Protein 4QR8 (pdb70)

GO terms:
  GO:0005515 protein binding (F, IPI)
  GO:0070573 metallodipeptidase activity (F, IDA)
  GO:0005829 cytosol (C, IDA)
  GO:0030145 manganese ion binding (F, IDA)
  GO:0016805 dipeptidase activity (F, IDA)
  GO:0042803 protein homodimerization activity (F, IDA)
  GO:0016805 dipeptidase activity (F, IMP)
  GO:0043171 peptide catabolic process (P, IGI)

Radius of gyration: 29.62 Å; Cα contacts (8 Å, |Δi|>4): 1827; chains: 2; bounding box: 66×93×67 Å

Nearest PDB structures (foldseek):
  4qr8-assembly1_B  TM=9.989E-01  e=3.197E-89  Escherichia coli K-12
  6ah7-assembly2_D  TM=9.862E-01  e=6.237E-63  Pseudoalteromonas lipolytica
  4zwo-assembly1_B  TM=9.856E-01  e=1.355E-61  Alteromonas sp.
  7e5c-assembly2_C  TM=9.854E-01  e=1.607E-61  Pseudoalteromonas lipolytica SCSIO 04301
  3rva-assembly1_A-2  TM=9.814E-01  e=5.026E-61  Alteromonas macleodii

Organism: Escherichia coli (strain K12) (NCBI:txid83333)

Sequence (882 aa):
SLASLYKNHIATLQERTRDALARFKLDALLIHSGELFNVFLDDHPYPFKVNPQFKAWVPVTQVPNCWLLVDGVNKPKLWFYLPVDYWHNVEPLPTSFWTEDVEVIALPKADGIGSLLPAARGNIGYIGPVPERALQLGIEASNINPKGVIDYLHYYRSFKTEYELACMREAQKMAVNGHRAAEEAFRSGMSEFDINIAYLTATGHRDTDVPYSNIVALNEHAAVLHYTKLDHQAPEEMRSFLLDAGAEYNGYAADLTRTWSAKSDNDYAQLVKDVNDEQLALIATMKAGVSYVDYHIQFHQRIAKLLRKHQIITDMSEEAMVENDLTGPFMPHGIGHPLGLQVHDVAGFMQDDSGTHLAAPAKYPYLRCTRILQPGMVLTIEPGIYFIESLLAPWREGQFSKHFNWQKIEALKPFGGIRIEDNVVIHENNVENMTRDLKLASLASLYKNHIATLQERTRDALARFKLDALLIHSGELFNVFLDDHPYPFKVNPQFKAWVPVTQVPNCWLLVDGVNKPKLWFYLPVDYWHNVEPLPTSFWTEDVEVIALPKADGIGSLLPAARGNIGYIGPVPERALQLGIEASNINPKGVIDYLHYYRSFKTEYELACMREAQKMAVNGHRAAEEAFRSGMSEFDINIAYLTATGHRDTDVPYSNIVALNEHAAVLHYTKLDHQAPEEMRSFLLDAGAEYNGYAADLTRTWSAKSDNDYAQLVKDVNDEQLALIATMKAGVSYVDYHIQFHQRIAKLLRKHQIITDMSEEAMVENDLTGPFMPHGIGHPLGLQVHDVAGFMQDDSGTHLAAPAKYPYLRCTRILQPGMVLTIEPGIYFIESLLAPWREGQFSKHFNWQKIEALKPFGGIRIEDNVVIHENNVENMTRDLKLA

CATH classification: 3.40.350.10 (+1 more: 3.90.230.10)

Solvent-accessible surface area: 34628 Å² total; per-residue (Å²): 119,54,42,59,44,0,108,90,1,14,60,44,15,20,110,34,2,145,65,0,10,74,108,70,166,22,84,9,1,0,0,0,0,1,34,98,83,79,8,40,58,31,62,36,62,23,36,35,38,13,0,3,6,0,18,10,11,1,32,11,24,104,11,13,22,0,4,0,20,2,41,10,97,92,104,3,80,0,10,5,44,43,26,138,49,38,58,89,43,56,64,100,73,28,116,56,55,8,23,122,23,0,70,32,52,38,3,77,148,40,130,24,4,18,101,82,13,45,110,78,54,39,73,4,0,0,0,0,48,15,59,101,69,0,107,133,19,43,4,99,73,96,18,32,35,20,136,28,1,5,21,10,19,14,33,57,15,6,44,14,14,99,5,6,3,20,0,0,77,64,0,1,93,49,0,3,79,0,0,110,26,0,52,124,5,4,126,80,34,84,4,2,8,50,0,2,24,25,0,3,69,41,12,27,14,36,16,41,53,9,11,30,61,1,18,1,0,6,4,82,40,2,14,27,14,94,5,64,120,17,66,108,149,30,38,176,100,35,42,0,0,3,0,11,0,1,0,43,68,40,2,3,0,0,6,0,0,6,9,26,13,37,123,108,129,41,79,1,16,75,1,17,119,14,0,31,63,10,0,64,38,0,12,88,61,10,136,33,51,35,27,0,23,76,7,1,67,35,0,1,97,46,0,0,84,1,0,126,108,14,116,0,1,54,125,28,67,54,145,31,0,22,134,51,44,0,0,15,8,0,3,17,35,8,0,3,9,12,0,0,6,6,19,64,9,17,11,7,63,22,50,51,23,83,24,66,120,89,61,22,48,99,90,17,84,109,3,99,0,1,10,71,0,68,42,13,6,1,2,0,0,19,0,0,0,0,6,17,69,72,40,0,40,89,52,89,165,36,145,45,24,160,16,9,44,43,154,36,0,86,62,8,42,44,31,0,0,0,12,5,0,0,0,0,0,0,44,126,148,88,27,25,17,4,0,47,96,55,170,7,100,119,48,45,64,45,0,135,90,1,14,61,49,16,21,88,38,2,98,53,0,8,59,94,63,156,19,94,10,0,0,1,0,0,1,38,99,83,75,8,41,54,28,60,38,63,20,34,32,38,11,0,3,6,0,18,10,10,1,29,10,28,120,31,16,24,0,4,0,18,1,44,8,108,94,108,2,61,0,7,21,48,34,22,107,30,30,79,63,47,86,91,115,49,40,126,56,54,10,27,147,26,0,68,30,52,43,2,62,124,45,131,23,4,18,99,86,14,57,105,85,44,42,75,5,0,0,0,0,49,22,50,107,71,0,102,135,17,44,4,92,73,99,21,27,37,20,152,25,0,13,18,8,19,16,34,57,16,6,45,16,17,101,5,6,3,23,0,0,78,59,0,1,94,50,0,4,76,0,0,110,27,0,50,123,5,4,125,82,32,88,4,2,10,48,0,1,23,23,0,4,64,42,12,22,13,38,14,41,54,7,12,30,56,1,14,0,0,6,5,80,52,1,14,36,19,70,8,31,98,9,66,104,138,31,48,174,100,45,48,0,0,3,0,10,0,0,0,45,70,37,2,2,1,0,6,0,0,4,6,28,12,38,133,89,125,45,79,2,6,78,1,16,107,11,0,31,79,21,0,66,35,0,13,88,58,10,141,34,50,46,33,0,24,73,7,1,63,34,0,0,88,40,0,0,78,4,0,130,117,14,104,0,1,31,124,22,57,59,121,27,0,16,131,52,45,0,0,14,11,0,4,16,26,8,0,2,7,10,0,0,5,6,18,60,10,15,10,8,63,22,54,54,26,75,18,70,120,90,63,20,46,99,86,16,82,110,2,110,0,3,10,81,0,70,46,13,6,2,2,0,0,19,0,0,0,0,5,15,70,68,45,0,28,77,51,109,161,42,148,45,27,164,18,9,47,58,156,45,2,104,62,6,43,46,33,0,0,0,10,4,0,0,0,0,0,0,44,121,151,87,30,28,17,4,0,47,93,57,166,6,101

Secondary structure (DSSP, 8-state):
-HHHHHHHHHHHHHHHHHHHHHHHT-SEEEEE-----B-TTS--BPPP---HHHHTTSS--S-SS-EEEE-SSSPPEEEEE----SSB--PPPP-SGGGGTSEEEEESSGGGSTTTS-S--TTEEEESS-HHHHHHTT--GGGBS-HHHHHHHHHHHTS--HHHHHHHHHHHHHHHHHHHHHHHHHHTT--HHHHHHHHHHHHT--TTTSSS--EEEEGGGGG-TT-----SS--SS--EEEEEEEEEETTEEEEEEEEEES-SSSHHHHHHHHHHHHHHHHHHH--TTSBHHHHHHHHHHHHHHHHHHTTSB-SS-HHHHHHTTTTGGG--S-S--B-SSSSS-S-SSB-STT--B-PPPTTSTT----PBP-TT-EEEE--EEE--HHHHHHHHHSTTGGGB-HHHHHHHGGG-EEE-BEEEEE-SS-EEEHHHHTT--/-HHHHHHHHHHHHHHHHHHHHHHTT-SEEEEE-----BPTTS-PBPPP---HHHHTTSS--S-SS-EEEE-SSSPPEEEEE---SSSS-------STTTTTSEEEEESSGGGGGGTS-S--TTEEEESS-HHHHHHTT--GGGBS-HHHHHHHHHHHTS--HHHHHHHHHHHHHHHHHHHHHHHHHHTT--HHHHHHHHHHHHT--TTTSSS--EEEEGGGGG-TB-----SS--SS--EEEEEEEEEETTEEEEEEEEEES-SSSHHHHHHHHHHHHHHHHHHH--TTSBHHHHHHHHHHHHHHHHHHTTSB-SS-HHHHHHTTTTGGG--S-S--B-SSSSS-S-SSB-STT--B-PPPTTSTT----PBP-TT-EEEE--EEE--HHHHGGGGGSTTGGGB-HHHHHHHGGG-EEE-BEEEEE-SS-EEEHHHHTT--

Structure (mmCIF, N/CA/C/O backbone):
data_4QR8
#
_entry.id   4QR8
#
_cell.length_a   72.569
_cell.length_b   97.440
_cell.length_c   126.936
_cell.angle_alpha   90.00
_cell.angle_beta   90.00
_cell.angle_gamma   90.00
#
_symmetry.space_group_name_H-M   'P 21 21 21'
#
loop_
_entity.id
_entity.type
_entity.pdbx_description
1 polymer 'Xaa-Pro dipeptidase'
2 non-polymer 'MAGNESIUM ION'
3 water water
#
loop_
_atom_site.group_PDB
_atom_site.id
_atom_site.type_symbol
_atom_site.label_atom_id
_atom_site.label_alt_id
_atom_site.label_comp_id
_atom_site.label_asym_id
_atom_site.label_entity_id
_atom_site.label_seq_id
_atom_site.pdbx_PDB_ins_code
_atom_site.Cartn_x
_atom_site.Cartn_y
_atom_site.Cartn_z
_atom_site.occupancy
_atom_site.B_iso_or_equiv
_atom_site.auth_seq_id
_atom_site.auth_comp_id
_atom_site.auth_asym_id
_atom_site.auth_atom_id
_atom_site.pdbx_PDB_model_num
ATOM 1 N N . SER A 1 3 ? 4.092 1.277 13.751 1.00 34.19 3 SER A N 1
ATOM 2 C CA . SER A 1 3 ? 3.981 2.643 13.249 1.00 31.33 3 SER A CA 1
ATOM 3 C C . SER A 1 3 ? 2.551 2.947 12.817 1.00 27.13 3 SER A C 1
ATOM 4 O O . SER A 1 3 ? 1.899 3.814 13.397 1.00 23.20 3 SER A O 1
ATOM 7 N N . LEU A 1 4 ? 2.065 2.233 11.803 1.00 26.69 4 LEU A N 1
ATOM 8 C CA . LEU A 1 4 ? 0.681 2.393 11.356 1.00 23.34 4 LEU A CA 1
ATOM 9 C C . LEU A 1 4 ? -0.289 2.055 12.488 1.00 21.27 4 LEU A C 1
ATOM 10 O O . LEU A 1 4 ? -1.325 2.696 12.646 1.00 19.70 4 LEU A O 1
ATOM 15 N N . ALA A 1 5 ? 0.066 1.053 13.283 1.00 23.86 5 ALA A N 1
ATOM 16 C CA . ALA A 1 5 ? -0.742 0.657 14.431 1.00 26.65 5 ALA A CA 1
ATOM 17 C C . ALA A 1 5 ? -0.860 1.767 15.482 1.00 25.44 5 ALA A C 1
ATOM 18 O O . ALA A 1 5 ? -1.951 2.030 15.994 1.00 24.46 5 ALA A O 1
ATOM 20 N N . SER A 1 6 ? 0.257 2.418 15.802 1.00 23.05 6 SER A N 1
ATOM 21 C CA . SER A 1 6 ? 0.242 3.494 16.796 1.00 24.23 6 SER A CA 1
ATOM 22 C C . SER A 1 6 ? -0.523 4.713 16.270 1.00 21.42 6 SER A C 1
ATOM 23 O O . SER A 1 6 ? -1.249 5.391 17.022 1.00 21.44 6 SER A O 1
ATOM 26 N N . LEU A 1 7 ? -0.365 4.976 14.974 1.00 18.28 7 LEU A N 1
ATOM 27 C CA . LEU A 1 7 ? -1.152 5.999 14.301 1.00 18.28 7 LEU A CA 1
ATOM 28 C C . LEU A 1 7 ? -2.632 5.668 14.426 1.00 21.05 7 LEU A C 1
ATOM 29 O O . LEU A 1 7 ? -3.455 6.557 14.633 1.00 25.91 7 LEU A O 1
ATOM 34 N N . TYR A 1 8 ? -2.966 4.386 14.306 1.00 16.89 8 TYR A N 1
ATOM 35 C CA . TYR A 1 8 ? -4.356 3.953 14.415 1.00 17.65 8 TYR A CA 1
ATOM 36 C C . TYR A 1 8 ? -4.894 4.100 15.834 1.00 19.23 8 TYR A C 1
ATOM 37 O O . TYR A 1 8 ? -6.081 4.361 16.023 1.00 17.22 8 TYR A O 1
ATOM 46 N N . LYS A 1 9 ? -4.030 3.919 16.830 1.00 20.99 9 LYS A N 1
ATOM 47 C CA . LYS A 1 9 ? -4.433 4.178 18.207 1.00 22.48 9 LYS A CA 1
ATOM 48 C C . LYS A 1 9 ? -4.766 5.655 18.375 1.00 22.02 9 LYS A C 1
ATOM 49 O O . LYS A 1 9 ? -5.765 6.007 19.018 1.00 23.22 9 LYS A O 1
ATOM 55 N N . ASN A 1 10 ? -3.940 6.521 17.789 1.00 15.81 10 ASN A N 1
ATOM 56 C CA . ASN A 1 10 ? -4.271 7.948 17.789 1.00 20.16 10 ASN A CA 1
ATOM 57 C C . ASN A 1 10 ? -5.579 8.250 17.047 1.00 23.08 10 ASN A C 1
ATOM 58 O O . ASN A 1 10 ? -6.352 9.115 17.457 1.00 21.97 10 ASN A O 1
ATOM 63 N N . HIS A 1 11 ? -5.812 7.527 15.956 1.00 22.13 11 HIS A N 1
ATOM 64 C CA . HIS A 1 11 ? -7.017 7.682 15.145 1.00 19.99 11 HIS A CA 1
ATOM 65 C C . HIS A 1 11 ? -8.250 7.355 15.977 1.00 21.08 11 HIS A C 1
ATOM 66 O O . HIS A 1 11 ? -9.226 8.113 15.995 1.00 20.86 11 HIS A O 1
ATOM 73 N N . ILE A 1 12 ? -8.190 6.222 16.671 1.00 20.16 12 ILE A N 1
ATOM 74 C CA . ILE A 1 12 ? -9.261 5.807 17.566 1.00 20.56 12 ILE A CA 1
ATOM 75 C C . ILE A 1 12 ? -9.474 6.844 18.662 1.00 21.71 12 ILE A C 1
ATOM 76 O O . ILE A 1 12 ? -10.607 7.193 18.962 1.00 18.79 12 ILE A O 1
ATOM 81 N N . ALA A 1 13 ? -8.391 7.354 19.244 1.00 20.65 13 ALA A N 1
ATOM 82 C CA . ALA A 1 13 ? -8.524 8.361 20.300 1.00 19.79 13 ALA A CA 1
ATOM 83 C C . ALA A 1 13 ? -9.197 9.650 19.810 1.00 20.86 13 ALA A C 1
ATOM 84 O O . ALA A 1 13 ? -10.057 10.222 20.495 1.00 20.40 13 ALA A O 1
ATOM 86 N N . THR A 1 14 ? -8.798 10.098 18.624 1.00 19.42 14 THR A N 1
ATOM 87 C CA . THR A 1 14 ? -9.373 11.285 18.003 1.00 16.72 14 THR A CA 1
ATOM 88 C C . THR A 1 14 ? -10.865 11.089 17.734 1.00 16.95 14 THR A C 1
ATOM 89 O O . THR A 1 14 ? -11.692 11.947 18.070 1.00 16.99 14 THR A O 1
ATOM 93 N N . LEU A 1 15 ? -11.202 9.949 17.134 1.00 16.32 15 LEU A N 1
ATOM 94 C CA . LEU A 1 15 ? -12.595 9.630 16.811 1.00 15.48 15 LEU A CA 1
ATOM 95 C C . LEU A 1 15 ? -13.460 9.488 18.064 1.00 14.78 15 LEU A C 1
ATOM 96 O O . LEU A 1 15 ? -14.634 9.870 18.072 1.00 12.39 15 LEU A O 1
ATOM 101 N N . GLN A 1 16 ? -12.872 8.933 19.119 1.00 17.59 16 GLN A N 1
ATOM 102 C CA . GLN A 1 16 ? -13.548 8.802 20.401 1.00 18.68 16 GLN A CA 1
ATOM 103 C C . GLN A 1 16 ? -13.839 10.178 20.981 1.00 17.70 16 GLN A C 1
ATOM 104 O O . GLN A 1 16 ? -14.920 10.413 21.524 1.00 16.33 16 GLN A O 1
ATOM 110 N N . GLU A 1 17 ? -12.873 11.088 20.870 1.00 17.78 17 GLU A N 1
ATOM 111 C CA . GLU A 1 17 ? -13.080 12.445 21.369 1.00 21.37 17 GLU A CA 1
ATOM 112 C C . GLU A 1 17 ? -14.182 13.168 20.601 1.00 19.81 17 GLU A C 1
ATOM 113 O O . GLU A 1 17 ? -15.072 13.779 21.205 1.00 18.20 17 GLU A O 1
ATOM 119 N N . ARG A 1 18 ? -14.116 13.102 19.272 1.00 21.68 18 ARG A N 1
ATOM 120 C CA . ARG A 1 18 ? -15.135 13.721 18.427 1.00 20.91 18 ARG A CA 1
ATOM 121 C C . ARG A 1 18 ? -16.521 13.169 18.747 1.00 20.29 18 ARG A C 1
ATOM 122 O O . ARG A 1 18 ? -17.499 13.918 18.835 1.00 20.87 18 ARG A O 1
ATOM 130 N N . THR A 1 19 ? -16.592 11.853 18.920 1.00 17.11 19 THR A N 1
ATOM 131 C CA . THR A 1 19 ? -17.857 11.185 19.201 1.00 17.36 19 THR A CA 1
ATOM 132 C C . THR A 1 19 ? -18.395 11.610 20.560 1.00 17.59 19 THR A C 1
ATOM 133 O O . THR A 1 19 ? -19.585 11.863 20.713 1.00 17.29 19 THR A O 1
ATOM 137 N N . ARG A 1 20 ? -17.507 11.697 21.543 1.00 18.69 20 ARG A N 1
ATOM 138 C CA . ARG A 1 20 ? -17.902 12.082 22.888 1.00 21.00 20 ARG A CA 1
ATOM 139 C C . ARG A 1 20 ? -18.462 13.497 22.888 1.00 19.56 20 ARG A C 1
ATOM 140 O O . ARG A 1 20 ? -19.506 13.768 23.495 1.00 18.49 20 ARG A O 1
ATOM 148 N N . ASP A 1 21 ? -17.763 14.393 22.196 1.00 17.03 21 ASP A N 1
ATOM 149 C CA . ASP A 1 21 ? -18.212 15.775 22.057 1.00 17.72 21 ASP A CA 1
ATOM 150 C C . ASP A 1 21 ? -19.567 15.858 21.354 1.00 17.86 21 ASP A C 1
ATOM 151 O O . ASP A 1 21 ? -20.438 16.635 21.756 1.00 20.86 21 ASP A O 1
ATOM 156 N N . ALA A 1 22 ? -19.739 15.054 20.307 1.00 17.40 22 ALA A N 1
ATOM 157 C CA . ALA A 1 22 ? -20.991 15.034 19.558 1.00 17.36 22 ALA A CA 1
ATOM 158 C C . ALA A 1 22 ? -22.156 14.551 20.418 1.00 18.10 22 ALA A C 1
ATOM 159 O O . ALA A 1 22 ? -23.239 15.136 20.396 1.00 17.81 22 ALA A O 1
ATOM 161 N N . LEU A 1 23 ? -21.928 13.479 21.170 1.00 16.32 23 LEU A N 1
ATOM 162 C CA . LEU A 1 23 ? -22.949 12.929 22.055 1.00 16.66 23 LEU A CA 1
ATOM 163 C C . LEU A 1 23 ? -23.316 13.919 23.154 1.00 20.95 23 LEU A C 1
ATOM 164 O O . LEU A 1 23 ? -24.490 14.058 23.514 1.00 21.01 23 LEU A O 1
ATOM 169 N N . ALA A 1 24 ? -22.310 14.603 23.691 1.00 18.19 24 ALA A N 1
ATOM 170 C CA . ALA A 1 24 ? -22.561 15.615 24.707 1.00 22.71 24 ALA A CA 1
ATOM 171 C C . ALA A 1 24 ? -23.419 16.741 24.135 1.00 21.99 24 ALA A C 1
ATOM 172 O O . ALA A 1 24 ? -24.412 17.146 24.745 1.00 18.10 24 ALA A O 1
ATOM 174 N N . ARG A 1 25 ? -23.048 17.224 22.952 1.00 22.54 25 ARG A N 1
ATOM 175 C CA . ARG A 1 25 ? -23.768 18.329 22.324 1.00 23.53 25 ARG A CA 1
ATOM 176 C C . ARG A 1 25 ? -25.211 17.996 21.950 1.00 22.30 25 ARG A C 1
ATOM 177 O O . ARG A 1 25 ? -26.111 18.810 22.157 1.00 23.38 25 ARG A O 1
ATOM 185 N N . PHE A 1 26 ? -25.438 16.810 21.396 1.00 20.59 26 PHE A N 1
ATOM 186 C CA . PHE A 1 26 ? -26.776 16.465 20.923 1.00 19.83 26 PHE A CA 1
ATOM 187 C C . PHE A 1 26 ? -27.562 15.592 21.900 1.00 22.24 26 PHE A C 1
ATOM 188 O O . PHE A 1 26 ? -28.627 15.072 21.561 1.00 21.56 26 PHE A O 1
ATOM 196 N N . LYS A 1 27 ? -27.032 15.454 23.112 1.00 22.24 27 LYS A N 1
ATOM 197 C CA . LYS A 1 27 ? -27.686 14.704 24.181 1.00 22.91 27 LYS A CA 1
ATOM 198 C C . LYS A 1 27 ? -28.001 13.266 23.783 1.0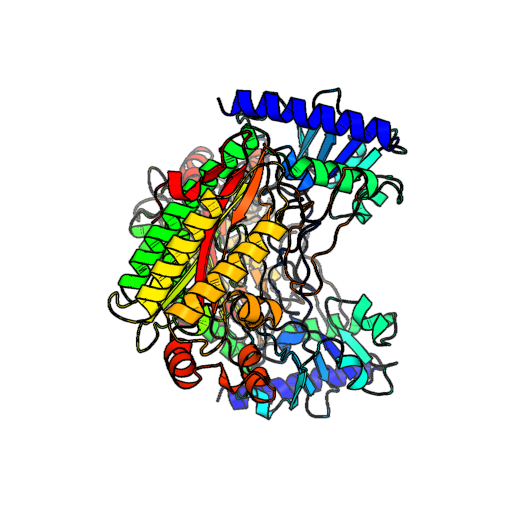0 21.57 27 LYS A C 1
ATOM 199 O O . LYS A 1 27 ? -29.146 12.825 23.878 1.00 18.61 27 LYS A O 1
ATOM 205 N N . LEU A 1 28 ? -26.983 12.542 23.327 1.00 21.77 28 LEU A N 1
ATOM 206 C CA . LEU A 1 28 ? -27.133 11.131 22.993 1.00 19.76 28 LEU A CA 1
ATOM 207 C C . LEU A 1 28 ? -26.197 10.289 23.862 1.00 20.32 28 LEU A C 1
ATOM 208 O O . LEU A 1 28 ? -25.216 10.806 24.399 1.00 18.51 28 LEU A O 1
ATOM 213 N N . ASP A 1 29 ? -26.516 9.003 24.003 1.00 20.25 29 ASP A N 1
ATOM 214 C CA . ASP A 1 29 ? -25.720 8.068 24.798 1.00 22.45 29 ASP A CA 1
ATOM 215 C C . ASP A 1 29 ? -24.639 7.401 23.953 1.00 18.78 29 ASP A C 1
ATOM 216 O O . ASP A 1 29 ? -23.526 7.152 24.425 1.00 22.17 29 ASP A O 1
ATOM 221 N N . ALA A 1 30 ? -24.982 7.094 22.706 1.00 15.60 30 ALA A N 1
ATOM 222 C CA . ALA A 1 30 ? -24.066 6.387 21.815 1.00 17.86 30 ALA A CA 1
ATOM 223 C C . ALA A 1 30 ? -24.498 6.504 20.364 1.00 17.29 30 ALA A C 1
ATOM 224 O O . ALA A 1 30 ? -25.599 6.965 20.068 1.00 16.54 30 ALA A O 1
ATOM 226 N N . LEU A 1 31 ? -23.618 6.074 19.468 1.00 9.30 31 LEU A N 1
ATOM 227 C CA . LEU A 1 31 ? -23.923 5.994 18.053 1.00 13.30 31 LEU A CA 1
ATOM 228 C C . LEU A 1 31 ? -23.807 4.548 17.605 1.00 14.32 31 LEU A C 1
ATOM 229 O O . LEU A 1 31 ? -22.869 3.836 17.986 1.00 15.55 31 LEU A O 1
ATOM 234 N N . LEU A 1 32 ? -24.785 4.131 16.809 1.00 11.60 32 LEU A N 1
ATOM 235 C CA . LEU A 1 32 ? -24.822 2.817 16.196 1.00 12.37 32 LEU A CA 1
ATOM 236 C C . LEU A 1 32 ? -24.683 3.005 14.686 1.00 12.39 32 LEU A C 1
ATOM 237 O O . LEU A 1 32 ? -25.590 3.504 14.021 1.00 15.84 32 LEU A O 1
ATOM 242 N N . ILE A 1 33 ? -23.535 2.605 14.157 1.00 11.82 33 ILE A N 1
ATOM 243 C CA . ILE A 1 33 ? -23.170 2.868 12.776 1.00 12.70 33 ILE A CA 1
ATOM 244 C C . ILE A 1 33 ? -23.229 1.574 11.973 1.00 13.74 33 ILE A C 1
ATOM 245 O O . ILE A 1 33 ? -22.554 0.600 12.297 1.00 13.45 33 ILE A O 1
ATOM 250 N N . HIS A 1 34 ? -24.041 1.580 10.923 1.00 11.24 34 HIS A N 1
ATOM 251 C CA . HIS A 1 34 ? -24.372 0.378 10.172 1.00 10.42 34 HIS A CA 1
ATOM 252 C C . HIS A 1 34 ? -23.575 0.336 8.873 1.00 11.28 34 HIS A C 1
ATOM 253 O O . HIS A 1 34 ? -23.540 1.322 8.140 1.00 11.40 34 HIS A O 1
ATOM 260 N N . SER A 1 35 ? -22.931 -0.793 8.586 1.00 10.78 35 SER A N 1
ATOM 261 C CA . SER A 1 35 ? -22.119 -0.893 7.371 1.00 14.68 35 SER A CA 1
ATOM 262 C C . SER A 1 35 ? -22.982 -0.886 6.107 1.00 14.19 35 SER A C 1
ATOM 263 O O . SER A 1 35 ? -22.562 -0.390 5.060 1.00 14.55 35 SER A O 1
ATOM 266 N N . GLY A 1 36 ? -24.190 -1.431 6.213 1.00 16.21 36 GLY A N 1
ATOM 267 C CA . GLY A 1 36 ? -25.127 -1.438 5.102 1.00 14.51 36 GLY A CA 1
ATOM 268 C C . GLY A 1 36 ? -25.710 -2.810 4.816 1.00 17.92 36 GLY A C 1
ATOM 269 O O . GLY A 1 36 ? -25.379 -3.788 5.489 1.00 17.01 36 GLY A O 1
ATOM 270 N N . GLU A 1 37 ? -26.584 -2.882 3.816 1.00 18.38 37 GLU A N 1
ATOM 271 C CA . GLU A 1 37 ? -27.193 -4.146 3.414 1.00 20.07 37 GLU A CA 1
ATOM 272 C C . GLU A 1 37 ? -27.201 -4.303 1.898 1.00 22.95 37 GLU A C 1
ATOM 273 O O . GLU A 1 37 ? -27.173 -3.318 1.156 1.00 23.58 37 GLU A O 1
ATOM 279 N N . LEU A 1 38 ? -27.238 -5.550 1.444 1.00 19.38 38 LEU A N 1
ATOM 280 C CA . LEU A 1 38 ? -27.376 -5.836 0.024 1.00 21.60 38 LEU A CA 1
ATOM 281 C C . LEU A 1 38 ? -28.804 -5.539 -0.408 1.00 21.92 38 LEU A C 1
ATOM 282 O O . LEU A 1 38 ? -29.735 -5.629 0.394 1.00 19.27 38 LEU A O 1
ATOM 287 N N . PHE A 1 39 ? -28.971 -5.166 -1.671 1.00 25.95 39 PHE A N 1
ATOM 288 C CA . PHE A 1 39 ? -30.300 -5.024 -2.257 1.00 30.08 39 PHE A CA 1
ATOM 289 C C . PHE A 1 39 ? -30.260 -5.352 -3.748 1.00 29.26 39 PHE A C 1
ATOM 290 O O . PHE A 1 39 ? -29.236 -5.163 -4.406 1.00 27.95 39 PHE A O 1
ATOM 298 N N . ASN A 1 40 ? -31.373 -5.857 -4.271 1.00 29.82 40 ASN A N 1
ATOM 299 C CA . ASN A 1 40 ? -31.402 -6.372 -5.638 1.00 29.26 40 ASN A CA 1
ATOM 300 C C . ASN A 1 40 ? -32.026 -5.429 -6.662 1.00 25.35 40 ASN A C 1
ATOM 301 O O . ASN A 1 40 ? -32.806 -4.538 -6.320 1.00 20.34 40 ASN A O 1
ATOM 306 N N . VAL A 1 41 ? -31.671 -5.646 -7.924 1.00 25.11 41 VAL A N 1
ATOM 307 C CA . VAL A 1 41 ? -32.273 -4.933 -9.042 1.00 23.44 41 VAL A CA 1
ATOM 308 C C . VAL A 1 41 ? -33.774 -5.219 -9.091 1.00 19.74 41 VAL A C 1
ATOM 309 O O . VAL A 1 41 ? -34.207 -6.335 -8.792 1.00 15.72 41 VAL A O 1
ATOM 313 N N . PHE A 1 42 ? -34.550 -4.197 -9.446 1.00 19.08 42 PHE A N 1
ATOM 314 C CA . PHE A 1 42 ? -35.994 -4.306 -9.658 1.00 16.85 42 PHE A CA 1
ATOM 315 C C . PHE A 1 42 ? -36.398 -5.580 -10.403 1.00 15.23 42 PHE A C 1
ATOM 316 O O . PHE A 1 42 ? -35.878 -5.867 -11.481 1.00 15.70 42 PHE A O 1
ATOM 324 N N . LEU A 1 43 ? -37.311 -6.341 -9.796 1.00 15.42 43 LEU A N 1
ATOM 325 C CA . LEU A 1 43 ? -37.858 -7.582 -10.360 1.00 14.98 43 LEU A CA 1
ATOM 326 C C . LEU A 1 43 ? -36.824 -8.688 -10.593 1.00 15.41 43 LEU A C 1
ATOM 327 O O . LEU A 1 43 ? -37.114 -9.685 -11.249 1.00 14.86 43 LEU A O 1
ATOM 332 N N . ASP A 1 44 ? -35.624 -8.515 -10.049 1.00 18.65 44 ASP A N 1
ATOM 333 C CA . ASP A 1 44 ? -34.541 -9.459 -10.287 1.00 19.44 44 ASP A CA 1
ATOM 334 C C . ASP A 1 44 ? -33.893 -9.867 -8.969 1.00 18.59 44 ASP A C 1
ATOM 335 O O . ASP A 1 44 ? -34.135 -9.245 -7.933 1.00 20.44 44 ASP A O 1
ATOM 340 N N . ASP A 1 45 ? -33.075 -10.915 -9.003 1.00 20.04 45 ASP A N 1
ATOM 341 C CA . ASP A 1 45 ? -32.323 -11.323 -7.817 1.00 24.20 45 ASP A CA 1
ATOM 342 C C . ASP A 1 45 ? -30.847 -10.960 -7.957 1.00 27.77 45 ASP A C 1
ATOM 343 O O . ASP A 1 45 ? -30.004 -11.413 -7.183 1.00 30.30 45 ASP A O 1
ATOM 348 N N . HIS A 1 46 ? -30.556 -10.144 -8.966 1.00 30.14 46 HIS A N 1
ATOM 349 C CA . HIS A 1 46 ? -29.215 -9.637 -9.218 1.00 35.80 46 HIS A CA 1
ATOM 350 C C . HIS A 1 46 ? -28.916 -8.510 -8.235 1.00 35.27 46 HIS A C 1
ATOM 351 O O . HIS A 1 46 ? -29.574 -7.473 -8.254 1.00 31.74 46 HIS A O 1
ATOM 358 N N . PRO A 1 47 ? -27.927 -8.717 -7.357 1.00 36.46 47 PRO A N 1
ATOM 359 C CA . PRO A 1 47 ? -27.629 -7.713 -6.334 1.00 33.84 47 PRO A CA 1
ATOM 360 C C . PRO A 1 47 ? -26.797 -6.556 -6.876 1.00 27.62 47 PRO A C 1
ATOM 361 O O . PRO A 1 47 ? -25.901 -6.768 -7.694 1.00 24.39 47 PRO A O 1
ATOM 365 N N . TYR A 1 48 ? -27.106 -5.343 -6.431 1.00 24.58 48 TYR A N 1
ATOM 366 C CA . TYR A 1 48 ? -26.226 -4.210 -6.668 1.00 23.42 48 TYR A CA 1
ATOM 367 C C . TYR A 1 48 ? -24.939 -4.482 -5.906 1.00 22.54 48 TYR A C 1
ATOM 368 O O . TYR A 1 48 ? -24.958 -5.174 -4.891 1.00 22.27 48 TYR A O 1
ATOM 377 N N . PRO A 1 49 ? -23.811 -3.956 -6.398 1.00 22.45 49 PRO A N 1
ATOM 378 C CA . PRO A 1 49 ? -22.558 -4.132 -5.660 1.00 22.85 49 PRO A CA 1
ATOM 379 C C . PRO A 1 49 ? -22.640 -3.449 -4.300 1.00 22.86 49 PRO A C 1
ATOM 380 O O . PRO A 1 49 ? -23.267 -2.395 -4.176 1.00 25.31 49 PRO A O 1
ATOM 384 N N . PHE A 1 50 ? -22.031 -4.051 -3.285 1.00 20.00 50 PHE A N 1
ATOM 385 C CA . PHE A 1 50 ? -22.066 -3.474 -1.951 1.00 18.60 50 PHE A CA 1
ATOM 386 C C . PHE A 1 50 ? -21.134 -2.275 -1.846 1.00 17.07 50 PHE A C 1
ATOM 387 O O . PHE A 1 50 ? -19.938 -2.371 -2.127 1.00 19.92 50 PHE A O 1
ATOM 395 N N . LYS A 1 51 ? -21.702 -1.143 -1.448 1.00 14.46 51 LYS A N 1
ATOM 396 C CA . LYS A 1 51 ? -20.940 0.073 -1.208 1.00 14.54 51 LYS A CA 1
ATOM 397 C C . LYS A 1 51 ? -21.092 0.468 0.255 1.00 14.38 51 LYS A C 1
ATOM 398 O O . LYS A 1 51 ? -22.158 0.913 0.687 1.00 13.11 51 LYS A O 1
ATOM 404 N N . VAL A 1 52 ? -20.015 0.301 1.013 1.00 12.41 52 VAL A N 1
ATOM 405 C CA . VAL A 1 52 ? -20.042 0.509 2.456 1.00 9.21 52 VAL A CA 1
ATOM 406 C C . VAL A 1 52 ? -20.352 1.955 2.869 1.00 13.10 52 VAL A C 1
ATOM 407 O O . VAL A 1 52 ? -19.921 2.913 2.221 1.00 12.88 52 VAL A O 1
ATOM 411 N N . ASN A 1 53 ? -21.135 2.090 3.935 1.00 10.59 53 ASN A N 1
ATOM 412 C CA . ASN A 1 53 ? -21.341 3.363 4.614 1.00 14.86 53 ASN A CA 1
ATOM 413 C C . ASN A 1 53 ? -20.001 4.008 4.960 1.00 13.19 53 ASN A C 1
ATOM 414 O O . ASN A 1 53 ? -19.209 3.430 5.703 1.00 11.75 53 ASN A O 1
ATOM 419 N N . PRO A 1 54 ? -19.743 5.210 4.417 1.00 14.76 54 PRO A N 1
ATOM 420 C CA . PRO A 1 54 ? -18.508 5.950 4.712 1.00 13.20 54 PRO A CA 1
ATOM 421 C C . PRO A 1 54 ? -18.310 6.190 6.209 1.00 15.38 54 PRO A C 1
ATOM 422 O O . PRO A 1 54 ? -17.170 6.186 6.679 1.00 13.44 54 PRO A O 1
ATOM 426 N N . GLN A 1 55 ? -19.401 6.392 6.946 1.00 13.90 55 GLN A N 1
ATOM 427 C CA . GLN A 1 55 ? -19.310 6.621 8.387 1.00 15.25 55 GLN A CA 1
ATOM 428 C C . GLN A 1 55 ? -18.855 5.363 9.111 1.00 8.19 55 GLN A C 1
ATOM 429 O O . GLN A 1 55 ? -18.315 5.435 10.213 1.00 9.96 55 GLN A O 1
ATOM 435 N N . PHE A 1 56 ? -19.078 4.211 8.487 1.00 10.97 56 PHE A N 1
ATOM 436 C CA . PHE A 1 56 ? -18.649 2.938 9.055 1.00 11.80 56 PHE A CA 1
ATOM 437 C C . PHE A 1 56 ? -17.150 2.723 8.845 1.00 15.19 56 PHE A C 1
ATOM 438 O O . PHE A 1 56 ? -16.420 2.406 9.788 1.00 14.93 56 PHE A O 1
ATOM 446 N N . LYS A 1 57 ? -16.688 2.899 7.610 1.00 11.95 57 LYS A N 1
ATOM 447 C CA . LYS A 1 57 ? -15.273 2.695 7.313 1.00 12.09 57 LYS A CA 1
ATOM 448 C C . LYS A 1 57 ? -14.415 3.844 7.832 1.00 14.21 57 LYS A C 1
ATOM 449 O O . LYS A 1 57 ? -13.189 3.791 7.765 1.00 17.17 57 LYS A O 1
ATOM 455 N N . ALA A 1 58 ? -15.068 4.876 8.359 1.00 16.34 58 ALA A N 1
ATOM 456 C CA . ALA A 1 58 ? -14.369 5.971 9.022 1.00 16.08 58 ALA A CA 1
ATOM 457 C C . ALA A 1 58 ? -13.648 5.470 10.271 1.00 19.01 58 ALA A C 1
ATOM 458 O O . ALA A 1 58 ? -12.623 6.023 10.671 1.00 21.42 58 ALA A O 1
ATOM 460 N N . TRP A 1 59 ? -14.189 4.420 10.880 1.00 15.35 59 TRP A N 1
ATOM 461 C CA . TRP A 1 59 ? -13.591 3.827 12.072 1.00 15.42 59 TRP A CA 1
ATOM 462 C C . TRP A 1 59 ? -12.659 2.666 11.742 1.00 18.00 59 TRP A C 1
ATOM 463 O O . TRP A 1 59 ? -11.516 2.628 12.201 1.00 15.08 59 TRP A O 1
ATOM 474 N N . VAL A 1 60 ? -13.162 1.712 10.962 1.00 18.22 60 VAL A N 1
ATOM 475 C CA . VAL A 1 60 ? -12.453 0.459 10.722 1.00 17.92 60 VAL A CA 1
ATOM 476 C C . VAL A 1 60 ? -12.356 0.137 9.233 1.00 20.29 60 VAL A C 1
ATOM 477 O O . VAL A 1 60 ? -13.266 0.450 8.467 1.00 22.68 60 VAL A O 1
ATOM 481 N N . PRO A 1 61 ? -11.239 -0.487 8.815 1.00 21.84 61 PRO A N 1
ATOM 482 C CA . PRO A 1 61 ? -11.012 -0.826 7.403 1.00 19.80 61 PRO A CA 1
ATOM 483 C C . PRO A 1 61 ? -11.783 -2.064 6.940 1.00 19.15 61 PRO A C 1
ATOM 484 O O . PRO A 1 61 ? -11.202 -2.956 6.324 1.00 19.24 61 PRO A O 1
ATOM 488 N N . VAL A 1 62 ? -13.077 -2.110 7.235 1.00 18.17 62 VAL A N 1
ATOM 489 C CA . VAL A 1 62 ? -13.934 -3.196 6.782 1.00 17.38 62 VAL A CA 1
ATOM 490 C C . VAL A 1 62 ? -14.916 -2.631 5.767 1.00 13.49 62 VAL A C 1
ATOM 491 O O . VAL A 1 62 ? -15.876 -1.953 6.145 1.00 11.27 62 VAL A O 1
ATOM 495 N N . THR A 1 63 ? -14.679 -2.909 4.486 1.00 12.63 63 THR A N 1
ATOM 496 C CA . THR A 1 63 ? -15.430 -2.261 3.407 1.00 13.17 63 THR A CA 1
ATOM 497 C C . THR A 1 63 ? -16.262 -3.208 2.553 1.00 13.76 63 THR A C 1
ATOM 498 O O . THR A 1 63 ? -17.043 -2.762 1.712 1.00 13.51 63 THR A O 1
ATOM 502 N N . GLN A 1 64 ? -16.089 -4.510 2.745 1.00 14.93 64 GLN A N 1
ATOM 503 C CA . GLN A 1 64 ? -16.736 -5.477 1.864 1.00 18.69 64 GLN A CA 1
ATOM 504 C C . GLN A 1 64 ? -17.795 -6.324 2.564 1.00 17.72 64 GLN A C 1
ATOM 505 O O . GLN A 1 64 ? -18.278 -7.304 2.002 1.00 17.74 64 GLN A O 1
ATOM 511 N N . VAL A 1 65 ? -18.158 -5.950 3.786 1.00 16.87 65 VAL A N 1
ATOM 512 C CA . VAL A 1 65 ? -19.070 -6.774 4.574 1.00 13.49 65 VAL A CA 1
ATOM 513 C C . VAL A 1 65 ? -20.328 -6.019 5.004 1.00 13.70 65 VAL A C 1
ATOM 514 O O . VAL A 1 65 ? -20.259 -5.070 5.785 1.00 13.92 65 VAL A O 1
ATOM 518 N N . PRO A 1 66 ? -21.489 -6.434 4.484 1.00 11.83 66 PRO A N 1
ATOM 519 C CA . PRO A 1 66 ? -22.749 -5.843 4.935 1.00 10.88 66 PRO A CA 1
ATOM 520 C C . PRO A 1 66 ? -23.131 -6.414 6.297 1.00 12.31 66 PRO A C 1
ATOM 521 O O . PRO A 1 66 ? -22.462 -7.334 6.778 1.00 14.47 66 PRO A O 1
ATOM 525 N N . ASN A 1 67 ? -24.174 -5.859 6.908 1.00 13.85 67 ASN A N 1
ATOM 526 C CA . ASN A 1 67 ? -24.714 -6.366 8.166 1.00 15.58 67 ASN A CA 1
ATOM 527 C C . ASN A 1 67 ? -23.751 -6.265 9.346 1.00 18.70 67 ASN A C 1
ATOM 528 O O . ASN A 1 67 ? -23.895 -6.990 10.331 1.00 21.22 67 ASN A O 1
ATOM 533 N N . CYS A 1 68 ? -22.770 -5.373 9.246 1.00 16.80 68 CYS A N 1
ATOM 534 C CA . CYS A 1 68 ? -21.869 -5.116 10.365 1.00 17.37 68 CYS A CA 1
ATOM 535 C C . CYS A 1 68 ? -22.352 -3.907 11.144 1.00 14.62 68 CYS A C 1
ATOM 536 O O . CYS A 1 68 ? -22.951 -2.993 10.575 1.00 16.52 68 CYS A O 1
ATOM 539 N N . TRP A 1 69 ? -22.086 -3.903 12.445 1.00 13.41 69 TRP A N 1
ATOM 540 C CA . TRP A 1 69 ? -22.604 -2.854 13.314 1.00 12.07 69 TRP A CA 1
ATOM 541 C C . TRP A 1 69 ? -21.544 -2.353 14.284 1.00 14.57 69 TRP A C 1
ATOM 542 O O . TRP A 1 69 ? -20.873 -3.140 14.945 1.00 11.02 69 TRP A O 1
ATOM 553 N N . LEU A 1 70 ? -21.406 -1.037 14.373 1.00 13.66 70 LEU A N 1
ATOM 554 C CA . LEU A 1 70 ? -20.418 -0.439 15.255 1.00 17.18 70 LEU A CA 1
ATOM 555 C C . LEU A 1 70 ? -21.086 0.412 16.324 1.00 15.73 70 LEU A C 1
ATOM 556 O O . LEU A 1 70 ? -21.753 1.389 16.014 1.00 14.06 70 LEU A O 1
ATOM 561 N N . LEU A 1 71 ? -20.904 0.036 17.585 1.00 12.75 71 LEU A N 1
ATOM 562 C CA . LEU A 1 71 ? -21.415 0.824 18.699 1.00 15.12 71 LEU A CA 1
ATOM 563 C C . LEU A 1 71 ? -20.278 1.610 19.340 1.00 15.28 71 LEU A C 1
ATOM 564 O O . LEU A 1 71 ? -19.263 1.032 19.761 1.00 18.54 71 LEU A O 1
ATOM 569 N N . VAL A 1 72 ? -20.441 2.931 19.398 1.00 13.77 72 VAL A N 1
ATOM 570 C CA . VAL A 1 72 ? -19.417 3.801 19.977 1.00 14.52 72 VAL A CA 1
ATOM 571 C C . VAL A 1 72 ? -20.014 4.849 20.917 1.00 15.34 72 VAL A C 1
ATOM 572 O O . VAL A 1 72 ? -21.074 5.409 20.638 1.00 16.86 72 VAL A O 1
ATOM 576 N N . ASP A 1 73 ? -19.329 5.117 22.026 1.00 14.48 73 ASP A N 1
ATOM 577 C CA . ASP A 1 73 ? -19.791 6.121 22.981 1.00 15.80 73 ASP A CA 1
ATOM 578 C C . ASP A 1 73 ? -18.712 7.142 23.355 1.00 18.13 73 ASP A C 1
ATOM 579 O O . ASP A 1 73 ? -18.932 8.003 24.204 1.00 20.56 73 ASP A O 1
ATOM 584 N N . GLY A 1 74 ? -17.544 7.034 22.730 1.00 22.07 74 GLY A N 1
ATOM 585 C CA . GLY A 1 74 ? -16.467 7.982 22.967 1.00 22.65 74 GLY A CA 1
ATOM 586 C C . GLY A 1 74 ? -15.669 7.725 24.235 1.00 24.94 74 GLY A C 1
ATOM 587 O O . GLY A 1 74 ? -14.700 8.431 24.520 1.00 25.93 74 GLY A O 1
ATOM 588 N N . VAL A 1 75 ? -16.074 6.711 24.997 1.00 26.94 75 VAL A N 1
ATOM 589 C CA . VAL A 1 75 ? -15.424 6.392 26.265 1.00 29.39 75 VAL A CA 1
ATOM 590 C C . VAL A 1 75 ? -14.951 4.944 26.310 1.00 27.68 75 VAL A C 1
ATOM 591 O O . VAL A 1 75 ? -13.765 4.672 26.490 1.00 28.58 75 VAL A O 1
ATOM 595 N N . ASN A 1 76 ? -15.888 4.017 26.156 1.00 25.10 76 ASN A N 1
ATOM 596 C CA . ASN A 1 76 ? -15.559 2.600 26.155 1.00 24.47 76 ASN A CA 1
ATOM 597 C C . ASN A 1 76 ? -14.977 2.158 24.826 1.00 22.66 76 ASN A C 1
ATOM 598 O O . ASN A 1 76 ? -15.086 2.863 23.821 1.00 21.04 76 ASN A O 1
ATOM 603 N N . LYS A 1 77 ? -14.351 0.986 24.834 1.00 23.78 77 LYS A N 1
ATOM 604 C CA . LYS A 1 77 ? -13.798 0.401 23.624 1.00 25.79 77 LYS A CA 1
ATOM 605 C C . LYS A 1 77 ? -14.909 0.247 22.590 1.00 23.18 77 LYS A C 1
ATOM 606 O O . LYS A 1 77 ? -15.988 -0.249 22.908 1.00 22.32 77 LYS A O 1
ATOM 612 N N . PRO A 1 78 ? -14.659 0.704 21.354 1.00 21.73 78 PRO A N 1
ATOM 613 C CA . PRO A 1 78 ? -15.639 0.549 20.274 1.00 23.09 78 PRO A CA 1
ATOM 614 C C . PRO A 1 78 ? -16.029 -0.913 20.107 1.00 23.51 78 PRO A C 1
ATOM 615 O O . PRO A 1 78 ? -15.164 -1.786 20.197 1.00 24.66 78 PRO A O 1
ATOM 619 N N . LYS A 1 79 ? -17.313 -1.173 19.883 1.00 20.89 79 LYS A N 1
ATOM 620 C CA . LYS A 1 79 ? -17.784 -2.542 19.717 1.00 20.87 79 LYS A CA 1
ATOM 621 C C . LYS A 1 79 ? -18.157 -2.798 18.269 1.00 18.33 79 LYS A C 1
ATOM 622 O O . LYS A 1 79 ? -18.972 -2.081 17.699 1.00 20.12 79 LYS A O 1
ATOM 628 N N . LEU A 1 80 ? -17.570 -3.828 17.673 1.00 16.52 80 LEU A N 1
ATOM 629 C CA . LEU A 1 80 ? -17.910 -4.183 16.303 1.00 15.55 80 LEU A CA 1
ATOM 630 C C . LEU A 1 80 ? -18.505 -5.579 16.209 1.00 18.48 80 LEU A C 1
ATOM 631 O O . LEU A 1 80 ? -17.847 -6.573 16.519 1.00 16.65 80 LEU A O 1
ATOM 636 N N . TRP A 1 81 ? -19.763 -5.639 15.791 1.00 16.46 81 TRP A N 1
ATOM 637 C CA . TRP A 1 81 ? -20.373 -6.894 15.403 1.00 16.13 81 TRP A CA 1
ATOM 638 C C . TRP A 1 81 ? -20.099 -7.112 13.922 1.00 15.86 81 TRP A C 1
ATOM 639 O O . TRP A 1 81 ? -20.532 -6.330 13.068 1.00 16.70 81 TRP A O 1
ATOM 650 N N . PHE A 1 82 ? -19.348 -8.172 13.644 1.00 17.92 82 PHE A N 1
ATOM 651 C CA . PHE A 1 82 ? -18.845 -8.468 12.310 1.00 15.45 82 PHE A CA 1
ATOM 652 C C . PHE A 1 82 ? -19.632 -9.631 11.733 1.00 15.81 82 PHE A C 1
ATOM 653 O O . PHE A 1 82 ? -19.568 -10.746 12.247 1.00 19.71 82 PHE A O 1
ATOM 661 N N . TYR A 1 83 ? -20.376 -9.361 10.666 1.00 14.91 83 TYR A N 1
ATOM 662 C CA . TYR A 1 83 ? -21.209 -10.370 10.023 1.00 17.89 83 TYR A CA 1
ATOM 663 C C . TYR A 1 83 ? -20.355 -11.540 9.536 1.00 19.09 83 TYR A C 1
ATOM 664 O O . TYR A 1 83 ? -19.431 -11.362 8.741 1.00 22.50 83 TYR A O 1
ATOM 673 N N . LEU A 1 84 ? -20.655 -12.733 10.040 1.00 17.46 84 LEU A N 1
ATOM 674 C CA . LEU A 1 84 ? -19.875 -13.923 9.721 1.00 20.46 84 LEU A CA 1
ATOM 675 C C . LEU A 1 84 ? -20.816 -15.096 9.486 1.00 22.72 84 LEU A C 1
ATOM 676 O O . LEU A 1 84 ? -20.933 -15.983 10.335 1.00 22.94 84 LEU A O 1
ATOM 681 N N . PRO A 1 85 ? -21.495 -15.103 8.331 1.00 22.55 85 PRO A N 1
ATOM 682 C CA . PRO A 1 85 ? -22.468 -16.156 8.034 1.00 24.32 85 PRO A CA 1
ATOM 683 C C . PRO A 1 85 ? -21.776 -17.477 7.738 1.00 27.66 85 PRO A C 1
ATOM 684 O O . PRO A 1 85 ? -20.653 -17.494 7.239 1.00 27.48 85 PRO A O 1
ATOM 688 N N . VAL A 1 86 ? -22.446 -18.576 8.058 1.00 33.72 86 VAL A N 1
ATOM 689 C CA . VAL A 1 86 ? -21.938 -19.897 7.727 1.00 41.40 86 VAL A CA 1
ATOM 690 C C . VAL A 1 86 ? -22.849 -20.519 6.677 1.00 46.29 86 VAL A C 1
ATOM 691 O O . VAL A 1 86 ? -23.888 -21.088 7.002 1.00 47.65 86 VAL A O 1
ATOM 695 N N . ASP A 1 87 ? -22.467 -20.377 5.412 1.00 50.34 87 ASP A N 1
ATOM 696 C CA . ASP A 1 87 ? -23.246 -20.936 4.312 1.00 55.10 87 ASP A CA 1
ATOM 697 C C . ASP A 1 87 ? -22.344 -21.380 3.162 1.00 54.45 87 ASP A C 1
ATOM 698 O O . ASP A 1 87 ? -21.345 -20.731 2.854 1.00 55.21 87 ASP A O 1
ATOM 703 N N . TYR A 1 88 ? -22.708 -22.489 2.528 1.00 53.25 88 TYR A N 1
ATOM 704 C CA . TYR A 1 88 ? -21.861 -23.108 1.517 1.00 50.22 88 TYR A CA 1
ATOM 705 C C . TYR A 1 88 ? -21.978 -22.426 0.156 1.00 52.70 88 TYR A C 1
ATOM 706 O O . TYR A 1 88 ? -21.254 -22.777 -0.781 1.00 55.14 88 TYR A O 1
ATOM 715 N N . TRP A 1 89 ? -22.886 -21.459 0.049 1.00 52.78 89 TRP A N 1
ATOM 716 C CA . TRP A 1 89 ? -23.126 -20.773 -1.220 1.00 56.51 89 TRP A CA 1
ATOM 717 C C . TRP A 1 89 ? -22.034 -19.765 -1.535 1.00 59.03 89 TRP A C 1
ATOM 718 O O . TRP A 1 89 ? -21.356 -19.866 -2.553 1.00 61.69 89 TRP A O 1
ATOM 729 N N . HIS A 1 90 ? -21.879 -18.782 -0.655 1.00 58.03 90 HIS A N 1
ATOM 730 C CA . HIS A 1 90 ? -21.018 -17.638 -0.934 1.00 55.35 90 HIS A CA 1
ATOM 731 C C . HIS A 1 90 ? -19.632 -17.757 -0.311 1.00 50.42 90 HIS A C 1
ATOM 732 O O . HIS A 1 90 ? -19.428 -18.506 0.647 1.00 44.34 90 HIS A O 1
ATOM 739 N N . ASN A 1 91 ? -18.684 -17.013 -0.874 1.00 51.76 91 ASN A N 1
ATOM 740 C CA . ASN A 1 91 ? -17.385 -16.825 -0.247 1.00 52.81 91 ASN A CA 1
ATOM 741 C C . ASN A 1 91 ? -17.547 -15.856 0.916 1.00 51.48 91 ASN A C 1
ATOM 742 O O . ASN A 1 91 ? -18.200 -14.819 0.784 1.00 50.82 91 ASN A O 1
ATOM 747 N N . VAL A 1 92 ? -16.974 -16.206 2.061 1.00 51.30 92 VAL A N 1
ATOM 748 C CA . VAL A 1 92 ? -17.184 -15.433 3.278 1.00 52.87 92 VAL A CA 1
ATOM 749 C C . VAL A 1 92 ? -15.869 -14.952 3.894 1.00 53.39 92 VAL A C 1
ATOM 750 O O . VAL A 1 92 ? -14.922 -15.724 4.046 1.00 52.28 92 VAL A O 1
ATOM 754 N N . GLU A 1 93 ? -15.818 -13.665 4.231 1.00 54.64 93 GLU A N 1
ATOM 755 C CA . GLU A 1 93 ? -14.650 -13.078 4.876 1.00 55.34 93 GLU A CA 1
ATOM 756 C C . GLU A 1 93 ? -14.479 -13.641 6.281 1.00 53.34 93 GLU A C 1
ATOM 757 O O . GLU A 1 93 ? -15.446 -13.721 7.038 1.00 52.78 93 GLU A O 1
ATOM 763 N N . PRO A 1 94 ? -13.243 -14.031 6.635 1.00 52.16 94 PRO A N 1
ATOM 764 C CA . PRO A 1 94 ? -12.961 -14.576 7.968 1.00 49.57 94 PRO A CA 1
ATOM 765 C C . PRO A 1 94 ? -12.969 -13.481 9.027 1.00 43.78 94 PRO A C 1
ATOM 766 O O . PRO A 1 94 ? -12.904 -12.301 8.681 1.00 40.72 94 PRO A O 1
ATOM 770 N N . LEU A 1 95 ? -13.046 -13.872 10.296 1.00 43.04 95 LEU A N 1
ATOM 771 C CA . LEU A 1 95 ? -13.018 -12.918 11.399 1.00 40.58 95 LEU A CA 1
ATOM 772 C C . LEU A 1 95 ? -11.664 -12.213 11.432 1.00 38.08 95 LEU A C 1
ATOM 773 O O . LEU A 1 95 ? -10.634 -12.853 11.642 1.00 39.22 95 LEU A O 1
ATOM 778 N N . PRO A 1 96 ? -11.662 -10.888 11.216 1.00 33.46 96 PRO A N 1
ATOM 779 C CA . PRO A 1 96 ? -10.416 -10.118 11.122 1.00 33.50 96 PRO A CA 1
ATOM 780 C C . PRO A 1 96 ? -9.652 -10.063 12.444 1.00 34.83 96 PRO A C 1
ATOM 781 O O . PRO A 1 96 ? -10.258 -9.987 13.515 1.00 29.55 96 PRO A O 1
ATOM 785 N N . THR A 1 97 ? -8.326 -10.110 12.358 1.00 39.46 97 THR A N 1
ATOM 786 C CA . THR A 1 97 ? -7.467 -10.099 13.539 1.00 42.13 97 THR A CA 1
ATOM 787 C C . THR A 1 97 ? -6.274 -9.167 13.336 1.00 41.97 97 THR A C 1
ATOM 788 O O . THR A 1 97 ? -5.245 -9.302 14.000 1.00 42.25 97 THR A O 1
ATOM 792 N N . SER A 1 98 ? -6.426 -8.221 12.414 1.00 39.18 98 SER A N 1
ATOM 793 C CA . SER A 1 98 ? -5.372 -7.270 12.079 1.00 35.54 98 SER A CA 1
ATOM 794 C C . SER A 1 98 ? -5.118 -6.289 13.225 1.00 33.97 98 SER A C 1
ATOM 795 O O . SER A 1 98 ? -5.702 -6.421 14.301 1.00 33.40 98 SER A O 1
ATOM 798 N N . PHE A 1 99 ? -4.249 -5.309 12.988 1.00 32.04 99 PHE A N 1
ATOM 799 C CA . PHE A 1 99 ? -3.862 -4.342 14.016 1.00 31.01 99 PHE A CA 1
ATOM 800 C C . PHE A 1 99 ? -5.069 -3.688 14.688 1.00 30.64 99 PHE A C 1
ATOM 801 O O . PHE A 1 99 ? -5.154 -3.612 15.920 1.00 31.88 99 PHE A O 1
ATOM 809 N N . TRP A 1 100 ? -6.021 -3.257 13.869 1.00 29.04 100 TRP A N 1
ATOM 810 C CA . TRP A 1 100 ? -7.145 -2.472 14.347 1.00 26.74 100 TRP A CA 1
ATOM 811 C C . TRP A 1 100 ? -8.016 -3.247 15.334 1.00 23.32 100 TRP A C 1
ATOM 812 O O . TRP A 1 100 ? -8.673 -2.655 16.189 1.00 21.52 100 TRP A O 1
ATOM 823 N N . THR A 1 101 ? -7.991 -4.572 15.236 1.00 20.98 101 THR A N 1
ATOM 824 C CA . THR A 1 101 ? -8.790 -5.408 16.128 1.00 20.55 101 THR A CA 1
ATOM 825 C C . THR A 1 101 ? -8.289 -5.365 17.570 1.00 21.29 101 THR A C 1
ATOM 826 O O . THR A 1 101 ? -8.940 -5.890 18.472 1.00 20.48 101 THR A O 1
ATOM 830 N N . GLU A 1 102 ? -7.137 -4.741 17.793 1.00 23.30 102 GLU A N 1
ATOM 831 C CA . GLU A 1 102 ? -6.642 -4.583 19.154 1.00 26.47 102 GLU A CA 1
ATOM 832 C C . GLU A 1 102 ? -7.357 -3.444 19.876 1.00 25.28 102 GLU A C 1
ATOM 833 O O . GLU A 1 102 ? -7.497 -3.468 21.101 1.00 24.88 102 GLU A O 1
ATOM 839 N N . ASP A 1 103 ? -7.819 -2.458 19.109 1.00 22.00 103 ASP A N 1
ATOM 840 C CA . ASP A 1 103 ? -8.448 -1.265 19.670 1.00 20.99 103 ASP A CA 1
ATOM 841 C C . ASP A 1 103 ? -9.959 -1.306 19.509 1.00 19.21 103 ASP A C 1
ATOM 842 O O . ASP A 1 103 ? -10.673 -0.450 20.026 1.00 24.08 103 ASP A O 1
ATOM 847 N N . VAL A 1 104 ? -10.438 -2.304 18.778 1.00 18.50 104 VAL A N 1
ATOM 848 C CA . VAL A 1 104 ? -11.863 -2.470 18.545 1.00 20.24 104 VAL A CA 1
ATOM 849 C C . VAL A 1 104 ? -12.261 -3.877 18.954 1.00 21.80 104 VAL A C 1
ATOM 850 O O . VAL A 1 104 ? -11.646 -4.850 18.518 1.00 24.64 104 VAL A O 1
ATOM 854 N N . GLU A 1 105 ? -13.279 -3.983 19.803 1.00 19.44 105 GLU A N 1
ATOM 855 C CA . GLU A 1 105 ? -13.778 -5.284 20.227 1.00 15.49 105 GLU A CA 1
ATOM 856 C C . GLU A 1 105 ? -14.615 -5.902 19.116 1.00 18.36 105 GLU A C 1
ATOM 857 O O . GLU A 1 105 ? -15.728 -5.450 18.848 1.00 21.31 105 GLU A O 1
ATOM 863 N N . VAL A 1 106 ? -14.073 -6.933 18.473 1.00 19.08 106 VAL A N 1
ATOM 864 C CA . VAL A 1 106 ? -14.747 -7.591 17.359 1.00 19.29 106 VAL A CA 1
ATOM 865 C C . VAL A 1 106 ? -15.553 -8.791 17.830 1.00 19.42 106 VAL A C 1
ATOM 866 O O . VAL A 1 106 ? -15.036 -9.653 18.535 1.00 16.17 106 VAL A O 1
ATOM 870 N N . ILE A 1 107 ? -16.822 -8.837 17.436 1.00 17.82 107 ILE A N 1
ATOM 871 C CA . ILE A 1 107 ? -17.716 -9.916 17.830 1.00 18.80 107 ILE A CA 1
ATOM 872 C C . ILE A 1 107 ? -18.394 -10.516 16.601 1.00 19.60 107 ILE A C 1
ATOM 873 O O . ILE A 1 107 ? -19.033 -9.804 15.826 1.00 13.13 107 ILE A O 1
ATOM 878 N N . ALA A 1 108 ? -18.247 -11.826 16.424 1.00 20.86 108 ALA A N 1
ATOM 879 C CA . ALA A 1 108 ? -18.828 -12.511 15.273 1.00 23.27 108 ALA A CA 1
ATOM 880 C C . ALA A 1 108 ? -20.356 -12.469 15.305 1.00 23.89 108 ALA A C 1
ATOM 881 O O . ALA A 1 108 ? -20.972 -12.739 16.334 1.00 25.08 108 ALA A O 1
ATOM 883 N N . LEU A 1 109 ? -20.959 -12.120 14.173 1.00 22.29 109 LEU A N 1
ATOM 884 C CA . LEU A 1 109 ? -22.410 -12.110 14.047 1.00 22.57 109 LEU A CA 1
ATOM 885 C C . LEU A 1 109 ? -22.828 -13.088 12.955 1.00 24.93 109 LEU A C 1
ATOM 886 O O . LEU A 1 109 ? -22.865 -12.730 11.778 1.00 25.06 109 LEU A O 1
ATOM 891 N N . PRO A 1 110 ? -23.138 -14.333 13.345 1.00 28.17 110 PRO A N 1
ATOM 892 C CA . PRO A 1 110 ? -23.472 -15.413 12.409 1.00 30.08 110 PRO A CA 1
ATOM 893 C C . PRO A 1 110 ? -24.724 -15.119 11.590 1.00 30.38 110 PRO A C 1
ATOM 894 O O . PRO A 1 110 ? -24.782 -15.484 10.416 1.00 31.48 110 PRO A O 1
ATOM 898 N N . LYS A 1 111 ? -25.712 -14.477 12.207 1.00 27.52 111 LYS A N 1
ATOM 899 C CA . LYS A 1 111 ? -26.962 -14.152 11.526 1.00 26.95 111 LYS A CA 1
ATOM 900 C C . LYS A 1 111 ? -27.270 -12.664 11.626 1.00 24.71 111 LYS A C 1
ATOM 901 O O . LYS A 1 111 ? -27.151 -12.069 12.697 1.00 23.56 111 LYS A O 1
ATOM 907 N N . ALA A 1 112 ? -27.674 -12.072 10.505 1.00 23.05 112 ALA A N 1
ATOM 908 C CA . ALA A 1 112 ? -27.938 -10.639 10.437 1.00 21.10 112 ALA A CA 1
ATOM 909 C C . ALA A 1 112 ? -29.060 -10.204 11.373 1.00 23.62 112 ALA A C 1
ATOM 910 O O . ALA A 1 112 ? -29.025 -9.100 11.915 1.00 24.11 112 ALA A O 1
ATOM 912 N N . ASP A 1 113 ? -30.051 -11.070 11.566 1.00 26.24 113 ASP A N 1
ATOM 913 C CA . ASP A 1 113 ? -31.188 -10.735 12.423 1.00 24.31 113 ASP A CA 1
ATOM 914 C C . ASP A 1 113 ? -30.926 -11.026 13.902 1.00 22.25 113 ASP A C 1
ATOM 915 O O . ASP A 1 113 ? -31.828 -10.923 14.735 1.00 22.89 113 ASP A O 1
ATOM 920 N N . GLY A 1 114 ? -29.687 -11.384 14.219 1.00 18.30 114 GLY A N 1
ATOM 921 C CA . GLY A 1 114 ? -29.300 -11.629 15.594 1.00 20.68 114 GLY A CA 1
ATOM 922 C C . GLY A 1 114 ? -28.747 -10.393 16.282 1.00 21.29 114 GLY A C 1
ATOM 923 O O . GLY A 1 114 ? -28.406 -10.438 17.464 1.00 22.99 114 GLY A O 1
ATOM 924 N N . ILE A 1 115 ? -28.663 -9.286 15.548 1.00 18.06 115 ILE A N 1
ATOM 925 C CA . ILE A 1 115 ? -28.091 -8.059 16.093 1.00 16.17 115 ILE A CA 1
ATOM 926 C C . ILE A 1 115 ? -28.973 -7.444 17.180 1.00 18.05 115 ILE A C 1
ATOM 927 O O . ILE A 1 115 ? -28.467 -6.888 18.154 1.00 20.65 115 ILE A O 1
ATOM 932 N N . GLY A 1 116 ? -30.288 -7.571 17.023 1.00 16.73 116 GLY A N 1
ATOM 933 C CA . GLY A 1 116 ? -31.235 -6.967 17.944 1.00 18.30 116 GLY A CA 1
ATOM 934 C C . GLY A 1 116 ? -31.045 -7.352 19.399 1.00 20.55 116 GLY A C 1
ATOM 935 O O . GLY A 1 116 ? -31.154 -6.510 20.292 1.00 22.05 116 GLY A O 1
ATOM 936 N N . SER A 1 117 ? -30.748 -8.623 19.644 1.00 19.87 117 SER A N 1
ATOM 937 C CA . SER A 1 117 ? -30.598 -9.106 21.011 1.00 25.39 117 SER A CA 1
ATOM 938 C C . SER A 1 117 ? -29.241 -8.749 21.626 1.00 23.57 117 SER A C 1
ATOM 939 O O . SER A 1 117 ? -29.037 -8.919 22.825 1.00 24.75 117 SER A O 1
ATOM 942 N N . LEU A 1 118 ? -28.322 -8.245 20.808 1.00 19.98 118 LEU A N 1
ATOM 943 C CA . LEU A 1 118 ? -26.983 -7.911 21.286 1.00 19.76 118 LEU A CA 1
ATOM 944 C C . LEU A 1 118 ? -26.814 -6.421 21.599 1.00 17.70 118 LEU A C 1
ATOM 945 O O . LEU A 1 118 ? -25.855 -6.018 22.255 1.00 15.01 118 LEU A O 1
ATOM 950 N N . LEU A 1 119 ? -27.754 -5.609 21.129 1.00 14.70 119 LEU A N 1
ATOM 951 C CA . LEU A 1 119 ? -27.691 -4.164 21.317 1.00 15.79 119 LEU A CA 1
ATOM 952 C C . LEU A 1 119 ? -28.051 -3.782 22.752 1.00 18.74 119 LEU A C 1
ATOM 953 O O . LEU A 1 119 ? -28.674 -4.578 23.457 1.00 18.43 119 LEU A O 1
ATOM 958 N N . PRO A 1 120 ? -27.653 -2.568 23.191 1.00 17.26 120 PRO A N 1
ATOM 959 C CA . PRO A 1 120 ? -27.990 -2.101 24.543 1.00 15.87 120 PRO A CA 1
ATOM 960 C C . PRO A 1 120 ? -29.489 -2.161 24.803 1.00 17.76 120 PRO A C 1
ATOM 961 O O . PRO A 1 120 ? -30.283 -2.049 23.867 1.00 15.74 120 PRO A O 1
ATOM 965 N N . ALA A 1 121 ? -29.863 -2.350 26.063 1.00 18.93 121 ALA A N 1
ATOM 966 C CA . ALA A 1 121 ? -31.265 -2.456 26.442 1.00 20.21 121 ALA A CA 1
ATOM 967 C C . ALA A 1 121 ? -32.003 -1.143 26.215 1.00 20.29 121 ALA A C 1
ATOM 968 O O . ALA A 1 121 ? -33.135 -1.135 25.729 1.00 17.82 121 ALA A O 1
ATOM 970 N N . ALA A 1 122 ? -31.358 -0.036 26.573 1.00 22.52 122 ALA A N 1
ATOM 971 C CA . ALA A 1 122 ? -31.954 1.288 26.417 1.00 22.25 122 ALA A CA 1
ATOM 972 C C . ALA A 1 122 ? -31.440 1.954 25.146 1.00 18.59 122 ALA A C 1
ATOM 973 O O . ALA A 1 122 ? -30.266 2.319 25.055 1.00 17.33 122 ALA A O 1
ATOM 975 N N . ARG A 1 123 ? -32.330 2.118 24.172 1.00 17.06 123 ARG A N 1
ATOM 976 C CA . ARG A 1 123 ? -31.939 2.572 22.841 1.00 17.13 123 ARG A CA 1
ATOM 977 C C . ARG A 1 123 ? -32.500 3.950 22.489 1.00 15.04 123 ARG A C 1
ATOM 978 O O . ARG A 1 123 ? -32.277 4.456 21.391 1.00 13.91 123 ARG A O 1
ATOM 986 N N . GLY A 1 124 ? -33.218 4.554 23.430 1.00 18.15 124 GLY A N 1
ATOM 987 C CA . GLY A 1 124 ? -33.901 5.816 23.194 1.00 15.22 124 GLY A CA 1
ATOM 988 C C . GLY A 1 124 ? -33.001 7.003 22.908 1.00 15.37 124 GLY A C 1
ATOM 989 O O . GLY A 1 124 ? -33.439 7.990 22.311 1.00 15.99 124 GLY A O 1
ATOM 990 N N . ASN A 1 125 ? -31.745 6.918 23.331 1.00 15.51 125 ASN A N 1
ATOM 991 C CA . ASN A 1 125 ? -30.790 7.994 23.086 1.00 17.65 125 ASN A CA 1
ATOM 992 C C . ASN A 1 125 ? -29.595 7.553 22.236 1.00 20.33 125 ASN A C 1
ATOM 993 O O . ASN A 1 125 ? -28.507 8.123 22.336 1.00 17.95 125 ASN A O 1
ATOM 998 N N . ILE A 1 126 ? -29.807 6.540 21.403 1.00 10.82 126 ILE A N 1
ATOM 999 C CA . ILE A 1 126 ? -28.779 6.080 20.476 1.00 15.65 126 ILE A CA 1
ATOM 1000 C C . ILE A 1 126 ? -29.028 6.630 19.077 1.00 14.64 126 ILE A C 1
ATOM 1001 O O . ILE A 1 126 ? -30.119 6.486 18.530 1.00 12.96 126 ILE A O 1
ATOM 1006 N N . GLY A 1 127 ? -28.010 7.261 18.501 1.00 13.40 127 GLY A N 1
ATOM 1007 C CA . GLY A 1 127 ? -28.101 7.768 17.143 1.00 13.47 127 GLY A CA 1
ATOM 1008 C C . GLY A 1 127 ? -27.660 6.742 16.119 1.00 12.28 127 GLY A C 1
ATOM 1009 O O . GLY A 1 127 ? -26.504 6.331 16.107 1.00 13.74 127 GLY A O 1
ATOM 1010 N N . TYR A 1 128 ? -28.584 6.322 15.260 1.00 9.53 128 TYR A N 1
ATOM 1011 C CA . TYR A 1 128 ? -28.260 5.412 14.167 1.00 15.05 128 TYR A CA 1
ATOM 1012 C C . TYR A 1 128 ? -27.714 6.184 12.973 1.00 14.41 128 TYR A C 1
ATOM 1013 O O . TYR A 1 128 ? -28.277 7.203 12.572 1.00 12.48 128 TYR A O 1
ATOM 1022 N N . ILE A 1 129 ? -26.614 5.696 12.410 1.00 13.07 129 ILE A N 1
ATOM 1023 C CA . ILE A 1 129 ? -26.080 6.247 11.171 1.00 14.04 129 ILE A CA 1
ATOM 1024 C C . ILE A 1 129 ? -25.886 5.114 10.169 1.00 14.69 129 ILE A C 1
ATOM 1025 O O . ILE A 1 129 ? -25.055 4.230 10.374 1.00 13.52 129 ILE A O 1
ATOM 1030 N N . GLY A 1 130 ? -26.665 5.128 9.094 1.00 10.90 130 GLY A N 1
ATOM 1031 C CA . GLY A 1 130 ? -26.604 4.055 8.123 1.00 11.26 130 GLY A CA 1
ATOM 1032 C C . GLY A 1 130 ? -27.653 4.166 7.039 1.00 12.62 130 GLY A C 1
ATOM 1033 O O . GLY A 1 130 ? -28.564 4.991 7.131 1.00 15.91 130 GLY A O 1
ATOM 1034 N N . PRO A 1 131 ? -27.536 3.322 6.005 1.00 14.58 131 PRO A N 1
ATOM 1035 C CA . PRO A 1 131 ? -28.380 3.434 4.811 1.00 14.22 131 PRO A CA 1
ATOM 1036 C C . PRO A 1 131 ? -29.707 2.679 4.886 1.00 12.81 131 PRO A C 1
ATOM 1037 O O . PRO A 1 131 ? -30.425 2.659 3.889 1.00 12.66 131 PRO A O 1
ATOM 1041 N N . VAL A 1 132 ? -30.033 2.072 6.024 1.00 14.44 132 VAL A N 1
ATOM 1042 C CA . VAL A 1 132 ? -31.281 1.306 6.126 1.00 15.44 132 VAL A CA 1
ATOM 1043 C C . VAL A 1 132 ? -32.158 1.764 7.300 1.00 16.30 132 VAL A C 1
ATOM 1044 O O . VAL A 1 132 ? -32.225 1.091 8.329 1.00 16.68 132 VAL A O 1
ATOM 1048 N N . PRO A 1 133 ? -32.836 2.914 7.142 1.00 18.46 133 PRO A N 1
ATOM 1049 C CA . PRO A 1 133 ? -33.654 3.532 8.196 1.00 17.98 133 PRO A CA 1
ATOM 1050 C C . PRO A 1 133 ? -34.748 2.619 8.754 1.00 17.30 133 PRO A C 1
ATOM 1051 O O . PRO A 1 133 ? -35.035 2.672 9.952 1.00 17.03 133 PRO A O 1
ATOM 1055 N N . GLU A 1 134 ? -35.344 1.792 7.900 1.00 16.71 134 GLU A N 1
ATOM 1056 C CA . GLU A 1 134 ? -36.406 0.890 8.339 1.00 20.00 134 GLU A CA 1
ATOM 1057 C C . GLU A 1 134 ? -35.877 -0.149 9.330 1.00 17.94 134 GLU A C 1
ATOM 1058 O O . GLU A 1 134 ? -36.573 -0.541 10.275 1.00 18.83 134 GLU A O 1
ATOM 1064 N N . ARG A 1 135 ? -34.636 -0.577 9.120 1.00 14.73 135 ARG A N 1
ATOM 1065 C CA . ARG A 1 135 ? -33.985 -1.507 10.035 1.00 13.46 135 ARG A CA 1
ATOM 1066 C C . ARG A 1 135 ? -33.793 -0.843 11.394 1.00 12.87 135 ARG A C 1
ATOM 1067 O O . ARG A 1 135 ? -34.031 -1.455 12.437 1.00 10.92 135 ARG A O 1
ATOM 1075 N N . ALA A 1 136 ? -33.361 0.414 11.369 1.00 11.75 136 ALA A N 1
ATOM 1076 C CA . ALA A 1 136 ? -33.140 1.182 12.589 1.00 13.17 136 ALA A CA 1
ATOM 1077 C C . ALA A 1 136 ? -34.438 1.336 13.366 1.00 13.99 136 ALA A C 1
ATOM 1078 O O . ALA A 1 136 ? -34.466 1.169 14.586 1.00 13.34 136 ALA A O 1
ATOM 1080 N N . LEU A 1 137 ? -35.512 1.655 12.650 1.00 17.66 137 LEU A N 1
ATOM 1081 C CA . LEU A 1 137 ? -36.829 1.766 13.265 1.00 19.43 137 LEU A CA 1
ATOM 1082 C C . LEU A 1 137 ? -37.246 0.439 13.899 1.00 19.14 137 LEU A C 1
ATOM 1083 O O . LEU A 1 137 ? -37.761 0.413 15.022 1.00 20.92 137 LEU A O 1
ATOM 1088 N N . GLN A 1 138 ? -37.016 -0.661 13.184 1.00 16.47 138 GLN A N 1
ATOM 1089 C CA . GLN A 1 138 ? -37.322 -1.986 13.724 1.00 18.70 138 GLN A CA 1
ATOM 1090 C C . GLN A 1 138 ? -36.532 -2.272 15.004 1.00 19.36 138 GLN A C 1
ATOM 1091 O O . GLN A 1 138 ? -37.026 -2.929 15.920 1.00 15.20 138 GLN A O 1
ATOM 1097 N N . LEU A 1 139 ? -35.305 -1.764 15.062 1.00 17.07 139 LEU A N 1
ATOM 1098 C CA . LEU A 1 139 ? -34.414 -2.022 16.186 1.00 15.94 139 LEU A CA 1
ATOM 1099 C C . LEU A 1 139 ? -34.691 -1.134 17.398 1.00 16.93 139 LEU A C 1
ATOM 1100 O O . LEU A 1 139 ? -34.001 -1.231 18.407 1.00 18.61 139 LEU A O 1
ATOM 1105 N N . GLY A 1 140 ? -35.693 -0.268 17.299 1.00 17.53 140 GLY A N 1
ATOM 1106 C CA . GLY A 1 140 ? -36.091 0.548 18.434 1.00 16.55 140 GLY A CA 1
ATOM 1107 C C . GLY A 1 140 ? -35.369 1.880 18.535 1.00 17.38 140 GLY A C 1
ATOM 1108 O O . GLY A 1 140 ? -35.398 2.537 19.573 1.00 15.68 140 GLY A O 1
ATOM 1109 N N . ILE A 1 141 ? -34.709 2.282 17.457 1.00 17.33 141 ILE A N 1
ATOM 1110 C CA . ILE A 1 141 ? -34.123 3.612 17.393 1.00 15.75 141 ILE A CA 1
ATOM 1111 C C . ILE A 1 141 ? -35.264 4.616 17.234 1.00 16.27 141 ILE A C 1
ATOM 1112 O O . ILE A 1 141 ? -36.193 4.378 16.467 1.00 13.45 141 ILE A O 1
ATOM 1117 N N . GLU A 1 142 ? -35.208 5.722 17.972 1.00 14.38 142 GLU A N 1
ATOM 1118 C CA . GLU A 1 142 ? -36.244 6.746 17.872 1.00 15.60 142 GLU A CA 1
ATOM 1119 C C . GLU A 1 142 ? -36.169 7.425 16.515 1.00 16.55 142 GLU A C 1
ATOM 1120 O O . GLU A 1 142 ? -35.077 7.657 15.996 1.00 14.44 142 GLU A O 1
ATOM 1126 N N . ALA A 1 143 ? -37.337 7.733 15.955 1.00 17.04 143 ALA A N 1
ATOM 1127 C CA . ALA A 1 143 ? -37.456 8.292 14.610 1.00 15.75 143 ALA A CA 1
ATOM 1128 C C . ALA A 1 143 ? -36.451 9.403 14.315 1.00 14.75 143 ALA A C 1
ATOM 1129 O O . ALA A 1 143 ? -35.760 9.355 13.302 1.00 14.06 143 ALA A O 1
ATOM 1131 N N . SER A 1 144 ? -36.356 10.387 15.205 1.00 13.62 144 SER A N 1
ATOM 1132 C CA . SER A 1 144 ? -35.466 11.526 14.972 1.00 14.47 144 SER A CA 1
ATOM 1133 C C . SER A 1 144 ? -33.992 11.173 15.166 1.00 19.03 144 SER A C 1
ATOM 1134 O O . SER A 1 144 ? -33.111 11.934 14.763 1.00 18.28 144 SER A O 1
ATOM 1137 N N . ASN A 1 145 ? -33.724 10.025 15.785 1.00 17.83 145 ASN A N 1
ATOM 1138 C CA . ASN A 1 145 ? -32.349 9.557 15.949 1.00 16.19 145 ASN A CA 1
ATOM 1139 C C . ASN A 1 145 ? -31.872 8.685 14.792 1.00 15.97 145 ASN A C 1
ATOM 1140 O O . ASN A 1 145 ? -30.771 8.134 14.831 1.00 16.97 145 ASN A O 1
ATOM 1145 N N . ILE A 1 146 ? -32.704 8.565 13.762 1.00 16.24 146 ILE A N 1
ATOM 1146 C CA . ILE A 1 146 ? -32.323 7.835 12.558 1.00 15.29 146 ILE A CA 1
ATOM 1147 C C . ILE A 1 146 ? -31.640 8.782 11.575 1.00 15.56 146 ILE A C 1
ATOM 1148 O O . ILE A 1 146 ? -32.286 9.641 10.969 1.00 14.90 146 ILE A O 1
ATOM 1153 N N . ASN A 1 147 ? -30.328 8.619 11.431 1.00 11.90 147 ASN A N 1
ATOM 1154 C CA . ASN A 1 147 ? -29.501 9.554 10.667 1.00 11.09 147 ASN A CA 1
ATOM 1155 C C . ASN A 1 147 ? -29.718 11.019 11.057 1.00 13.20 147 ASN A C 1
ATOM 1156 O O . ASN A 1 147 ? -30.118 11.833 10.222 1.00 12.67 147 ASN A O 1
ATOM 1161 N N . PRO A 1 148 ? -29.444 11.362 12.329 1.00 15.30 148 PRO A N 1
ATOM 1162 C CA . PRO A 1 148 ? -29.655 12.746 12.767 1.00 17.17 148 PRO A CA 1
ATOM 1163 C C . PRO A 1 148 ? -28.660 13.684 12.097 1.00 17.77 148 PRO A C 1
ATOM 1164 O O . PRO A 1 148 ? -27.447 13.465 12.170 1.00 16.92 148 PRO A O 1
ATOM 1168 N N . LYS A 1 149 ? -29.183 14.717 11.444 1.00 16.51 149 LYS A N 1
ATOM 1169 C CA . LYS A 1 149 ? -28.381 15.595 10.604 1.00 17.03 149 LYS A CA 1
ATOM 1170 C C . LYS A 1 149 ? -27.348 16.404 11.392 1.00 14.73 149 LYS A C 1
ATOM 1171 O O . LYS A 1 149 ? -26.294 16.743 10.862 1.00 15.81 149 LYS A O 1
ATOM 1177 N N . GLY A 1 150 ? -27.649 16.711 12.651 1.00 14.34 150 GLY A N 1
ATOM 1178 C CA . GLY A 1 150 ? -26.726 17.466 13.482 1.00 16.86 150 GLY A CA 1
ATOM 1179 C C . GLY A 1 150 ? -25.444 16.701 13.761 1.00 15.20 150 GLY A C 1
ATOM 1180 O O . GLY A 1 150 ? -24.334 17.229 13.609 1.00 15.00 150 GLY A O 1
ATOM 1181 N N . VAL A 1 151 ? -25.603 15.445 14.168 1.00 14.45 151 VAL A N 1
ATOM 1182 C CA . VAL A 1 151 ? -24.468 14.578 14.452 1.00 15.16 151 VAL A CA 1
ATOM 1183 C C . VAL A 1 151 ? -23.671 14.311 13.177 1.00 15.95 151 VAL A C 1
ATOM 1184 O O . VAL A 1 151 ? -22.440 14.410 13.166 1.00 18.11 151 VAL A O 1
ATOM 1188 N N . ILE A 1 152 ? -24.382 13.981 12.101 1.00 12.51 152 ILE A N 1
ATOM 1189 C CA . ILE A 1 152 ? -23.741 13.698 10.820 1.00 14.36 152 ILE A CA 1
ATOM 1190 C C . ILE A 1 152 ? -22.948 14.897 10.286 1.00 10.97 152 ILE A C 1
ATOM 1191 O O . ILE A 1 152 ? -21.825 14.738 9.812 1.00 11.91 152 ILE A O 1
ATOM 1196 N N . ASP A 1 153 ? -23.531 16.092 10.371 1.00 15.55 153 ASP A N 1
ATOM 1197 C CA . ASP A 1 153 ? -22.845 17.315 9.952 1.00 16.71 153 ASP A CA 1
ATOM 1198 C C . ASP A 1 153 ? -21.622 17.577 10.814 1.00 13.59 153 ASP A C 1
ATOM 1199 O O . ASP A 1 153 ? -20.575 17.963 10.305 1.00 17.37 153 ASP A O 1
ATOM 1204 N N . TYR A 1 154 ? -21.769 17.384 12.122 1.00 12.34 154 TYR A N 1
ATOM 1205 C CA . TYR A 1 154 ? -20.661 17.575 13.061 1.00 14.36 154 TYR A CA 1
ATOM 1206 C C . TYR A 1 154 ? -19.462 16.684 12.684 1.00 13.50 154 TYR A C 1
ATOM 1207 O O . TYR A 1 154 ? -18.316 17.157 12.495 1.00 16.05 154 TYR A O 1
ATOM 1216 N N . LEU A 1 155 ? -19.743 15.391 12.555 1.00 14.33 155 LEU A N 1
ATOM 1217 C CA . LEU A 1 155 ? -18.712 14.423 12.208 1.00 13.77 155 LEU A CA 1
ATOM 1218 C C . LEU A 1 155 ? -18.110 14.706 10.833 1.00 13.51 155 LEU A C 1
ATOM 1219 O O . LEU A 1 155 ? -16.902 14.567 10.641 1.00 12.92 155 LEU A O 1
ATOM 1224 N N . HIS A 1 156 ? -18.954 15.108 9.888 1.00 14.81 156 HIS A N 1
ATOM 1225 C CA . HIS A 1 156 ? -18.490 15.454 8.549 1.00 15.94 156 HIS A CA 1
ATOM 1226 C C . HIS A 1 156 ? -17.530 16.632 8.595 1.00 16.19 156 HIS A C 1
ATOM 1227 O O . HIS A 1 156 ? -16.492 16.613 7.934 1.00 13.97 156 HIS A O 1
ATOM 1234 N N . TYR A 1 157 ? -17.875 17.653 9.376 1.00 17.10 157 TYR A N 1
ATOM 1235 C CA . TYR A 1 157 ? -16.988 18.795 9.530 1.00 18.28 157 TYR A CA 1
ATOM 1236 C C . TYR A 1 157 ? -15.640 18.315 10.031 1.00 19.62 157 TYR A C 1
ATOM 1237 O O . TYR A 1 157 ? -14.605 18.712 9.501 1.00 21.65 157 TYR A O 1
ATOM 1246 N N . TYR A 1 158 ? -15.638 17.444 11.037 1.00 15.04 158 TYR A N 1
ATOM 1247 C CA . TYR A 1 158 ? -14.337 16.970 11.517 1.00 14.84 158 TYR A CA 1
ATOM 1248 C C . TYR A 1 158 ? -13.608 15.991 10.584 1.00 16.18 158 TYR A C 1
ATOM 1249 O O . TYR A 1 158 ? -12.405 15.783 10.718 1.00 16.20 158 TYR A O 1
ATOM 1258 N N . ARG A 1 159 ? -14.327 15.422 9.621 1.00 14.26 159 ARG A N 1
ATOM 1259 C CA . ARG A 1 159 ? -13.690 14.604 8.591 1.00 13.99 159 ARG A CA 1
ATOM 1260 C C . ARG A 1 159 ? -12.740 15.440 7.727 1.00 14.77 159 ARG A C 1
ATOM 1261 O O . ARG A 1 159 ? -11.855 14.895 7.063 1.00 14.54 159 ARG A O 1
ATOM 1269 N N . SER A 1 160 ? -12.925 16.760 7.746 1.00 16.29 160 SER A N 1
ATOM 1270 C CA . SER A 1 160 ? -12.083 17.684 6.983 1.00 18.61 160 SER A CA 1
ATOM 1271 C C . SER A 1 160 ? -10.627 17.585 7.410 1.00 16.87 160 SER A C 1
ATOM 1272 O O . SER A 1 160 ? -9.715 17.818 6.617 1.00 16.25 160 SER A O 1
ATOM 1275 N N . PHE A 1 161 ? -10.423 17.251 8.678 1.00 14.49 161 PHE A N 1
ATOM 1276 C CA . PHE A 1 161 ? -9.094 17.205 9.258 1.00 16.47 161 PHE A CA 1
ATOM 1277 C C . PHE A 1 161 ? -8.664 15.756 9.438 1.00 16.62 161 PHE A C 1
ATOM 1278 O O . PHE A 1 161 ? -9.185 15.042 10.296 1.00 14.80 161 PHE A O 1
ATOM 1286 N N . LYS A 1 162 ? -7.720 15.326 8.607 1.00 15.17 162 LYS A N 1
ATOM 1287 C CA . LYS A 1 162 ? -7.291 13.933 8.583 1.00 15.01 162 LYS A CA 1
ATOM 1288 C C . LYS A 1 162 ? -6.323 13.620 9.713 1.00 13.59 162 LYS A C 1
ATOM 1289 O O . LYS A 1 162 ? -5.450 14.423 10.035 1.00 16.40 162 LYS A O 1
ATOM 1295 N N . THR A 1 163 ? -6.475 12.444 10.311 1.00 14.17 163 THR A N 1
ATOM 1296 C CA . THR A 1 163 ? -5.523 11.988 11.317 1.00 17.27 163 THR A CA 1
ATOM 1297 C C . THR A 1 163 ? -4.287 11.455 10.603 1.00 15.87 163 THR A C 1
ATOM 1298 O O . THR A 1 163 ? -4.316 11.247 9.391 1.00 16.18 163 THR A O 1
ATOM 1302 N N . GLU A 1 164 ? -3.205 11.240 11.347 1.00 12.91 164 GLU A N 1
ATOM 1303 C CA . GLU A 1 164 ? -1.964 10.752 10.750 1.00 15.01 164 GLU A CA 1
ATOM 1304 C C . GLU A 1 164 ? -2.152 9.374 10.120 1.00 15.23 164 GLU A C 1
ATOM 1305 O O . GLU A 1 164 ? -1.540 9.053 9.096 1.00 16.17 164 GLU A O 1
ATOM 1311 N N . TYR A 1 165 ? -3.013 8.569 10.734 1.00 15.45 165 TYR A N 1
ATOM 1312 C CA . TYR A 1 165 ? -3.360 7.260 10.199 1.00 15.00 165 TYR A CA 1
ATOM 1313 C C . TYR A 1 165 ? -4.022 7.397 8.826 1.00 13.61 165 TYR A C 1
ATOM 1314 O O . TYR A 1 165 ? -3.678 6.684 7.870 1.00 12.30 165 TYR A O 1
ATOM 1323 N N . GLU A 1 166 ? -4.975 8.319 8.738 1.00 16.16 166 GLU A N 1
ATOM 1324 C CA . GLU A 1 166 ? -5.683 8.566 7.490 1.00 14.53 166 GLU A CA 1
ATOM 1325 C C . GLU A 1 166 ? -4.730 9.052 6.405 1.00 14.11 166 GLU A C 1
ATOM 1326 O O . GLU A 1 166 ? -4.813 8.615 5.259 1.00 14.15 166 GLU A O 1
ATOM 1332 N N . LEU A 1 167 ? -3.815 9.943 6.775 1.00 14.15 167 LEU A N 1
ATOM 1333 C CA . LEU A 1 167 ? -2.818 10.436 5.835 1.00 15.30 167 LEU A CA 1
ATOM 1334 C C . LEU A 1 167 ? -1.926 9.307 5.328 1.00 17.93 167 LEU A C 1
ATOM 1335 O O . LEU A 1 167 ? -1.608 9.251 4.136 1.00 16.33 167 LEU A O 1
ATOM 1340 N N . ALA A 1 168 ? -1.525 8.409 6.229 1.00 16.78 168 ALA A N 1
ATOM 1341 C CA . ALA A 1 168 ? -0.717 7.256 5.831 1.00 14.54 168 ALA A CA 1
ATOM 1342 C C . ALA A 1 168 ? -1.471 6.373 4.830 1.00 12.66 168 ALA A C 1
ATOM 1343 O O . ALA A 1 168 ? -0.910 5.930 3.810 1.00 15.39 168 ALA A O 1
ATOM 1345 N N . CYS A 1 169 ? -2.748 6.132 5.120 1.00 10.57 169 CYS A N 1
ATOM 1346 C CA . CYS A 1 169 ? -3.605 5.361 4.219 1.00 12.72 169 CYS A CA 1
ATOM 1347 C C . CYS A 1 169 ? -3.705 6.010 2.834 1.00 14.57 169 CYS A C 1
ATOM 1348 O O . CYS A 1 169 ? -3.616 5.338 1.794 1.00 16.31 169 CYS A O 1
ATOM 1351 N N . MET A 1 170 ? -3.880 7.325 2.824 1.00 15.84 170 MET A N 1
ATOM 1352 C CA . MET A 1 170 ? -4.003 8.054 1.571 1.00 17.33 170 MET A CA 1
ATOM 1353 C C . MET A 1 170 ? -2.699 8.061 0.763 1.00 16.47 170 MET A C 1
ATOM 1354 O O . MET A 1 170 ? -2.733 8.012 -0.469 1.00 16.95 170 MET A O 1
ATOM 1359 N N . ARG A 1 171 ? -1.556 8.110 1.446 1.00 14.50 171 ARG A N 1
ATOM 1360 C CA . ARG A 1 171 ? -0.269 7.988 0.752 1.00 15.41 171 ARG A CA 1
ATOM 1361 C C . ARG A 1 171 ? -0.144 6.606 0.101 1.00 14.60 171 ARG A C 1
ATOM 1362 O O . ARG A 1 171 ? 0.338 6.461 -1.051 1.00 15.26 171 ARG A O 1
ATOM 1370 N N . GLU A 1 172 ? -0.604 5.589 0.829 1.00 13.93 172 GLU A N 1
ATOM 1371 C CA . GLU A 1 172 ? -0.645 4.243 0.254 1.00 12.55 172 GLU A CA 1
ATOM 1372 C C . GLU A 1 172 ? -1.541 4.159 -0.996 1.00 15.09 172 GLU A C 1
ATOM 1373 O O . GLU A 1 172 ? -1.195 3.484 -1.967 1.00 14.75 172 GLU A O 1
ATOM 1379 N N . ALA A 1 173 ? -2.680 4.851 -0.983 1.00 13.85 173 ALA A N 1
ATOM 1380 C CA . ALA A 1 173 ? -3.537 4.883 -2.175 1.00 13.01 173 ALA A CA 1
ATOM 1381 C C . ALA A 1 173 ? -2.864 5.615 -3.341 1.00 13.67 173 ALA A C 1
ATOM 1382 O O . ALA A 1 173 ? -2.981 5.204 -4.511 1.00 13.09 173 ALA A O 1
ATOM 1384 N N . GLN A 1 174 ? -2.163 6.699 -3.009 1.00 15.41 174 GLN A N 1
ATOM 1385 C CA . GLN A 1 174 ? -1.373 7.447 -3.982 1.00 16.48 174 GLN A CA 1
ATOM 1386 C C . GLN A 1 174 ? -0.425 6.529 -4.744 1.00 15.28 174 GLN A C 1
ATOM 1387 O O . GLN A 1 174 ? -0.343 6.605 -5.975 1.00 14.86 174 GLN A O 1
ATOM 1393 N N . LYS A 1 175 ? 0.286 5.661 -4.021 1.00 13.94 175 LYS A N 1
ATOM 1394 C CA . LYS A 1 175 ? 1.180 4.699 -4.694 1.00 14.92 175 LYS A CA 1
ATOM 1395 C C . LYS A 1 175 ? 0.500 3.890 -5.820 1.00 14.43 175 LYS A C 1
ATOM 1396 O O . LYS A 1 175 ? 0.995 3.823 -6.964 1.00 15.36 175 LYS A O 1
ATOM 1402 N N . MET A 1 176 ? -0.631 3.275 -5.482 1.00 14.16 176 MET A N 1
ATOM 1403 C CA . MET A 1 176 ? -1.377 2.443 -6.423 1.00 16.52 176 MET A CA 1
ATOM 1404 C C . MET A 1 176 ? -1.831 3.252 -7.632 1.00 16.69 176 MET A C 1
ATOM 1405 O O . MET A 1 176 ? -1.658 2.824 -8.788 1.00 16.81 176 MET A O 1
ATOM 1410 N N . ALA A 1 177 ? -2.414 4.421 -7.367 1.00 15.47 177 ALA A N 1
ATOM 1411 C CA . ALA A 1 177 ? -2.877 5.275 -8.463 1.00 13.77 177 ALA A CA 1
ATOM 1412 C C . ALA A 1 177 ? -1.733 5.679 -9.400 1.00 14.91 177 ALA A C 1
ATOM 1413 O O . ALA A 1 177 ? -1.888 5.652 -10.622 1.00 16.35 177 ALA A O 1
ATOM 1415 N N . VAL A 1 178 ? -0.586 6.039 -8.827 1.00 8.55 178 VAL A N 1
ATOM 1416 C CA . VAL A 1 178 ? 0.587 6.392 -9.628 1.00 14.05 178 VAL A CA 1
ATOM 1417 C C . VAL A 1 178 ? 1.019 5.243 -10.544 1.00 14.67 178 VAL A C 1
ATOM 1418 O O . VAL A 1 178 ? 1.227 5.444 -11.753 1.00 15.74 178 VAL A O 1
ATOM 1422 N N . ASN A 1 179 ? 1.144 4.043 -9.973 1.00 18.18 179 ASN A N 1
ATOM 1423 C CA . ASN A 1 179 ? 1.470 2.867 -10.784 1.00 15.90 179 ASN A CA 1
ATOM 1424 C C . ASN A 1 179 ? 0.503 2.700 -11.951 1.00 17.11 179 ASN A C 1
ATOM 1425 O O . ASN A 1 179 ? 0.913 2.493 -13.113 1.00 15.08 179 ASN A O 1
ATOM 1430 N N . GLY A 1 180 ? -0.784 2.792 -11.627 1.00 13.74 180 GLY A N 1
ATOM 1431 C CA . GLY A 1 180 ? -1.828 2.708 -12.629 1.00 14.17 180 GLY A CA 1
ATOM 1432 C C . GLY A 1 180 ? -1.632 3.707 -13.753 1.00 14.36 180 GLY A C 1
ATOM 1433 O O . GLY A 1 180 ? -1.704 3.345 -14.926 1.00 12.65 180 GLY A O 1
ATOM 1434 N N . HIS A 1 181 ? -1.369 4.961 -13.396 1.00 13.51 181 HIS A N 1
ATOM 1435 C CA . HIS A 1 181 ? -1.198 6.020 -14.387 1.00 11.76 181 HIS A CA 1
ATOM 1436 C C . HIS A 1 181 ? -0.001 5.782 -15.305 1.00 15.75 181 HIS A C 1
ATOM 1437 O O . HIS A 1 181 ? -0.077 6.024 -16.516 1.00 12.20 181 HIS A O 1
ATOM 1444 N N . ARG A 1 182 ? 1.100 5.300 -14.738 1.00 15.13 182 ARG A N 1
ATOM 1445 C CA . ARG A 1 182 ? 2.246 4.968 -15.578 1.00 16.56 182 ARG A CA 1
ATOM 1446 C C . ARG A 1 182 ? 1.912 3.845 -16.572 1.00 17.34 182 ARG A C 1
ATOM 1447 O O . ARG A 1 182 ? 2.206 3.952 -17.776 1.00 15.22 182 ARG A O 1
ATOM 1455 N N . ALA A 1 183 ? 1.274 2.786 -16.078 1.00 16.28 183 ALA A N 1
ATOM 1456 C CA . ALA A 1 183 ? 0.878 1.687 -16.960 1.00 16.57 183 ALA A CA 1
ATOM 1457 C C . ALA A 1 183 ? -0.067 2.156 -18.067 1.00 14.95 183 ALA A C 1
ATOM 1458 O O . ALA A 1 183 ? 0.063 1.750 -19.225 1.00 12.33 183 ALA A O 1
ATOM 1460 N N . ALA A 1 184 ? -1.012 3.020 -17.708 1.00 15.21 184 ALA A N 1
ATOM 1461 C CA . ALA A 1 184 ? -1.965 3.556 -18.675 1.00 15.97 184 ALA A CA 1
ATOM 1462 C C . ALA A 1 184 ? -1.267 4.393 -19.738 1.00 16.57 184 ALA A C 1
ATOM 1463 O O . ALA A 1 184 ? -1.604 4.310 -20.920 1.00 17.40 184 ALA A O 1
ATOM 1465 N N . GLU A 1 185 ? -0.303 5.205 -19.318 1.00 17.79 185 GLU A N 1
ATOM 1466 C CA . GLU A 1 185 ? 0.445 6.008 -20.272 1.00 19.59 185 GLU A CA 1
ATOM 1467 C C . GLU A 1 185 ? 1.194 5.116 -21.255 1.00 19.14 185 GLU A C 1
ATOM 1468 O O . GLU A 1 185 ? 1.211 5.384 -22.463 1.00 20.99 185 GLU A O 1
ATOM 1474 N N . GLU A 1 186 ? 1.807 4.054 -20.738 1.00 19.87 186 GLU A N 1
ATOM 1475 C CA . GLU A 1 186 ? 2.497 3.103 -21.608 1.00 21.76 186 GLU A CA 1
ATOM 1476 C C . GLU A 1 186 ? 1.526 2.436 -22.588 1.00 20.05 186 GLU A C 1
ATOM 1477 O O . GLU A 1 186 ? 1.855 2.227 -23.759 1.00 19.08 186 GLU A O 1
ATOM 1483 N N . ALA A 1 187 ? 0.325 2.114 -22.113 1.00 15.89 187 ALA A N 1
ATOM 1484 C CA . ALA A 1 187 ? -0.696 1.537 -22.982 1.00 17.04 187 ALA A CA 1
ATOM 1485 C C . ALA A 1 187 ? -1.073 2.509 -24.099 1.00 18.70 187 ALA A C 1
ATOM 1486 O O . ALA A 1 187 ? -1.213 2.113 -25.253 1.00 17.08 187 ALA A O 1
ATOM 1488 N N . PHE A 1 188 ? -1.225 3.782 -23.745 1.00 20.55 188 PHE A N 1
ATOM 1489 C CA . PHE A 1 188 ? -1.537 4.829 -24.716 1.00 18.68 188 PHE A CA 1
ATOM 1490 C C . PHE A 1 188 ? -0.450 4.951 -25.784 1.00 18.49 188 PHE A C 1
ATOM 1491 O O . PHE A 1 188 ? -0.750 5.012 -26.978 1.00 17.15 188 PHE A O 1
ATOM 1499 N N . ARG A 1 189 ? 0.807 4.980 -25.349 1.00 17.87 189 ARG A N 1
ATOM 1500 C CA . ARG A 1 189 ? 1.934 5.089 -26.272 1.00 19.10 189 ARG A CA 1
ATOM 1501 C C . ARG A 1 189 ? 1.971 3.946 -27.288 1.00 19.98 189 ARG A C 1
ATOM 1502 O O . ARG A 1 189 ? 2.468 4.114 -28.402 1.00 21.87 189 ARG A O 1
ATOM 1510 N N . SER A 1 190 ? 1.443 2.790 -26.893 1.00 20.76 190 SER A N 1
ATOM 1511 C CA . SER A 1 190 ? 1.473 1.591 -27.726 1.00 24.41 190 SER A CA 1
ATOM 1512 C C . SER A 1 190 ? 0.322 1.536 -28.725 1.00 23.18 190 SER A C 1
ATOM 1513 O O . SER A 1 190 ? 0.244 0.616 -29.535 1.00 25.28 190 SER A O 1
ATOM 1516 N N . GLY A 1 191 ? -0.576 2.513 -28.651 1.00 23.66 191 GLY A N 1
ATOM 1517 C CA . GLY A 1 191 ? -1.694 2.599 -29.575 1.00 22.27 191 GLY A CA 1
ATOM 1518 C C . GLY A 1 191 ? -2.932 1.812 -29.170 1.00 22.11 191 GLY A C 1
ATOM 1519 O O . GLY A 1 191 ? -3.787 1.524 -30.007 1.00 18.12 191 GLY A O 1
ATOM 1520 N N . MET A 1 192 ? -3.041 1.470 -27.891 1.00 19.39 192 MET A N 1
ATOM 1521 C CA . MET A 1 192 ? -4.179 0.683 -27.419 1.00 21.98 192 MET A CA 1
ATOM 1522 C C . MET A 1 192 ? -5.467 1.501 -27.306 1.00 19.52 192 MET A C 1
ATOM 1523 O O . MET A 1 192 ? -5.432 2.712 -27.095 1.00 22.83 192 MET A O 1
ATOM 1528 N N . SER A 1 193 ? -6.603 0.825 -27.443 1.00 17.35 193 SER A N 1
ATOM 1529 C CA . SER A 1 193 ? -7.907 1.463 -27.296 1.00 19.24 193 SER A CA 1
ATOM 1530 C C . SER A 1 193 ? -8.168 1.844 -25.844 1.00 17.25 193 SER A C 1
ATOM 1531 O O . SER A 1 193 ? -7.462 1.398 -24.941 1.00 16.26 193 SER A O 1
ATOM 1534 N N . GLU A 1 194 ? -9.194 2.664 -25.629 1.00 17.70 194 GLU A N 1
ATOM 1535 C CA . GLU A 1 194 ? -9.611 3.047 -24.282 1.00 18.71 194 GLU A CA 1
ATOM 1536 C C . GLU A 1 194 ? -9.906 1.817 -23.419 1.00 19.60 194 GLU A C 1
ATOM 1537 O O . GLU A 1 194 ? -9.523 1.766 -22.252 1.00 19.30 194 GLU A O 1
ATOM 1543 N N . PHE A 1 195 ? -10.566 0.822 -24.005 1.00 18.46 195 PHE A N 1
ATOM 1544 C CA . PHE A 1 195 ? -10.883 -0.421 -23.300 1.00 20.10 195 PHE A CA 1
ATOM 1545 C C . PHE A 1 195 ? -9.617 -1.147 -22.808 1.00 18.87 195 PHE A C 1
ATOM 1546 O O . PHE A 1 195 ? -9.532 -1.591 -21.648 1.00 15.74 195 PHE A O 1
ATOM 1554 N N . ASP A 1 196 ? -8.631 -1.256 -23.692 1.00 20.25 196 ASP A N 1
ATOM 1555 C CA . ASP A 1 196 ? -7.391 -1.950 -23.365 1.00 18.47 196 ASP A CA 1
ATOM 1556 C C . ASP A 1 196 ? -6.536 -1.147 -22.388 1.00 16.05 196 ASP A C 1
ATOM 1557 O O . ASP A 1 196 ? -5.880 -1.715 -21.511 1.00 17.87 196 ASP A O 1
ATOM 1562 N N . ILE A 1 197 ? -6.553 0.175 -22.537 1.00 14.50 197 ILE A N 1
ATOM 1563 C CA . ILE A 1 197 ? -5.870 1.050 -21.592 1.00 14.87 197 ILE A CA 1
ATOM 1564 C C . ILE A 1 197 ? -6.470 0.876 -20.202 1.00 16.26 197 ILE A C 1
ATOM 1565 O O . ILE A 1 197 ? -5.748 0.788 -19.204 1.00 17.23 197 ILE A O 1
ATOM 1570 N N . ASN A 1 198 ? -7.796 0.807 -20.143 1.00 15.46 198 ASN A N 1
ATOM 1571 C CA . ASN A 1 198 ? -8.475 0.570 -18.879 1.00 14.08 198 ASN A CA 1
ATOM 1572 C C . ASN A 1 198 ? -8.033 -0.751 -18.265 1.00 16.72 198 ASN A C 1
ATOM 1573 O O . ASN A 1 198 ? -7.693 -0.805 -17.080 1.00 17.49 198 ASN A O 1
ATOM 1578 N N . ILE A 1 199 ? -8.025 -1.806 -19.080 1.00 16.05 199 ILE A N 1
ATOM 1579 C CA . ILE A 1 199 ? -7.498 -3.100 -18.644 1.00 16.98 199 ILE A CA 1
ATOM 1580 C C . ILE A 1 199 ? -6.096 -2.982 -18.034 1.00 14.54 199 ILE A C 1
ATOM 1581 O O . ILE A 1 199 ? -5.823 -3.545 -16.972 1.00 15.39 199 ILE A O 1
ATOM 1586 N N . ALA A 1 200 ? -5.215 -2.245 -18.705 1.00 12.97 200 ALA A N 1
ATOM 1587 C CA . ALA A 1 200 ? -3.850 -2.068 -18.219 1.00 14.23 200 ALA A CA 1
ATOM 1588 C C . ALA A 1 200 ? -3.832 -1.353 -16.868 1.00 15.27 200 ALA A C 1
ATOM 1589 O O . ALA A 1 200 ? -3.070 -1.723 -15.965 1.00 17.97 200 ALA A O 1
ATOM 1591 N N . TYR A 1 201 ? -4.686 -0.342 -16.727 1.00 13.23 201 TYR A N 1
ATOM 1592 C CA . TYR A 1 201 ? -4.791 0.386 -15.464 1.00 17.10 201 TYR A CA 1
ATOM 1593 C C . TYR A 1 201 ? -5.228 -0.536 -14.326 1.00 17.50 201 TYR A C 1
ATOM 1594 O O . TYR A 1 201 ? -4.617 -0.550 -13.251 1.00 17.07 201 TYR A O 1
ATOM 1603 N N . LEU A 1 202 ? -6.284 -1.308 -14.571 1.00 17.35 202 LEU A N 1
ATOM 1604 C CA . LEU A 1 202 ? -6.804 -2.235 -13.571 1.00 16.78 202 LEU A CA 1
ATOM 1605 C C . LEU A 1 202 ? -5.772 -3.293 -13.190 1.00 18.12 202 LEU A C 1
ATOM 1606 O O . LEU A 1 202 ? -5.638 -3.645 -12.015 1.00 15.04 202 LEU A O 1
ATOM 1611 N N . THR A 1 203 ? -5.053 -3.801 -14.188 1.00 18.93 203 THR A N 1
ATOM 1612 C CA . THR A 1 203 ? -4.013 -4.795 -13.952 1.00 19.47 203 THR A CA 1
ATOM 1613 C C . THR A 1 203 ? -2.909 -4.223 -13.072 1.00 19.41 203 THR A C 1
ATOM 1614 O O . THR A 1 203 ? -2.452 -4.874 -12.133 1.00 19.75 203 THR A O 1
ATOM 1618 N N . ALA A 1 204 ? -2.495 -2.995 -13.365 1.00 18.98 204 ALA A N 1
ATOM 1619 C CA . ALA A 1 204 ? -1.434 -2.363 -12.589 1.00 17.45 204 ALA A CA 1
ATOM 1620 C C . ALA A 1 204 ? -1.864 -2.037 -11.161 1.00 18.92 204 ALA A C 1
ATOM 1621 O O . ALA A 1 204 ? -1.060 -2.138 -10.234 1.00 19.64 204 ALA A O 1
ATOM 1623 N N . THR A 1 205 ? -3.125 -1.650 -10.978 1.00 15.96 205 THR A N 1
ATOM 1624 C CA . THR A 1 205 ? -3.605 -1.279 -9.643 1.00 17.13 205 THR A CA 1
ATOM 1625 C C . THR A 1 205 ? -4.095 -2.468 -8.810 1.00 17.93 205 THR A C 1
ATOM 1626 O O . THR A 1 205 ? -4.083 -2.419 -7.578 1.00 16.94 205 THR A O 1
ATOM 1630 N N . GLY A 1 206 ? -4.535 -3.526 -9.483 1.00 17.08 206 GLY A N 1
ATOM 1631 C CA . GLY A 1 206 ? -5.120 -4.665 -8.801 1.00 16.50 206 GLY A CA 1
ATOM 1632 C C . GLY A 1 206 ? -6.581 -4.411 -8.481 1.00 16.87 206 GLY A C 1
ATOM 1633 O O . GLY A 1 206 ? -7.194 -5.139 -7.697 1.00 16.80 206 GLY A O 1
ATOM 1634 N N . HIS A 1 207 ? -7.136 -3.366 -9.090 1.00 13.00 207 HIS A N 1
ATOM 1635 C CA . HIS A 1 207 ? -8.539 -3.017 -8.914 1.00 14.56 207 HIS A CA 1
ATOM 1636 C C . HIS A 1 207 ? -9.413 -3.715 -9.953 1.00 19.33 207 HIS A C 1
ATOM 1637 O O . HIS A 1 207 ? -8.923 -4.182 -10.987 1.00 15.36 207 HIS A O 1
ATOM 1644 N N . ARG A 1 208 ? -10.708 -3.786 -9.658 1.00 19.21 208 ARG A N 1
ATOM 1645 C CA . ARG A 1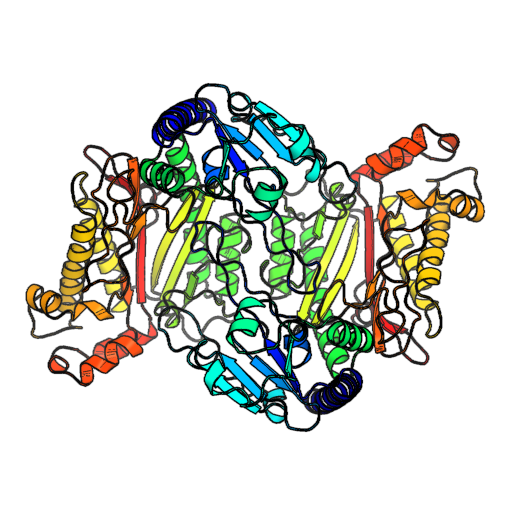 208 ? -11.718 -4.164 -10.636 1.00 16.63 208 ARG A CA 1
ATOM 1646 C C . ARG A 1 208 ? -12.578 -2.928 -10.878 1.00 12.36 208 ARG A C 1
ATOM 1647 O O . ARG A 1 208 ? -12.610 -2.022 -10.041 1.00 12.55 208 ARG A O 1
ATOM 1655 N N . ASP A 1 209 ? -13.272 -2.886 -12.013 1.00 11.59 209 ASP A N 1
ATOM 1656 C CA . ASP A 1 209 ? -14.172 -1.771 -12.319 1.00 14.21 209 ASP A CA 1
ATOM 1657 C C . ASP A 1 209 ? -15.239 -1.598 -11.236 1.00 15.78 209 ASP A C 1
ATOM 1658 O O . ASP A 1 209 ? -15.824 -0.524 -11.094 1.00 16.75 209 ASP A O 1
ATOM 1663 N N . THR A 1 210 ? -15.470 -2.659 -10.468 1.00 16.50 210 THR A N 1
ATOM 1664 C CA . THR A 1 210 ? -16.474 -2.656 -9.412 1.00 18.18 210 THR A CA 1
ATOM 1665 C C . THR A 1 210 ? -15.947 -2.203 -8.047 1.00 19.62 210 THR A C 1
ATOM 1666 O O . THR A 1 210 ? -16.731 -2.032 -7.116 1.00 21.73 210 THR A O 1
ATOM 1670 N N . ASP A 1 211 ? -14.635 -2.018 -7.914 1.00 18.09 211 ASP A N 1
ATOM 1671 C CA . ASP A 1 211 ? -14.082 -1.575 -6.632 1.00 17.42 211 ASP A CA 1
ATOM 1672 C C . ASP A 1 211 ? -13.175 -0.340 -6.691 1.00 20.80 211 ASP A C 1
ATOM 1673 O O . ASP A 1 211 ? -12.590 0.048 -5.678 1.00 22.93 211 ASP A O 1
ATOM 1678 N N . VAL A 1 212 ? -13.052 0.275 -7.865 1.00 22.10 212 VAL A N 1
ATOM 1679 C CA . VAL A 1 212 ? -12.386 1.573 -7.953 1.00 22.07 212 VAL A CA 1
ATOM 1680 C C . VAL A 1 212 ? -13.221 2.594 -7.182 1.00 21.42 212 VAL A C 1
ATOM 1681 O O . VAL A 1 212 ? -14.447 2.494 -7.157 1.00 20.05 212 VAL A O 1
ATOM 1685 N N . PRO A 1 213 ? -12.560 3.569 -6.534 1.00 22.42 213 PRO A N 1
ATOM 1686 C CA . PRO A 1 213 ? -13.270 4.551 -5.703 1.00 19.62 213 PRO A CA 1
ATOM 1687 C C . PRO A 1 213 ? -14.264 5.377 -6.513 1.00 18.40 213 PRO A C 1
ATOM 1688 O O . PRO A 1 213 ? -15.237 5.894 -5.961 1.00 16.42 213 PRO A O 1
ATOM 1692 N N . TYR A 1 214 ? -14.005 5.494 -7.811 1.00 19.92 214 TYR A N 1
ATOM 1693 C CA . TYR A 1 214 ? -14.914 6.154 -8.740 1.00 23.21 214 TYR A CA 1
ATOM 1694 C C . TYR A 1 214 ? -14.621 5.642 -10.142 1.00 22.69 214 TYR A C 1
ATOM 1695 O O . TYR A 1 214 ? -13.534 5.125 -10.398 1.00 24.79 214 TYR A O 1
ATOM 1704 N N . SER A 1 215 ? -15.586 5.782 -11.045 1.00 23.03 215 SER A N 1
ATOM 1705 C CA . SER A 1 215 ? -15.434 5.280 -12.410 1.00 26.46 215 SER A CA 1
ATOM 1706 C C . SER A 1 215 ? -14.282 5.962 -13.141 1.00 24.18 215 SER A C 1
ATOM 1707 O O . SER A 1 215 ? -14.184 7.190 -13.152 1.00 23.29 215 SER A O 1
ATOM 1710 N N . ASN A 1 216 ? -13.411 5.154 -13.738 1.00 22.04 216 ASN A N 1
ATOM 1711 C CA . ASN A 1 216 ? -12.280 5.667 -14.501 1.00 18.32 216 ASN A CA 1
ATOM 1712 C C . ASN A 1 216 ? -12.722 6.496 -15.702 1.00 18.17 216 ASN A C 1
ATOM 1713 O O . ASN A 1 216 ? -13.669 6.139 -16.403 1.00 19.97 216 ASN A O 1
ATOM 1718 N N . ILE A 1 217 ? -12.031 7.606 -15.928 1.00 16.16 217 ILE A N 1
ATOM 1719 C CA . ILE A 1 217 ? -12.212 8.386 -17.139 1.00 15.65 217 ILE A CA 1
ATOM 1720 C C . ILE A 1 217 ? -11.006 8.154 -18.033 1.00 15.14 217 ILE A C 1
ATOM 1721 O O . ILE A 1 217 ? -9.912 8.663 -17.767 1.00 13.43 217 ILE A O 1
ATOM 1726 N N . VAL A 1 218 ? -11.213 7.354 -19.076 1.00 16.06 218 VAL A N 1
ATOM 1727 C CA . VAL A 1 218 ? -10.163 7.010 -20.026 1.00 14.15 218 VAL A CA 1
ATOM 1728 C C . VAL A 1 218 ? -10.517 7.634 -21.366 1.00 13.11 218 VAL A C 1
ATOM 1729 O O . VAL A 1 218 ? -11.191 7.017 -22.188 1.00 14.00 218 VAL A O 1
ATOM 1733 N N . ALA A 1 219 ? -10.070 8.866 -21.584 1.00 13.74 219 ALA A N 1
ATOM 1734 C CA . ALA A 1 219 ? -10.567 9.649 -22.709 1.00 12.85 219 ALA A CA 1
ATOM 1735 C C . ALA A 1 219 ? -9.514 9.914 -23.782 1.00 15.12 219 ALA A C 1
ATOM 1736 O O . ALA A 1 219 ? -8.563 10.660 -23.557 1.00 15.61 219 ALA A O 1
ATOM 1738 N N . LEU A 1 220 ? -9.690 9.306 -24.953 1.00 13.31 220 LEU A N 1
ATOM 1739 C CA . LEU A 1 220 ? -8.796 9.567 -26.075 1.00 13.61 220 LEU A CA 1
ATOM 1740 C C . LEU A 1 220 ? -9.351 10.659 -26.988 1.00 13.76 220 LEU A C 1
ATOM 1741 O O . LEU A 1 220 ? -10.560 10.740 -27.218 1.00 14.92 220 LEU A O 1
ATOM 1746 N N . ASN A 1 221 ? -8.452 11.504 -27.485 1.00 13.87 221 ASN A N 1
ATOM 1747 C CA . ASN A 1 221 ? -8.796 12.579 -28.414 1.00 16.30 221 ASN A CA 1
ATOM 1748 C C . ASN A 1 221 ? -9.950 13.484 -27.963 1.00 18.01 221 ASN A C 1
ATOM 1749 O O . ASN A 1 221 ? -9.900 14.061 -26.877 1.00 15.59 221 ASN A O 1
ATOM 1754 N N . GLU A 1 222 ? -10.980 13.605 -28.800 1.00 19.99 222 GLU A N 1
ATOM 1755 C CA . GLU A 1 222 ? -12.109 14.499 -28.524 1.00 19.74 222 GLU A CA 1
ATOM 1756 C C . GLU A 1 222 ? -12.804 14.176 -27.202 1.00 15.53 222 GLU A C 1
ATOM 1757 O O . GLU A 1 222 ? -13.388 15.054 -26.566 1.00 16.85 222 GLU A O 1
ATOM 1763 N N . HIS A 1 223 ? -12.734 12.916 -26.787 1.00 15.52 223 HIS A N 1
ATOM 1764 C CA . HIS A 1 223 ? -13.339 12.494 -25.526 1.00 15.00 223 HIS A CA 1
ATOM 1765 C C . HIS A 1 223 ? -12.761 13.240 -24.329 1.00 15.52 223 HIS A C 1
ATOM 1766 O O . HIS A 1 223 ? -13.406 13.342 -23.285 1.00 17.20 223 HIS A O 1
ATOM 1773 N N . ALA A 1 224 ? -11.553 13.777 -24.483 1.00 13.99 224 ALA A N 1
ATOM 1774 C CA . ALA A 1 224 ? -10.947 14.552 -23.407 1.00 16.26 224 ALA A CA 1
ATOM 1775 C C . ALA A 1 224 ? -11.744 15.818 -23.091 1.00 17.72 224 ALA A C 1
ATOM 1776 O O . ALA A 1 224 ? -11.678 16.336 -21.973 1.00 18.94 224 ALA A O 1
ATOM 1778 N N . ALA A 1 225 ? -12.504 16.312 -24.067 1.00 16.17 225 ALA A N 1
ATOM 1779 C CA . ALA A 1 225 ? -13.337 17.491 -23.839 1.00 15.36 225 ALA A CA 1
ATOM 1780 C C . ALA A 1 225 ? -14.644 17.109 -23.156 1.00 20.70 225 ALA A C 1
ATOM 1781 O O . ALA A 1 225 ? -15.432 17.976 -22.781 1.00 20.75 225 ALA A O 1
ATOM 1783 N N . VAL A 1 226 ? -14.870 15.808 -23.007 1.00 22.22 226 VAL A N 1
ATOM 1784 C CA . VAL A 1 226 ? -16.077 15.297 -22.367 1.00 24.42 226 VAL A CA 1
ATOM 1785 C C . VAL A 1 226 ? -15.800 15.038 -20.888 1.00 23.51 226 VAL A C 1
ATOM 1786 O O . VAL A 1 226 ? -15.128 14.073 -20.530 1.00 21.26 226 VAL A O 1
ATOM 1790 N N . LEU A 1 227 ? -16.321 15.911 -20.031 1.00 28.28 227 LEU A N 1
ATOM 1791 C CA . LEU A 1 227 ? -15.922 15.933 -18.625 1.00 29.68 227 LEU A CA 1
ATOM 1792 C C . LEU A 1 227 ? -16.337 14.701 -17.813 1.00 29.78 227 LEU A C 1
ATOM 1793 O O . LEU A 1 227 ? -15.605 14.271 -16.924 1.00 29.85 227 LEU A O 1
ATOM 1798 N N . HIS A 1 228 ? -17.500 14.134 -18.116 1.00 30.27 228 HIS A N 1
ATOM 1799 C CA . HIS A 1 228 ? -17.943 12.924 -17.428 1.00 36.00 228 HIS A CA 1
ATOM 1800 C C . HIS A 1 228 ? -17.952 11.718 -18.367 1.00 32.98 228 HIS A C 1
ATOM 1801 O O . HIS A 1 228 ? -18.917 10.952 -18.408 1.00 30.16 228 HIS A O 1
ATOM 1808 N N . TYR A 1 229 ? -16.863 11.560 -19.115 1.00 29.67 229 TYR A N 1
ATOM 1809 C CA . TYR A 1 229 ? -16.715 10.445 -20.044 1.00 26.41 229 TYR A CA 1
ATOM 1810 C C . TYR A 1 229 ? -16.391 9.152 -19.303 1.00 26.60 229 TYR A C 1
ATOM 1811 O O . TYR A 1 229 ? -15.328 9.029 -18.692 1.00 27.81 229 TYR A O 1
ATOM 1820 N N . THR A 1 230 ? -17.301 8.186 -19.361 1.00 25.22 230 THR A N 1
ATOM 1821 C CA . THR A 1 230 ? -17.109 6.934 -18.634 1.00 27.46 230 THR A CA 1
ATOM 1822 C C . THR A 1 230 ? -17.183 5.702 -19.532 1.00 24.24 230 THR A C 1
ATOM 1823 O O . THR A 1 230 ? -16.984 4.582 -19.067 1.00 24.44 230 THR A O 1
ATOM 1827 N N . LYS A 1 231 ? -17.470 5.913 -20.814 1.00 21.57 231 LYS A N 1
ATOM 1828 C CA . LYS A 1 231 ? -17.505 4.817 -21.781 1.00 19.23 231 LYS A CA 1
ATOM 1829 C C . LYS A 1 231 ? -16.098 4.434 -22.241 1.00 16.40 231 LYS A C 1
ATOM 1830 O O . LYS A 1 231 ? -15.139 5.163 -21.989 1.00 12.94 231 LYS A O 1
ATOM 1836 N N . LEU A 1 232 ? -15.987 3.294 -22.922 1.00 17.13 232 LEU A N 1
ATOM 1837 C CA . LEU A 1 232 ? -14.702 2.803 -23.417 1.00 16.70 232 LEU A CA 1
ATOM 1838 C C . LEU A 1 232 ? -14.810 2.254 -24.837 1.00 17.85 232 LEU A C 1
ATOM 1839 O O . LEU A 1 232 ? -15.459 1.231 -25.062 1.00 17.84 232 LEU A O 1
ATOM 1844 N N . ASP A 1 233 ? -14.165 2.924 -25.789 1.00 17.00 233 ASP A N 1
ATOM 1845 C CA . ASP A 1 233 ? -14.085 2.420 -27.159 1.00 17.94 233 ASP A CA 1
ATOM 1846 C C . ASP A 1 233 ? -13.202 1.172 -27.221 1.00 20.05 233 ASP A C 1
ATOM 1847 O O . ASP A 1 233 ? -12.161 1.113 -26.564 1.00 19.40 233 ASP A O 1
ATOM 1852 N N . HIS A 1 234 ? -13.617 0.181 -28.009 1.00 16.27 234 HIS A N 1
ATOM 1853 C CA . HIS A 1 234 ? -12.896 -1.091 -28.084 1.00 18.99 234 HIS A CA 1
ATOM 1854 C C . HIS A 1 234 ? -11.856 -1.098 -29.193 1.00 23.73 234 HIS A C 1
ATOM 1855 O O . HIS A 1 234 ? -11.032 -2.009 -29.289 1.00 25.11 234 HIS A O 1
ATOM 1862 N N . GLN A 1 235 ? -11.905 -0.074 -30.033 1.00 25.03 235 GLN A N 1
ATOM 1863 C CA . GLN A 1 235 ? -10.916 0.109 -31.079 1.00 26.06 235 GLN A CA 1
ATOM 1864 C C . GLN A 1 235 ? -10.244 1.461 -30.874 1.00 21.73 235 GLN A C 1
ATOM 1865 O O . GLN A 1 235 ? -10.905 2.442 -30.528 1.00 20.16 235 GLN A O 1
ATOM 1871 N N . ALA A 1 236 ? -8.929 1.504 -31.063 1.00 19.40 236 ALA A N 1
ATOM 1872 C CA . ALA A 1 236 ? -8.182 2.751 -30.954 1.00 18.28 236 ALA A CA 1
ATOM 1873 C C . ALA A 1 236 ? -8.640 3.716 -32.043 1.00 18.18 236 ALA A C 1
ATOM 1874 O O . ALA A 1 236 ? -9.120 3.283 -33.090 1.00 16.28 236 ALA A O 1
ATOM 1876 N N . PRO A 1 237 ? -8.507 5.029 -31.796 1.00 21.51 237 PRO A N 1
ATOM 1877 C CA . PRO A 1 237 ? -8.875 5.998 -32.834 1.00 21.54 237 PRO A CA 1
ATOM 1878 C C . PRO A 1 237 ? -7.964 5.880 -34.048 1.00 21.91 237 PRO A C 1
ATOM 1879 O O . PRO A 1 237 ? -6.889 5.288 -33.951 1.00 21.78 237 PRO A O 1
ATOM 1883 N N . GLU A 1 238 ? -8.400 6.434 -35.174 1.00 19.24 238 GLU A N 1
ATOM 1884 C CA . GLU A 1 238 ? -7.656 6.335 -36.426 1.00 20.05 238 GLU A CA 1
ATOM 1885 C C . GLU A 1 238 ? -6.246 6.909 -36.289 1.00 21.25 238 GLU A C 1
ATOM 1886 O O . GLU A 1 238 ? -5.291 6.375 -36.854 1.00 21.69 238 GLU A O 1
ATOM 1892 N N . GLU A 1 239 ? -6.121 7.993 -35.532 1.00 19.41 239 GLU A N 1
ATOM 1893 C CA . GLU A 1 239 ? -4.811 8.525 -35.173 1.00 22.92 239 GLU A CA 1
ATOM 1894 C C . GLU A 1 239 ? -4.815 9.021 -33.728 1.00 19.48 239 GLU A C 1
ATOM 1895 O O . GLU A 1 239 ? -5.778 9.639 -33.280 1.00 18.39 239 GLU A O 1
ATOM 1901 N N . MET A 1 240 ? -3.745 8.735 -32.995 1.00 20.59 240 MET A N 1
ATOM 1902 C CA . MET A 1 240 ? -3.641 9.190 -31.615 1.00 21.18 240 MET A CA 1
ATOM 1903 C C . MET A 1 240 ? -3.267 10.663 -31.576 1.00 18.28 240 MET A C 1
ATOM 1904 O O . MET A 1 240 ? -2.358 11.103 -32.282 1.00 17.45 240 MET A O 1
ATOM 1909 N N . ARG A 1 241 ? -3.980 11.427 -30.758 1.00 16.22 241 ARG A N 1
ATOM 1910 C CA . ARG A 1 241 ? -3.692 12.844 -30.608 1.00 15.75 241 ARG A CA 1
ATOM 1911 C C . ARG A 1 241 ? -3.492 13.213 -29.145 1.00 15.50 241 ARG A C 1
ATOM 1912 O O . ARG A 1 241 ? -2.540 13.913 -28.800 1.00 13.99 241 ARG A O 1
ATOM 1920 N N . SER A 1 242 ? -4.384 12.726 -28.287 1.00 15.78 242 SER A N 1
ATOM 1921 C CA . SER A 1 242 ? -4.357 13.087 -26.874 1.00 15.65 242 SER A CA 1
ATOM 1922 C C . SER A 1 242 ? -4.986 12.013 -25.993 1.00 17.80 242 SER A C 1
ATOM 1923 O O . SER A 1 242 ? -5.796 11.210 -26.456 1.00 14.75 242 SER A O 1
ATOM 1926 N N . PHE A 1 243 ? -4.610 12.019 -24.717 1.00 17.27 243 PHE A N 1
ATOM 1927 C CA . PHE A 1 243 ? -5.139 11.079 -23.734 1.00 16.69 243 PHE A CA 1
ATOM 1928 C C . PHE A 1 243 ? -5.302 11.790 -22.395 1.00 15.63 243 PHE A C 1
ATOM 1929 O O . PHE A 1 243 ? -4.326 12.242 -21.805 1.00 12.53 243 PHE A O 1
ATOM 1937 N N . LEU A 1 244 ? -6.540 11.903 -21.927 1.00 16.37 244 LEU A N 1
ATOM 1938 C CA . LEU A 1 244 ? -6.802 12.397 -20.581 1.00 14.55 244 LEU A CA 1
ATOM 1939 C C . LEU A 1 244 ? -7.251 11.225 -19.724 1.00 13.03 244 LEU A C 1
ATOM 1940 O O . LEU A 1 244 ? -8.221 10.537 -20.053 1.00 11.84 244 LEU A O 1
ATOM 1945 N N . LEU A 1 245 ? -6.527 10.992 -18.635 1.00 11.41 245 LEU A N 1
ATOM 1946 C CA . LEU A 1 245 ? -6.865 9.923 -17.710 1.00 12.47 245 LEU A CA 1
ATOM 1947 C C . LEU A 1 245 ? -7.159 10.473 -16.321 1.00 12.36 245 LEU A C 1
ATOM 1948 O O . LEU A 1 245 ? -6.276 11.017 -15.653 1.00 10.34 245 LEU A O 1
ATOM 1953 N N . ASP A 1 246 ? -8.411 10.337 -15.900 1.00 14.74 246 ASP A N 1
ATOM 1954 C CA . ASP A 1 246 ? -8.790 10.653 -14.529 1.00 13.37 246 ASP A CA 1
ATOM 1955 C C . ASP A 1 246 ? -9.136 9.345 -13.835 1.00 12.78 246 ASP A C 1
ATOM 1956 O O . ASP A 1 246 ? -10.220 8.800 -14.024 1.00 12.87 246 ASP A O 1
ATOM 1961 N N . ALA A 1 247 ? -8.203 8.840 -13.041 1.00 11.59 247 ALA A N 1
ATOM 1962 C CA . ALA A 1 247 ? -8.389 7.575 -12.354 1.00 11.26 247 ALA A CA 1
ATOM 1963 C C . ALA A 1 247 ? -7.620 7.579 -11.039 1.00 13.62 247 ALA A C 1
ATOM 1964 O O . ALA A 1 247 ? -6.687 8.366 -10.847 1.00 14.71 247 ALA A O 1
ATOM 1966 N N . GLY A 1 248 ? -8.029 6.715 -10.121 1.00 13.08 248 GLY A N 1
ATOM 1967 C CA . GLY A 1 248 ? -7.414 6.694 -8.810 1.00 15.47 248 GLY A CA 1
ATOM 1968 C C . GLY A 1 248 ? -7.332 5.313 -8.207 1.00 16.68 248 GLY A C 1
ATOM 1969 O O . GLY A 1 248 ? -7.233 4.314 -8.924 1.00 15.95 248 GLY A O 1
ATOM 1970 N N . ALA A 1 249 ? -7.372 5.252 -6.881 1.00 15.40 249 ALA A N 1
ATOM 1971 C CA . ALA A 1 249 ? -7.270 3.966 -6.199 1.00 12.61 249 ALA A CA 1
ATOM 1972 C C . ALA A 1 249 ? -7.763 4.060 -4.769 1.00 15.69 249 ALA A C 1
ATOM 1973 O O . ALA A 1 249 ? -8.074 5.142 -4.285 1.00 14.47 249 ALA A O 1
ATOM 1975 N N . GLU A 1 250 ? -7.825 2.923 -4.088 1.00 17.47 250 GLU A N 1
ATOM 1976 C CA . GLU A 1 250 ? -8.333 2.908 -2.725 1.00 18.83 250 GLU A CA 1
ATOM 1977 C C . GLU A 1 250 ? -7.536 1.986 -1.808 1.00 19.75 250 GLU A C 1
ATOM 1978 O O . GLU A 1 250 ? -7.203 0.860 -2.177 1.00 18.80 250 GLU A O 1
ATOM 1984 N N . TYR A 1 251 ? -7.238 2.481 -0.611 1.00 15.87 251 TYR A N 1
ATOM 1985 C CA . TYR A 1 251 ? -6.497 1.720 0.388 1.00 14.05 251 TYR A CA 1
ATOM 1986 C C . TYR A 1 251 ? -7.137 1.939 1.751 1.00 13.78 251 TYR A C 1
ATOM 1987 O O . TYR A 1 251 ? -7.210 3.072 2.228 1.00 14.11 251 TYR A O 1
ATOM 1996 N N . ASN A 1 252 ? -7.592 0.854 2.373 1.00 13.64 252 ASN A N 1
ATOM 1997 C CA . ASN A 1 252 ? -8.323 0.931 3.638 1.00 16.48 252 ASN A CA 1
ATOM 1998 C C . ASN A 1 252 ? -9.509 1.895 3.588 1.00 17.05 252 ASN A C 1
ATOM 1999 O O . ASN A 1 252 ? -9.844 2.531 4.583 1.00 19.49 252 ASN A O 1
ATOM 2004 N N . GLY A 1 253 ? -10.132 2.001 2.420 1.00 16.96 253 GLY A N 1
ATOM 2005 C CA . GLY A 1 253 ? -11.294 2.852 2.252 1.00 14.90 253 GLY A CA 1
ATOM 2006 C C . GLY A 1 253 ? -10.954 4.270 1.836 1.00 13.05 253 GLY A C 1
ATOM 2007 O O . GLY A 1 253 ? -11.849 5.052 1.530 1.00 10.49 253 GLY A O 1
ATOM 2008 N N . TYR A 1 254 ? -9.663 4.597 1.819 1.00 11.11 254 TYR A N 1
ATOM 2009 C CA . TYR A 1 254 ? -9.214 5.948 1.492 1.00 15.15 254 TYR A CA 1
ATOM 2010 C C . TYR A 1 254 ? -8.797 6.082 0.028 1.00 14.27 254 TYR A C 1
ATOM 2011 O O . TYR A 1 254 ? -8.110 5.218 -0.520 1.00 9.96 254 TYR A O 1
ATOM 2020 N N . ALA A 1 255 ? -9.222 7.174 -0.600 1.00 13.08 255 ALA A N 1
ATOM 2021 C CA . ALA A 1 255 ? -9.079 7.326 -2.040 1.00 11.42 255 ALA A CA 1
ATOM 2022 C C . ALA A 1 255 ? -7.906 8.194 -2.477 1.00 13.91 255 ALA A C 1
ATOM 2023 O O . ALA A 1 255 ? -7.500 9.134 -1.786 1.00 11.45 255 ALA A O 1
ATOM 2025 N N . ALA A 1 256 ? -7.356 7.833 -3.629 1.00 11.16 256 ALA A N 1
ATOM 2026 C CA . ALA A 1 256 ? -6.519 8.711 -4.420 1.00 13.78 256 ALA A CA 1
ATOM 2027 C C . ALA A 1 256 ? -7.305 8.973 -5.694 1.00 16.28 256 ALA A C 1
ATOM 2028 O O . ALA A 1 256 ? -8.022 8.090 -6.182 1.00 16.87 256 ALA A O 1
ATOM 2030 N N . ASP A 1 257 ? -7.169 10.188 -6.217 1.00 12.90 257 ASP A N 1
ATOM 2031 C CA . ASP A 1 257 ? -7.910 10.633 -7.390 1.00 15.64 257 ASP A CA 1
ATOM 2032 C C . ASP A 1 257 ? -6.969 11.466 -8.249 1.00 14.75 257 ASP A C 1
ATOM 2033 O O . ASP A 1 257 ? -6.764 12.650 -7.982 1.00 15.05 257 ASP A O 1
ATOM 2038 N N . LEU A 1 258 ? -6.393 10.853 -9.279 1.00 10.55 258 LEU A N 1
ATOM 2039 C CA . LEU A 1 258 ? -5.377 11.545 -10.066 1.00 10.81 258 LEU A CA 1
ATOM 2040 C C . LEU A 1 258 ? -5.801 11.772 -11.512 1.00 13.79 258 LEU A C 1
ATOM 2041 O O . LEU A 1 258 ? -6.508 10.958 -12.095 1.00 14.60 258 LEU A O 1
ATOM 2046 N N . THR A 1 259 ? -5.365 12.883 -12.092 1.00 10.73 259 THR A N 1
ATOM 2047 C CA . THR A 1 259 ? -5.577 13.106 -13.515 1.00 9.20 259 THR A CA 1
ATOM 2048 C C . THR A 1 259 ? -4.279 13.503 -14.197 1.00 11.77 259 THR A C 1
ATOM 2049 O O . THR A 1 259 ? -3.537 14.358 -13.707 1.00 12.66 259 THR A O 1
ATOM 2053 N N . ARG A 1 260 ? -4.003 12.857 -15.323 1.00 12.68 260 ARG A N 1
ATOM 2054 C CA . ARG A 1 260 ? -2.857 13.218 -16.144 1.00 12.13 260 ARG A CA 1
ATOM 2055 C C . ARG A 1 260 ? -3.285 13.329 -17.599 1.00 14.58 260 ARG A C 1
ATOM 2056 O O . ARG A 1 260 ? -4.221 12.659 -18.036 1.00 14.95 260 ARG A O 1
ATOM 2064 N N . THR A 1 261 ? -2.599 14.185 -18.343 1.00 14.91 261 THR A N 1
ATOM 2065 C CA . THR A 1 261 ? -2.896 14.370 -19.754 1.00 13.01 261 THR A CA 1
ATOM 2066 C C . THR A 1 261 ? -1.622 14.210 -20.581 1.00 13.37 261 THR A C 1
ATOM 2067 O O . THR A 1 261 ? -0.567 14.748 -20.231 1.00 15.31 261 THR A O 1
ATOM 2071 N N . TRP A 1 262 ? -1.721 13.457 -21.669 1.00 10.27 262 TRP A N 1
ATOM 2072 C CA . TRP A 1 262 ? -0.586 13.237 -22.556 1.00 15.45 262 TRP A CA 1
ATOM 2073 C C . TRP A 1 262 ? -0.933 13.578 -23.999 1.00 17.48 262 TRP A C 1
ATOM 2074 O O . TRP A 1 262 ? -2.075 13.414 -24.437 1.00 16.45 262 TRP A O 1
ATOM 2085 N N . SER A 1 263 ? 0.066 14.066 -24.726 1.00 16.30 263 SER A N 1
ATOM 2086 C CA . SER A 1 263 ? -0.063 14.326 -26.151 1.00 15.13 263 SER A CA 1
ATOM 2087 C C . SER A 1 263 ? 0.679 13.231 -26.912 1.00 18.59 263 SER A C 1
ATOM 2088 O O . SER A 1 263 ? 1.750 12.788 -26.490 1.00 21.65 263 SER A O 1
ATOM 2091 N N . ALA A 1 264 ? 0.104 12.782 -28.021 1.00 16.47 264 ALA A N 1
ATOM 2092 C CA . ALA A 1 264 ? 0.712 11.723 -28.816 1.00 18.62 264 ALA A CA 1
ATOM 2093 C C . ALA A 1 264 ? 2.014 12.205 -29.446 1.00 20.63 264 ALA A C 1
ATOM 2094 O O . ALA A 1 264 ? 2.981 11.449 -29.561 1.00 20.52 264 ALA A O 1
ATOM 2096 N N . LYS A 1 265 ? 2.024 13.468 -29.856 1.00 20.29 265 LYS A N 1
ATOM 2097 C CA . LYS A 1 265 ? 3.220 14.095 -30.399 1.00 20.88 265 LYS A CA 1
ATOM 2098 C C . LYS A 1 265 ? 3.690 15.173 -29.435 1.00 19.10 265 LYS A C 1
ATOM 2099 O O . LYS A 1 265 ? 2.902 15.678 -28.639 1.00 20.03 265 LYS A O 1
ATOM 2105 N N . SER A 1 266 ? 4.970 15.522 -29.501 1.00 22.06 266 SER A N 1
ATOM 2106 C CA . SER A 1 266 ? 5.540 16.477 -28.556 1.00 27.96 266 SER A CA 1
ATOM 2107 C C . SER A 1 266 ? 5.871 17.825 -29.187 1.00 31.16 266 SER A C 1
ATOM 2108 O O . SER A 1 266 ? 6.325 18.742 -28.503 1.00 33.55 266 SER A O 1
ATOM 2111 N N . ASP A 1 267 ? 5.639 17.948 -30.488 1.00 33.69 267 ASP A N 1
ATOM 2112 C CA . ASP A 1 267 ? 6.064 19.138 -31.217 1.00 38.06 267 ASP A CA 1
ATOM 2113 C C . ASP A 1 267 ? 4.914 20.005 -31.729 1.00 32.63 267 ASP A C 1
ATOM 2114 O O . ASP A 1 267 ? 5.117 20.852 -32.598 1.00 35.31 267 ASP A O 1
ATOM 2119 N N . ASN A 1 268 ? 3.713 19.797 -31.198 1.00 25.61 268 ASN A N 1
ATOM 2120 C CA . ASN A 1 268 ? 2.561 20.591 -31.620 1.00 22.37 268 ASN A CA 1
ATOM 2121 C C . ASN A 1 268 ? 2.058 21.557 -30.545 1.00 18.70 268 ASN A C 1
ATOM 2122 O O . ASN A 1 268 ? 2.514 21.514 -29.403 1.00 18.57 268 ASN A O 1
ATOM 2127 N N . ASP A 1 269 ? 1.120 22.422 -30.923 1.00 15.93 269 ASP A N 1
ATOM 2128 C CA . ASP A 1 269 ? 0.551 23.416 -30.014 1.00 14.98 269 ASP A CA 1
ATOM 2129 C C . ASP A 1 269 ? -0.042 22.780 -28.757 1.00 15.54 269 ASP A C 1
ATOM 2130 O O . ASP A 1 269 ? 0.128 23.290 -27.646 1.00 12.70 269 ASP A O 1
ATOM 2135 N N . TYR A 1 270 ? -0.736 21.662 -28.944 1.00 14.12 270 TYR A N 1
ATOM 2136 C CA . TYR A 1 270 ? -1.402 20.974 -27.847 1.00 15.02 270 TYR A CA 1
ATOM 2137 C C . TYR A 1 270 ? -0.427 20.500 -26.773 1.00 14.55 270 TYR A C 1
ATOM 2138 O O . TYR A 1 270 ? -0.683 20.674 -25.586 1.00 12.79 270 TYR A O 1
ATOM 2147 N N . ALA A 1 271 ? 0.680 19.895 -27.192 1.00 17.97 271 ALA A N 1
ATOM 2148 C CA . ALA A 1 271 ? 1.696 19.421 -26.257 1.00 16.67 271 ALA A CA 1
ATOM 2149 C C . ALA A 1 271 ? 2.252 20.574 -25.424 1.00 16.01 271 ALA A C 1
ATOM 2150 O O . ALA A 1 271 ? 2.436 20.456 -24.202 1.00 17.99 271 ALA A O 1
ATOM 2152 N N . GLN A 1 272 ? 2.510 21.694 -26.093 1.00 17.43 272 GLN A N 1
ATOM 2153 C CA . GLN A 1 272 ? 3.006 22.883 -25.416 1.00 18.83 272 GLN A CA 1
ATOM 2154 C C . GLN A 1 272 ? 1.984 23.377 -24.398 1.00 14.09 272 GLN A C 1
ATOM 2155 O O . GLN A 1 272 ? 2.335 23.757 -23.275 1.00 13.18 272 GLN A O 1
ATOM 2161 N N . LEU A 1 273 ? 0.717 23.360 -24.797 1.00 7.58 273 LEU A N 1
ATOM 2162 C CA . LEU A 1 273 ? -0.361 23.783 -23.915 1.00 11.52 273 LEU A CA 1
ATOM 2163 C C . LEU A 1 273 ? -0.445 22.883 -22.683 1.00 10.76 273 LEU A C 1
ATOM 2164 O O . LEU A 1 273 ? -0.691 23.358 -21.578 1.00 10.35 273 LEU A O 1
ATOM 2169 N N . VAL A 1 274 ? -0.232 21.584 -22.881 1.00 13.99 274 VAL A N 1
ATOM 2170 C CA . VAL A 1 274 ? -0.241 20.625 -21.781 1.00 16.24 274 VAL A CA 1
ATOM 2171 C C . VAL A 1 274 ? 0.870 20.946 -20.789 1.00 17.18 274 VAL A C 1
ATOM 2172 O O . VAL A 1 274 ? 0.637 21.014 -19.574 1.00 15.04 274 VAL A O 1
ATOM 2176 N N . LYS A 1 275 ? 2.080 21.135 -21.311 1.00 18.84 275 LYS A N 1
ATOM 2177 C CA . LYS A 1 275 ? 3.221 21.481 -20.461 1.00 21.68 275 LYS A CA 1
ATOM 2178 C C . LYS A 1 275 ? 2.967 22.771 -19.671 1.00 15.35 275 LYS A C 1
ATOM 2179 O O . LYS A 1 275 ? 3.263 22.856 -18.473 1.00 15.27 275 LYS A O 1
ATOM 2185 N N . ASP A 1 276 ? 2.399 23.767 -20.344 1.00 15.34 276 ASP A N 1
ATOM 2186 C CA . ASP A 1 276 ? 2.047 25.027 -19.692 1.00 13.74 276 ASP A CA 1
ATOM 2187 C C . ASP A 1 276 ? 1.017 24.847 -18.575 1.00 13.24 276 ASP A C 1
ATOM 2188 O O . ASP A 1 276 ? 1.152 25.444 -17.503 1.00 13.01 276 ASP A O 1
ATOM 2193 N N . VAL A 1 277 ? -0.013 24.038 -18.829 1.00 12.90 277 VAL A N 1
ATOM 2194 C CA . VAL A 1 277 ? -1.016 23.759 -17.803 1.00 14.00 277 VAL A CA 1
ATOM 2195 C C . VAL A 1 277 ? -0.356 23.089 -16.600 1.00 15.05 277 VAL A C 1
ATOM 2196 O O . VAL A 1 277 ? -0.644 23.432 -15.450 1.00 13.09 277 VAL A O 1
ATOM 2200 N N . ASN A 1 278 ? 0.549 22.153 -16.875 1.00 16.10 278 ASN A N 1
ATOM 2201 C CA . ASN A 1 278 ? 1.318 21.497 -15.820 1.00 14.75 278 ASN A CA 1
ATOM 2202 C C . ASN A 1 278 ? 2.071 22.494 -14.941 1.00 13.98 278 ASN A C 1
ATOM 2203 O O . ASN A 1 278 ? 1.961 22.481 -13.699 1.00 17.30 278 ASN A O 1
ATOM 2208 N N . ASP A 1 279 ? 2.831 23.365 -15.595 1.00 11.91 279 ASP A N 1
ATOM 2209 C CA . ASP A 1 279 ? 3.618 24.363 -14.878 1.00 14.40 279 ASP A CA 1
ATOM 2210 C C . ASP A 1 279 ? 2.744 25.319 -14.057 1.00 15.65 279 ASP A C 1
ATOM 2211 O O . ASP A 1 279 ? 3.071 25.640 -12.910 1.00 15.77 279 ASP A O 1
ATOM 2216 N N . GLU A 1 280 ? 1.634 25.769 -14.642 1.00 13.95 280 GLU A N 1
ATOM 2217 C CA . GLU A 1 280 ? 0.725 26.669 -13.938 1.00 13.42 280 GLU A CA 1
ATOM 2218 C C . GLU A 1 280 ? 0.114 25.989 -12.715 1.00 15.92 280 GLU A C 1
ATOM 2219 O O . GLU A 1 280 ? -0.027 26.605 -11.652 1.00 15.51 280 GLU A O 1
ATOM 2225 N N . GLN A 1 281 ? -0.242 24.718 -12.872 1.00 17.09 281 GLN A N 1
ATOM 2226 C CA . GLN A 1 281 ? -0.774 23.928 -11.765 1.00 16.25 281 GLN A CA 1
ATOM 2227 C C . GLN A 1 281 ? 0.225 23.876 -10.608 1.00 15.79 281 GLN A C 1
ATOM 2228 O O . GLN A 1 281 ? -0.118 24.157 -9.448 1.00 15.61 281 GLN A O 1
ATOM 2234 N N . LEU A 1 282 ? 1.467 23.524 -10.933 1.00 12.44 282 LEU A N 1
ATOM 2235 C CA . LEU A 1 282 ? 2.510 23.468 -9.917 1.00 13.52 282 LEU A CA 1
ATOM 2236 C C . LEU A 1 282 ? 2.753 24.817 -9.233 1.00 15.70 282 LEU A C 1
ATOM 2237 O O . LEU A 1 282 ? 2.934 24.871 -8.016 1.00 17.75 282 LEU A O 1
ATOM 2242 N N . ALA A 1 283 ? 2.741 25.899 -10.008 1.00 15.98 283 ALA A N 1
ATOM 2243 C CA . ALA A 1 283 ? 2.920 27.238 -9.441 1.00 16.51 283 ALA A CA 1
ATOM 2244 C C . ALA A 1 283 ? 1.799 27.590 -8.460 1.00 15.40 283 ALA A C 1
ATOM 2245 O O . ALA A 1 283 ? 2.047 28.073 -7.334 1.00 17.57 283 ALA A O 1
ATOM 2247 N N . LEU A 1 284 ? 0.565 27.341 -8.889 1.00 11.56 284 LEU A N 1
ATOM 2248 C CA . LEU A 1 284 ? -0.587 27.554 -8.024 1.00 11.11 284 LEU A CA 1
ATOM 2249 C C . LEU A 1 284 ? -0.409 26.811 -6.711 1.00 11.43 284 LEU A C 1
ATOM 2250 O O . LEU A 1 284 ? -0.566 27.397 -5.639 1.00 16.60 284 LEU A O 1
ATOM 2255 N N . ILE A 1 285 ? -0.081 25.523 -6.794 1.00 13.45 285 ILE A N 1
ATOM 2256 C CA . ILE A 1 285 ? 0.123 24.739 -5.576 1.00 14.50 285 ILE A CA 1
ATOM 2257 C C . ILE A 1 285 ? 1.214 25.366 -4.705 1.00 16.19 285 ILE A C 1
ATOM 2258 O O . ILE A 1 285 ? 1.077 25.443 -3.481 1.00 15.57 285 ILE A O 1
ATOM 2263 N N . ALA A 1 286 ? 2.275 25.848 -5.347 1.00 19.23 286 ALA A N 1
ATOM 2264 C CA . ALA A 1 286 ? 3.361 26.520 -4.639 1.00 21.93 286 ALA A CA 1
ATOM 2265 C C . ALA A 1 286 ? 2.902 27.772 -3.890 1.00 20.77 286 ALA A C 1
ATOM 2266 O O . ALA A 1 286 ? 3.548 28.190 -2.925 1.00 19.01 286 ALA A O 1
ATOM 2268 N N . THR A 1 287 ? 1.797 28.375 -4.323 1.00 15.65 287 THR A N 1
ATOM 2269 C CA . THR A 1 287 ? 1.267 29.528 -3.578 1.00 17.86 287 THR A CA 1
ATOM 2270 C C . THR A 1 287 ? 0.353 29.178 -2.395 1.00 21.05 287 THR A C 1
ATOM 2271 O O . THR A 1 287 ? -0.004 30.058 -1.608 1.00 23.02 287 THR A O 1
ATOM 2275 N N . MET A 1 288 ? -0.039 27.911 -2.272 1.00 19.19 288 MET A N 1
ATOM 2276 C CA . MET A 1 288 ? -1.046 27.525 -1.280 1.00 15.48 288 MET A CA 1
ATOM 2277 C C . MET A 1 288 ? -0.535 27.562 0.161 1.00 17.36 288 MET A C 1
ATOM 2278 O O . MET A 1 288 ? 0.595 27.150 0.441 1.00 16.65 288 MET A O 1
ATOM 2283 N N . LYS A 1 289 ? -1.376 28.052 1.069 1.00 17.01 289 LYS A N 1
ATOM 2284 C CA . LYS A 1 289 ? -1.051 28.044 2.495 1.00 22.13 289 LYS A CA 1
ATOM 2285 C C . LYS A 1 289 ? -2.285 28.127 3.397 1.00 20.41 289 LYS A C 1
ATOM 2286 O O . LYS A 1 289 ? -3.346 28.602 2.985 1.00 20.24 289 LYS A O 1
ATOM 2292 N N . ALA A 1 290 ? -2.124 27.661 4.632 1.00 17.70 290 ALA A N 1
ATOM 2293 C CA . ALA A 1 290 ? -3.211 27.629 5.604 1.00 21.12 290 ALA A CA 1
ATOM 2294 C C . ALA A 1 290 ? -3.701 29.030 5.956 1.00 20.39 290 ALA A C 1
ATOM 2295 O O . ALA A 1 290 ? -2.919 29.981 5.988 1.00 18.91 290 ALA A O 1
ATOM 2297 N N . GLY A 1 291 ? -4.999 29.147 6.220 1.00 18.86 291 GLY A N 1
ATOM 2298 C CA . GLY A 1 291 ? -5.590 30.416 6.612 1.00 18.10 291 GLY A CA 1
ATOM 2299 C C . GLY A 1 291 ? -6.153 31.189 5.435 1.00 19.72 291 GLY A C 1
ATOM 2300 O O . GLY A 1 291 ? -6.762 32.246 5.609 1.00 18.81 291 GLY A O 1
ATOM 2301 N N . VAL A 1 292 ? -5.945 30.660 4.232 1.00 17.45 292 VAL A N 1
ATOM 2302 C CA . VAL A 1 292 ? -6.440 31.289 3.012 1.00 14.22 292 VAL A CA 1
ATOM 2303 C C . VAL A 1 292 ? -7.630 30.512 2.452 1.00 16.37 292 VAL A C 1
ATOM 2304 O O . VAL A 1 292 ? -7.633 29.282 2.457 1.00 16.00 292 VAL A O 1
ATOM 2308 N N . SER A 1 293 ? -8.642 31.233 1.979 1.00 20.13 293 SER A N 1
ATOM 2309 C CA . SER A 1 293 ? -9.798 30.607 1.345 1.00 19.63 293 SER A CA 1
ATOM 2310 C C . SER A 1 293 ? -9.424 29.902 0.043 1.00 21.26 293 SER A C 1
ATOM 2311 O O . SER A 1 293 ? -8.647 30.418 -0.757 1.00 22.24 293 SER A O 1
ATOM 2314 N N . TYR A 1 294 ? -9.993 28.719 -0.156 1.00 18.38 294 TYR A N 1
ATOM 2315 C CA . TYR A 1 294 ? -9.775 27.913 -1.356 1.00 16.17 294 TYR A CA 1
ATOM 2316 C C . TYR A 1 294 ? -10.283 28.632 -2.623 1.00 15.59 294 TYR A C 1
ATOM 2317 O O . TYR A 1 294 ? -9.731 28.467 -3.734 1.00 18.32 294 TYR A O 1
ATOM 2326 N N . VAL A 1 295 ? -11.331 29.438 -2.445 1.00 16.60 295 VAL A N 1
ATOM 2327 C CA . VAL A 1 295 ? -11.905 30.226 -3.539 1.00 16.89 295 VAL A CA 1
ATOM 2328 C C . VAL A 1 295 ? -10.848 31.119 -4.193 1.00 14.16 295 VAL A C 1
ATOM 2329 O O . VAL A 1 295 ? -10.853 31.323 -5.415 1.00 16.06 295 VAL A O 1
ATOM 2333 N N . ASP A 1 296 ? -9.941 31.640 -3.369 1.00 14.62 296 ASP A N 1
ATOM 2334 C CA . ASP A 1 296 ? -8.854 32.487 -3.850 1.00 14.65 296 ASP A CA 1
ATOM 2335 C C . ASP A 1 296 ? -8.005 31.740 -4.868 1.00 13.01 296 ASP A C 1
ATOM 2336 O O . ASP A 1 296 ? -7.558 32.314 -5.858 1.00 15.39 296 ASP A O 1
ATOM 2341 N N . TYR A 1 297 ? -7.774 30.459 -4.610 1.00 14.70 297 TYR A N 1
ATOM 2342 C CA . TYR A 1 297 ? -6.982 29.647 -5.517 1.00 17.26 297 TYR A CA 1
ATOM 2343 C C . TYR A 1 297 ? -7.772 29.302 -6.774 1.00 16.56 297 TYR A C 1
ATOM 2344 O O . TYR A 1 297 ? -7.195 29.208 -7.863 1.00 15.27 297 TYR A O 1
ATOM 2353 N N . HIS A 1 298 ? -9.088 29.139 -6.642 1.00 13.79 298 HIS A N 1
ATOM 2354 C CA . HIS A 1 298 ? -9.907 28.953 -7.850 1.00 14.47 298 HIS A CA 1
ATOM 2355 C C . HIS A 1 298 ? -9.787 30.154 -8.807 1.00 19.64 298 HIS A C 1
ATOM 2356 O O . HIS A 1 298 ? -9.459 30.018 -10.010 1.00 21.25 298 HIS A O 1
ATOM 2363 N N . ILE A 1 299 ? -10.053 31.333 -8.253 1.00 17.76 299 ILE A N 1
ATOM 2364 C CA . ILE A 1 299 ? -9.910 32.584 -8.986 1.00 15.54 299 ILE A CA 1
ATOM 2365 C C . ILE A 1 299 ? -8.500 32.725 -9.567 1.00 16.29 299 ILE A C 1
ATOM 2366 O O . ILE A 1 299 ? -8.324 33.093 -10.742 1.00 17.67 299 ILE A O 1
ATOM 2371 N N . GLN A 1 300 ? -7.500 32.399 -8.749 1.00 15.35 300 GLN A N 1
ATOM 2372 C CA . GLN A 1 300 ? -6.109 32.442 -9.189 1.00 15.28 300 GLN A CA 1
ATOM 2373 C C . GLN A 1 300 ? -5.890 31.600 -10.438 1.00 12.40 300 GLN A C 1
ATOM 2374 O O . GLN A 1 300 ? -5.244 32.051 -11.398 1.00 12.99 300 GLN A O 1
ATOM 2380 N N . PHE A 1 301 ? -6.421 30.379 -10.451 1.00 9.80 301 PHE A N 1
ATOM 2381 C CA . PHE A 1 301 ? -6.228 29.598 -11.659 1.00 11.09 301 PHE A CA 1
ATOM 2382 C C . PHE A 1 301 ? -6.968 30.173 -12.848 1.00 12.18 301 PHE A C 1
ATOM 2383 O O . PHE A 1 301 ? -6.507 30.024 -13.971 1.00 11.87 301 PHE A O 1
ATOM 2391 N N . HIS A 1 302 ? -8.101 30.834 -12.627 1.00 13.23 302 HIS A N 1
ATOM 2392 C CA . HIS A 1 302 ? -8.697 31.535 -13.768 1.00 13.75 302 HIS A CA 1
ATOM 2393 C C . HIS A 1 302 ? -7.783 32.644 -14.317 1.00 14.53 302 HIS A C 1
ATOM 2394 O O . HIS A 1 302 ? -7.706 32.862 -15.538 1.00 12.29 302 HIS A O 1
ATOM 2401 N N . GLN A 1 303 ? -7.061 33.316 -13.425 1.00 13.21 303 GLN A N 1
ATOM 2402 C CA . GLN A 1 303 ? -6.043 34.270 -13.875 1.00 12.85 303 GLN A CA 1
ATOM 2403 C C . GLN A 1 303 ? -4.954 33.584 -14.722 1.00 12.02 303 GLN A C 1
ATOM 2404 O O . GLN A 1 303 ? -4.528 34.096 -15.776 1.00 14.03 303 GLN A O 1
ATOM 2410 N N . ARG A 1 304 ? -4.523 32.408 -14.277 1.00 13.59 304 ARG A N 1
ATOM 2411 C CA . ARG A 1 304 ? -3.517 31.656 -15.031 1.00 12.48 304 ARG A CA 1
ATOM 2412 C C . ARG A 1 304 ? -4.051 31.169 -16.383 1.00 13.12 304 ARG A C 1
ATOM 2413 O O . ARG A 1 304 ? -3.306 31.073 -17.370 1.00 12.50 304 ARG A O 1
ATOM 2421 N N . ILE A 1 305 ? -5.347 30.874 -16.424 1.00 14.97 305 ILE A N 1
ATOM 2422 C CA . ILE A 1 305 ? -6.004 30.503 -17.668 1.00 14.43 305 ILE A CA 1
ATOM 2423 C C . ILE A 1 305 ? -5.928 31.680 -18.618 1.00 15.50 305 ILE A C 1
ATOM 2424 O O . ILE A 1 305 ? -5.590 31.509 -19.785 1.00 13.53 305 ILE A O 1
ATOM 2429 N N . ALA A 1 306 ? -6.225 32.876 -18.111 1.00 13.25 306 ALA A N 1
ATOM 2430 C CA . ALA A 1 306 ? -6.105 34.083 -18.926 1.00 13.31 306 ALA A CA 1
ATOM 2431 C C . ALA A 1 306 ? -4.692 34.214 -19.507 1.00 14.56 306 ALA A C 1
ATOM 2432 O O . ALA A 1 306 ? -4.524 34.513 -20.700 1.00 13.84 306 ALA A O 1
ATOM 2434 N N . LYS A 1 307 ? -3.683 33.970 -18.671 1.00 11.31 307 LYS A N 1
ATOM 2435 C CA . LYS A 1 307 ? -2.306 33.937 -19.172 1.00 11.97 307 LYS A CA 1
ATOM 2436 C C . LYS A 1 307 ? -2.136 32.965 -20.342 1.00 14.06 307 LYS A C 1
ATOM 2437 O O . LYS A 1 307 ? -1.643 33.350 -21.402 1.00 14.74 307 LYS A O 1
ATOM 2443 N N . LEU A 1 308 ? -2.549 31.714 -20.157 1.00 11.99 308 LEU A N 1
ATOM 2444 C CA . LEU A 1 308 ? -2.362 30.705 -21.204 1.00 15.29 308 LEU A CA 1
ATOM 2445 C C . LEU A 1 308 ? -3.138 31.000 -22.490 1.00 15.45 308 LEU A C 1
ATOM 2446 O O . LEU A 1 308 ? -2.675 30.696 -23.591 1.00 17.38 308 LEU A O 1
ATOM 2451 N N . LEU A 1 309 ? -4.322 31.581 -22.340 1.00 13.37 309 LEU A N 1
ATOM 2452 C CA . LEU A 1 309 ? -5.155 31.940 -23.480 1.00 17.22 309 LEU A CA 1
ATOM 2453 C C . LEU A 1 309 ? -4.512 33.064 -24.275 1.00 18.13 309 LEU A C 1
ATOM 2454 O O . LEU A 1 309 ? -4.570 33.076 -25.507 1.00 19.84 309 LEU A O 1
ATOM 2459 N N . ARG A 1 310 ? -3.910 34.017 -23.569 1.00 14.22 310 ARG A N 1
ATOM 2460 C CA . ARG A 1 310 ? -3.224 35.114 -24.247 1.00 15.78 310 ARG A CA 1
ATOM 2461 C C . ARG A 1 310 ? -1.954 34.629 -24.940 1.00 16.19 310 ARG A C 1
ATOM 2462 O O . ARG A 1 310 ? -1.704 34.957 -26.105 1.00 15.27 310 ARG A O 1
ATOM 2470 N N . LYS A 1 311 ? -1.168 33.839 -24.212 1.00 11.60 311 LYS A N 1
ATOM 2471 C CA . LYS A 1 311 ? 0.108 33.318 -24.693 1.00 15.92 311 LYS A CA 1
ATOM 2472 C C . LYS A 1 311 ? -0.037 32.436 -25.935 1.00 17.10 311 LYS A C 1
ATOM 2473 O O . LYS A 1 311 ? 0.778 32.511 -26.855 1.00 14.78 311 LYS A O 1
ATOM 2479 N N . HIS A 1 312 ? -1.074 31.604 -25.962 1.00 13.18 312 HIS A N 1
ATOM 2480 C CA . HIS A 1 312 ? -1.296 30.709 -27.099 1.00 16.16 312 HIS A CA 1
ATOM 2481 C C . HIS A 1 312 ? -2.162 31.336 -28.196 1.00 14.62 312 HIS A C 1
ATOM 2482 O O . HIS A 1 312 ? -2.609 30.650 -29.116 1.00 16.32 312 HIS A O 1
ATOM 2489 N N . GLN A 1 313 ? -2.394 32.640 -28.085 1.00 14.54 313 GLN A N 1
ATOM 2490 C CA . GLN A 1 313 ? -3.183 33.379 -29.069 1.00 21.53 313 GLN A CA 1
ATOM 2491 C C . GLN A 1 313 ? -4.583 32.794 -29.282 1.00 22.15 313 GLN A C 1
ATOM 2492 O O . GLN A 1 313 ? -5.130 32.864 -30.381 1.00 24.64 313 GLN A O 1
ATOM 2498 N N . ILE A 1 314 ? -5.149 32.209 -28.231 1.00 17.73 314 ILE A N 1
ATOM 2499 C CA . ILE A 1 314 ? -6.511 31.693 -28.287 1.00 17.12 314 ILE A CA 1
ATOM 2500 C C . ILE A 1 314 ? -7.494 32.838 -28.087 1.00 14.56 314 ILE A C 1
ATOM 2501 O O . ILE A 1 314 ? -8.520 32.912 -28.760 1.00 14.51 314 ILE A O 1
ATOM 2506 N N . ILE A 1 315 ? -7.171 33.725 -27.150 1.00 13.96 315 ILE A N 1
ATOM 2507 C CA . ILE A 1 315 ? -7.922 34.959 -26.958 1.00 14.59 315 ILE A CA 1
ATOM 2508 C C . ILE A 1 315 ? -7.005 36.130 -27.284 1.00 20.00 315 ILE A C 1
ATOM 2509 O O . ILE A 1 315 ? -5.894 36.222 -26.756 1.00 21.54 315 ILE A O 1
ATOM 2514 N N . THR A 1 316 ? -7.461 37.017 -28.163 1.00 17.19 316 THR A N 1
ATOM 2515 C CA . THR A 1 316 ? -6.623 38.119 -28.620 1.00 15.43 316 THR A CA 1
ATOM 2516 C C . THR A 1 316 ? -7.252 39.478 -28.330 1.00 17.75 316 THR A C 1
ATOM 2517 O O . THR A 1 316 ? -8.452 39.575 -28.062 1.00 16.10 316 THR A O 1
ATOM 2521 N N . ASP A 1 317 ? -6.421 40.517 -28.370 1.00 17.69 317 ASP A N 1
ATOM 2522 C CA . ASP A 1 317 ? -6.868 41.902 -28.228 1.00 21.80 317 ASP A CA 1
ATOM 2523 C C . ASP A 1 317 ? -7.578 42.187 -26.898 1.00 19.35 317 ASP A C 1
ATOM 2524 O O . ASP A 1 317 ? -8.518 42.978 -26.843 1.00 18.17 317 ASP A O 1
ATOM 2529 N N . MET A 1 318 ? -7.115 41.547 -25.828 1.00 15.35 318 MET A N 1
ATOM 2530 C CA . MET A 1 318 ? -7.667 41.784 -24.497 1.00 12.07 318 MET A CA 1
ATOM 2531 C C . MET A 1 318 ? -6.679 41.389 -23.405 1.00 13.27 318 MET A C 1
ATOM 2532 O O . MET A 1 318 ? -6.094 40.307 -23.449 1.00 14.48 318 MET A O 1
ATOM 2537 N N . SER A 1 319 ? -6.501 42.267 -22.423 1.00 14.56 319 SER A N 1
ATOM 2538 C CA . SER A 1 319 ? -5.625 41.983 -21.293 1.00 16.38 319 SER A CA 1
ATOM 2539 C C . SER A 1 319 ? -6.168 40.809 -20.486 1.00 18.28 319 SER A C 1
ATOM 2540 O O . SER A 1 319 ? -7.366 40.510 -20.534 1.00 16.47 319 SER A O 1
ATOM 2543 N N . GLU A 1 320 ? -5.275 40.137 -19.764 1.00 16.14 320 GLU A N 1
ATOM 2544 C CA . GLU A 1 320 ? -5.643 39.001 -18.924 1.00 13.80 320 GLU A CA 1
ATOM 2545 C C . GLU A 1 320 ? -6.656 39.420 -17.873 1.00 11.57 320 GLU A C 1
ATOM 2546 O O . GLU A 1 320 ? -7.624 38.698 -17.592 1.00 12.29 320 GLU A O 1
ATOM 2552 N N . GLU A 1 321 ? -6.422 40.602 -17.309 1.00 13.09 321 GLU A N 1
ATOM 2553 C CA . GLU A 1 321 ? -7.292 41.180 -16.298 1.00 13.31 321 GLU A CA 1
ATOM 2554 C C . GLU A 1 321 ? -8.719 41.317 -16.831 1.00 19.07 321 GLU A C 1
ATOM 2555 O O . GLU A 1 321 ? -9.687 40.928 -16.170 1.00 20.11 321 GLU A O 1
ATOM 2561 N N . ALA A 1 322 ? -8.841 41.850 -18.041 1.00 19.09 322 ALA A N 1
ATOM 2562 C CA . ALA A 1 322 ? -10.148 42.036 -18.652 1.00 16.25 322 ALA A CA 1
ATOM 2563 C C . ALA A 1 322 ? -10.763 40.701 -19.059 1.00 15.56 322 ALA A C 1
ATOM 2564 O O . ALA A 1 322 ? -11.987 40.552 -19.049 1.00 17.65 322 ALA A O 1
ATOM 2566 N N . MET A 1 323 ? -9.917 39.733 -19.413 1.00 13.64 323 MET A N 1
ATOM 2567 C CA . MET A 1 323 ? -10.394 38.389 -19.726 1.00 16.28 323 MET A CA 1
ATOM 2568 C C . MET A 1 323 ? -11.116 37.805 -18.534 1.00 15.23 323 MET A C 1
ATOM 2569 O O . MET A 1 323 ? -12.204 37.241 -18.671 1.00 13.69 323 MET A O 1
ATOM 2574 N N . VAL A 1 324 ? -10.502 37.941 -17.362 1.00 13.96 324 VAL A N 1
ATOM 2575 C CA . VAL A 1 324 ? -11.132 37.466 -16.136 1.00 15.25 324 VAL A CA 1
ATOM 2576 C C . VAL A 1 324 ? -12.378 38.282 -15.789 1.00 16.42 324 VAL A C 1
ATOM 2577 O O . VAL A 1 324 ? -13.419 37.715 -15.451 1.00 16.11 324 VAL A O 1
ATOM 2581 N N . GLU A 1 325 ? -12.277 39.607 -15.882 1.00 15.88 325 GLU A N 1
ATOM 2582 C CA . GLU A 1 325 ? -13.413 40.476 -15.574 1.00 18.08 325 GLU A CA 1
ATOM 2583 C C . GLU A 1 325 ? -14.640 40.155 -16.430 1.00 16.58 325 GLU A C 1
ATOM 2584 O O . GLU A 1 325 ? -15.766 40.122 -15.930 1.00 16.84 325 GLU A O 1
ATOM 2590 N N . ASN A 1 326 ? -14.411 39.901 -17.716 1.00 13.60 326 ASN A N 1
ATOM 2591 C CA . ASN A 1 326 ? -15.492 39.595 -18.648 1.00 17.87 326 ASN A CA 1
ATOM 2592 C C . ASN A 1 326 ? -15.800 38.104 -18.745 1.00 20.06 326 ASN A C 1
ATOM 2593 O O . ASN A 1 326 ? -16.625 37.686 -19.560 1.00 23.17 326 ASN A O 1
ATOM 2598 N N . ASP A 1 327 ? -15.120 37.311 -17.920 1.00 15.74 327 ASP A N 1
ATOM 2599 C CA . ASP A 1 327 ? -15.390 35.876 -17.792 1.00 14.43 327 ASP A CA 1
ATOM 2600 C C . ASP A 1 327 ? -15.109 35.066 -19.067 1.00 13.32 327 ASP A C 1
ATOM 2601 O O . ASP A 1 327 ? -15.682 33.994 -19.269 1.00 15.26 327 ASP A O 1
ATOM 2606 N N . LEU A 1 328 ? -14.218 35.570 -19.918 1.00 13.53 328 LEU A N 1
ATOM 2607 C CA . LEU A 1 328 ? -13.826 34.837 -21.123 1.00 12.93 328 LEU A CA 1
ATOM 2608 C C . LEU A 1 328 ? -13.131 33.521 -20.788 1.00 13.11 328 LEU A C 1
ATOM 2609 O O . LEU A 1 328 ? -13.135 32.594 -21.594 1.00 14.07 328 LEU A O 1
ATOM 2614 N N . THR A 1 329 ? -12.544 33.444 -19.597 1.00 13.77 329 THR A N 1
ATOM 2615 C CA . THR A 1 329 ? -11.888 32.223 -19.139 1.00 16.83 329 THR A CA 1
ATOM 2616 C C . THR A 1 329 ? -12.897 31.162 -18.717 1.00 16.55 329 THR A C 1
ATOM 2617 O O . THR A 1 329 ? -12.569 29.977 -18.647 1.00 14.28 329 THR A O 1
ATOM 2621 N N . GLY A 1 330 ? -14.119 31.603 -18.429 1.00 15.95 330 GLY A N 1
ATOM 2622 C CA . GLY A 1 330 ? -15.181 30.734 -17.945 1.00 14.80 330 GLY A CA 1
ATOM 2623 C C . GLY A 1 330 ? -15.498 29.467 -18.729 1.00 16.76 330 GLY A C 1
ATOM 2624 O O . GLY A 1 330 ? -15.587 28.390 -18.138 1.00 14.07 330 GLY A O 1
ATOM 2625 N N . PRO A 1 331 ? -15.695 29.583 -20.055 1.00 17.63 331 PRO A N 1
ATOM 2626 C CA . PRO A 1 331 ? -16.040 28.388 -20.834 1.00 19.07 331 PRO A CA 1
ATOM 2627 C C . PRO A 1 331 ? -14.876 27.415 -21.017 1.00 18.52 331 PRO A C 1
ATOM 2628 O O . PRO A 1 331 ? -15.100 26.278 -21.429 1.00 18.42 331 PRO A O 1
ATOM 2632 N N . PHE A 1 332 ? -13.659 27.850 -20.714 1.00 13.96 332 PHE A N 1
ATOM 2633 C CA . PHE A 1 332 ? -12.486 27.003 -20.906 1.00 15.01 332 PHE A CA 1
ATOM 2634 C C . PHE A 1 332 ? -12.215 26.081 -19.714 1.00 14.84 332 PHE A C 1
ATOM 2635 O O . PHE A 1 332 ? -11.596 25.028 -19.866 1.00 16.50 332 PHE A O 1
ATOM 2643 N N . MET A 1 333 ? -12.669 26.487 -18.532 1.00 15.97 333 MET A N 1
ATOM 2644 C CA . MET A 1 333 ? -12.641 25.615 -17.358 1.00 16.18 333 MET A CA 1
ATOM 2645 C C . MET A 1 333 ? -13.949 25.761 -16.601 1.00 16.29 333 MET A C 1
ATOM 2646 O O . MET A 1 333 ? -14.037 26.514 -15.633 1.00 16.68 333 MET A O 1
ATOM 2651 N N . PRO A 1 334 ? -14.977 25.035 -17.050 1.00 19.05 334 PRO A N 1
ATOM 2652 C CA . PRO A 1 334 ? -16.330 25.150 -16.505 1.00 21.39 334 PRO A CA 1
ATOM 2653 C C . PRO A 1 334 ? -16.551 24.307 -15.248 1.00 22.69 334 PRO A C 1
ATOM 2654 O O . PRO A 1 334 ? -17.693 24.001 -14.912 1.00 30.39 334 PRO A O 1
ATOM 2658 N N . HIS A 1 335 ? -15.472 23.941 -14.564 1.00 17.20 335 HIS A N 1
ATOM 2659 C CA . HIS A 1 335 ? -15.582 23.254 -13.283 1.00 14.10 335 HIS A CA 1
ATOM 2660 C C . HIS A 1 335 ? -14.694 23.925 -12.241 1.00 13.52 335 HIS A C 1
ATOM 2661 O O . HIS A 1 335 ? -14.019 24.914 -12.534 1.00 13.67 335 HIS A O 1
ATOM 2668 N N . GLY A 1 336 ? -14.703 23.389 -11.025 1.00 11.82 336 GLY A N 1
ATOM 2669 C CA . GLY A 1 336 ? -13.916 23.953 -9.942 1.00 11.37 336 GLY A CA 1
ATOM 2670 C C . GLY A 1 336 ? -12.473 23.478 -9.944 1.00 13.18 336 GLY A C 1
ATOM 2671 O O . GLY A 1 336 ? -12.125 22.495 -10.604 1.00 14.05 336 GLY A O 1
ATOM 2672 N N . ILE A 1 337 ? -11.627 24.175 -9.193 1.00 8.74 337 ILE A N 1
ATOM 2673 C CA . ILE A 1 337 ? -10.209 23.833 -9.109 1.00 9.45 337 ILE A CA 1
ATOM 2674 C C . ILE A 1 337 ? -9.992 22.552 -8.281 1.00 13.68 337 ILE A C 1
ATOM 2675 O O . ILE A 1 337 ? -8.919 21.951 -8.315 1.00 13.46 337 ILE A O 1
ATOM 2680 N N . GLY A 1 338 ? -11.022 22.124 -7.553 1.00 11.84 338 GLY A N 1
ATOM 2681 C CA . GLY A 1 338 ? -10.940 20.877 -6.808 1.00 11.31 338 GLY A CA 1
ATOM 2682 C C . GLY A 1 338 ? -11.813 20.797 -5.566 1.00 13.97 338 GLY A C 1
ATOM 2683 O O . GLY A 1 338 ? -12.744 21.586 -5.399 1.00 17.18 338 GLY A O 1
ATOM 2684 N N . HIS A 1 339 ? -11.498 19.849 -4.684 1.00 10.00 339 HIS A N 1
ATOM 2685 C CA . HIS A 1 339 ? -12.397 19.485 -3.591 1.00 12.20 339 HIS A CA 1
ATOM 2686 C C . HIS A 1 339 ? -11.673 18.674 -2.509 1.00 9.52 339 HIS A C 1
ATOM 2687 O O . HIS A 1 339 ? -10.576 18.164 -2.746 1.00 10.33 339 HIS A O 1
ATOM 2694 N N . PRO A 1 340 ? -12.282 18.560 -1.313 1.00 12.35 340 PRO A N 1
ATOM 2695 C CA . PRO A 1 340 ? -11.730 17.685 -0.270 1.00 12.69 340 PRO A CA 1
ATOM 2696 C C . PRO A 1 340 ? -11.690 16.229 -0.716 1.00 13.77 340 PRO A C 1
ATOM 2697 O O . PRO A 1 340 ? -12.567 15.786 -1.459 1.00 10.53 340 PRO A O 1
ATOM 2701 N N . LEU A 1 341 ? -10.679 15.498 -0.259 1.00 13.06 341 LEU A N 1
ATOM 2702 C CA . LEU A 1 341 ? -10.520 14.091 -0.604 1.00 14.19 341 LEU A CA 1
ATOM 2703 C C . LEU A 1 341 ? -10.302 13.276 0.667 1.00 13.26 341 LEU A C 1
ATOM 2704 O O . LEU A 1 341 ? -9.640 13.741 1.592 1.00 13.73 341 LEU A O 1
ATOM 2709 N N . GLY A 1 342 ? -10.857 12.068 0.716 1.00 9.03 342 GLY A N 1
ATOM 2710 C CA . GLY A 1 342 ? -10.696 11.211 1.878 1.00 10.24 342 GLY A CA 1
ATOM 2711 C C . GLY A 1 342 ? -11.338 9.850 1.707 1.00 14.37 342 GLY A C 1
ATOM 2712 O O . GLY A 1 342 ? -11.056 9.136 0.742 1.00 9.68 342 GLY A O 1
ATOM 2713 N N . LEU A 1 343 ? -12.205 9.488 2.648 1.00 13.80 343 LEU A N 1
ATOM 2714 C CA . LEU A 1 343 ? -12.962 8.246 2.543 1.00 14.41 343 LEU A CA 1
ATOM 2715 C C . LEU A 1 343 ? -13.834 8.268 1.295 1.00 13.68 343 LEU A C 1
ATOM 2716 O O . LEU A 1 343 ? -14.088 7.233 0.680 1.00 15.15 343 LEU A O 1
ATOM 2721 N N . GLN A 1 344 ? -14.287 9.461 0.929 1.00 12.47 344 GLN A N 1
ATOM 2722 C CA . GLN A 1 344 ? -15.050 9.659 -0.295 1.00 11.54 344 GLN A CA 1
ATOM 2723 C C . GLN A 1 344 ? -14.248 10.521 -1.274 1.00 14.28 344 GLN A C 1
ATOM 2724 O O . GLN A 1 344 ? -13.433 11.353 -0.863 1.00 13.18 344 GLN A O 1
ATOM 2730 N N . VAL A 1 345 ? -14.472 10.312 -2.568 1.00 14.41 345 VAL A N 1
ATOM 2731 C CA . VAL A 1 345 ? -13.738 11.041 -3.597 1.00 14.40 345 VAL A CA 1
ATOM 2732 C C . VAL A 1 345 ? -14.097 12.521 -3.558 1.00 13.47 345 VAL A C 1
ATOM 2733 O O . VAL A 1 345 ? -13.221 13.377 -3.442 1.00 14.04 345 VAL A O 1
ATOM 2737 N N . HIS A 1 346 ? -15.387 12.818 -3.657 1.00 11.01 346 HIS A N 1
ATOM 2738 C CA . HIS A 1 346 ? -15.877 14.155 -3.355 1.00 13.89 346 HIS A CA 1
ATOM 2739 C C . HIS A 1 346 ? -16.197 14.172 -1.866 1.00 15.67 346 HIS A C 1
ATOM 2740 O O . HIS A 1 346 ? -17.346 13.975 -1.466 1.00 15.00 346 HIS A O 1
ATOM 2747 N N . ASP A 1 347 ? -15.168 14.381 -1.050 1.00 12.66 347 ASP A N 1
ATOM 2748 C CA . ASP A 1 347 ? -15.289 14.206 0.392 1.00 15.06 347 ASP A CA 1
ATOM 2749 C C . ASP A 1 347 ? -16.179 15.266 1.035 1.00 16.04 347 ASP A C 1
ATOM 2750 O O . ASP A 1 347 ? -16.398 16.346 0.477 1.00 16.03 347 ASP A O 1
ATOM 2755 N N . VAL A 1 348 ? -16.682 14.940 2.220 1.00 13.69 348 VAL A N 1
ATOM 2756 C CA . VAL A 1 348 ? -17.686 15.754 2.893 1.00 11.88 348 VAL A CA 1
ATOM 2757 C C . VAL A 1 348 ? -17.164 17.095 3.411 1.00 12.01 348 VAL A C 1
ATOM 2758 O O . VAL A 1 348 ? -15.952 17.313 3.500 1.00 9.87 348 VAL A O 1
ATOM 2762 N N . ALA A 1 349 ? -18.109 17.976 3.746 1.00 10.75 349 ALA A N 1
ATOM 2763 C CA . ALA A 1 349 ? -17.854 19.270 4.389 1.00 12.68 349 ALA A CA 1
ATOM 2764 C C . ALA A 1 349 ? -17.115 20.280 3.518 1.00 14.83 349 ALA A C 1
ATOM 2765 O O . ALA A 1 349 ? -16.503 21.218 4.031 1.00 11.29 349 ALA A O 1
ATOM 2767 N N . GLY A 1 350 ? -17.188 20.096 2.203 1.00 15.58 350 GLY A N 1
ATOM 2768 C CA . GLY A 1 350 ? -16.559 21.014 1.272 1.00 15.51 350 GLY A CA 1
ATOM 2769 C C . GLY A 1 350 ? -17.079 22.439 1.348 1.00 15.75 350 GLY A C 1
ATOM 2770 O O . GLY A 1 350 ? -16.363 23.383 1.006 1.00 15.41 350 GLY A O 1
ATOM 2771 N N . PHE A 1 351 ? -18.324 22.598 1.794 1.00 15.83 351 PHE A N 1
ATOM 2772 C CA . PHE A 1 351 ? -18.922 23.922 1.923 1.00 14.66 351 PHE A CA 1
ATOM 2773 C C . PHE A 1 351 ? -19.149 24.327 3.377 1.00 16.06 351 PHE A C 1
ATOM 2774 O O . PHE A 1 351 ? -19.608 25.434 3.650 1.00 15.21 351 PHE A O 1
ATOM 2782 N N . MET A 1 352 ? -18.835 23.429 4.304 1.00 17.93 352 MET A N 1
ATOM 2783 C CA . MET A 1 352 ? -19.237 23.593 5.700 1.00 17.37 352 MET A CA 1
ATOM 2784 C C . MET A 1 352 ? -18.205 24.353 6.528 1.00 16.89 352 MET A C 1
ATOM 2785 O O . MET A 1 352 ? -17.082 23.892 6.707 1.00 15.80 352 MET A O 1
ATOM 2790 N N . GLN A 1 353 ? -18.603 25.509 7.052 1.00 18.80 353 GLN A N 1
ATOM 2791 C CA . GLN A 1 353 ? -17.672 26.405 7.734 1.00 19.48 353 GLN A CA 1
ATOM 2792 C C . GLN A 1 353 ? -17.459 26.108 9.225 1.00 20.70 353 GLN A C 1
ATOM 2793 O O . GLN A 1 353 ? -16.444 26.502 9.795 1.00 21.89 353 GLN A O 1
ATOM 2799 N N . ASP A 1 354 ? -18.408 25.423 9.856 1.00 18.69 354 ASP A N 1
ATOM 2800 C CA . ASP A 1 354 ? -18.242 25.021 11.255 1.00 20.32 354 ASP A CA 1
ATOM 2801 C C . ASP A 1 354 ? -18.909 23.681 11.562 1.00 22.22 354 ASP A C 1
ATOM 2802 O O . ASP A 1 354 ? -19.588 23.107 10.709 1.00 22.58 354 ASP A O 1
ATOM 2807 N N . ASP A 1 355 ? -18.729 23.187 12.783 1.00 18.36 355 ASP A N 1
ATOM 2808 C CA . ASP A 1 355 ? -19.312 21.901 13.155 1.00 19.99 355 ASP A CA 1
ATOM 2809 C C . ASP A 1 355 ? -20.829 21.956 13.367 1.00 19.65 355 ASP A C 1
ATOM 2810 O O . ASP A 1 355 ? -21.461 20.931 13.611 1.00 21.28 355 ASP A O 1
ATOM 2815 N N . SER A 1 356 ? -21.408 23.148 13.266 1.00 20.49 356 SER A N 1
ATOM 2816 C CA . SER A 1 356 ? -22.857 23.296 13.390 1.00 23.50 356 SER A CA 1
ATOM 2817 C C . SER A 1 356 ? -23.544 23.210 12.028 1.00 25.99 356 SER A C 1
ATOM 2818 O O . SER A 1 356 ? -24.769 23.252 11.941 1.00 28.89 356 SER A O 1
ATOM 2821 N N . GLY A 1 357 ? -22.750 23.087 10.968 1.00 25.42 357 GLY A N 1
ATOM 2822 C CA . GLY A 1 357 ? -23.285 22.882 9.631 1.00 19.65 357 GLY A CA 1
ATOM 2823 C C . GLY A 1 357 ? -23.507 24.149 8.823 1.00 21.19 357 GLY A C 1
ATOM 2824 O O . GLY A 1 357 ? -24.280 24.148 7.864 1.00 23.06 357 GLY A O 1
ATOM 2825 N N . THR A 1 358 ? -22.836 25.232 9.204 1.00 22.49 358 THR A N 1
ATOM 2826 C CA . THR A 1 358 ? -22.952 26.492 8.475 1.00 24.30 358 THR A CA 1
ATOM 2827 C C . THR A 1 358 ? -22.489 26.318 7.033 1.00 22.85 358 THR A C 1
ATOM 2828 O O . THR A 1 358 ? -21.347 25.937 6.780 1.00 21.91 358 THR A O 1
ATOM 2832 N N . HIS A 1 359 ? -23.384 26.604 6.095 1.00 21.29 359 HIS A N 1
ATOM 2833 C CA . HIS A 1 359 ? -23.111 26.394 4.679 1.00 21.91 359 HIS A CA 1
ATOM 2834 C C . HIS A 1 359 ? -22.713 27.688 3.973 1.00 25.07 359 HIS A C 1
ATOM 2835 O O . HIS A 1 359 ? -23.384 28.714 4.108 1.00 22.99 359 HIS A O 1
ATOM 2842 N N . LEU A 1 360 ? -21.612 27.627 3.228 1.00 21.84 360 LEU A N 1
ATOM 2843 C CA . LEU A 1 360 ? -21.164 28.744 2.407 1.00 19.00 360 LEU A CA 1
ATOM 2844 C C . LEU A 1 360 ? -21.092 28.297 0.952 1.00 17.83 360 LEU A C 1
ATOM 2845 O O . LEU A 1 360 ? -20.210 27.524 0.574 1.00 17.16 360 LEU A O 1
ATOM 2850 N N . ALA A 1 361 ? -22.025 28.777 0.136 1.00 15.31 361 ALA A N 1
ATOM 2851 C CA . ALA A 1 361 ? -22.102 28.346 -1.254 1.00 16.67 361 ALA A CA 1
ATOM 2852 C C . ALA A 1 361 ? -21.002 28.971 -2.105 1.00 18.41 361 ALA A C 1
ATOM 2853 O O . ALA A 1 361 ? -20.368 29.951 -1.708 1.00 17.76 361 ALA A O 1
ATOM 2855 N N . ALA A 1 362 ? -20.779 28.391 -3.278 1.00 20.85 362 ALA A N 1
ATOM 2856 C CA . ALA A 1 362 ? -19.808 28.921 -4.224 1.00 21.27 362 ALA A CA 1
ATOM 2857 C C . ALA A 1 362 ? -20.286 30.275 -4.740 1.00 22.00 362 ALA A C 1
ATOM 2858 O O . ALA A 1 362 ? -21.486 30.542 -4.759 1.00 23.95 362 ALA A O 1
ATOM 2860 N N . PRO A 1 363 ? -19.348 31.146 -5.143 1.00 21.17 363 PRO A N 1
ATOM 2861 C CA . PRO A 1 363 ? -19.755 32.420 -5.747 1.00 24.20 363 PRO A CA 1
ATOM 2862 C C . PRO A 1 363 ? -20.466 32.186 -7.078 1.00 24.19 363 PRO A C 1
ATOM 2863 O O . PRO A 1 363 ? -20.132 31.237 -7.788 1.00 24.58 363 PRO A O 1
ATOM 2867 N N . ALA A 1 364 ? -21.440 33.034 -7.399 1.00 26.25 364 ALA A N 1
ATOM 2868 C CA . ALA A 1 364 ? -22.266 32.850 -8.590 1.00 24.32 364 ALA A CA 1
ATOM 2869 C C . ALA A 1 364 ? -21.453 32.795 -9.882 1.00 22.02 364 ALA A C 1
ATOM 2870 O O . ALA A 1 364 ? -21.827 32.101 -10.825 1.00 20.69 364 ALA A O 1
ATOM 2872 N N . LYS A 1 365 ? -20.338 33.518 -9.919 1.00 23.85 365 LYS A N 1
ATOM 2873 C CA . LYS A 1 365 ? -19.468 33.520 -11.093 1.00 23.84 365 LYS A CA 1
ATOM 2874 C C . LYS A 1 365 ? -18.884 32.132 -11.369 1.00 22.18 365 LYS A C 1
ATOM 2875 O O . LYS A 1 365 ? -18.694 31.742 -12.524 1.00 20.17 365 LYS A O 1
ATOM 2881 N N . TYR A 1 366 ? -18.613 31.387 -10.303 1.00 20.53 366 TYR A N 1
ATOM 2882 C CA . TYR A 1 366 ? -18.080 30.036 -10.431 1.00 19.39 366 TYR A CA 1
ATOM 2883 C C . TYR A 1 366 ? -18.958 29.048 -9.670 1.00 20.54 366 TYR A C 1
ATOM 2884 O O . TYR A 1 366 ? -18.571 28.548 -8.613 1.00 20.89 366 TYR A O 1
ATOM 2893 N N . PRO A 1 367 ? -20.147 28.756 -10.218 1.00 21.20 367 PRO A N 1
ATOM 2894 C CA . PRO A 1 367 ? -21.188 28.005 -9.509 1.00 20.24 367 PRO A CA 1
ATOM 2895 C C . PRO A 1 367 ? -20.879 26.524 -9.313 1.00 16.89 367 PRO A C 1
ATOM 2896 O O . PRO A 1 367 ? -21.564 25.866 -8.532 1.00 19.09 367 PRO A O 1
ATOM 2900 N N . TYR A 1 368 ? -19.870 26.004 -10.001 1.00 18.90 368 TYR A N 1
ATOM 2901 C CA . TYR A 1 368 ? -19.552 24.584 -9.894 1.00 21.95 368 TYR A CA 1
ATOM 2902 C C . TYR A 1 368 ? -18.361 24.305 -8.985 1.00 20.30 368 TYR A C 1
ATOM 2903 O O . TYR A 1 368 ? -17.952 23.152 -8.828 1.00 20.96 368 TYR A O 1
ATOM 2912 N N . LEU A 1 369 ? -17.809 25.359 -8.390 1.00 16.05 369 LEU A N 1
ATOM 2913 C CA . LEU A 1 369 ? -16.751 25.204 -7.399 1.00 12.97 369 LEU A CA 1
ATOM 2914 C C . LEU A 1 369 ? -17.284 24.374 -6.233 1.00 12.56 369 LEU A C 1
ATOM 2915 O O . LEU A 1 369 ? -18.326 24.693 -5.665 1.00 12.39 369 LEU A O 1
ATOM 2920 N N . ARG A 1 370 ? -16.571 23.308 -5.884 1.00 12.48 370 ARG A N 1
ATOM 2921 C CA . ARG A 1 370 ? -17.058 22.365 -4.881 1.00 19.61 370 ARG A CA 1
ATOM 2922 C C . ARG A 1 370 ? -16.533 22.638 -3.473 1.00 19.41 370 ARG A C 1
ATOM 2923 O O . ARG A 1 370 ? -16.892 21.932 -2.532 1.00 19.46 370 ARG A O 1
ATOM 2931 N N . CYS A 1 371 ? -15.684 23.649 -3.321 1.00 17.08 371 CYS A N 1
ATOM 2932 C CA . CYS A 1 371 ? -15.072 23.910 -2.016 1.00 17.18 371 CYS A CA 1
ATOM 2933 C C . CYS A 1 371 ? -14.929 25.400 -1.704 1.00 14.33 371 CYS A C 1
ATOM 2934 O O . CYS A 1 371 ? -14.344 26.155 -2.484 1.00 12.37 371 CYS A O 1
ATOM 2937 N N . THR A 1 372 ? -15.468 25.811 -0.559 1.00 13.40 372 THR A N 1
ATOM 2938 C CA . THR A 1 372 ? -15.354 27.192 -0.104 1.00 14.58 372 THR A CA 1
ATOM 2939 C C . THR A 1 372 ? -14.689 27.260 1.272 1.00 18.18 372 THR A C 1
ATOM 2940 O O . THR A 1 372 ? -14.920 28.203 2.032 1.00 18.76 372 THR A O 1
ATOM 2944 N N . ARG A 1 373 ? -13.859 26.263 1.578 1.00 14.16 373 ARG A N 1
ATOM 2945 C CA . ARG A 1 373 ? -13.224 26.145 2.893 1.00 13.63 373 ARG A CA 1
ATOM 2946 C C . ARG A 1 373 ? -11.957 26.981 3.053 1.00 18.41 373 ARG A C 1
ATOM 2947 O O . ARG A 1 373 ? -11.217 27.203 2.095 1.00 16.13 373 ARG A O 1
ATOM 2955 N N . ILE A 1 374 ? -11.709 27.429 4.280 1.00 22.28 374 ILE A N 1
ATOM 2956 C CA . ILE A 1 374 ? -10.428 28.017 4.646 1.00 21.91 374 ILE A CA 1
ATOM 2957 C C . ILE A 1 374 ? -9.426 26.879 4.832 1.00 18.65 374 ILE A C 1
ATOM 2958 O O . ILE A 1 374 ? -9.733 25.888 5.491 1.00 18.77 374 ILE A O 1
ATOM 2963 N N . LEU A 1 375 ? -8.238 27.009 4.251 1.00 15.23 375 LEU A N 1
ATOM 2964 C CA . LEU A 1 375 ? -7.227 25.964 4.374 1.00 16.71 375 LEU A CA 1
ATOM 2965 C C . LEU A 1 375 ? -6.756 25.833 5.813 1.00 18.35 375 LEU A C 1
ATOM 2966 O O . LEU A 1 375 ? -6.411 26.823 6.454 1.00 18.02 375 LEU A O 1
ATOM 2971 N N . GLN A 1 376 ? -6.745 24.607 6.319 1.00 18.54 376 GLN A N 1
ATOM 2972 C CA . GLN A 1 376 ? -6.196 24.336 7.641 1.00 20.66 376 GLN A CA 1
ATOM 2973 C C . GLN A 1 376 ? -5.360 23.064 7.586 1.00 17.70 376 GLN A C 1
ATOM 2974 O O . GLN A 1 376 ? -5.601 22.204 6.739 1.00 13.53 376 GLN A O 1
ATOM 2980 N N . PRO A 1 377 ? -4.351 22.959 8.469 1.00 16.67 377 PRO A N 1
ATOM 2981 C CA . PRO A 1 377 ? -3.518 21.755 8.553 1.00 16.64 377 PRO A CA 1
ATOM 2982 C C . PRO A 1 377 ? -4.360 20.501 8.786 1.00 18.54 377 PRO A C 1
ATOM 2983 O O . PRO A 1 377 ? -5.281 20.519 9.605 1.00 16.96 377 PRO A O 1
ATOM 2987 N N . GLY A 1 378 ? -4.047 19.431 8.062 1.00 17.70 378 GLY A N 1
ATOM 2988 C CA . GLY A 1 378 ? -4.799 18.195 8.169 1.00 15.98 378 GLY A CA 1
ATOM 2989 C C . GLY A 1 378 ? -5.728 17.973 6.989 1.00 17.01 378 GLY A C 1
ATOM 2990 O O . GLY A 1 378 ? -6.126 16.843 6.706 1.00 20.00 378 GLY A O 1
ATOM 2991 N N . MET A 1 379 ? -6.081 19.051 6.297 1.00 13.75 379 MET A N 1
ATOM 2992 C CA . MET A 1 379 ? -6.968 18.951 5.141 1.00 13.97 379 MET A CA 1
ATOM 2993 C C . MET A 1 379 ? -6.270 18.303 3.956 1.00 13.95 379 MET A C 1
ATOM 2994 O O . MET A 1 379 ? -5.104 18.585 3.689 1.00 14.51 379 MET A O 1
ATOM 2999 N N . VAL A 1 380 ? -6.989 17.436 3.251 1.00 14.31 380 VAL A N 1
ATOM 3000 C CA . VAL A 1 380 ? -6.498 16.866 2.005 1.00 11.80 380 VAL A CA 1
ATOM 3001 C C . VAL A 1 380 ? -7.388 17.360 0.875 1.00 13.24 380 VAL A C 1
ATOM 3002 O O . VAL A 1 380 ? -8.603 17.177 0.911 1.00 11.45 380 VAL A O 1
ATOM 3006 N N . LEU A 1 381 ? -6.784 17.995 -0.123 1.00 10.88 381 LEU A N 1
ATOM 3007 C CA . LEU A 1 381 ? -7.549 18.591 -1.208 1.00 14.47 381 LEU A CA 1
ATOM 3008 C C . LEU A 1 381 ? -6.993 18.200 -2.563 1.00 14.86 381 LEU A C 1
ATOM 3009 O O . LEU A 1 381 ? -5.792 18.000 -2.714 1.00 13.54 381 LEU A O 1
ATOM 3014 N N . THR A 1 382 ? -7.869 18.094 -3.554 1.00 12.40 382 THR A N 1
ATOM 3015 C CA . THR A 1 382 ? -7.408 17.900 -4.916 1.00 10.83 382 THR A CA 1
ATOM 3016 C C . THR A 1 382 ? -7.133 19.258 -5.531 1.00 12.87 382 THR A C 1
ATOM 3017 O O . THR A 1 382 ? -7.747 20.258 -5.162 1.00 12.85 382 THR A O 1
ATOM 3021 N N . ILE A 1 383 ? -6.186 19.288 -6.457 1.00 13.38 383 ILE A N 1
ATOM 3022 C CA . ILE A 1 383 ? -5.950 20.464 -7.277 1.00 13.61 383 ILE A CA 1
ATOM 3023 C C . ILE A 1 383 ? -5.935 19.955 -8.706 1.00 14.97 383 ILE A C 1
ATOM 3024 O O . ILE A 1 383 ? -4.998 19.258 -9.118 1.00 14.72 383 ILE A O 1
ATOM 3029 N N . GLU A 1 384 ? -6.999 20.272 -9.443 1.00 13.96 384 GLU A N 1
ATOM 3030 C CA . GLU A 1 384 ? -7.221 19.681 -10.760 1.00 12.68 384 GLU A CA 1
ATOM 3031 C C . GLU A 1 384 ? -7.611 20.685 -11.836 1.00 12.64 384 GLU A C 1
ATOM 3032 O O . GLU A 1 384 ? -8.685 20.582 -12.426 1.00 12.41 384 GLU A O 1
ATOM 3038 N N . PRO A 1 385 ? -6.729 21.652 -12.109 1.00 12.71 385 PRO A N 1
ATOM 3039 C CA . PRO A 1 385 ? -7.028 22.622 -13.158 1.00 11.71 385 PRO A CA 1
ATOM 3040 C C . PRO A 1 385 ? -7.051 21.975 -14.535 1.00 13.97 385 PRO A C 1
ATOM 3041 O O . PRO A 1 385 ? -6.424 20.929 -14.759 1.00 11.28 385 PRO A O 1
ATOM 3045 N N . GLY A 1 386 ? -7.777 22.607 -15.450 1.00 15.49 386 GLY A N 1
ATOM 3046 C CA . GLY A 1 386 ? -7.839 22.140 -16.815 1.00 15.87 386 GLY A CA 1
ATOM 3047 C C . GLY A 1 386 ? -8.236 23.208 -17.814 1.00 17.58 386 GLY A C 1
ATOM 3048 O O . GLY A 1 386 ? -8.691 24.289 -17.442 1.00 19.98 386 GLY A O 1
ATOM 3049 N N . ILE A 1 387 ? -8.042 22.904 -19.092 1.00 12.76 387 ILE A N 1
ATOM 3050 C CA . ILE A 1 387 ? -8.509 23.765 -20.168 1.00 14.38 387 ILE A CA 1
ATOM 3051 C C . ILE A 1 387 ? -9.131 22.876 -21.228 1.00 13.01 387 ILE A C 1
ATOM 3052 O O . ILE A 1 387 ? -8.530 21.888 -21.637 1.00 12.47 387 ILE A O 1
ATOM 3057 N N . TYR A 1 388 ? -10.338 23.214 -21.664 1.00 12.97 388 TYR A N 1
ATOM 3058 C CA . TYR A 1 388 ? -11.045 22.371 -22.619 1.00 14.52 388 TYR A CA 1
ATOM 3059 C C . TYR A 1 388 ? -11.631 23.186 -23.759 1.00 13.16 388 TYR A C 1
ATOM 3060 O O . TYR A 1 388 ? -11.772 24.406 -23.661 1.00 15.17 388 TYR A O 1
ATOM 3069 N N . PHE A 1 389 ? -11.975 22.498 -24.840 1.00 10.47 389 PHE A N 1
ATOM 3070 C CA . PHE A 1 389 ? -12.559 23.148 -26.003 1.00 15.06 389 PHE A CA 1
ATOM 3071 C C . PHE A 1 389 ? -13.898 22.501 -26.327 1.00 16.41 389 PHE A C 1
ATOM 3072 O O . PHE A 1 389 ? -13.976 21.521 -27.069 1.00 19.52 389 PHE A O 1
ATOM 3080 N N . ILE A 1 390 ? -14.948 23.068 -25.743 1.00 15.79 390 ILE A N 1
ATOM 3081 C CA . ILE A 1 390 ? -16.280 22.479 -25.757 1.00 14.57 390 ILE A CA 1
ATOM 3082 C C . ILE A 1 390 ? -17.258 23.381 -26.510 1.00 16.92 390 ILE A C 1
ATOM 3083 O O . ILE A 1 390 ? -17.610 24.457 -26.033 1.00 14.87 390 ILE A O 1
ATOM 3088 N N . GLU A 1 391 ? -17.691 22.928 -27.684 1.00 15.75 391 GLU A N 1
ATOM 3089 C CA . GLU A 1 391 ? -18.525 23.732 -28.579 1.00 20.96 391 GLU A CA 1
ATOM 3090 C C . GLU A 1 391 ? -19.801 24.277 -27.935 1.00 22.66 391 GLU A C 1
ATOM 3091 O O . GLU A 1 391 ? -20.174 25.423 -28.177 1.00 24.24 391 GLU A O 1
ATOM 3097 N N . SER A 1 392 ? -20.463 23.466 -27.114 1.00 20.75 392 SER A N 1
ATOM 3098 C CA . SER A 1 392 ? -21.713 23.890 -26.488 1.00 23.35 392 SER A CA 1
ATOM 3099 C C . SER A 1 392 ? -21.512 25.103 -25.579 1.00 23.78 392 SER A C 1
ATOM 3100 O O . SER A 1 392 ? -22.414 25.924 -25.425 1.00 22.16 392 SER A O 1
ATOM 3103 N N . LEU A 1 393 ? -20.326 25.220 -24.989 1.00 18.36 393 LEU A N 1
ATOM 3104 C CA . LEU A 1 393 ? -20.020 26.355 -24.123 1.00 19.07 393 LEU A CA 1
ATOM 3105 C C . LEU A 1 393 ? -19.496 27.551 -24.909 1.00 19.69 393 LEU A C 1
ATOM 3106 O O . LEU A 1 393 ? -19.729 28.696 -24.535 1.00 20.27 393 LEU A O 1
ATOM 3111 N N . LEU A 1 394 ? -18.791 27.278 -26.001 1.00 19.08 394 LEU A N 1
ATOM 3112 C CA . LEU A 1 394 ? -18.173 28.330 -26.802 1.00 19.75 394 LEU A CA 1
ATOM 3113 C C . LEU A 1 394 ? -19.164 29.027 -27.733 1.00 18.49 394 LEU A C 1
ATOM 3114 O O . LEU A 1 394 ? -18.983 30.195 -28.082 1.00 17.03 394 LEU A O 1
ATOM 3119 N N . ALA A 1 395 ? -20.207 28.302 -28.128 1.00 21.00 395 ALA A N 1
ATOM 3120 C CA . ALA A 1 395 ? -21.198 28.799 -29.085 1.00 22.01 395 ALA A CA 1
ATOM 3121 C C . ALA A 1 395 ? -21.796 30.183 -28.779 1.00 21.24 395 ALA A C 1
ATOM 3122 O O . ALA A 1 395 ? -21.780 31.051 -29.650 1.00 21.38 395 ALA A O 1
ATOM 3124 N N . PRO A 1 396 ? -22.312 30.401 -27.551 1.00 24.10 396 PRO A N 1
ATOM 3125 C CA . PRO A 1 396 ? -22.899 31.719 -27.273 1.00 23.46 396 PRO A CA 1
ATOM 3126 C C . PRO A 1 396 ? -21.877 32.847 -27.377 1.00 22.52 396 PRO A C 1
ATOM 3127 O O . PRO A 1 396 ? -22.240 33.968 -27.726 1.00 24.94 396 PRO A O 1
ATOM 3131 N N . TRP A 1 397 ? -20.617 32.551 -27.075 1.00 20.48 397 TRP A N 1
ATOM 3132 C CA . TRP A 1 397 ? -19.563 33.549 -27.191 1.00 19.27 397 TRP A CA 1
ATOM 3133 C C . TRP A 1 397 ? -19.348 33.952 -28.650 1.00 23.01 397 TRP A C 1
ATOM 3134 O O . TRP A 1 397 ? -19.111 35.125 -28.949 1.00 21.62 397 TRP A O 1
ATOM 3145 N N . ARG A 1 398 ? -19.450 32.980 -29.554 1.00 27.23 398 ARG A N 1
ATOM 3146 C CA . ARG A 1 398 ? -19.255 33.236 -30.983 1.00 29.69 398 ARG A CA 1
ATOM 3147 C C . ARG A 1 398 ? -20.287 34.215 -31.545 1.00 29.43 398 ARG A C 1
ATOM 3148 O O . ARG A 1 398 ? -20.015 34.934 -32.507 1.00 31.17 398 ARG A O 1
ATOM 3156 N N . GLU A 1 399 ? -21.460 34.252 -30.925 1.00 29.18 399 GLU A N 1
ATOM 3157 C CA . GLU A 1 399 ? -22.538 35.122 -31.373 1.00 37.50 399 GLU A CA 1
ATOM 3158 C C . GLU A 1 399 ? -22.467 36.503 -30.722 1.00 38.98 399 GLU A C 1
ATOM 3159 O O . GLU A 1 399 ? -23.029 37.470 -31.235 1.00 42.75 399 GLU A O 1
ATOM 3165 N N . GLY A 1 400 ? -21.762 36.594 -29.600 1.00 36.19 400 GLY A N 1
ATOM 3166 C CA . GLY A 1 400 ? -21.752 37.808 -28.800 1.00 30.84 400 GLY A CA 1
ATOM 3167 C C . GLY A 1 400 ? -20.685 38.841 -29.118 1.00 26.31 400 GLY A C 1
ATOM 3168 O O . GLY A 1 400 ? -19.881 38.671 -30.035 1.00 23.07 400 GLY A O 1
ATOM 3169 N N . GLN A 1 401 ? -20.680 39.911 -28.326 1.00 24.99 401 GLN A N 1
ATOM 3170 C CA . GLN A 1 401 ? -19.817 41.070 -28.552 1.00 22.46 401 GLN A CA 1
ATOM 3171 C C . GLN A 1 401 ? -18.324 40.779 -28.408 1.00 18.89 401 GLN A C 1
ATOM 3172 O O . GLN A 1 401 ? -17.494 41.563 -28.864 1.00 17.15 401 GLN A O 1
ATOM 3178 N N . PHE A 1 402 ? -17.979 39.667 -27.767 1.00 16.16 402 PHE A N 1
ATOM 3179 C CA . PHE A 1 402 ? -16.573 39.342 -27.539 1.00 18.78 402 PHE A CA 1
ATOM 3180 C C . PHE A 1 402 ? -16.052 38.318 -28.540 1.00 19.82 402 PHE A C 1
ATOM 3181 O O . PHE A 1 402 ? -14.929 37.829 -28.408 1.00 19.80 402 PHE A O 1
ATOM 3189 N N . SER A 1 403 ? -16.871 38.002 -29.540 1.00 17.47 403 SER A N 1
ATOM 3190 C CA . SER A 1 403 ? -16.528 36.982 -30.530 1.00 17.42 403 SER A CA 1
ATOM 3191 C C . SER A 1 403 ? -15.213 37.273 -31.249 1.00 17.68 403 SER A C 1
ATOM 3192 O O . SER A 1 403 ? -14.428 36.361 -31.520 1.00 17.31 403 SER A O 1
ATOM 3195 N N . LYS A 1 404 ? -14.973 38.548 -31.542 1.00 16.56 404 LYS A N 1
ATOM 3196 C CA . LYS A 1 404 ? -13.776 38.961 -32.271 1.00 18.59 404 LYS A CA 1
ATOM 3197 C C . LYS A 1 404 ? -12.486 38.653 -31.506 1.00 16.05 404 LYS A C 1
ATOM 3198 O O . LYS A 1 404 ? -11.407 38.607 -32.096 1.00 17.28 404 LYS A O 1
ATOM 3204 N N . HIS A 1 405 ? -12.604 38.437 -30.199 1.00 12.89 405 HIS A N 1
ATOM 3205 C CA . HIS A 1 405 ? -11.441 38.171 -29.356 1.00 14.22 405 HIS A CA 1
ATOM 3206 C C . HIS A 1 405 ? -11.068 36.693 -29.353 1.00 16.31 405 HIS A C 1
ATOM 3207 O O . HIS A 1 405 ? -9.998 36.316 -28.881 1.00 14.23 405 HIS A O 1
ATOM 3214 N N . PHE A 1 406 ? -11.957 35.859 -29.879 1.00 17.05 406 PHE A N 1
ATOM 3215 C CA . PHE A 1 406 ? -11.720 34.421 -29.924 1.00 15.11 406 PHE A CA 1
ATOM 3216 C C . PHE A 1 406 ? -11.085 34.010 -31.245 1.00 15.19 406 PHE A C 1
ATOM 3217 O O . PHE A 1 406 ? -11.608 34.320 -32.317 1.00 16.38 406 PHE A O 1
ATOM 3225 N N . ASN A 1 407 ? -9.959 33.311 -31.161 1.00 14.94 407 ASN A N 1
ATOM 3226 C CA . ASN A 1 407 ? -9.316 32.751 -32.341 1.00 17.42 407 ASN A CA 1
ATOM 3227 C C . ASN A 1 407 ? -9.994 31.442 -32.731 1.00 18.31 407 ASN A C 1
ATOM 3228 O O . ASN A 1 407 ? -9.493 30.353 -32.439 1.00 14.14 407 ASN A O 1
ATOM 3233 N N . TRP A 1 408 ? -11.138 31.557 -33.396 1.00 18.83 408 TRP A N 1
ATOM 3234 C CA . TRP A 1 408 ? -11.951 30.393 -33.731 1.00 19.17 408 TRP A CA 1
ATOM 3235 C C . TRP A 1 408 ? -11.234 29.377 -34.617 1.00 20.67 408 TRP A C 1
ATOM 3236 O O . TRP A 1 408 ? -11.498 28.181 -34.530 1.00 21.09 408 TRP A O 1
ATOM 3247 N N . GLN A 1 409 ? -10.327 29.854 -35.462 1.00 21.42 409 GLN A N 1
ATOM 3248 C CA . GLN A 1 409 ? -9.550 28.962 -36.314 1.00 26.97 409 GLN A CA 1
ATOM 3249 C C . GLN A 1 409 ? -8.679 28.033 -35.468 1.00 23.78 409 GLN A C 1
ATOM 3250 O O . GLN A 1 409 ? -8.694 26.809 -35.647 1.00 21.93 409 GLN A O 1
ATOM 3256 N N . LYS A 1 410 ? -7.930 28.616 -34.536 1.00 22.11 410 LYS A N 1
ATOM 3257 C CA . LYS A 1 410 ? -7.073 27.823 -33.661 1.00 21.11 410 LYS A CA 1
ATOM 3258 C C . LYS A 1 410 ? -7.897 26.954 -32.714 1.00 18.12 410 LYS A C 1
ATOM 3259 O O . LYS A 1 410 ? -7.504 25.836 -32.384 1.00 17.53 410 LYS A O 1
ATOM 3265 N N . ILE A 1 411 ? -9.039 27.471 -32.278 1.00 18.29 411 ILE A N 1
ATOM 3266 C CA . ILE A 1 411 ? -9.932 26.702 -31.421 1.00 15.25 411 ILE A CA 1
ATOM 3267 C C . ILE A 1 411 ? -10.401 25.444 -32.149 1.00 15.86 411 ILE A C 1
ATOM 3268 O O . ILE A 1 411 ? -10.375 24.343 -31.592 1.00 18.01 411 ILE A O 1
ATOM 3273 N N . GLU A 1 412 ? -10.799 25.615 -33.405 1.00 18.79 412 GLU A N 1
ATOM 3274 C CA . GLU A 1 412 ? -11.151 24.493 -34.262 1.00 19.27 412 GLU A CA 1
ATOM 3275 C C . GLU A 1 412 ? -9.988 23.525 -34.393 1.00 18.85 412 GLU A C 1
ATOM 3276 O O . GLU A 1 412 ? -10.178 22.309 -34.352 1.00 18.88 412 GLU A O 1
ATOM 3282 N N . ALA A 1 413 ? -8.784 24.068 -34.551 1.00 17.01 413 ALA A N 1
ATOM 3283 C CA . ALA A 1 413 ? -7.591 23.232 -34.676 1.00 19.39 413 ALA A CA 1
ATOM 3284 C C . ALA A 1 413 ? -7.275 22.456 -33.392 1.00 19.84 413 ALA A C 1
ATOM 3285 O O . ALA A 1 413 ? -6.610 21.419 -33.433 1.00 20.97 413 ALA A O 1
ATOM 3287 N N . LEU A 1 414 ? -7.757 22.957 -32.256 1.00 19.17 414 LEU A N 1
ATOM 3288 C CA . LEU A 1 414 ? -7.484 22.326 -30.964 1.00 19.35 414 LEU A CA 1
ATOM 3289 C C . LEU A 1 414 ? -8.578 21.353 -30.536 1.00 19.55 414 LEU A C 1
ATOM 3290 O O . LEU A 1 414 ? -8.329 20.449 -29.739 1.00 17.57 414 LEU A O 1
ATOM 3295 N N . LYS A 1 415 ? -9.781 21.539 -31.072 1.00 18.86 415 LYS A N 1
ATOM 3296 C CA . LYS A 1 415 ? -10.906 20.647 -30.770 1.00 16.52 415 LYS A CA 1
ATOM 3297 C C . LYS A 1 415 ? -10.623 19.138 -30.873 1.00 14.66 415 LYS A C 1
ATOM 3298 O O . LYS A 1 415 ? -10.999 18.390 -29.972 1.00 15.87 415 LYS A O 1
ATOM 3304 N N . PRO A 1 416 ? -9.964 18.680 -31.959 1.00 16.20 416 PRO A N 1
ATOM 3305 C CA . PRO A 1 416 ? -9.723 17.233 -32.056 1.00 17.64 416 PRO A CA 1
ATOM 3306 C C . PRO A 1 416 ? -8.855 16.661 -30.931 1.00 17.86 416 PRO A C 1
ATOM 3307 O O . PRO A 1 416 ? -8.771 15.439 -30.795 1.00 16.99 416 PRO A O 1
ATOM 3311 N N . PHE A 1 417 ? -8.222 17.524 -30.142 1.00 15.48 417 PHE A N 1
ATOM 3312 C CA . PHE A 1 417 ? -7.417 17.071 -29.016 1.00 14.78 417 PHE A CA 1
ATOM 3313 C C . PHE A 1 417 ? -8.225 17.070 -27.720 1.00 14.49 417 PHE A C 1
ATOM 3314 O O . PHE A 1 417 ? -7.741 16.629 -26.677 1.00 14.59 417 PHE A O 1
ATOM 3322 N N . GLY A 1 418 ? -9.453 17.574 -27.792 1.00 13.69 418 GLY A N 1
ATOM 3323 C CA . GLY A 1 418 ? -10.374 17.502 -26.672 1.00 15.54 418 GLY A CA 1
ATOM 3324 C C . GLY A 1 418 ? -10.099 18.492 -25.555 1.00 16.58 418 GLY A C 1
ATOM 3325 O O . GLY A 1 418 ? -10.755 19.532 -25.459 1.00 15.68 418 GLY A O 1
ATOM 3326 N N . GLY A 1 419 ? -9.137 18.169 -24.695 1.00 13.63 419 GLY A N 1
ATOM 3327 C CA . GLY A 1 419 ? -8.853 19.012 -23.549 1.00 14.76 419 GLY A CA 1
ATOM 3328 C C . GLY A 1 419 ? -7.698 18.535 -22.693 1.00 14.99 419 GLY A C 1
ATOM 3329 O O . GLY A 1 419 ? -6.978 17.608 -23.058 1.00 9.72 419 GLY A O 1
ATOM 3330 N N . ILE A 1 420 ? -7.529 19.184 -21.544 1.00 15.07 420 ILE A N 1
ATOM 3331 C CA . ILE A 1 420 ? -6.399 18.951 -20.652 1.00 11.68 420 ILE A CA 1
ATOM 3332 C C . ILE A 1 420 ? -6.860 19.101 -19.206 1.00 13.46 420 ILE A C 1
ATOM 3333 O O . ILE A 1 420 ? -7.593 20.036 -18.887 1.00 13.27 420 ILE A O 1
ATOM 3338 N N . ARG A 1 421 ? -6.457 18.172 -18.343 1.00 9.15 421 ARG A N 1
ATOM 3339 C CA . ARG A 1 421 ? -6.627 18.338 -16.903 1.00 7.48 421 ARG A CA 1
ATOM 3340 C C . ARG A 1 421 ? -5.461 17.698 -16.168 1.00 13.87 421 ARG A C 1
ATOM 3341 O O . ARG A 1 421 ? -5.005 16.613 -16.531 1.00 13.59 421 ARG A O 1
ATOM 3349 N N . ILE A 1 422 ? -4.968 18.378 -15.140 1.00 13.02 422 ILE A N 1
ATOM 3350 C CA . ILE A 1 422 ? -3.850 17.844 -14.370 1.00 12.98 422 ILE A CA 1
ATOM 3351 C C . ILE A 1 422 ? -4.147 17.895 -12.875 1.00 13.67 422 ILE A C 1
ATOM 3352 O O . ILE A 1 422 ? -4.255 18.966 -12.281 1.00 13.61 422 ILE A O 1
ATOM 3357 N N . GLU A 1 423 ? -4.286 16.722 -12.270 1.00 12.81 423 GLU A N 1
ATOM 3358 C CA . GLU A 1 423 ? -4.768 16.646 -10.901 1.00 11.61 423 GLU A CA 1
ATOM 3359 C C . GLU A 1 423 ? -3.773 16.010 -9.950 1.00 13.44 423 GLU A C 1
ATOM 3360 O O . GLU A 1 423 ? -3.340 14.870 -10.153 1.00 10.67 423 GLU A O 1
ATOM 3366 N N . ASP A 1 424 ? -3.422 16.754 -8.906 1.00 12.44 424 ASP A N 1
ATOM 3367 C CA . ASP A 1 424 ? -2.649 16.193 -7.804 1.00 13.45 424 ASP A CA 1
ATOM 3368 C C . ASP A 1 424 ? -3.519 16.190 -6.554 1.00 12.85 424 ASP A C 1
ATOM 3369 O O . ASP A 1 424 ? -4.548 16.872 -6.505 1.00 10.04 424 ASP A O 1
ATOM 3374 N N . ASN A 1 425 ? -3.114 15.408 -5.556 1.00 10.54 425 ASN A N 1
ATOM 3375 C CA . ASN A 1 425 ? -3.753 15.439 -4.246 1.00 10.54 425 ASN A CA 1
ATOM 3376 C C . ASN A 1 425 ? -2.762 15.951 -3.209 1.00 11.49 425 ASN A C 1
ATOM 3377 O O . ASN A 1 425 ? -1.697 15.366 -3.023 1.00 10.46 425 ASN A O 1
ATOM 3382 N N . VAL A 1 426 ? -3.109 17.041 -2.536 1.00 10.96 426 VAL A N 1
ATOM 3383 C CA . VAL A 1 426 ? -2.191 17.673 -1.592 1.00 12.57 426 VAL A CA 1
ATOM 3384 C C . VAL A 1 426 ? -2.723 17.675 -0.161 1.00 14.32 426 VAL A C 1
ATOM 3385 O O . VAL A 1 426 ? -3.924 17.556 0.072 1.00 14.02 426 VAL A O 1
ATOM 3389 N N . VAL A 1 427 ? -1.809 17.799 0.794 1.00 16.64 427 VAL A N 1
ATOM 3390 C CA . VAL A 1 427 ? -2.149 17.833 2.206 1.00 16.38 427 VAL A CA 1
ATOM 3391 C C . VAL A 1 427 ? -1.656 19.143 2.798 1.00 17.41 427 VAL A C 1
ATOM 3392 O O . VAL A 1 427 ? -0.477 19.481 2.684 1.00 17.53 427 VAL A O 1
ATOM 3396 N N . ILE A 1 428 ? -2.557 19.888 3.422 1.00 15.33 428 ILE A N 1
ATOM 3397 C CA . ILE A 1 428 ? -2.177 21.157 4.027 1.00 15.12 428 ILE A CA 1
ATOM 3398 C C . ILE A 1 428 ? -1.454 20.921 5.350 1.00 16.70 428 ILE A C 1
ATOM 3399 O O . ILE A 1 428 ? -1.913 20.147 6.190 1.00 17.44 428 ILE A O 1
ATOM 3404 N N . HIS A 1 429 ? -0.311 21.577 5.523 1.00 16.69 429 HIS A N 1
ATOM 3405 C CA . HIS A 1 429 ? 0.405 21.532 6.791 1.00 15.15 429 HIS A CA 1
ATOM 3406 C C . HIS A 1 429 ? 0.606 22.945 7.332 1.00 19.52 429 HIS A C 1
ATOM 3407 O O . HIS A 1 429 ? 0.251 23.926 6.675 1.00 20.36 429 HIS A O 1
ATOM 3414 N N . GLU A 1 430 ? 1.174 23.038 8.530 1.00 21.38 430 GLU A N 1
ATOM 3415 C CA . GLU A 1 430 ? 1.365 24.319 9.207 1.00 24.98 430 GLU A CA 1
ATOM 3416 C C . GLU A 1 430 ? 2.184 25.320 8.391 1.00 23.93 430 GLU A C 1
ATOM 3417 O O . GLU A 1 430 ? 1.822 26.492 8.290 1.00 23.53 430 GLU A O 1
ATOM 3423 N N . ASN A 1 431 ? 3.282 24.854 7.806 1.00 22.53 431 ASN A N 1
ATOM 3424 C CA . ASN A 1 431 ? 4.206 25.749 7.121 1.00 22.38 431 ASN A CA 1
ATOM 3425 C C . ASN A 1 431 ? 4.440 25.391 5.661 1.00 21.22 431 ASN A C 1
ATOM 3426 O O . ASN A 1 431 ? 5.256 26.021 4.991 1.00 22.92 431 ASN A O 1
ATOM 3431 N N . ASN A 1 432 ? 3.729 24.383 5.167 1.00 16.36 432 ASN A N 1
ATOM 3432 C CA . ASN A 1 432 ? 3.886 23.964 3.779 1.00 17.08 432 ASN A CA 1
ATOM 3433 C C . ASN A 1 432 ? 2.718 23.127 3.281 1.00 18.41 432 ASN A C 1
ATOM 3434 O O . ASN A 1 432 ? 1.805 22.788 4.034 1.00 17.30 432 ASN A O 1
ATOM 3439 N N . VAL A 1 433 ? 2.767 22.793 1.999 1.00 18.11 433 VAL A N 1
ATOM 3440 C CA . VAL A 1 433 ? 1.767 21.930 1.393 1.00 15.15 433 VAL A CA 1
ATOM 3441 C C . VAL A 1 433 ? 2.452 20.702 0.801 1.00 16.33 433 VAL A C 1
ATOM 3442 O O . VAL A 1 433 ? 3.320 20.817 -0.064 1.00 19.79 433 VAL A O 1
ATOM 3446 N N . GLU A 1 434 ? 2.074 19.531 1.302 1.00 14.21 434 GLU A N 1
ATOM 3447 C CA . GLU A 1 434 ? 2.647 18.267 0.860 1.00 14.12 434 GLU A CA 1
ATOM 3448 C C . GLU A 1 434 ? 1.953 17.797 -0.411 1.00 17.02 434 GLU A C 1
ATOM 3449 O O . GLU A 1 434 ? 0.760 17.531 -0.399 1.00 16.43 434 GLU A O 1
ATOM 3455 N N . ASN A 1 435 ? 2.690 17.701 -1.511 1.00 14.17 435 ASN A N 1
ATOM 3456 C CA . ASN A 1 435 ? 2.113 17.165 -2.734 1.00 13.46 435 ASN A CA 1
ATOM 3457 C C . ASN A 1 435 ? 2.411 15.676 -2.826 1.00 13.14 435 ASN A C 1
ATOM 3458 O O . ASN A 1 435 ? 3.494 15.275 -3.246 1.00 10.95 435 ASN A O 1
ATOM 3463 N N . MET A 1 436 ? 1.443 14.862 -2.420 1.00 14.22 436 MET A N 1
ATOM 3464 C CA . MET A 1 436 ? 1.643 13.419 -2.332 1.00 11.79 436 MET A CA 1
ATOM 3465 C C . MET A 1 436 ? 1.946 12.813 -3.693 1.00 10.50 436 MET A C 1
ATOM 3466 O O . MET A 1 436 ? 2.783 11.918 -3.818 1.00 13.82 436 MET A O 1
ATOM 3471 N N . THR A 1 437 ? 1.258 13.314 -4.711 1.00 9.37 437 THR A N 1
ATOM 3472 C CA . THR A 1 437 ? 1.395 12.795 -6.063 1.00 9.40 437 THR A CA 1
ATOM 3473 C C . THR A 1 437 ? 2.783 13.074 -6.627 1.00 13.32 437 THR A C 1
ATOM 3474 O O . THR A 1 437 ? 3.412 12.185 -7.198 1.00 15.37 437 THR A O 1
ATOM 3478 N N . ARG A 1 438 ? 3.263 14.304 -6.459 1.00 13.56 438 ARG A N 1
ATOM 3479 C CA . ARG A 1 438 ? 4.580 14.671 -6.977 1.00 14.11 438 ARG A CA 1
ATOM 3480 C C . ARG A 1 438 ? 5.711 14.108 -6.120 1.00 14.40 438 ARG A C 1
ATOM 3481 O O . ARG A 1 438 ? 6.819 13.907 -6.617 1.00 12.52 438 ARG A O 1
ATOM 3489 N N . ASP A 1 439 ? 5.435 13.849 -4.842 1.00 13.84 439 ASP A N 1
ATOM 3490 C CA . ASP A 1 439 ? 6.418 13.188 -3.982 1.00 18.37 439 ASP A CA 1
ATOM 3491 C C . ASP A 1 439 ? 6.734 11.803 -4.529 1.00 16.99 439 ASP A C 1
ATOM 3492 O O . ASP A 1 439 ? 7.836 11.289 -4.342 1.00 16.41 439 ASP A O 1
ATOM 3497 N N . LEU A 1 440 ? 5.760 11.210 -5.214 1.00 14.12 440 LEU A N 1
ATOM 3498 C CA . LEU A 1 440 ? 5.949 9.922 -5.871 1.00 16.91 440 LEU A CA 1
ATOM 3499 C C . LEU A 1 440 ? 6.460 10.110 -7.300 1.00 19.65 440 LEU A C 1
ATOM 3500 O O . LEU A 1 440 ? 6.521 9.158 -8.076 1.00 18.23 440 LEU A O 1
ATOM 3505 N N . LYS A 1 441 ? 6.807 11.352 -7.631 1.00 21.09 441 LYS A N 1
ATOM 3506 C CA . LYS A 1 441 ? 7.432 11.700 -8.907 1.00 21.91 441 LYS A CA 1
ATOM 3507 C C . LYS A 1 441 ? 6.596 11.350 -10.144 1.00 18.95 441 LYS A C 1
ATOM 3508 O O . LYS A 1 441 ? 7.135 10.940 -11.171 1.00 16.61 441 LYS A O 1
ATOM 3514 N N . LEU A 1 442 ? 5.281 11.516 -10.047 1.00 18.25 442 LEU A N 1
ATOM 3515 C CA . LEU A 1 442 ? 4.418 11.337 -11.211 1.00 14.94 442 LEU A CA 1
ATOM 3516 C C . LEU A 1 442 ? 4.479 12.579 -12.098 1.00 16.13 442 LEU A C 1
ATOM 3517 O O . LEU A 1 442 ? 3.916 13.624 -11.759 1.00 17.45 442 LEU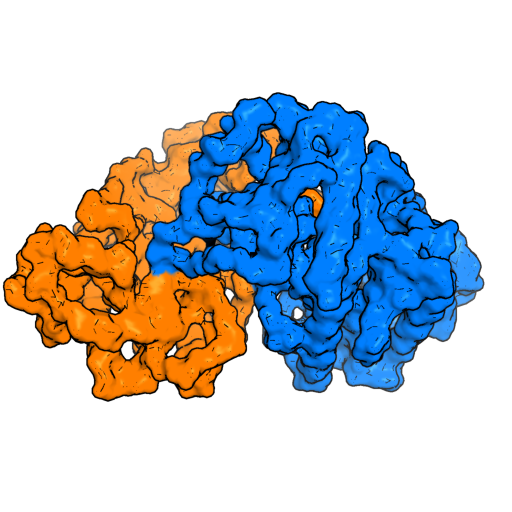 A O 1
ATOM 3522 N N . ALA A 1 443 ? 5.158 12.459 -13.235 1.00 17.13 443 ALA A N 1
ATOM 3523 C CA . ALA A 1 443 ? 5.377 13.595 -14.128 1.00 14.81 443 ALA A CA 1
ATOM 3524 C C . ALA A 1 443 ? 4.076 14.090 -14.749 1.00 13.10 443 ALA A C 1
ATOM 3525 O O . ALA A 1 443 ? 3.075 13.377 -14.740 1.00 16.96 443 ALA A O 1
ATOM 3527 N N . SER B 1 3 ? -32.262 -7.905 -41.390 1.00 37.33 3 SER B N 1
ATOM 3528 C CA . SER B 1 3 ? -32.874 -9.131 -40.892 1.00 35.18 3 SER B CA 1
ATOM 3529 C C . SER B 1 3 ? -33.227 -9.006 -39.415 1.00 34.60 3 SER B C 1
ATOM 3530 O O . SER B 1 3 ? -34.257 -9.510 -38.975 1.00 31.92 3 SER B O 1
ATOM 3533 N N . LEU B 1 4 ? -32.368 -8.341 -38.649 1.00 34.22 4 LEU B N 1
ATOM 3534 C CA . LEU B 1 4 ? -32.657 -8.099 -37.243 1.00 36.08 4 LEU B CA 1
ATOM 3535 C C . LEU B 1 4 ? -33.805 -7.102 -37.134 1.00 34.01 4 LEU B C 1
ATOM 3536 O O . LEU B 1 4 ? -34.598 -7.156 -36.198 1.00 39.36 4 LEU B O 1
ATOM 3541 N N . ALA B 1 5 ? -33.890 -6.199 -38.105 1.00 31.05 5 ALA B N 1
ATOM 3542 C CA . ALA B 1 5 ? -34.974 -5.227 -38.159 1.00 31.49 5 ALA B CA 1
ATOM 3543 C C . ALA B 1 5 ? -36.332 -5.900 -38.371 1.00 28.34 5 ALA B C 1
ATOM 3544 O O . ALA B 1 5 ? -37.318 -5.548 -37.715 1.00 28.98 5 ALA B O 1
ATOM 3546 N N . SER B 1 6 ? -36.382 -6.865 -39.287 1.00 24.05 6 SER B N 1
ATOM 3547 C CA . SER B 1 6 ? -37.631 -7.572 -39.575 1.00 28.32 6 SER B CA 1
ATOM 3548 C C . SER B 1 6 ? -38.079 -8.384 -38.362 1.00 25.61 6 SER B C 1
ATOM 3549 O O . SER B 1 6 ? -39.258 -8.342 -37.958 1.00 22.19 6 SER B O 1
ATOM 3552 N N . LEU B 1 7 ? -37.124 -9.107 -37.778 1.00 25.30 7 LEU B N 1
ATOM 3553 C CA . LEU B 1 7 ? -37.359 -9.869 -36.557 1.00 24.96 7 LEU B CA 1
ATOM 3554 C C . LEU B 1 7 ? -37.883 -8.963 -35.450 1.00 21.76 7 LEU B C 1
ATOM 3555 O O . LEU B 1 7 ? -38.823 -9.318 -34.742 1.00 21.50 7 LEU B O 1
ATOM 3560 N N . TYR B 1 8 ? -37.280 -7.786 -35.319 1.00 21.54 8 TYR B N 1
ATOM 3561 C CA . TYR B 1 8 ? -37.705 -6.825 -34.307 1.00 21.22 8 TYR B CA 1
ATOM 3562 C C . TYR B 1 8 ? -39.116 -6.311 -34.568 1.00 19.57 8 TYR B C 1
ATOM 3563 O O . TYR B 1 8 ? -39.861 -6.041 -33.631 1.00 19.92 8 TYR B O 1
ATOM 3572 N N . LYS B 1 9 ? -39.479 -6.165 -35.837 1.00 20.03 9 LYS B N 1
ATOM 3573 C CA . LYS B 1 9 ? -40.841 -5.768 -36.176 1.00 19.41 9 LYS B CA 1
ATOM 3574 C C . LYS B 1 9 ? -41.819 -6.836 -35.691 1.00 20.10 9 LYS B C 1
ATOM 3575 O O . LYS B 1 9 ? -42.873 -6.527 -35.106 1.00 19.94 9 LYS B O 1
ATOM 3581 N N . ASN B 1 10 ? -41.462 -8.097 -35.926 1.00 20.00 10 ASN B N 1
ATOM 3582 C CA . ASN B 1 10 ? -42.281 -9.203 -35.432 1.00 21.01 10 ASN B CA 1
ATOM 3583 C C . ASN B 1 10 ? -42.383 -9.223 -33.900 1.00 19.50 10 ASN B C 1
ATOM 3584 O O . ASN B 1 10 ? -43.451 -9.478 -33.330 1.00 15.61 10 ASN B O 1
ATOM 3589 N N . HIS B 1 11 ? -41.257 -8.939 -33.253 1.00 19.01 11 HIS B N 1
ATOM 3590 C CA . HIS B 1 11 ? -41.157 -8.841 -31.802 1.00 17.42 11 HIS B CA 1
ATOM 3591 C C . HIS B 1 11 ? -42.133 -7.786 -31.285 1.00 15.10 11 HIS B C 1
ATOM 3592 O O . HIS B 1 11 ? -42.908 -8.031 -30.353 1.00 16.20 11 HIS B O 1
ATOM 3599 N N . ILE B 1 12 ? -42.106 -6.617 -31.917 1.00 16.34 12 ILE B N 1
ATOM 3600 C CA . ILE B 1 12 ? -43.021 -5.536 -31.575 1.00 18.52 12 ILE B CA 1
ATOM 3601 C C . ILE B 1 12 ? -44.479 -5.963 -31.742 1.00 16.60 12 ILE B C 1
ATOM 3602 O O . ILE B 1 12 ? -45.311 -5.670 -30.889 1.00 12.98 12 ILE B O 1
ATOM 3607 N N . ALA B 1 13 ? -44.790 -6.666 -32.828 1.00 15.38 13 ALA B N 1
ATOM 3608 C CA . ALA B 1 13 ? -46.162 -7.146 -33.018 1.00 16.24 13 ALA B CA 1
ATOM 3609 C C . ALA B 1 13 ? -46.604 -8.078 -31.876 1.00 16.23 13 ALA B C 1
ATOM 3610 O O . ALA B 1 13 ? -47.709 -7.938 -31.316 1.00 20.01 13 ALA B O 1
ATOM 3612 N N . THR B 1 14 ? -45.722 -9.010 -31.521 1.00 14.02 14 THR B N 1
ATOM 3613 C CA . THR B 1 14 ? -45.986 -9.957 -30.437 1.00 18.47 14 THR B CA 1
ATOM 3614 C C . THR B 1 14 ? -46.267 -9.249 -29.110 1.00 17.44 14 THR B C 1
ATOM 3615 O O . THR B 1 14 ? -47.299 -9.488 -28.458 1.00 18.36 14 THR B O 1
ATOM 3619 N N . LEU B 1 15 ? -45.347 -8.372 -28.717 1.00 17.19 15 LEU B N 1
ATOM 3620 C CA . LEU B 1 15 ? -45.486 -7.641 -27.462 1.00 15.12 15 LEU B CA 1
ATOM 3621 C C . LEU B 1 15 ? -46.722 -6.753 -27.465 1.00 14.83 15 LEU B C 1
ATOM 3622 O O . LEU B 1 15 ? -47.385 -6.607 -26.436 1.00 14.19 15 LEU B O 1
ATOM 3627 N N . GLN B 1 16 ? -47.025 -6.166 -28.621 1.00 14.14 16 GLN B N 1
ATOM 3628 C CA . GLN B 1 16 ? -48.238 -5.366 -28.776 1.00 14.67 16 GLN B CA 1
ATOM 3629 C C . GLN B 1 16 ? -49.478 -6.188 -28.464 1.00 13.31 16 GLN B C 1
ATOM 3630 O O . GLN B 1 16 ? -50.348 -5.736 -27.727 1.00 13.91 16 GLN B O 1
ATOM 3636 N N . GLU B 1 17 ? -49.569 -7.392 -29.022 1.00 15.20 17 GLU B N 1
ATOM 3637 C CA . GLU B 1 17 ? -50.754 -8.212 -28.761 1.00 17.92 17 GLU B CA 1
ATOM 3638 C C . GLU B 1 17 ? -50.839 -8.688 -27.304 1.00 18.43 17 GLU B C 1
ATOM 3639 O O . GLU B 1 17 ? -51.924 -8.681 -26.695 1.00 18.51 17 GLU B O 1
ATOM 3645 N N . ARG B 1 18 ? -49.698 -9.089 -26.745 1.00 17.25 18 ARG B N 1
ATOM 3646 C CA . ARG B 1 18 ? -49.647 -9.442 -25.329 1.00 12.01 18 ARG B CA 1
ATOM 3647 C C . ARG B 1 18 ? -50.167 -8.292 -24.465 1.00 14.47 18 ARG B C 1
ATOM 3648 O O . ARG B 1 18 ? -50.993 -8.492 -23.566 1.00 14.44 18 ARG B O 1
ATOM 3656 N N . THR B 1 19 ? -49.689 -7.087 -24.760 1.00 13.19 19 THR B N 1
ATOM 3657 C CA . THR B 1 19 ? -50.042 -5.895 -23.995 1.00 13.52 19 THR B CA 1
ATOM 3658 C C . THR B 1 19 ? -51.512 -5.527 -24.153 1.00 14.89 19 THR B C 1
ATOM 3659 O O . THR B 1 19 ? -52.179 -5.187 -23.174 1.00 13.47 19 THR B O 1
ATOM 3663 N N . ARG B 1 20 ? -52.013 -5.595 -25.383 1.00 14.07 20 ARG B N 1
ATOM 3664 C CA . ARG B 1 20 ? -53.421 -5.327 -25.641 1.00 15.12 20 ARG B CA 1
ATOM 3665 C C . ARG B 1 20 ? -54.282 -6.255 -24.787 1.00 14.07 20 ARG B C 1
ATOM 3666 O O . ARG B 1 20 ? -55.163 -5.797 -24.041 1.00 13.52 20 ARG B O 1
ATOM 3674 N N . ASP B 1 21 ? -54.005 -7.556 -24.875 1.00 17.12 21 ASP B N 1
ATOM 3675 C CA . ASP B 1 21 ? -54.771 -8.531 -24.096 1.00 19.32 21 ASP B CA 1
ATOM 3676 C C . ASP B 1 21 ? -54.672 -8.294 -22.582 1.00 16.33 21 ASP B C 1
ATOM 3677 O O . ASP B 1 21 ? -55.675 -8.373 -21.868 1.00 13.96 21 ASP B O 1
ATOM 3682 N N . ALA B 1 22 ? -53.469 -7.993 -22.101 1.00 13.71 22 ALA B N 1
ATOM 3683 C CA . ALA B 1 22 ? -53.267 -7.724 -20.678 1.00 14.94 22 ALA B CA 1
ATOM 3684 C C . ALA B 1 22 ? -54.069 -6.514 -20.210 1.00 13.88 22 ALA B C 1
ATOM 3685 O O . ALA B 1 22 ? -54.674 -6.538 -19.140 1.00 18.15 22 ALA B O 1
ATOM 3687 N N . LEU B 1 23 ? -54.067 -5.459 -21.017 1.00 13.44 23 LEU B N 1
ATOM 3688 C CA . LEU B 1 23 ? -54.760 -4.221 -20.673 1.00 13.61 23 LEU B CA 1
ATOM 3689 C C . LEU B 1 23 ? -56.265 -4.423 -20.663 1.00 19.29 23 LEU B C 1
ATOM 3690 O O . LEU B 1 23 ? -56.959 -3.905 -19.784 1.00 19.53 23 LEU B O 1
ATOM 3695 N N . ALA B 1 24 ? -56.768 -5.170 -21.643 1.00 19.54 24 ALA B N 1
ATOM 3696 C CA . ALA B 1 24 ? -58.189 -5.496 -21.678 1.00 19.46 24 ALA B CA 1
ATOM 3697 C C . ALA B 1 24 ? -58.578 -6.332 -20.463 1.00 22.20 24 ALA B C 1
ATOM 3698 O O . ALA B 1 24 ? -59.642 -6.136 -19.874 1.00 23.59 24 ALA B O 1
ATOM 3700 N N . ARG B 1 25 ? -57.700 -7.255 -20.086 1.00 22.46 25 ARG B N 1
ATOM 3701 C CA . ARG B 1 25 ? -57.979 -8.179 -18.993 1.00 25.34 25 ARG B CA 1
ATOM 3702 C C . ARG B 1 25 ? -57.946 -7.516 -17.619 1.00 24.62 25 ARG B C 1
ATOM 3703 O O . ARG B 1 25 ? -58.823 -7.751 -16.787 1.00 23.55 25 ARG B O 1
ATOM 3711 N N . PHE B 1 26 ? -56.935 -6.688 -17.381 1.00 21.45 26 PHE B N 1
ATOM 3712 C CA . PHE B 1 26 ? -56.777 -6.057 -16.076 1.00 21.20 26 PHE B CA 1
ATOM 3713 C C . PHE B 1 26 ? -57.254 -4.607 -16.064 1.00 22.31 26 PHE B C 1
ATOM 3714 O O . PHE B 1 26 ? -56.882 -3.827 -15.186 1.00 25.01 26 PHE B O 1
ATOM 3722 N N . LYS B 1 27 ? -58.072 -4.263 -17.057 1.00 21.59 27 LYS B N 1
ATOM 3723 C CA . LYS B 1 27 ? -58.811 -2.999 -17.081 1.00 23.44 27 LYS B CA 1
ATOM 3724 C C . LYS B 1 27 ? -57.946 -1.738 -17.011 1.00 23.71 27 LYS B C 1
ATOM 3725 O O . LYS B 1 27 ? -58.199 -0.850 -16.194 1.00 21.86 27 LYS B O 1
ATOM 3731 N N . LEU B 1 28 ? -56.936 -1.660 -17.873 1.00 23.65 28 LEU B N 1
ATOM 3732 C CA . LEU B 1 28 ? -56.104 -0.463 -17.965 1.00 21.81 28 LEU B CA 1
ATOM 3733 C C . LEU B 1 28 ? -56.057 0.042 -19.405 1.00 17.66 28 LEU B C 1
ATOM 3734 O O . LEU B 1 28 ? -56.297 -0.718 -20.343 1.00 19.53 28 LEU B O 1
ATOM 3739 N N . ASP B 1 29 ? -55.754 1.326 -19.576 1.00 13.78 29 ASP B N 1
ATOM 3740 C CA . ASP B 1 29 ? -55.725 1.931 -20.905 1.00 18.97 29 ASP B CA 1
ATOM 3741 C C . ASP B 1 29 ? -54.339 1.858 -21.537 1.00 18.51 29 ASP B C 1
ATOM 3742 O O . ASP B 1 29 ? -54.204 1.726 -22.754 1.00 18.22 29 ASP B O 1
ATOM 3747 N N . ALA B 1 30 ? -53.313 1.936 -20.699 1.00 14.19 30 ALA B N 1
ATOM 3748 C CA . ALA B 1 30 ? -51.939 1.922 -21.173 1.00 13.45 30 ALA B CA 1
ATOM 3749 C C . ALA B 1 30 ? -50.970 1.514 -20.071 1.00 12.31 30 ALA B C 1
ATOM 3750 O O . ALA B 1 30 ? -51.293 1.564 -18.882 1.00 12.14 30 ALA B O 1
ATOM 3752 N N . LEU B 1 31 ? -49.779 1.100 -20.487 1.00 10.65 31 LEU B N 1
ATOM 3753 C CA . LEU B 1 31 ? -48.676 0.869 -19.577 1.00 10.32 31 LEU B CA 1
ATOM 3754 C C . LEU B 1 31 ? -47.615 1.937 -19.795 1.00 13.95 31 LEU B C 1
ATOM 3755 O O . LEU B 1 31 ? -47.286 2.291 -20.931 1.00 15.54 31 LEU B O 1
ATOM 3760 N N . LEU B 1 32 ? -47.101 2.450 -18.685 1.00 14.47 32 LEU B N 1
ATOM 3761 C CA . LEU B 1 32 ? -46.010 3.402 -18.673 1.00 13.54 32 LEU B CA 1
ATOM 3762 C C . LEU B 1 32 ? -44.820 2.688 -18.040 1.00 13.72 32 LEU B C 1
ATOM 3763 O O . LEU B 1 32 ? -44.811 2.421 -16.838 1.00 14.78 32 LEU B O 1
ATOM 3768 N N . ILE B 1 33 ? -43.832 2.354 -18.863 1.00 10.53 33 ILE B N 1
ATOM 3769 C CA . ILE B 1 33 ? -42.700 1.545 -18.426 1.00 12.52 33 ILE B CA 1
ATOM 3770 C C . ILE B 1 33 ? -41.432 2.390 -18.315 1.00 14.13 33 ILE B C 1
ATOM 3771 O O . ILE B 1 33 ? -40.975 2.980 -19.294 1.00 15.22 33 ILE B O 1
ATOM 3776 N N . HIS B 1 34 ? -40.870 2.421 -17.109 1.00 14.01 34 HIS B N 1
ATOM 3777 C CA . HIS B 1 34 ? -39.793 3.336 -16.736 1.00 10.90 34 HIS B CA 1
ATOM 3778 C C . HIS B 1 34 ? -38.450 2.611 -16.721 1.00 11.10 34 HIS B C 1
ATOM 3779 O O . HIS B 1 34 ? -38.311 1.583 -16.059 1.00 13.43 34 HIS B O 1
ATOM 3786 N N . SER B 1 35 ? -37.460 3.145 -17.438 1.00 12.97 35 SER B N 1
ATOM 3787 C CA . SER B 1 35 ? -36.157 2.486 -17.531 1.00 13.07 35 SER B CA 1
ATOM 3788 C C . SER B 1 35 ? -35.450 2.441 -16.184 1.00 13.51 35 SER B C 1
ATOM 3789 O O . SER B 1 35 ? -34.722 1.493 -15.887 1.00 15.22 35 SER B O 1
ATOM 3792 N N . GLY B 1 36 ? -35.668 3.471 -15.373 1.00 13.56 36 GLY B N 1
ATOM 3793 C CA . GLY B 1 36 ? -35.070 3.537 -14.054 1.00 14.63 36 GLY B CA 1
ATOM 3794 C C . GLY B 1 36 ? -34.425 4.881 -13.776 1.00 15.14 36 GLY B C 1
ATOM 3795 O O . GLY B 1 36 ? -34.477 5.793 -14.603 1.00 15.47 36 GLY B O 1
ATOM 3796 N N . GLU B 1 37 ? -33.827 5.006 -12.597 1.00 13.75 37 GLU B N 1
ATOM 3797 C CA . GLU B 1 37 ? -33.154 6.234 -12.200 1.00 16.17 37 GLU B CA 1
ATOM 3798 C C . GLU B 1 37 ? -31.848 5.919 -11.485 1.00 19.90 37 GLU B C 1
ATOM 3799 O O . GLU B 1 37 ? -31.713 4.876 -10.846 1.00 17.13 37 GLU B O 1
ATOM 3805 N N . LEU B 1 38 ? -30.886 6.827 -11.599 1.00 19.77 38 LEU B N 1
ATOM 3806 C CA . LEU B 1 38 ? -29.645 6.710 -10.855 1.00 20.82 38 LEU B CA 1
ATOM 3807 C C . LEU B 1 38 ? -29.899 7.006 -9.386 1.00 22.36 38 LEU B C 1
ATOM 3808 O O . LEU B 1 38 ? -30.734 7.842 -9.050 1.00 24.24 38 LEU B O 1
ATOM 3813 N N . PHE B 1 39 ? -29.186 6.306 -8.512 1.00 25.35 39 PHE B N 1
ATOM 3814 C CA . PHE B 1 39 ? -29.194 6.628 -7.089 1.00 21.73 39 PHE B CA 1
ATOM 3815 C C . PHE B 1 39 ? -27.789 6.470 -6.519 1.00 22.97 39 PHE B C 1
ATOM 3816 O O . PHE B 1 39 ? -27.016 5.622 -6.973 1.00 21.46 39 PHE B O 1
ATOM 3824 N N . ASN B 1 40 ? -27.458 7.299 -5.534 1.00 21.52 40 ASN B N 1
ATOM 3825 C CA . ASN B 1 40 ? -26.093 7.362 -5.023 1.00 23.13 40 ASN B CA 1
ATOM 3826 C C . ASN B 1 40 ? -25.864 6.554 -3.754 1.00 19.19 40 ASN B C 1
ATOM 3827 O O . ASN B 1 40 ? -26.809 6.179 -3.057 1.00 15.79 40 ASN B O 1
ATOM 3832 N N . VAL B 1 41 ? -24.593 6.286 -3.470 1.00 21.05 41 VAL B N 1
ATOM 3833 C CA . VAL B 1 41 ? -24.196 5.657 -2.220 1.00 21.27 41 VAL B CA 1
ATOM 3834 C C . VAL B 1 41 ? -24.584 6.572 -1.059 1.00 18.79 41 VAL B C 1
ATOM 3835 O O . VAL B 1 41 ? -24.538 7.798 -1.187 1.00 16.11 41 VAL B O 1
ATOM 3839 N N . PHE B 1 42 ? -24.980 5.968 0.060 1.00 16.31 42 PHE B N 1
ATOM 3840 C CA . PHE B 1 42 ? -25.344 6.691 1.278 1.00 12.95 42 PHE B CA 1
ATOM 3841 C C . PHE B 1 42 ? -24.328 7.777 1.644 1.00 13.39 42 PHE B C 1
ATOM 3842 O O . PHE B 1 42 ? -23.134 7.497 1.783 1.00 13.51 42 PHE B O 1
ATOM 3850 N N . LEU B 1 43 ? -24.815 9.014 1.763 1.00 11.99 43 LEU B N 1
ATOM 3851 C CA . LEU B 1 43 ? -24.005 10.183 2.135 1.00 12.44 43 LEU B CA 1
ATOM 3852 C C . LEU B 1 43 ? -22.938 10.585 1.106 1.00 17.90 43 LEU B C 1
ATOM 3853 O O . LEU B 1 43 ? -22.037 11.371 1.412 1.00 19.91 43 LEU B O 1
ATOM 3858 N N . ASP B 1 44 ? -23.052 10.065 -0.113 1.00 18.73 44 ASP B N 1
ATOM 3859 C CA . ASP B 1 44 ? -22.049 10.302 -1.153 1.00 21.01 44 ASP B CA 1
ATOM 3860 C C . ASP B 1 44 ? -22.731 10.716 -2.455 1.00 24.24 44 ASP B C 1
ATOM 3861 O O . ASP B 1 44 ? -23.950 10.593 -2.586 1.00 20.22 44 ASP B O 1
ATOM 3866 N N . ASP B 1 45 ? -21.950 11.205 -3.417 1.00 24.99 45 ASP B N 1
ATOM 3867 C CA . ASP B 1 45 ? -22.481 11.479 -4.750 1.00 27.24 45 ASP B CA 1
ATOM 3868 C C . ASP B 1 45 ? -22.007 10.424 -5.751 1.00 28.38 45 ASP B C 1
ATOM 3869 O O . ASP B 1 45 ? -22.130 10.591 -6.963 1.00 31.16 45 ASP B O 1
ATOM 3874 N N . HIS B 1 46 ? -21.465 9.334 -5.219 1.00 27.64 46 HIS B N 1
ATOM 3875 C CA . HIS B 1 46 ? -21.019 8.196 -6.019 1.00 30.74 46 HIS B CA 1
ATOM 3876 C C . HIS B 1 46 ? -22.235 7.356 -6.408 1.00 28.61 46 HIS B C 1
ATOM 3877 O O . HIS B 1 46 ? -22.924 6.817 -5.542 1.00 23.14 46 HIS B O 1
ATOM 3884 N N . PRO B 1 47 ? -22.515 7.254 -7.715 1.00 32.35 47 PRO B N 1
ATOM 3885 C CA . PRO B 1 47 ? -23.697 6.517 -8.169 1.00 30.27 47 PRO B CA 1
ATOM 3886 C C . PRO B 1 47 ? -23.463 5.012 -8.222 1.00 26.68 47 PRO B C 1
ATOM 3887 O O . PRO B 1 47 ? -22.372 4.570 -8.577 1.00 27.52 47 PRO B O 1
ATOM 3891 N N . TYR B 1 48 ? -24.481 4.235 -7.865 1.00 24.30 48 TYR B N 1
ATOM 3892 C CA . TYR B 1 48 ? -24.453 2.800 -8.108 1.00 23.40 48 TYR B CA 1
ATOM 3893 C C . TYR B 1 48 ? -24.499 2.609 -9.621 1.00 22.41 48 TYR B C 1
ATOM 3894 O O . TYR B 1 48 ? -24.971 3.492 -10.338 1.00 20.23 48 TYR B O 1
ATOM 3903 N N . PRO B 1 49 ? -23.997 1.470 -10.121 1.00 24.09 49 PRO B N 1
ATOM 3904 C CA . PRO B 1 49 ? -24.115 1.235 -11.564 1.00 23.95 49 PRO B CA 1
ATOM 3905 C C . PRO B 1 49 ? -25.581 1.206 -11.980 1.00 19.47 49 PRO B C 1
ATOM 3906 O O . PRO B 1 49 ? -26.423 0.730 -11.213 1.00 17.53 49 PRO B O 1
ATOM 3910 N N . PHE B 1 50 ? -25.890 1.728 -13.162 1.00 19.44 50 PHE B N 1
ATOM 3911 C CA . PHE B 1 50 ? -27.269 1.719 -13.632 1.00 16.58 50 PHE B CA 1
ATOM 3912 C C . PHE B 1 50 ? -27.684 0.329 -14.098 1.00 14.33 50 PHE B C 1
ATOM 3913 O O . PHE B 1 50 ? -27.028 -0.276 -14.949 1.00 12.81 50 PHE B O 1
ATOM 3921 N N . LYS B 1 51 ? -28.775 -0.172 -13.526 1.00 16.35 51 LYS B N 1
ATOM 3922 C CA . LYS B 1 51 ? -29.353 -1.446 -13.942 1.00 15.82 51 LYS B CA 1
ATOM 3923 C C . LYS B 1 51 ? -30.773 -1.218 -14.438 1.00 14.33 51 LYS B C 1
ATOM 3924 O O . LYS B 1 51 ? -31.686 -0.997 -13.642 1.00 12.72 51 LYS B O 1
ATOM 3930 N N . VAL B 1 52 ? -30.945 -1.270 -15.755 1.00 14.83 52 VAL B N 1
ATOM 3931 C CA . VAL B 1 52 ? -32.230 -1.002 -16.395 1.00 13.32 52 VAL B CA 1
ATOM 3932 C C . VAL B 1 52 ? -33.342 -1.951 -15.928 1.00 12.99 52 VAL B C 1
ATOM 3933 O O . VAL B 1 52 ? -33.102 -3.131 -15.672 1.00 12.27 52 VAL B O 1
ATOM 3937 N N . ASN B 1 53 ? -34.549 -1.411 -15.794 1.00 13.72 53 ASN B N 1
ATOM 3938 C CA . ASN B 1 53 ? -35.751 -2.206 -15.574 1.00 13.65 53 ASN B CA 1
ATOM 3939 C C . ASN B 1 53 ? -35.901 -3.238 -16.690 1.00 11.09 53 ASN B C 1
ATOM 3940 O O . ASN B 1 53 ? -36.024 -2.872 -17.857 1.00 11.49 53 ASN B O 1
ATOM 3945 N N . PRO B 1 54 ? -35.874 -4.534 -16.335 1.00 10.01 54 PRO B N 1
ATOM 3946 C CA . PRO B 1 54 ? -36.013 -5.604 -17.329 1.00 11.05 54 PRO B CA 1
ATOM 3947 C C . PRO B 1 54 ? -37.267 -5.435 -18.185 1.00 12.68 54 PRO B C 1
ATOM 3948 O O . PRO B 1 54 ? -37.230 -5.729 -19.377 1.00 13.21 54 PRO B O 1
ATOM 3952 N N . GLN B 1 55 ? -38.355 -4.961 -17.585 1.00 14.89 55 GLN B N 1
ATOM 3953 C CA . GLN B 1 55 ? -39.592 -4.725 -18.328 1.00 14.12 55 GLN B CA 1
ATOM 3954 C C . GLN B 1 55 ? -39.400 -3.658 -19.403 1.00 12.78 55 GLN B C 1
ATOM 3955 O O . GLN B 1 55 ? -40.089 -3.662 -20.421 1.00 13.70 55 GLN B O 1
ATOM 3961 N N . PHE B 1 56 ? -38.466 -2.742 -19.173 1.00 9.52 56 PHE B N 1
ATOM 3962 C CA . PHE B 1 56 ? -38.181 -1.701 -20.151 1.00 9.35 56 PHE B CA 1
ATOM 3963 C C . PHE B 1 56 ? -37.389 -2.263 -21.334 1.00 9.81 56 PHE B C 1
ATOM 3964 O O . PHE B 1 56 ? -37.783 -2.099 -22.489 1.00 10.19 56 PHE B O 1
ATOM 3972 N N . LYS B 1 57 ? -36.277 -2.934 -21.049 1.00 9.41 57 LYS B N 1
ATOM 3973 C CA . LYS B 1 57 ? -35.457 -3.494 -22.122 1.00 13.11 57 LYS B CA 1
ATOM 3974 C C . LYS B 1 57 ? -36.146 -4.675 -22.808 1.00 13.87 57 LYS B C 1
ATOM 3975 O O . LYS B 1 57 ? -35.681 -5.163 -23.838 1.00 15.04 57 LYS B O 1
ATOM 3981 N N . ALA B 1 58 ? -37.262 -5.122 -22.237 1.00 10.98 58 ALA B N 1
ATOM 3982 C CA . ALA B 1 58 ? -38.102 -6.130 -22.874 1.00 10.30 58 ALA B CA 1
ATOM 3983 C C . ALA B 1 58 ? -38.620 -5.636 -24.222 1.00 14.36 58 ALA B C 1
ATOM 3984 O O . ALA B 1 58 ? -38.857 -6.427 -25.131 1.00 18.53 58 ALA B O 1
ATOM 3986 N N . TRP B 1 59 ? -38.789 -4.323 -24.345 1.00 12.39 59 TRP B N 1
ATOM 3987 C CA . TRP B 1 59 ? -39.297 -3.712 -25.574 1.00 11.64 59 TRP B CA 1
ATOM 3988 C C . TRP B 1 59 ? -38.179 -3.203 -26.484 1.00 11.29 59 TRP B C 1
ATOM 3989 O O . TRP B 1 59 ? -38.174 -3.461 -27.689 1.00 11.16 59 TRP B O 1
ATOM 4000 N N . VAL B 1 60 ? -37.244 -2.457 -25.904 1.00 10.62 60 VAL B N 1
ATOM 4001 C CA . VAL B 1 60 ? -36.224 -1.767 -26.691 1.00 13.24 60 VAL B CA 1
ATOM 4002 C C . VAL B 1 60 ? -34.814 -2.067 -26.183 1.00 15.22 60 VAL B C 1
ATOM 4003 O O . VAL B 1 60 ? -34.611 -2.248 -24.985 1.00 15.47 60 VAL B O 1
ATOM 4007 N N . PRO B 1 61 ? -33.827 -2.113 -27.096 1.00 14.22 61 PRO B N 1
ATOM 4008 C CA . PRO B 1 61 ? -32.456 -2.429 -26.675 1.00 15.18 61 PRO B CA 1
ATOM 4009 C C . PRO B 1 61 ? -31.722 -1.217 -26.102 1.00 16.83 61 PRO B C 1
ATOM 4010 O O . PRO B 1 61 ? -30.608 -0.914 -26.523 1.00 14.61 61 PRO B O 1
ATOM 4014 N N . VAL B 1 62 ? -32.355 -0.527 -25.160 1.00 15.53 62 VAL B N 1
ATOM 4015 C CA . VAL B 1 62 ? -31.732 0.598 -24.475 1.00 16.21 62 VAL B CA 1
ATOM 4016 C C . VAL B 1 62 ? -31.515 0.210 -23.018 1.00 15.35 62 VAL B C 1
ATOM 4017 O O . VAL B 1 62 ? -32.469 0.095 -22.251 1.00 15.74 62 VAL B O 1
ATOM 4021 N N . THR B 1 63 ? -30.255 0.009 -22.641 1.00 17.07 63 THR B N 1
ATOM 4022 C CA . THR B 1 63 ? -29.926 -0.575 -21.344 1.00 17.21 63 THR B CA 1
ATOM 4023 C C . THR B 1 63 ? -29.098 0.329 -20.436 1.00 17.46 63 THR B C 1
ATOM 4024 O O . THR B 1 63 ? -28.930 0.034 -19.251 1.00 14.98 63 THR B O 1
ATOM 4028 N N . GLN B 1 64 ? -28.583 1.424 -20.988 1.00 18.74 64 GLN B N 1
ATOM 4029 C CA . GLN B 1 64 ? -27.633 2.264 -20.263 1.00 20.51 64 GLN B CA 1
ATOM 4030 C C . GLN B 1 64 ? -28.184 3.644 -19.930 1.00 19.03 64 GLN B C 1
ATOM 4031 O O . GLN B 1 64 ? -27.488 4.464 -19.335 1.00 19.27 64 GLN B O 1
ATOM 4037 N N . VAL B 1 65 ? -29.430 3.899 -20.309 1.00 15.98 65 VAL B N 1
ATOM 4038 C CA . VAL B 1 65 ? -29.992 5.235 -20.183 1.00 16.21 65 VAL B CA 1
ATOM 4039 C C . VAL B 1 65 ? -31.140 5.288 -19.180 1.00 19.81 65 VAL B C 1
ATOM 4040 O O . VAL B 1 65 ? -32.186 4.670 -19.389 1.00 16.36 65 VAL B O 1
ATOM 4044 N N . PRO B 1 66 ? -30.945 6.035 -18.085 1.00 20.07 66 PRO B N 1
ATOM 4045 C CA . PRO B 1 66 ? -32.007 6.239 -17.098 1.00 20.29 66 PRO B CA 1
ATOM 4046 C C . PRO B 1 66 ? -32.991 7.293 -17.589 1.00 18.51 66 PRO B C 1
ATOM 4047 O O . PRO B 1 66 ? -32.742 7.926 -18.618 1.00 16.14 66 PRO B O 1
ATOM 4051 N N . ASN B 1 67 ? -34.094 7.463 -16.866 1.00 18.25 67 ASN B N 1
ATOM 4052 C CA . ASN B 1 67 ? -35.074 8.505 -17.163 1.00 20.22 67 ASN B CA 1
ATOM 4053 C C . ASN B 1 67 ? -35.754 8.344 -18.524 1.00 19.78 67 ASN B C 1
ATOM 4054 O O . ASN B 1 67 ? -36.207 9.322 -19.113 1.00 20.13 67 ASN B O 1
ATOM 4059 N N . CYS B 1 68 ? -35.823 7.111 -19.020 1.00 17.03 68 CYS B N 1
ATOM 4060 C CA . CYS B 1 68 ? -36.545 6.834 -20.260 1.00 15.30 68 CYS B CA 1
ATOM 4061 C C . CYS B 1 68 ? -37.942 6.297 -19.968 1.00 13.80 68 CYS B C 1
ATOM 4062 O O . CYS B 1 68 ? -38.144 5.572 -18.996 1.00 13.46 68 CYS B O 1
ATOM 4065 N N . TRP B 1 69 ? -38.906 6.651 -20.813 1.00 15.12 69 TRP B N 1
ATOM 4066 C CA . TRP B 1 69 ? -40.284 6.223 -20.589 1.00 14.59 69 TRP B CA 1
ATOM 4067 C C . TRP B 1 69 ? -40.909 5.645 -21.851 1.00 14.15 69 TRP B C 1
ATOM 4068 O O . TRP B 1 69 ? -40.916 6.281 -22.895 1.00 14.07 69 TRP B O 1
ATOM 4079 N N . LEU B 1 70 ? -41.430 4.429 -21.747 1.00 13.00 70 LEU B N 1
ATOM 4080 C CA . LEU B 1 70 ? -42.197 3.831 -22.829 1.00 11.82 70 LEU B CA 1
ATOM 4081 C C . LEU B 1 70 ? -43.676 3.948 -22.510 1.00 12.68 70 LEU B C 1
ATOM 4082 O O . LEU B 1 70 ? -44.096 3.673 -21.394 1.00 16.48 70 LEU B O 1
ATOM 4087 N N . LEU B 1 71 ? -44.472 4.361 -23.485 1.00 12.15 71 LEU B N 1
ATOM 4088 C CA . LEU B 1 71 ? -45.918 4.343 -23.305 1.00 13.25 71 LEU B CA 1
ATOM 4089 C C . LEU B 1 71 ? -46.516 3.404 -24.334 1.00 16.12 71 LEU B C 1
ATOM 4090 O O . LEU B 1 71 ? -46.394 3.640 -25.534 1.00 18.09 71 LEU B O 1
ATOM 4095 N N . VAL B 1 72 ? -47.146 2.328 -23.871 1.00 16.89 72 VAL B N 1
ATOM 4096 C CA . VAL B 1 72 ? -47.707 1.347 -24.794 1.00 15.66 72 VAL B CA 1
ATOM 4097 C C . VAL B 1 72 ? -49.167 1.024 -24.490 1.00 16.26 72 VAL B C 1
ATOM 4098 O O . VAL B 1 72 ? -49.547 0.866 -23.333 1.00 15.04 72 VAL B O 1
ATOM 4102 N N . ASP B 1 73 ? -49.987 0.926 -25.531 1.00 14.44 73 ASP B N 1
ATOM 4103 C CA . ASP B 1 73 ? -51.386 0.556 -25.343 1.00 16.11 73 ASP B CA 1
ATOM 4104 C C . ASP B 1 73 ? -51.747 -0.720 -26.098 1.00 19.19 73 ASP B C 1
ATOM 4105 O O . ASP B 1 73 ? -52.886 -1.184 -26.043 1.00 21.11 73 ASP B O 1
ATOM 4110 N N . GLY B 1 74 ? -50.772 -1.283 -26.804 1.00 18.14 74 GLY B N 1
ATOM 4111 C CA . GLY B 1 74 ? -50.972 -2.534 -27.511 1.00 16.22 74 GLY B CA 1
ATOM 4112 C C . GLY B 1 74 ? -51.647 -2.390 -28.863 1.00 18.97 74 GLY B C 1
ATOM 4113 O O . GLY B 1 74 ? -51.881 -3.384 -29.555 1.00 19.22 74 GLY B O 1
ATOM 4114 N N . VAL B 1 75 ? -51.966 -1.157 -29.246 1.00 16.95 75 VAL B N 1
ATOM 4115 C CA . VAL B 1 75 ? -52.602 -0.913 -30.536 1.00 22.58 75 VAL B CA 1
ATOM 4116 C C . VAL B 1 75 ? -51.778 0.053 -31.376 1.00 28.03 75 VAL B C 1
ATOM 4117 O O . VAL B 1 75 ? -51.364 -0.266 -32.492 1.00 30.24 75 VAL B O 1
ATOM 4121 N N . ASN B 1 76 ? -51.538 1.237 -30.827 1.00 25.14 76 ASN B N 1
ATOM 4122 C CA . ASN B 1 76 ? -50.794 2.267 -31.530 1.00 24.01 76 ASN B CA 1
ATOM 4123 C C . ASN B 1 76 ? -49.288 2.082 -31.394 1.00 23.32 76 ASN B C 1
ATOM 4124 O O . ASN B 1 76 ? -48.822 1.311 -30.554 1.00 22.48 76 ASN B O 1
ATOM 4129 N N . LYS B 1 77 ? -48.537 2.785 -32.235 1.00 21.37 77 LYS B N 1
ATOM 4130 C CA . LYS B 1 77 ? -47.084 2.709 -32.216 1.00 21.86 77 LYS B CA 1
ATOM 4131 C C . LYS B 1 77 ? -46.560 3.058 -30.830 1.00 18.69 77 LYS B C 1
ATOM 4132 O O . LYS B 1 77 ? -46.973 4.055 -30.241 1.00 19.02 77 LYS B O 1
ATOM 4138 N N . PRO B 1 78 ? -45.667 2.215 -30.294 1.00 20.42 78 PRO B N 1
ATOM 4139 C CA . PRO B 1 78 ? -45.039 2.469 -28.996 1.00 20.12 78 PRO B CA 1
ATOM 4140 C C . PRO B 1 78 ? -44.346 3.825 -28.973 1.00 21.28 78 PRO B C 1
ATOM 4141 O O . PRO B 1 78 ? -43.688 4.198 -29.948 1.00 20.33 78 PRO B O 1
ATOM 4145 N N . LYS B 1 79 ? -44.512 4.558 -27.877 1.00 20.67 79 LYS B N 1
ATOM 4146 C CA . LYS B 1 79 ? -43.860 5.850 -27.713 1.00 19.02 79 LYS B CA 1
ATOM 4147 C C . LYS B 1 79 ? -42.747 5.744 -26.680 1.00 18.58 79 LYS B C 1
ATOM 4148 O O . LYS B 1 79 ? -42.961 5.267 -25.566 1.00 19.89 79 LYS B O 1
ATOM 4154 N N . LEU B 1 80 ? -41.557 6.194 -27.057 1.00 12.34 80 LEU B N 1
ATOM 4155 C CA . LEU B 1 80 ? -40.412 6.190 -26.161 1.00 12.57 80 LEU B CA 1
ATOM 4156 C C . LEU B 1 80 ? -39.836 7.587 -26.012 1.00 15.25 80 LEU B C 1
ATOM 4157 O O . LEU B 1 80 ? -39.309 8.152 -26.964 1.00 18.93 80 LEU B O 1
ATOM 4162 N N . TRP B 1 81 ? -39.955 8.146 -24.815 1.00 14.23 81 TRP B N 1
ATOM 4163 C CA . TRP B 1 81 ? -39.198 9.330 -24.446 1.00 15.84 81 TRP B CA 1
ATOM 4164 C C . TRP B 1 81 ? -37.810 8.901 -23.987 1.00 18.44 81 TRP B C 1
ATOM 4165 O O . TRP B 1 81 ? -37.653 8.267 -22.936 1.00 17.06 81 TRP B O 1
ATOM 4176 N N . PHE B 1 82 ? -36.820 9.250 -24.806 1.00 21.77 82 PHE B N 1
ATOM 4177 C CA . PHE B 1 82 ? -35.425 8.871 -24.633 1.00 18.31 82 PHE B CA 1
ATOM 4178 C C . PHE B 1 82 ? -34.654 10.019 -23.988 1.00 18.27 82 PHE B C 1
ATOM 4179 O O . PHE B 1 82 ? -34.507 11.089 -24.580 1.00 17.01 82 PHE B O 1
ATOM 4187 N N . TYR B 1 83 ? -34.159 9.789 -22.776 1.00 15.94 83 TYR B N 1
ATOM 4188 C CA . TYR B 1 83 ? -33.450 10.818 -22.022 1.00 18.30 83 TYR B CA 1
ATOM 4189 C C . TYR B 1 83 ? -32.198 11.296 -22.752 1.00 21.51 83 TYR B C 1
ATOM 4190 O O . TYR B 1 83 ? -31.238 10.548 -22.917 1.00 22.57 83 TYR B O 1
ATOM 4199 N N . LEU B 1 84 ? -32.223 12.551 -23.187 1.00 22.03 84 LEU B N 1
ATOM 4200 C CA . LEU B 1 84 ? -31.146 13.109 -23.991 1.00 22.91 84 LEU B CA 1
ATOM 4201 C C . LEU B 1 84 ? -30.786 14.503 -23.486 1.00 24.45 84 LEU B C 1
ATOM 4202 O O . LEU B 1 84 ? -31.169 15.507 -24.090 1.00 25.73 84 LEU B O 1
ATOM 4207 N N . PRO B 1 85 ? -30.051 14.571 -22.367 1.00 24.31 85 PRO B N 1
ATOM 4208 C CA . PRO B 1 85 ? -29.742 15.856 -21.731 1.00 29.61 85 PRO B CA 1
ATOM 4209 C C . PRO B 1 85 ? -28.714 16.672 -22.508 1.00 36.17 85 PRO B C 1
ATOM 4210 O O . PRO B 1 85 ? -27.769 16.121 -23.082 1.00 34.82 85 PRO B O 1
ATOM 4214 N N . VAL B 1 86 ? -28.906 17.985 -22.526 1.00 42.16 86 VAL B N 1
ATOM 4215 C CA . VAL B 1 86 ? -27.953 18.872 -23.176 1.00 49.58 86 VAL B CA 1
ATOM 4216 C C . VAL B 1 86 ? -27.157 19.686 -22.155 1.00 54.02 86 VAL B C 1
ATOM 4217 O O . VAL B 1 86 ? -27.596 20.735 -21.688 1.00 56.30 86 VAL B O 1
ATOM 4221 N N . ASP B 1 87 ? -25.986 19.173 -21.797 1.00 56.98 87 ASP B N 1
ATOM 4222 C CA . ASP B 1 87 ? -25.066 19.888 -20.922 1.00 60.37 87 ASP B CA 1
ATOM 4223 C C . ASP B 1 87 ? -23.640 19.407 -21.160 1.00 61.50 87 ASP B C 1
ATOM 4224 O O . ASP B 1 87 ? -23.417 18.254 -21.535 1.00 60.77 87 ASP B O 1
ATOM 4229 N N . TYR B 1 88 ? -22.681 20.297 -20.932 1.00 62.75 88 TYR B N 1
ATOM 4230 C CA . TYR B 1 88 ? -21.285 20.048 -21.273 1.00 63.49 88 TYR B CA 1
ATOM 4231 C C . TYR B 1 88 ? -20.599 18.978 -20.419 1.00 70.06 88 TYR B C 1
ATOM 4232 O O . TYR B 1 88 ? -19.372 18.856 -20.437 1.00 73.25 88 TYR B O 1
ATOM 4241 N N . TRP B 1 89 ? -21.385 18.211 -19.669 1.00 73.29 89 TRP B N 1
ATOM 4242 C CA . TRP B 1 89 ? -20.859 17.057 -18.946 1.00 78.90 89 TRP B CA 1
ATOM 4243 C C . TRP B 1 89 ? -21.293 15.777 -19.651 1.00 86.30 89 TRP B C 1
ATOM 4244 O O . TRP B 1 89 ? -22.244 15.790 -20.442 1.00 87.14 89 TRP B O 1
ATOM 4255 N N . HIS B 1 90 ? -20.592 14.681 -19.360 1.00 91.15 90 HIS B N 1
ATOM 4256 C CA . HIS B 1 90 ? -20.740 13.412 -20.089 1.00 95.23 90 HIS B CA 1
ATOM 4257 C C . HIS B 1 90 ? -20.859 13.563 -21.609 1.00 99.15 90 HIS B C 1
ATOM 4258 O O . HIS B 1 90 ? -20.495 14.600 -22.169 1.00 102.24 90 HIS B O 1
ATOM 4265 N N . ASN B 1 91 ? -21.364 12.528 -22.272 1.00 98.42 91 ASN B N 1
ATOM 4266 C CA . ASN B 1 91 ? -21.263 12.424 -23.728 1.00 97.53 91 ASN B CA 1
ATOM 4267 C C . ASN B 1 91 ? -22.515 12.886 -24.489 1.00 94.92 91 ASN B C 1
ATOM 4268 O O . ASN B 1 91 ? -23.589 12.299 -24.355 1.00 95.93 91 ASN B O 1
ATOM 4273 N N . VAL B 1 92 ? -22.370 13.944 -25.286 1.00 90.69 92 VAL B N 1
ATOM 4274 C CA . VAL B 1 92 ? -23.503 14.519 -26.018 1.00 87.00 92 VAL B CA 1
ATOM 4275 C C . VAL B 1 92 ? -23.570 14.095 -27.489 1.00 82.64 92 VAL B C 1
ATOM 4276 O O . VAL B 1 92 ? -22.592 14.202 -28.231 1.00 81.77 92 VAL B O 1
ATOM 4280 N N . GLU B 1 93 ? -24.745 13.614 -27.890 1.00 78.44 93 GLU B N 1
ATOM 4281 C CA . GLU B 1 93 ? -24.960 13.026 -29.208 1.00 72.64 93 GLU B CA 1
ATOM 4282 C C . GLU B 1 93 ? -26.463 12.981 -29.508 1.00 61.87 93 GLU B C 1
ATOM 4283 O O . GLU B 1 93 ? -27.272 13.104 -28.592 1.00 57.68 93 GLU B O 1
ATOM 4289 N N . PRO B 1 94 ? -26.848 12.815 -30.789 1.00 56.79 94 PRO B N 1
ATOM 4290 C CA . PRO B 1 94 ? -28.284 12.812 -31.112 1.00 51.61 94 PRO B CA 1
ATOM 4291 C C . PRO B 1 94 ? -28.981 11.489 -30.793 1.00 44.59 94 PRO B C 1
ATOM 4292 O O . PRO B 1 94 ? -28.356 10.557 -30.286 1.00 41.55 94 PRO B O 1
ATOM 4296 N N . LEU B 1 95 ? -30.276 11.425 -31.094 1.00 41.26 95 LEU B N 1
ATOM 4297 C CA . LEU B 1 95 ? -31.075 10.224 -30.882 1.00 36.68 95 LEU B CA 1
ATOM 4298 C C . LEU B 1 95 ? -30.556 9.051 -31.706 1.00 34.90 95 LEU B C 1
ATOM 4299 O O . LEU B 1 95 ? -29.976 9.244 -32.775 1.00 37.04 95 LEU B O 1
ATOM 4304 N N . PRO B 1 96 ? -30.766 7.824 -31.212 1.00 29.93 96 PRO B N 1
ATOM 4305 C CA . PRO B 1 96 ? -30.362 6.637 -31.972 1.00 27.69 96 PRO B CA 1
ATOM 4306 C C . PRO B 1 96 ? -31.184 6.476 -33.253 1.00 25.70 96 PRO B C 1
ATOM 4307 O O . PRO B 1 96 ? -32.358 6.848 -33.291 1.00 21.27 96 PRO B O 1
ATOM 4311 N N . THR B 1 97 ? -30.562 5.942 -34.298 1.00 27.64 97 THR B N 1
ATOM 4312 C CA . THR B 1 97 ? -31.260 5.708 -35.558 1.00 32.66 97 THR B CA 1
ATOM 4313 C C . THR B 1 97 ? -31.084 4.259 -36.003 1.00 33.80 97 THR B C 1
ATOM 4314 O O . THR B 1 97 ? -31.080 3.957 -37.196 1.00 38.85 97 THR B O 1
ATOM 4318 N N . SER B 1 98 ? -30.952 3.369 -35.027 1.00 31.23 98 SER B N 1
ATOM 4319 C CA . SER B 1 98 ? -30.657 1.964 -35.280 1.00 28.88 98 SER B CA 1
ATOM 4320 C C . SER B 1 98 ? -31.851 1.190 -35.848 1.00 25.97 98 SER B C 1
ATOM 4321 O O . SER B 1 98 ? -32.862 1.776 -36.232 1.00 29.18 98 SER B O 1
ATOM 4324 N N . PHE B 1 99 ? -31.722 -0.133 -35.886 1.00 22.64 99 PHE B N 1
ATOM 4325 C CA . PHE B 1 99 ? -32.706 -1.006 -36.527 1.00 22.80 99 PHE B CA 1
ATOM 4326 C C . PHE B 1 99 ? -34.099 -0.933 -35.900 1.00 24.35 99 PHE B C 1
ATOM 4327 O O . PHE B 1 99 ? -35.093 -1.271 -36.540 1.00 25.65 99 PHE B O 1
ATOM 4335 N N . TRP B 1 100 ? -34.164 -0.496 -34.648 1.00 23.98 100 TRP B N 1
ATOM 4336 C CA . TRP B 1 100 ? -35.398 -0.574 -33.878 1.00 20.22 100 TRP B CA 1
ATOM 4337 C C . TRP B 1 100 ? -36.201 0.725 -33.886 1.00 21.68 100 TRP B C 1
ATOM 4338 O O . TRP B 1 100 ? -37.365 0.741 -33.492 1.00 22.98 100 TRP B O 1
ATOM 4349 N N . THR B 1 101 ? -35.581 1.804 -34.355 1.00 21.88 101 THR B N 1
ATOM 4350 C CA . THR B 1 101 ? -36.168 3.139 -34.259 1.00 22.19 101 THR B CA 1
ATOM 4351 C C . THR B 1 101 ? -37.223 3.463 -35.317 1.00 22.55 101 THR B C 1
ATOM 4352 O O . THR B 1 101 ? -37.712 4.590 -35.384 1.00 21.97 101 THR B O 1
ATOM 4356 N N . GLU B 1 102 ? -37.575 2.492 -36.149 1.00 25.38 102 GLU B N 1
ATOM 4357 C CA . GLU B 1 102 ? -38.667 2.707 -37.094 1.00 29.54 102 GLU B CA 1
ATOM 4358 C C . GLU B 1 102 ? -39.940 2.024 -36.618 1.00 24.88 102 GLU B C 1
ATOM 4359 O O . GLU B 1 102 ? -41.027 2.307 -37.114 1.00 29.88 102 GLU B O 1
ATOM 4365 N N . ASP B 1 103 ? -39.802 1.133 -35.642 1.00 21.98 103 ASP B N 1
ATOM 4366 C CA . ASP B 1 103 ? -40.957 0.436 -35.087 1.00 21.73 103 ASP B CA 1
ATOM 4367 C C . ASP B 1 103 ? -41.411 1.093 -33.792 1.00 18.83 103 ASP B C 1
ATOM 4368 O O . ASP B 1 103 ? -42.480 0.787 -33.265 1.00 19.05 103 ASP B O 1
ATOM 4373 N N . VAL B 1 104 ? -40.581 1.999 -33.289 1.00 18.00 104 VAL B N 1
ATOM 4374 C CA . VAL B 1 104 ? -40.875 2.730 -32.068 1.00 16.72 104 VAL B CA 1
ATOM 4375 C C . VAL B 1 104 ? -40.684 4.216 -32.324 1.00 16.84 104 VAL B C 1
ATOM 4376 O O . VAL B 1 104 ? -39.715 4.620 -32.965 1.00 16.46 104 VAL B O 1
ATOM 4380 N N . GLU B 1 105 ? -41.621 5.026 -31.841 1.00 19.24 105 GLU B N 1
ATOM 4381 C CA . GLU B 1 105 ? -41.526 6.475 -31.977 1.00 20.63 105 GLU B CA 1
ATOM 4382 C C . GLU B 1 105 ? -40.616 7.041 -30.893 1.00 20.07 105 GLU B C 1
ATOM 4383 O O . GLU B 1 105 ? -40.991 7.093 -29.722 1.00 15.76 105 GLU B O 1
ATOM 4389 N N . VAL B 1 106 ? -39.420 7.462 -31.291 1.00 18.46 106 VAL B N 1
ATOM 4390 C CA . VAL B 1 106 ? -38.433 7.978 -30.348 1.00 21.47 106 VAL B CA 1
ATOM 4391 C C . VAL B 1 106 ? -38.497 9.502 -30.251 1.00 24.84 106 VAL B C 1
ATOM 4392 O O . VAL B 1 106 ? -38.410 10.201 -31.256 1.00 29.63 106 VAL B O 1
ATOM 4396 N N . ILE B 1 107 ? -38.641 10.003 -29.029 1.00 21.89 107 ILE B N 1
ATOM 4397 C CA . ILE B 1 107 ? -38.768 11.430 -28.763 1.00 21.97 107 ILE B CA 1
ATOM 4398 C C . ILE B 1 107 ? -37.723 11.854 -27.742 1.00 22.51 107 ILE B C 1
ATOM 4399 O O . ILE B 1 107 ? -37.649 11.280 -26.662 1.00 19.68 107 ILE B O 1
ATOM 4404 N N . ALA B 1 108 ? -36.930 12.868 -28.071 1.00 22.67 108 ALA B N 1
ATOM 4405 C CA . ALA B 1 108 ? -35.895 13.346 -27.159 1.00 20.63 108 ALA B CA 1
ATOM 4406 C C . ALA B 1 108 ? -36.483 13.964 -25.892 1.00 21.91 108 ALA B C 1
ATOM 4407 O O . ALA B 1 108 ? -37.442 14.730 -25.957 1.00 22.97 108 ALA B O 1
ATOM 4409 N N . LEU B 1 109 ? -35.904 13.621 -24.743 1.00 21.30 109 LEU B N 1
ATOM 4410 C CA . LEU B 1 109 ? -36.315 14.190 -23.462 1.00 23.88 109 LEU B CA 1
ATOM 4411 C C . LEU B 1 109 ? -35.116 14.831 -22.771 1.00 25.01 109 LEU B C 1
ATOM 4412 O O . LEU B 1 109 ? -34.349 14.149 -22.093 1.00 25.54 109 LEU B O 1
ATOM 4417 N N . PRO B 1 110 ? -34.953 16.151 -22.944 1.00 28.15 110 PRO B N 1
ATOM 4418 C CA . PRO B 1 110 ? -33.769 16.877 -22.462 1.00 30.73 110 PRO B CA 1
ATOM 4419 C C . PRO B 1 110 ? -33.697 17.045 -20.940 1.00 29.49 110 PRO B C 1
ATOM 4420 O O . PRO B 1 110 ? -32.600 17.221 -20.412 1.00 32.04 110 PRO B O 1
ATOM 4424 N N . LYS B 1 111 ? -34.835 17.000 -20.253 1.00 29.60 111 LYS B N 1
ATOM 4425 C CA . LYS B 1 111 ? -34.856 17.102 -18.793 1.00 31.79 111 LYS B CA 1
ATOM 4426 C C . LYS B 1 111 ? -35.703 15.982 -18.190 1.00 31.11 111 LYS B C 1
ATOM 4427 O O . LYS B 1 111 ? -36.811 15.715 -18.655 1.00 30.31 111 LYS B O 1
ATOM 4433 N N . ALA B 1 112 ? -35.185 15.340 -17.148 1.00 30.14 112 ALA B N 1
ATOM 4434 C CA . ALA B 1 112 ? -35.869 14.207 -16.523 1.00 31.05 112 ALA B CA 1
ATOM 4435 C C . ALA B 1 112 ? -37.239 14.571 -15.943 1.00 32.65 112 ALA B C 1
ATOM 4436 O O . ALA B 1 112 ? -38.148 13.740 -15.912 1.00 33.21 112 ALA B O 1
ATOM 4438 N N . ASP B 1 113 ? -37.386 15.812 -15.490 1.00 33.20 113 ASP B N 1
ATOM 4439 C CA . ASP B 1 113 ? -38.633 16.250 -14.869 1.00 36.03 113 ASP B CA 1
ATOM 4440 C C . ASP B 1 113 ? -39.625 16.827 -15.879 1.00 34.55 113 ASP B C 1
ATOM 4441 O O . ASP B 1 113 ? -40.673 17.342 -15.499 1.00 35.98 113 ASP B O 1
ATOM 4446 N N . GLY B 1 114 ? -39.292 16.739 -17.163 1.00 30.92 114 GLY B N 1
ATOM 4447 C CA . GLY B 1 114 ? -40.156 17.260 -18.205 1.00 27.73 114 GLY B CA 1
ATOM 4448 C C . GLY B 1 114 ? -41.133 16.230 -18.743 1.00 24.63 114 GLY B C 1
ATOM 4449 O O . GLY B 1 114 ? -41.974 16.538 -19.587 1.00 24.85 114 GLY B O 1
ATOM 4450 N N . ILE B 1 115 ? -41.028 15.000 -18.252 1.00 23.09 115 ILE B N 1
ATOM 4451 C CA . ILE B 1 115 ? -41.870 13.916 -18.747 1.00 21.58 115 ILE B CA 1
ATOM 4452 C C . ILE B 1 115 ? -43.347 14.128 -18.403 1.00 20.21 115 ILE B C 1
ATOM 4453 O O . ILE B 1 115 ? -44.229 13.843 -19.213 1.00 22.82 115 ILE B O 1
ATOM 4458 N N . GLY B 1 116 ? -43.608 14.656 -17.212 1.00 21.91 116 GLY B N 1
ATOM 4459 C CA . GLY B 1 116 ? -44.965 14.809 -16.717 1.00 23.80 116 GLY B CA 1
ATOM 4460 C C . GLY B 1 116 ? -45.870 15.673 -17.575 1.00 28.99 116 GLY B C 1
ATOM 4461 O O . GLY B 1 116 ? -47.082 15.472 -17.602 1.00 30.67 116 GLY B O 1
ATOM 4462 N N . SER B 1 117 ? -45.288 16.637 -18.277 1.00 30.99 117 SER B N 1
ATOM 4463 C CA . SER B 1 117 ? -46.068 17.523 -19.133 1.00 34.58 117 SER B CA 1
ATOM 4464 C C . SER B 1 117 ? -46.263 16.932 -20.526 1.00 35.42 117 SER B C 1
ATOM 4465 O O . SER B 1 117 ? -47.008 17.477 -21.340 1.00 37.64 117 SER B O 1
ATOM 4468 N N . LEU B 1 118 ? -45.598 15.812 -20.794 1.00 34.32 118 LEU B N 1
ATOM 4469 C CA . LEU B 1 118 ? -45.645 15.190 -22.114 1.00 29.92 118 LEU B CA 1
ATOM 4470 C C . LEU B 1 118 ? -46.550 13.958 -22.149 1.00 27.84 118 LEU B C 1
ATOM 4471 O O . LEU B 1 118 ? -46.878 13.447 -23.223 1.00 28.19 118 LEU B O 1
ATOM 4476 N N . LEU B 1 119 ? -46.951 13.487 -20.972 1.00 26.93 119 LEU B N 1
ATOM 4477 C CA . LEU B 1 119 ? -47.813 12.314 -20.857 1.00 26.87 119 LEU B CA 1
ATOM 4478 C C . LEU B 1 119 ? -49.276 12.683 -21.092 1.00 29.68 119 LEU B C 1
ATOM 4479 O O . LEU B 1 119 ? -49.649 13.850 -20.963 1.00 29.78 119 LEU B O 1
ATOM 4484 N N . PRO B 1 120 ? -50.108 11.689 -21.454 1.00 32.50 120 PRO B N 1
ATOM 4485 C CA . PRO B 1 120 ? -51.555 11.907 -21.577 1.00 34.10 120 PRO B CA 1
ATOM 4486 C C . PRO B 1 120 ? -52.144 12.492 -20.295 1.00 36.56 120 PRO B C 1
ATOM 4487 O O . PRO B 1 120 ? -51.662 12.191 -19.203 1.00 37.55 120 PRO B O 1
ATOM 4491 N N . ALA B 1 121 ? -53.169 13.327 -20.431 1.00 36.99 121 ALA B N 1
ATOM 4492 C CA . ALA B 1 121 ? -53.783 13.968 -19.274 1.00 38.52 121 ALA B CA 1
ATOM 4493 C C . ALA B 1 121 ? -54.485 12.947 -18.382 1.00 35.48 121 ALA B C 1
ATOM 4494 O O . ALA B 1 121 ? -54.373 13.000 -17.156 1.00 33.66 121 ALA B O 1
ATOM 4496 N N . ALA B 1 122 ? -55.206 12.023 -19.008 1.00 34.07 122 ALA B N 1
ATOM 4497 C CA . ALA B 1 122 ? -55.938 10.991 -18.284 1.00 30.23 122 ALA B CA 1
ATOM 4498 C C . ALA B 1 122 ? -55.004 9.868 -17.845 1.00 28.72 122 ALA B C 1
ATOM 4499 O O . ALA B 1 122 ? -54.535 9.084 -18.669 1.00 28.81 122 ALA B O 1
ATOM 4501 N N . ARG B 1 123 ? -54.740 9.789 -16.545 1.00 27.92 123 ARG B N 1
ATOM 4502 C CA . ARG B 1 123 ? -53.773 8.824 -16.027 1.00 27.86 123 ARG B CA 1
ATOM 4503 C C . ARG B 1 123 ? -54.370 7.864 -15.003 1.00 25.51 123 ARG B C 1
ATOM 4504 O O . ARG B 1 123 ? -53.663 7.028 -14.441 1.00 25.92 123 ARG B O 1
ATOM 4512 N N . GLY B 1 124 ? -55.674 7.983 -14.771 1.00 23.17 124 GLY B N 1
ATOM 4513 C CA . GLY B 1 124 ? -56.364 7.142 -13.807 1.00 21.51 124 GLY B CA 1
ATOM 4514 C C . GLY B 1 124 ? -56.336 5.664 -14.153 1.00 20.53 124 GLY B C 1
ATOM 4515 O O . GLY B 1 124 ? -56.487 4.814 -13.276 1.00 19.80 124 GLY B O 1
ATOM 4516 N N . ASN B 1 125 ? -56.144 5.354 -15.432 1.00 21.41 125 ASN B N 1
ATOM 4517 C CA . ASN B 1 125 ? -56.090 3.966 -15.879 1.00 22.72 125 ASN B CA 1
ATOM 4518 C C . ASN B 1 125 ? -54.769 3.603 -16.549 1.00 19.70 125 ASN B C 1
ATOM 4519 O O . ASN B 1 125 ? -54.706 2.675 -17.353 1.00 19.29 125 ASN B O 1
ATOM 4524 N N . ILE B 1 126 ? -53.715 4.339 -16.218 1.00 19.63 126 ILE B N 1
ATOM 4525 C CA . ILE B 1 126 ? -52.383 3.991 -16.691 1.00 17.13 126 ILE B CA 1
ATOM 4526 C C . ILE B 1 126 ? -51.635 3.196 -15.623 1.00 16.26 126 ILE B C 1
ATOM 4527 O O . ILE B 1 126 ? -51.561 3.614 -14.466 1.00 15.01 126 ILE B O 1
ATOM 4532 N N . GLY B 1 127 ? -51.089 2.048 -16.012 1.00 15.49 127 GLY B N 1
ATOM 4533 C CA . GLY B 1 127 ? -50.322 1.227 -15.092 1.00 12.69 127 GLY B CA 1
ATOM 4534 C C . GLY B 1 127 ? -48.831 1.496 -15.199 1.00 18.58 127 GLY B C 1
ATOM 4535 O O . GLY B 1 127 ? -48.254 1.393 -16.278 1.00 20.35 127 GLY B O 1
ATOM 4536 N N . TYR B 1 128 ? -48.204 1.844 -14.079 1.00 14.22 128 TYR B N 1
ATOM 4537 C CA . TYR B 1 128 ? -46.766 2.099 -14.056 1.00 14.11 128 TYR B CA 1
ATOM 4538 C C . TYR B 1 128 ? -45.981 0.816 -13.801 1.00 12.29 128 TYR B C 1
ATOM 4539 O O . TYR B 1 128 ? -46.325 0.032 -12.921 1.00 12.58 128 TYR B O 1
ATOM 4548 N N . ILE B 1 129 ? -44.925 0.604 -14.577 1.00 12.26 129 ILE B N 1
ATOM 4549 C CA . ILE B 1 129 ? -44.013 -0.502 -14.323 1.00 10.61 129 ILE B CA 1
ATOM 4550 C C . ILE B 1 129 ? -42.594 0.039 -14.261 1.00 12.54 129 ILE B C 1
ATOM 4551 O O . ILE B 1 129 ? -42.061 0.525 -15.261 1.00 10.69 129 ILE B O 1
ATOM 4556 N N . GLY B 1 130 ? -41.991 -0.036 -13.080 1.00 10.88 130 GLY B N 1
ATOM 4557 C CA . GLY B 1 130 ? -40.665 0.507 -12.875 1.00 9.74 130 GLY B CA 1
ATOM 4558 C C . GLY B 1 130 ? -40.240 0.527 -11.420 1.00 12.24 130 GLY B C 1
ATOM 4559 O O . GLY B 1 130 ? -41.047 0.282 -10.522 1.00 11.61 130 GLY B O 1
ATOM 4560 N N . PRO B 1 131 ? -38.959 0.833 -11.181 1.00 12.50 131 PRO B N 1
ATOM 4561 C CA . PRO B 1 131 ? -38.350 0.759 -9.849 1.00 14.57 131 PRO B CA 1
ATOM 4562 C C . PRO B 1 131 ? -38.510 2.014 -8.995 1.00 15.61 131 PRO B C 1
ATOM 4563 O O . PRO B 1 131 ? -37.939 2.059 -7.908 1.00 15.74 131 PRO B O 1
ATOM 4567 N N . VAL B 1 132 ? -39.252 3.015 -9.463 1.00 16.77 132 VAL B N 1
ATOM 4568 C CA . VAL B 1 132 ? -39.415 4.248 -8.687 1.00 17.89 132 VAL B CA 1
ATOM 4569 C C . VAL B 1 132 ? -40.884 4.620 -8.476 1.00 15.66 132 VAL B C 1
ATOM 4570 O O . VAL B 1 132 ? -41.400 5.525 -9.134 1.00 16.30 132 VAL B O 1
ATOM 4574 N N . PRO B 1 133 ? -41.563 3.921 -7.552 1.00 14.13 133 PRO B N 1
ATOM 4575 C CA . PRO B 1 133 ? -42.990 4.150 -7.287 1.00 17.39 133 PRO B CA 1
ATOM 4576 C C . PRO B 1 133 ? -43.294 5.603 -6.913 1.00 20.72 133 PRO B C 1
ATOM 4577 O O . PRO B 1 133 ? -44.342 6.131 -7.279 1.00 23.76 133 PRO B O 1
ATOM 4581 N N . GLU B 1 134 ? -42.370 6.232 -6.197 1.00 21.67 134 GLU B N 1
ATOM 4582 C CA . GLU B 1 134 ? -42.519 7.612 -5.753 1.00 25.92 134 GLU B CA 1
ATOM 4583 C C . GLU B 1 134 ? -42.677 8.552 -6.944 1.00 23.52 134 GLU B C 1
ATOM 4584 O O . GLU B 1 134 ? -43.497 9.480 -6.919 1.00 25.07 134 GLU B O 1
ATOM 4590 N N . ARG B 1 135 ? -41.894 8.300 -7.990 1.00 20.01 135 ARG B N 1
ATOM 4591 C CA . ARG B 1 135 ? -41.965 9.092 -9.211 1.00 15.81 135 ARG B CA 1
ATOM 4592 C C . ARG B 1 135 ? -43.324 8.902 -9.883 1.00 16.05 135 ARG B C 1
ATOM 4593 O O . ARG B 1 135 ? -43.905 9.851 -10.417 1.00 16.58 135 ARG B O 1
ATOM 4601 N N . ALA B 1 136 ? -43.824 7.670 -9.850 1.00 15.85 136 ALA B N 1
ATOM 4602 C CA . ALA B 1 136 ? -45.145 7.360 -10.390 1.00 18.71 136 ALA B CA 1
ATOM 4603 C C . ALA B 1 136 ? -46.237 8.125 -9.645 1.00 17.54 136 ALA B C 1
ATOM 4604 O O . ALA B 1 136 ? -47.167 8.649 -10.261 1.00 18.27 136 ALA B O 1
ATOM 4606 N N . LEU B 1 137 ? -46.117 8.183 -8.322 1.00 18.26 137 LEU B N 1
ATOM 4607 C CA . LEU B 1 137 ? -47.040 8.963 -7.503 1.00 19.37 137 LEU B CA 1
ATOM 4608 C C . LEU B 1 137 ? -46.992 10.433 -7.896 1.00 20.23 137 LEU B C 1
ATOM 4609 O O . LEU B 1 137 ? -48.032 11.076 -8.040 1.00 18.60 137 LEU B O 1
ATOM 4614 N N . GLN B 1 138 ? -45.779 10.954 -8.071 1.00 19.98 138 GLN B N 1
ATOM 4615 C CA . GLN B 1 138 ? -45.596 12.336 -8.508 1.00 22.28 138 GLN B CA 1
ATOM 4616 C C . GLN B 1 138 ? -46.288 12.614 -9.839 1.00 25.13 138 GLN B C 1
ATOM 4617 O O . GLN B 1 138 ? -46.796 13.713 -10.066 1.00 26.45 138 GLN B O 1
ATOM 4623 N N . LEU B 1 139 ? -46.293 11.615 -10.716 1.00 21.78 139 LEU B N 1
ATOM 4624 C CA . LEU B 1 139 ? -46.861 11.763 -12.049 1.00 19.75 139 LEU B CA 1
ATOM 4625 C C . LEU B 1 139 ? -48.357 11.476 -12.070 1.00 18.24 139 LEU B C 1
ATOM 4626 O O . LEU B 1 139 ? -48.970 11.447 -13.131 1.00 22.00 139 LEU B O 1
ATOM 4631 N N . GLY B 1 140 ? -48.939 11.255 -10.896 1.00 18.26 140 GLY B N 1
ATOM 4632 C CA . GLY B 1 140 ? -50.379 11.109 -10.785 1.00 19.68 140 GLY B CA 1
ATOM 4633 C C . GLY B 1 140 ? -50.913 9.719 -11.084 1.00 18.46 140 GLY B C 1
ATOM 4634 O O . GLY B 1 140 ? -52.108 9.547 -11.336 1.00 20.22 140 GLY B O 1
ATOM 4635 N N . ILE B 1 141 ? -50.029 8.727 -11.061 1.00 14.88 141 ILE B N 1
ATOM 4636 C CA . ILE B 1 141 ? -50.441 7.335 -11.197 1.00 13.99 141 ILE B CA 1
ATOM 4637 C C . ILE B 1 141 ? -51.089 6.867 -9.899 1.00 15.94 141 ILE B C 1
ATOM 4638 O O . ILE B 1 141 ? -50.548 7.095 -8.818 1.00 17.95 141 ILE B O 1
ATOM 4643 N N . GLU B 1 142 ? -52.244 6.217 -10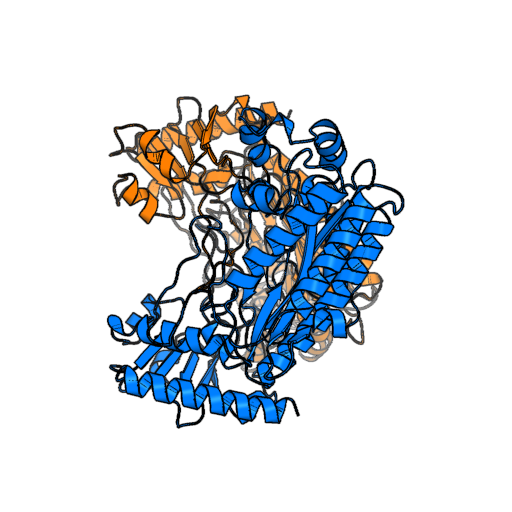.005 1.00 16.65 142 GLU B N 1
ATOM 4644 C CA . GLU B 1 142 ? -52.899 5.634 -8.838 1.00 21.86 142 GLU B CA 1
ATOM 4645 C C . GLU B 1 142 ? -51.978 4.616 -8.176 1.00 21.52 142 GLU B C 1
ATOM 4646 O O . GLU B 1 142 ? -51.337 3.815 -8.862 1.00 19.02 142 GLU B O 1
ATOM 4652 N N . ALA B 1 143 ? -51.918 4.656 -6.846 1.00 19.88 143 ALA B N 1
ATOM 4653 C CA . ALA B 1 143 ? -51.066 3.752 -6.076 1.00 17.73 143 ALA B CA 1
ATOM 4654 C C . ALA B 1 143 ? -51.336 2.284 -6.398 1.00 16.59 143 ALA B C 1
ATOM 4655 O O . ALA B 1 143 ? -50.409 1.479 -6.478 1.00 18.24 143 ALA B O 1
ATOM 4657 N N . SER B 1 144 ? -52.606 1.942 -6.587 1.00 16.38 144 SER B N 1
ATOM 4658 C CA . SER B 1 144 ? -52.981 0.573 -6.933 1.00 18.59 144 SER B CA 1
ATOM 4659 C C . SER B 1 144 ? -52.592 0.220 -8.370 1.00 17.78 144 SER B C 1
ATOM 4660 O O . SER B 1 144 ? -52.627 -0.951 -8.759 1.00 15.59 144 SER B O 1
ATOM 4663 N N . ASN B 1 145 ? -52.230 1.234 -9.155 1.00 16.75 145 ASN B N 1
ATOM 4664 C CA . ASN B 1 145 ? -51.779 1.018 -10.528 1.00 15.83 145 ASN B CA 1
ATOM 4665 C C . ASN B 1 145 ? -50.259 1.092 -10.666 1.00 17.08 145 ASN B C 1
ATOM 4666 O O . ASN B 1 145 ? -49.727 1.103 -11.776 1.00 16.06 145 ASN B O 1
ATOM 4671 N N . ILE B 1 146 ? -49.567 1.152 -9.534 1.00 14.34 146 ILE B N 1
ATOM 4672 C CA . ILE B 1 146 ? -48.109 1.115 -9.531 1.00 14.38 146 ILE B CA 1
ATOM 4673 C C . ILE B 1 146 ? -47.637 -0.329 -9.402 1.00 13.71 146 ILE B C 1
ATOM 4674 O O . ILE B 1 146 ? -47.921 -0.998 -8.405 1.00 12.98 146 ILE B O 1
ATOM 4679 N N . ASN B 1 147 ? -46.925 -0.798 -10.423 1.00 14.69 147 ASN B N 1
ATOM 4680 C CA . ASN B 1 147 ? -46.468 -2.187 -10.504 1.00 17.33 147 ASN B CA 1
ATOM 4681 C C . ASN B 1 147 ? -47.562 -3.212 -10.195 1.00 15.88 147 ASN B C 1
ATOM 4682 O O . ASN B 1 147 ? -47.429 -3.996 -9.260 1.00 12.42 147 ASN B O 1
ATOM 4687 N N . PRO B 1 148 ? -48.646 -3.209 -10.990 1.00 16.10 148 PRO B N 1
ATOM 4688 C CA . PRO B 1 148 ? -49.778 -4.102 -10.710 1.00 16.51 148 PRO B CA 1
ATOM 4689 C C . PRO B 1 148 ? -49.400 -5.573 -10.877 1.00 15.00 148 PRO B C 1
ATOM 4690 O O . PRO B 1 148 ? -48.851 -5.950 -11.917 1.00 12.01 148 PRO B O 1
ATOM 4694 N N . LYS B 1 149 ? -49.689 -6.381 -9.860 1.00 15.02 149 LYS B N 1
ATOM 4695 C CA . LYS B 1 149 ? -49.312 -7.790 -9.859 1.00 15.09 149 LYS B CA 1
ATOM 4696 C C . LYS B 1 149 ? -49.848 -8.550 -11.069 1.00 15.25 149 LYS B C 1
ATOM 4697 O O . LYS B 1 149 ? -49.109 -9.294 -11.701 1.00 14.69 149 LYS B O 1
ATOM 4703 N N . GLY B 1 150 ? -51.125 -8.359 -11.390 1.00 13.85 150 GLY B N 1
ATOM 4704 C CA . GLY B 1 150 ? -51.740 -9.054 -12.509 1.00 12.79 150 GLY B CA 1
ATOM 4705 C C . GLY B 1 150 ? -50.988 -8.887 -13.820 1.00 13.51 150 GLY B C 1
ATOM 4706 O O . GLY B 1 150 ? -50.601 -9.866 -14.463 1.00 15.48 150 GLY B O 1
ATOM 4707 N N . VAL B 1 151 ? -50.771 -7.636 -14.210 1.00 11.90 151 VAL B N 1
ATOM 4708 C CA . VAL B 1 151 ? -50.083 -7.322 -15.458 1.00 11.14 151 VAL B CA 1
ATOM 4709 C C . VAL B 1 151 ? -48.647 -7.836 -15.452 1.00 9.76 151 VAL B C 1
ATOM 4710 O O . VAL B 1 151 ? -48.178 -8.419 -16.431 1.00 12.47 151 VAL B O 1
ATOM 4714 N N . ILE B 1 152 ? -47.954 -7.634 -14.337 1.00 11.01 152 ILE B N 1
ATOM 4715 C CA . ILE B 1 152 ? -46.557 -8.044 -14.233 1.00 11.74 152 ILE B CA 1
ATOM 4716 C C . ILE B 1 152 ? -46.405 -9.559 -14.333 1.00 13.98 152 ILE B C 1
ATOM 4717 O O . ILE B 1 152 ? -45.582 -10.048 -15.099 1.00 16.19 152 ILE B O 1
ATOM 4722 N N . ASP B 1 153 ? -47.209 -10.295 -13.572 1.00 11.50 153 ASP B N 1
ATOM 4723 C CA . ASP B 1 153 ? -47.221 -11.752 -13.649 1.00 12.17 153 ASP B CA 1
ATOM 4724 C C . ASP B 1 153 ? -47.576 -12.252 -15.050 1.00 11.53 153 ASP B C 1
ATOM 4725 O O . ASP B 1 153 ? -46.928 -13.154 -15.566 1.00 11.37 153 ASP B O 1
ATOM 4730 N N . TYR B 1 154 ? -48.608 -11.667 -15.651 1.00 10.75 154 TYR B N 1
ATOM 4731 C CA . TYR B 1 154 ? -49.017 -12.006 -17.017 1.00 9.71 154 TYR B CA 1
ATOM 4732 C C . TYR B 1 154 ? -47.849 -11.879 -18.005 1.00 12.34 154 TYR B C 1
ATOM 4733 O O . TYR B 1 154 ? -47.484 -12.842 -18.713 1.00 14.84 154 TYR B O 1
ATOM 4742 N N . LEU B 1 155 ? -47.261 -10.685 -18.038 1.00 13.61 155 LEU B N 1
ATOM 4743 C CA . LEU B 1 155 ? -46.129 -10.404 -18.916 1.00 11.99 155 LEU B CA 1
ATOM 4744 C C . LEU B 1 155 ? -44.943 -11.331 -18.634 1.00 12.34 155 LEU B C 1
ATOM 4745 O O .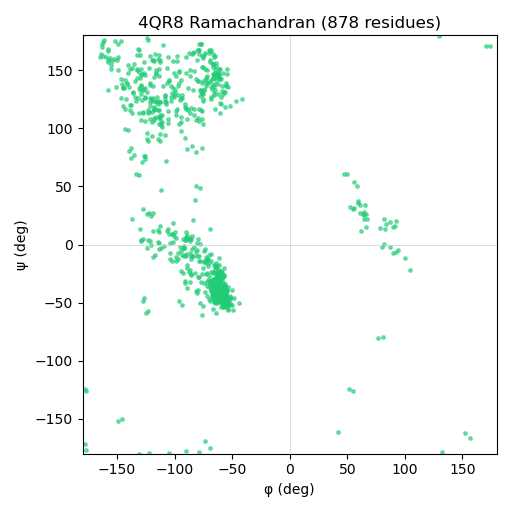 LEU B 1 155 ? -44.293 -11.822 -19.558 1.00 13.50 155 LEU B O 1
ATOM 4750 N N . HIS B 1 156 ? -44.677 -11.572 -17.353 1.00 13.20 156 HIS B N 1
ATOM 4751 C CA . HIS B 1 156 ? -43.617 -12.488 -16.942 1.00 12.43 156 HIS B CA 1
ATOM 4752 C C . HIS B 1 156 ? -43.868 -13.889 -17.495 1.00 13.50 156 HIS B C 1
ATOM 4753 O O . HIS B 1 156 ? -42.960 -14.528 -18.032 1.00 10.34 156 HIS B O 1
ATOM 4760 N N . TYR B 1 157 ? -45.106 -14.356 -17.375 1.00 13.01 157 TYR B N 1
ATOM 4761 C CA . TYR B 1 157 ? -45.475 -15.654 -17.907 1.00 13.24 157 TYR B CA 1
ATOM 4762 C C . TYR B 1 157 ? -45.174 -15.720 -19.392 1.00 16.37 157 TYR B C 1
ATOM 4763 O O . TYR B 1 157 ? -44.638 -16.720 -19.877 1.00 16.49 157 TYR B O 1
ATOM 4772 N N . TYR B 1 158 ? -45.513 -14.662 -20.124 1.00 12.37 158 TYR B N 1
ATOM 4773 C CA . TYR B 1 158 ? -45.245 -14.704 -21.565 1.00 14.23 158 TYR B CA 1
ATOM 4774 C C . TYR B 1 158 ? -43.783 -14.454 -21.963 1.00 15.54 158 TYR B C 1
ATOM 4775 O O . TYR B 1 158 ? -43.386 -14.755 -23.087 1.00 15.76 158 TYR B O 1
ATOM 4784 N N . ARG B 1 159 ? -42.981 -13.949 -21.027 1.00 15.20 159 ARG B N 1
ATOM 4785 C CA . ARG B 1 159 ? -41.534 -13.849 -21.226 1.00 14.80 159 ARG B CA 1
ATOM 4786 C C . ARG B 1 159 ? -40.887 -15.233 -21.333 1.00 17.96 159 ARG B C 1
ATOM 4787 O O . ARG B 1 159 ? -39.762 -15.363 -21.818 1.00 17.46 159 ARG B O 1
ATOM 4795 N N . SER B 1 160 ? -41.603 -16.260 -20.875 1.00 15.04 160 SER B N 1
ATOM 4796 C CA . SER B 1 160 ? -41.124 -17.639 -20.943 1.00 14.93 160 SER B CA 1
ATOM 4797 C C . SER B 1 160 ? -40.952 -18.107 -22.385 1.00 14.74 160 SER B C 1
ATOM 4798 O O . SER B 1 160 ? -40.179 -19.027 -22.662 1.00 14.82 160 SER B O 1
ATOM 4801 N N . PHE B 1 161 ? -41.685 -17.481 -23.299 1.00 15.03 161 PHE B N 1
ATOM 4802 C CA . PHE B 1 161 ? -41.659 -17.885 -24.698 1.00 15.37 161 PHE B CA 1
ATOM 4803 C C . PHE B 1 161 ? -40.988 -16.815 -25.549 1.00 16.77 161 PHE B C 1
ATOM 4804 O O . PHE B 1 161 ? -41.571 -15.765 -25.824 1.00 16.92 161 PHE B O 1
ATOM 4812 N N . LYS B 1 162 ? -39.756 -17.094 -25.967 1.00 14.70 162 LYS B N 1
ATOM 4813 C CA . LYS B 1 162 ? -38.943 -16.110 -26.671 1.00 15.59 162 LYS B CA 1
ATOM 4814 C C . LYS B 1 162 ? -39.374 -15.933 -28.122 1.00 16.33 162 LYS B C 1
ATOM 4815 O O . LYS B 1 162 ? -39.684 -16.905 -28.811 1.00 14.81 162 LYS B O 1
ATOM 4821 N N . THR B 1 163 ? -39.394 -14.685 -28.581 1.00 16.36 163 THR B N 1
ATOM 4822 C CA . THR B 1 163 ? -39.615 -14.406 -29.995 1.00 15.90 163 THR B CA 1
ATOM 4823 C C . THR B 1 163 ? -38.324 -14.683 -30.756 1.00 15.60 163 THR B C 1
ATOM 4824 O O . THR B 1 163 ? -37.284 -14.936 -30.150 1.00 16.17 163 THR B O 1
ATOM 4828 N N . GLU B 1 164 ? -38.389 -14.633 -32.081 1.00 15.46 164 GLU B N 1
ATOM 4829 C CA . GLU B 1 164 ? -37.220 -14.921 -32.906 1.00 19.95 164 GLU B CA 1
ATOM 4830 C C . GLU B 1 164 ? -36.125 -13.870 -32.736 1.00 18.41 164 GLU B C 1
ATOM 4831 O O . GLU B 1 164 ? -34.933 -14.189 -32.775 1.00 17.51 164 GLU B O 1
ATOM 4837 N N . TYR B 1 165 ? -36.537 -12.620 -32.544 1.00 17.30 165 TYR B N 1
ATOM 4838 C CA . TYR B 1 165 ? -35.603 -11.538 -32.248 1.00 17.15 165 TYR B CA 1
ATOM 4839 C C . TYR B 1 165 ? -34.821 -11.840 -30.970 1.00 14.06 165 TYR B C 1
ATOM 4840 O O . TYR B 1 165 ? -33.584 -11.766 -30.938 1.00 20.01 165 TYR B O 1
ATOM 4849 N N . GLU B 1 166 ? -35.562 -12.188 -29.923 1.00 13.45 166 GLU B N 1
ATOM 4850 C CA . GLU B 1 166 ? -34.976 -12.511 -28.628 1.00 14.04 166 GLU B CA 1
ATOM 4851 C C . GLU B 1 166 ? -33.980 -13.662 -28.749 1.00 14.47 166 GLU B C 1
ATOM 4852 O O . GLU B 1 166 ? -32.863 -13.580 -28.236 1.00 12.40 166 GLU B O 1
ATOM 4858 N N . LEU B 1 167 ? -34.384 -14.718 -29.454 1.00 17.46 167 LEU B N 1
ATOM 4859 C CA . LEU B 1 167 ? -33.513 -15.867 -29.692 1.00 16.64 167 LEU B CA 1
ATOM 4860 C C . LEU B 1 167 ? -32.235 -15.480 -30.433 1.00 17.06 167 LEU B C 1
ATOM 4861 O O . LEU B 1 167 ? -31.153 -15.962 -30.103 1.00 16.84 167 LEU B O 1
ATOM 4866 N N . ALA B 1 168 ? -32.363 -14.614 -31.435 1.00 17.61 168 ALA B N 1
ATOM 4867 C CA . ALA B 1 168 ? -31.196 -14.124 -32.166 1.00 22.51 168 ALA B CA 1
ATOM 4868 C C . ALA B 1 168 ? -30.211 -13.416 -31.231 1.00 19.83 168 ALA B C 1
ATOM 4869 O O . ALA 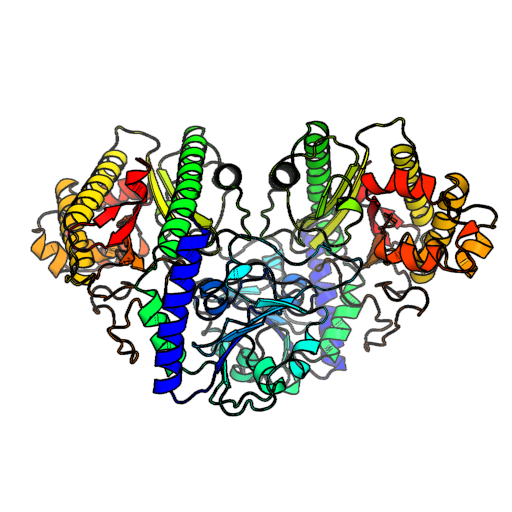B 1 168 ? -28.998 -13.705 -31.232 1.00 20.08 168 ALA B O 1
ATOM 4871 N N . CYS B 1 169 ? -30.740 -12.496 -30.425 1.00 17.46 169 CYS B N 1
ATOM 4872 C CA . CYS B 1 169 ? -29.911 -11.779 -29.457 1.00 17.32 169 CYS B CA 1
ATOM 4873 C C . CYS B 1 169 ? -29.195 -12.747 -28.509 1.00 17.33 169 CYS B C 1
ATOM 4874 O O . CYS B 1 169 ? -27.991 -12.612 -28.231 1.00 20.03 169 CYS B O 1
ATOM 4877 N N . MET B 1 170 ? -29.941 -13.735 -28.026 1.00 16.75 170 MET B N 1
ATOM 4878 C CA . MET B 1 170 ? -29.372 -14.720 -27.114 1.00 14.98 170 MET B CA 1
ATOM 4879 C C . MET B 1 170 ? -28.266 -15.537 -27.784 1.00 13.31 170 MET B C 1
ATOM 4880 O O . MET B 1 170 ? -27.269 -15.879 -27.147 1.00 14.10 170 MET B O 1
ATOM 4885 N N . ARG B 1 171 ? -28.421 -15.820 -29.074 1.00 17.01 171 ARG B N 1
ATOM 4886 C CA . ARG B 1 171 ? -27.370 -16.518 -29.818 1.00 15.99 171 ARG B CA 1
ATOM 4887 C C . ARG B 1 171 ? -26.086 -15.687 -29.935 1.00 17.55 171 ARG B C 1
ATOM 4888 O O . ARG B 1 171 ? -24.962 -16.214 -29.783 1.00 15.41 171 ARG B O 1
ATOM 4896 N N . GLU B 1 172 ? -26.244 -14.389 -30.196 1.00 16.16 172 GLU B N 1
ATOM 4897 C CA . GLU B 1 172 ? -25.074 -13.502 -30.209 1.00 19.87 172 GLU B CA 1
ATOM 4898 C C . GLU B 1 172 ? -24.342 -13.501 -28.857 1.00 17.68 172 GLU B C 1
ATOM 4899 O O . GLU B 1 172 ? -23.090 -13.607 -28.783 1.00 15.34 172 GLU B O 1
ATOM 4905 N N . ALA B 1 173 ? -25.129 -13.389 -27.787 1.00 18.74 173 ALA B N 1
ATOM 4906 C CA . ALA B 1 173 ? -24.566 -13.463 -26.443 1.00 16.59 173 ALA B CA 1
ATOM 4907 C C . ALA B 1 173 ? -23.798 -14.773 -26.232 1.00 15.93 173 ALA B C 1
ATOM 4908 O O . ALA B 1 173 ? -22.712 -14.780 -25.630 1.00 17.31 173 ALA B O 1
ATOM 4910 N N . GLN B 1 174 ? -24.365 -15.871 -26.738 1.00 13.97 174 GLN B N 1
ATOM 4911 C CA . GLN B 1 174 ? -23.696 -17.172 -26.711 1.00 14.91 174 GLN B CA 1
ATOM 4912 C C . GLN B 1 174 ? -22.311 -17.091 -27.336 1.00 19.17 174 GLN B C 1
ATOM 4913 O O . GLN B 1 174 ? -21.331 -17.571 -26.748 1.00 15.12 174 GLN B O 1
ATOM 4919 N N . LYS B 1 175 ? -22.225 -16.481 -28.520 1.00 19.53 175 LYS B N 1
ATOM 4920 C CA . LYS B 1 175 ? -20.921 -16.330 -29.182 1.00 21.25 175 LYS B CA 1
ATOM 4921 C C . LYS B 1 175 ? -19.898 -15.628 -28.284 1.00 18.03 175 LYS B C 1
ATOM 4922 O O . LYS B 1 175 ? -18.763 -16.125 -28.074 1.00 17.04 175 LYS B O 1
ATOM 4928 N N . MET B 1 176 ? -20.307 -14.480 -27.743 1.00 16.45 176 MET B N 1
ATOM 4929 C CA . MET B 1 176 ? -19.418 -13.744 -26.841 1.00 17.02 176 MET B CA 1
ATOM 4930 C C . MET B 1 176 ? -18.910 -14.623 -25.686 1.00 18.45 176 MET B C 1
ATOM 4931 O O . MET B 1 176 ? -17.693 -14.738 -25.440 1.00 19.43 176 MET B O 1
ATOM 4936 N N . ALA B 1 177 ? -19.852 -15.258 -24.994 1.00 18.45 177 ALA B N 1
ATOM 4937 C CA . ALA B 1 177 ? -19.525 -16.085 -23.833 1.00 17.68 177 ALA B CA 1
ATOM 4938 C C . ALA B 1 177 ? -18.565 -17.233 -24.169 1.00 19.33 177 ALA B C 1
ATOM 4939 O O . ALA B 1 177 ? -17.628 -17.515 -23.414 1.00 14.44 177 ALA B O 1
ATOM 4941 N N . VAL B 1 178 ? -18.804 -17.887 -25.303 1.00 19.35 178 VAL B N 1
ATOM 4942 C CA . VAL B 1 178 ? -17.935 -18.967 -25.767 1.00 16.27 178 VAL B CA 1
ATOM 4943 C C . VAL B 1 178 ? -16.495 -18.477 -25.972 1.00 16.07 178 VAL B C 1
ATOM 4944 O O . VAL B 1 178 ? -15.525 -19.139 -25.540 1.00 14.16 178 VAL B O 1
ATOM 4948 N N . ASN B 1 179 ? -16.352 -17.311 -26.604 1.00 17.68 179 ASN B N 1
ATOM 4949 C CA . ASN B 1 179 ? -15.011 -16.727 -26.761 1.00 19.26 179 ASN B CA 1
ATOM 4950 C C . ASN B 1 179 ? -14.333 -16.488 -25.412 1.00 19.60 179 ASN B C 1
ATOM 4951 O O . ASN B 1 179 ? -13.128 -16.782 -25.217 1.00 16.09 179 ASN B O 1
ATOM 4956 N N . GLY B 1 180 ? -15.120 -15.959 -24.479 1.00 16.87 180 GLY B N 1
ATOM 4957 C CA . GLY B 1 180 ? -14.625 -15.731 -23.136 1.00 16.25 180 GLY B CA 1
ATOM 4958 C C . GLY B 1 180 ? -14.122 -17.000 -22.467 1.00 17.40 180 GLY B C 1
ATOM 4959 O O . GLY B 1 180 ? -13.020 -17.023 -21.918 1.00 18.78 180 GLY B O 1
ATOM 4960 N N . HIS B 1 181 ? -14.931 -18.055 -22.507 1.00 15.80 181 HIS B N 1
ATOM 4961 C CA . HIS B 1 181 ? -14.572 -19.319 -21.871 1.00 13.07 181 HIS B CA 1
ATOM 4962 C C . HIS B 1 181 ? -13.313 -19.939 -22.469 1.00 19.46 181 HIS B C 1
ATOM 4963 O O . HIS B 1 181 ? -12.475 -20.486 -21.739 1.00 19.22 181 HIS B O 1
ATOM 4970 N N . ARG B 1 182 ? -13.169 -19.848 -23.789 1.00 20.99 182 ARG B N 1
ATOM 4971 C CA . ARG B 1 182 ? -11.942 -20.341 -24.411 1.00 18.62 182 ARG B CA 1
ATOM 4972 C C . ARG B 1 182 ? -10.703 -19.571 -23.928 1.00 19.25 182 ARG B C 1
ATOM 4973 O O . ARG B 1 182 ? -9.692 -20.180 -23.520 1.00 17.73 182 ARG B O 1
ATOM 4981 N N . ALA B 1 183 ? -10.787 -18.240 -23.948 1.00 17.57 183 ALA B N 1
ATOM 4982 C CA . ALA B 1 183 ? -9.657 -17.430 -23.478 1.00 19.31 183 ALA B CA 1
ATOM 4983 C C . ALA B 1 183 ? -9.319 -17.706 -22.010 1.00 16.66 183 ALA B C 1
ATOM 4984 O O . ALA B 1 183 ? -8.145 -17.719 -21.622 1.00 14.84 183 ALA B O 1
ATOM 4986 N N . ALA B 1 184 ? -10.352 -17.934 -21.204 1.00 14.87 184 ALA B N 1
ATOM 4987 C CA . ALA B 1 184 ? -10.171 -18.210 -19.785 1.00 14.38 184 ALA B CA 1
ATOM 4988 C C . ALA B 1 184 ? -9.511 -19.565 -19.546 1.00 14.78 184 ALA B C 1
ATOM 4989 O O . ALA B 1 184 ? -8.658 -19.700 -18.664 1.00 14.29 184 ALA B O 1
ATOM 4991 N N . GLU B 1 185 ? -9.902 -20.568 -20.326 1.00 14.19 185 GLU B N 1
ATOM 4992 C CA . GLU B 1 185 ? -9.251 -21.866 -20.221 1.00 16.56 185 GLU B CA 1
ATOM 4993 C C . GLU B 1 185 ? -7.776 -21.728 -20.572 1.00 22.02 185 GLU B C 1
ATOM 4994 O O . GLU B 1 185 ? -6.910 -22.276 -19.878 1.00 21.98 185 GLU B O 1
ATOM 5000 N N . GLU B 1 186 ? -7.494 -20.993 -21.646 1.00 20.21 186 GLU B N 1
ATOM 5001 C CA . GLU B 1 186 ? -6.108 -20.756 -22.035 1.00 24.80 186 GLU B CA 1
ATOM 5002 C C . GLU B 1 186 ? -5.315 -20.080 -20.911 1.00 20.22 186 GLU B C 1
ATOM 5003 O O . GLU B 1 186 ? -4.169 -20.449 -20.643 1.00 19.49 186 GLU B O 1
ATOM 5009 N N . ALA B 1 187 ? -5.928 -19.098 -20.255 1.00 14.05 187 ALA B N 1
ATOM 5010 C CA . ALA B 1 187 ? -5.287 -18.435 -19.122 1.00 15.34 187 ALA B CA 1
ATOM 5011 C C . ALA B 1 187 ? -4.993 -19.421 -17.990 1.00 19.23 187 ALA B C 1
ATOM 5012 O O . ALA B 1 187 ? -3.900 -19.419 -17.417 1.00 17.17 187 ALA B O 1
ATOM 5014 N N . PHE B 1 188 ? -5.975 -20.262 -17.676 1.00 19.20 188 PHE B N 1
ATOM 5015 C CA . PHE B 1 188 ? -5.818 -21.295 -16.656 1.00 20.37 188 PHE B CA 1
ATOM 5016 C C . PHE B 1 188 ? -4.640 -22.224 -16.945 1.00 20.72 188 PHE B C 1
ATOM 5017 O O . PHE B 1 188 ? -3.796 -22.445 -16.076 1.00 20.80 188 PHE B O 1
ATOM 5025 N N . ARG B 1 189 ? -4.579 -22.755 -18.166 1.00 18.57 189 ARG B N 1
ATOM 5026 C CA . ARG B 1 189 ? -3.494 -23.659 -18.557 1.00 21.80 189 ARG B CA 1
ATOM 5027 C C . ARG B 1 189 ? -2.114 -23.018 -18.386 1.00 20.41 189 ARG B C 1
ATOM 5028 O O . ARG B 1 189 ? -1.119 -23.712 -18.174 1.00 14.35 189 ARG B O 1
ATOM 5036 N N . SER B 1 190 ? -2.068 -21.690 -18.480 1.00 21.09 190 SER B N 1
ATOM 5037 C CA . SER B 1 190 ? -0.823 -20.935 -18.357 1.00 24.24 190 SER B CA 1
ATOM 5038 C C . SER B 1 190 ? -0.421 -20.666 -16.908 1.00 23.22 190 SER B C 1
ATOM 5039 O O . SER B 1 190 ? 0.617 -20.057 -16.653 1.00 23.22 190 SER B O 1
ATOM 5042 N N . GLY B 1 191 ? -1.249 -21.103 -15.965 1.00 21.08 191 GLY B N 1
ATOM 5043 C CA . GLY B 1 191 ? -0.948 -20.953 -14.552 1.00 18.04 191 GLY B CA 1
ATOM 5044 C C . GLY B 1 191 ? -1.279 -19.593 -13.960 1.00 19.97 191 GLY B C 1
ATOM 5045 O O . GLY B 1 191 ? -0.733 -19.213 -12.925 1.00 24.70 191 GLY B O 1
ATOM 5046 N N . MET B 1 192 ? -2.180 -18.859 -14.605 1.00 15.28 192 MET B N 1
ATOM 5047 C CA . MET B 1 192 ? -2.540 -17.516 -14.151 1.00 14.62 192 MET B CA 1
ATOM 5048 C C . MET B 1 192 ? -3.465 -17.524 -12.929 1.00 13.54 192 MET B C 1
ATOM 5049 O O . MET B 1 192 ? -4.224 -18.469 -12.719 1.00 12.98 192 MET B O 1
ATOM 5054 N N . SER B 1 193 ? -3.399 -16.463 -12.128 1.00 14.71 193 SER B N 1
ATOM 5055 C CA . SER B 1 193 ? -4.269 -16.328 -10.961 1.00 17.37 193 SER B CA 1
ATOM 5056 C C . SER B 1 193 ? -5.716 -16.116 -11.398 1.00 13.93 193 SER B C 1
ATOM 5057 O O . SER B 1 193 ? -5.981 -15.847 -12.565 1.00 15.47 193 SER B O 1
ATOM 5060 N N . GLU B 1 194 ? -6.648 -16.240 -10.457 1.00 13.48 194 GLU B N 1
ATOM 5061 C CA . GLU B 1 194 ? -8.058 -15.987 -10.739 1.00 14.93 194 GLU B CA 1
ATOM 5062 C C . GLU B 1 194 ? -8.260 -14.580 -11.305 1.00 14.45 194 GLU B C 1
ATOM 5063 O O . GLU B 1 194 ? -9.067 -14.374 -12.211 1.00 14.07 194 GLU B O 1
ATOM 5069 N N . PHE B 1 195 ? -7.512 -13.620 -10.769 1.00 14.76 195 PHE B N 1
ATOM 5070 C CA . PHE B 1 195 ? -7.630 -12.223 -11.180 1.00 14.74 195 PHE B CA 1
ATOM 5071 C C . PHE B 1 195 ? -7.229 -12.028 -12.644 1.00 16.50 195 PHE B C 1
ATOM 5072 O O . PHE B 1 195 ? -7.914 -11.335 -13.409 1.00 17.44 195 PHE B O 1
ATOM 5080 N N . ASP B 1 196 ? -6.116 -12.648 -13.026 1.00 13.04 196 ASP B N 1
ATOM 5081 C CA . ASP B 1 196 ? -5.622 -12.564 -14.394 1.00 14.71 196 ASP B CA 1
ATOM 5082 C C . ASP B 1 196 ? -6.519 -13.331 -15.370 1.00 11.95 196 ASP B C 1
ATOM 5083 O O . ASP B 1 196 ? -6.724 -12.900 -16.507 1.00 16.33 196 ASP B O 1
ATOM 5088 N N . ILE B 1 197 ? -7.054 -14.462 -14.921 1.00 11.03 197 ILE B N 1
ATOM 5089 C CA . ILE B 1 197 ? -8.010 -15.222 -15.721 1.00 15.41 197 ILE B CA 1
ATOM 5090 C C . ILE B 1 197 ? -9.249 -14.381 -15.988 1.00 14.33 197 ILE B C 1
ATOM 5091 O O . ILE B 1 197 ? -9.753 -14.338 -17.115 1.00 13.96 197 ILE B O 1
ATOM 5096 N N . ASN B 1 198 ? -9.725 -13.696 -14.952 1.00 13.52 198 ASN B N 1
ATOM 5097 C CA . ASN B 1 198 ? -10.858 -12.794 -15.103 1.00 15.92 198 ASN B CA 1
ATOM 5098 C C . ASN B 1 198 ? -10.540 -11.684 -16.103 1.00 16.86 198 ASN B C 1
ATOM 5099 O O . ASN B 1 198 ? -11.375 -11.334 -16.949 1.00 18.06 198 ASN B O 1
ATOM 5104 N N . ILE B 1 199 ? -9.325 -11.145 -16.016 1.00 13.73 199 ILE B N 1
ATOM 5105 C CA . ILE B 1 199 ? -8.876 -10.154 -16.995 1.00 15.77 199 ILE B CA 1
ATOM 5106 C C . ILE B 1 199 ? -8.988 -10.715 -18.414 1.00 14.89 199 ILE B C 1
ATOM 5107 O O . ILE B 1 199 ? -9.511 -10.055 -19.312 1.00 17.25 199 ILE B O 1
ATOM 5112 N N . ALA B 1 200 ? -8.507 -11.940 -18.603 1.00 13.23 200 ALA B N 1
ATOM 5113 C CA . ALA B 1 200 ? -8.559 -12.596 -19.911 1.00 16.18 200 ALA B CA 1
ATOM 5114 C C . ALA B 1 200 ? -9.995 -12.761 -20.425 1.00 17.84 200 ALA B C 1
ATOM 5115 O O . ALA B 1 200 ? -10.277 -12.547 -21.615 1.00 19.18 200 ALA B O 1
ATOM 5117 N N . TYR B 1 201 ? -10.897 -13.137 -19.522 1.00 15.17 201 TYR B N 1
ATOM 5118 C CA . TYR B 1 201 ? -12.305 -13.306 -19.872 1.00 14.25 201 TYR B CA 1
ATOM 5119 C C . TYR B 1 201 ? -12.922 -11.986 -20.327 1.00 14.10 201 TYR B C 1
ATOM 5120 O O . TYR B 1 201 ? -13.589 -11.922 -21.369 1.00 16.94 201 TYR B O 1
ATOM 5129 N N . LEU B 1 202 ? -12.685 -10.937 -19.541 1.00 16.43 202 LEU B N 1
ATOM 5130 C CA . LEU B 1 202 ? -13.218 -9.610 -19.833 1.00 14.64 202 LEU B CA 1
ATOM 5131 C C . LEU B 1 202 ? -12.667 -9.077 -21.148 1.00 16.98 202 LEU B C 1
ATOM 5132 O O . LEU B 1 202 ? -13.375 -8.415 -21.910 1.00 14.11 202 LEU B O 1
ATOM 5137 N N . THR B 1 203 ? -11.398 -9.375 -21.408 1.00 17.80 203 THR B N 1
ATOM 5138 C CA . THR B 1 203 ? -10.749 -8.963 -22.644 1.00 19.41 203 THR B CA 1
ATOM 5139 C C . THR B 1 203 ? -11.368 -9.655 -23.856 1.00 19.32 203 THR B C 1
ATOM 5140 O O . THR B 1 203 ? -11.654 -9.010 -24.865 1.00 20.13 203 THR B O 1
ATOM 5144 N N . ALA B 1 204 ? -11.586 -10.964 -23.757 1.00 18.59 204 ALA B N 1
ATOM 5145 C CA . ALA B 1 204 ? -12.138 -11.709 -24.889 1.00 19.27 204 ALA B CA 1
ATOM 5146 C C . ALA B 1 204 ? -13.618 -11.409 -25.160 1.00 18.49 204 ALA B C 1
ATOM 5147 O O . ALA B 1 204 ? -14.062 -11.443 -26.311 1.00 18.24 204 ALA B O 1
ATOM 5149 N N . THR B 1 205 ? -14.379 -11.109 -24.110 1.00 17.01 205 THR B N 1
ATOM 5150 C CA . THR B 1 205 ? -15.803 -10.808 -24.286 1.00 17.05 205 THR B CA 1
ATOM 5151 C C . THR B 1 205 ? -16.078 -9.337 -24.579 1.00 17.73 205 THR B C 1
ATOM 5152 O O . THR B 1 205 ? -17.122 -8.990 -25.137 1.00 15.66 205 THR B O 1
ATOM 5156 N N . GLY B 1 206 ? -15.154 -8.473 -24.179 1.00 19.96 206 GLY B N 1
ATOM 5157 C CA . GLY B 1 206 ? -15.343 -7.043 -24.325 1.00 19.18 206 GLY B CA 1
ATOM 5158 C C . GLY B 1 206 ? -16.251 -6.486 -23.247 1.00 18.13 206 GLY B C 1
ATOM 5159 O O . GLY B 1 206 ? -16.731 -5.358 -23.350 1.00 18.53 206 GLY B O 1
ATOM 5160 N N . HIS B 1 207 ? -16.487 -7.280 -22.206 1.00 18.57 207 HIS B N 1
ATOM 5161 C CA . HIS B 1 207 ? -17.289 -6.846 -21.067 1.00 17.69 207 HIS B CA 1
ATOM 5162 C C . HIS B 1 207 ? -16.435 -6.142 -20.017 1.00 17.03 207 HIS B C 1
ATOM 5163 O O . HIS B 1 207 ? -15.205 -6.226 -20.031 1.00 15.06 207 HIS B O 1
ATOM 5170 N N . ARG B 1 208 ? -17.107 -5.444 -19.110 1.00 17.32 208 ARG B N 1
ATOM 5171 C CA . ARG B 1 208 ? -16.482 -4.944 -17.895 1.00 19.30 208 ARG B CA 1
ATOM 5172 C C . ARG B 1 208 ? -17.134 -5.670 -16.727 1.00 19.82 208 ARG B C 1
ATOM 5173 O O . ARG B 1 208 ? -18.242 -6.193 -16.864 1.00 15.65 208 ARG B O 1
ATOM 5181 N N . ASP B 1 209 ? -16.460 -5.701 -15.581 1.00 21.53 209 ASP B N 1
ATOM 5182 C CA . ASP B 1 209 ? -17.038 -6.307 -14.382 1.00 21.36 209 ASP B CA 1
ATOM 5183 C C . ASP B 1 209 ? -18.349 -5.628 -13.993 1.00 21.59 209 ASP B C 1
ATOM 5184 O O . ASP B 1 209 ? -19.196 -6.225 -13.328 1.00 21.10 209 ASP B O 1
ATOM 5189 N N . THR B 1 210 ? -18.511 -4.379 -14.418 1.00 22.53 210 THR B N 1
ATOM 5190 C CA . THR B 1 210 ? -19.696 -3.601 -14.082 1.00 20.47 210 THR B CA 1
ATOM 5191 C C . THR B 1 210 ? -20.863 -3.844 -15.037 1.00 20.80 210 THR B C 1
ATOM 5192 O O . THR B 1 210 ? -21.975 -3.390 -14.777 1.00 21.39 210 THR B O 1
ATOM 5196 N N . ASP B 1 211 ? -20.619 -4.551 -16.138 1.00 21.93 211 ASP B N 1
ATOM 5197 C CA . ASP B 1 211 ? -21.679 -4.759 -17.124 1.00 21.46 211 ASP B CA 1
ATOM 5198 C C . ASP B 1 211 ? -21.913 -6.213 -17.551 1.00 21.64 211 ASP B C 1
ATOM 5199 O O . ASP B 1 211 ? -22.728 -6.479 -18.434 1.00 23.53 211 ASP B O 1
ATOM 5204 N N . VAL B 1 212 ? -21.198 -7.149 -16.937 1.00 19.14 212 VAL B N 1
ATOM 5205 C CA . VAL B 1 212 ? -21.527 -8.557 -17.114 1.00 17.40 212 VAL B CA 1
ATOM 5206 C C . VAL B 1 212 ? -22.929 -8.774 -16.546 1.00 17.47 212 VAL B C 1
ATOM 5207 O O . VAL B 1 212 ? -23.315 -8.102 -15.588 1.00 16.58 212 VAL B O 1
ATOM 5211 N N . PRO B 1 213 ? -23.708 -9.691 -17.149 1.00 17.35 213 PRO B N 1
ATOM 5212 C CA . PRO B 1 213 ? -25.101 -9.904 -16.722 1.00 18.16 213 PRO B CA 1
ATOM 5213 C C . PRO B 1 213 ? -25.177 -10.403 -15.280 1.00 24.40 213 PRO B C 1
ATOM 5214 O O . PRO B 1 213 ? -26.183 -10.209 -14.596 1.00 24.19 213 PRO B O 1
ATOM 5218 N N . TYR B 1 214 ? -24.105 -11.047 -14.834 1.00 24.16 214 TYR B N 1
ATOM 5219 C CA . TYR B 1 214 ? -23.963 -11.457 -13.444 1.00 27.64 214 TYR B CA 1
ATOM 5220 C C . TYR B 1 214 ? -22.474 -11.577 -13.159 1.00 24.43 214 TYR B C 1
ATOM 5221 O O . TYR B 1 214 ? -21.686 -11.797 -14.082 1.00 25.67 214 TYR B O 1
ATOM 5230 N N . SER B 1 215 ? -22.091 -11.425 -11.893 1.00 23.33 215 SER B N 1
ATOM 5231 C CA . SER B 1 215 ? -20.681 -11.451 -11.511 1.00 25.79 215 SER B CA 1
ATOM 5232 C C . SER B 1 215 ? -20.024 -12.766 -11.912 1.00 22.41 215 SER B C 1
ATOM 5233 O O . SER B 1 215 ? -20.573 -13.841 -11.670 1.00 21.81 215 SER B O 1
ATOM 5236 N N . ASN B 1 216 ? -18.858 -12.673 -12.543 1.00 23.24 216 ASN B N 1
ATOM 5237 C CA . ASN B 1 216 ? -18.123 -13.860 -12.956 1.00 20.69 216 ASN B CA 1
ATOM 5238 C C . ASN B 1 216 ? -17.732 -14.717 -11.757 1.00 14.73 216 ASN B C 1
ATOM 5239 O O . ASN B 1 216 ? -17.413 -14.201 -10.687 1.00 17.37 216 ASN B O 1
ATOM 5244 N N . ILE B 1 217 ? -17.779 -16.029 -11.944 1.00 9.63 217 ILE B N 1
ATOM 5245 C CA . ILE B 1 217 ? -17.293 -16.971 -10.950 1.00 13.83 217 ILE B CA 1
ATOM 5246 C C . ILE B 1 217 ? -16.053 -17.666 -11.504 1.00 14.53 217 ILE B C 1
ATOM 5247 O O . ILE B 1 217 ? -16.153 -18.551 -12.356 1.00 13.69 217 ILE B O 1
ATOM 5252 N N . VAL B 1 218 ? -14.888 -17.235 -11.026 1.00 14.72 218 VAL B N 1
ATOM 5253 C CA . VAL B 1 218 ? -13.605 -17.752 -11.488 1.00 16.30 218 VAL B CA 1
ATOM 5254 C C . VAL B 1 218 ? -12.934 -18.495 -10.338 1.00 14.63 218 VAL B C 1
ATOM 5255 O O . VAL B 1 218 ? -12.199 -17.902 -9.549 1.00 16.59 218 VAL B O 1
ATOM 5259 N N . ALA B 1 219 ? -13.190 -19.796 -10.246 1.00 12.20 219 ALA B N 1
ATOM 5260 C CA . ALA B 1 219 ? -12.827 -20.548 -9.048 1.00 14.50 219 ALA B CA 1
ATOM 5261 C C . ALA B 1 219 ? -11.743 -21.595 -9.281 1.00 14.05 219 ALA B C 1
ATOM 5262 O O . ALA B 1 219 ? -11.955 -22.566 -10.000 1.00 16.13 219 ALA B O 1
ATOM 5264 N N . LEU B 1 220 ? -10.590 -21.403 -8.651 1.00 11.19 220 LEU B N 1
ATOM 5265 C CA . LEU B 1 220 ? -9.514 -22.381 -8.745 1.00 11.96 220 LEU B CA 1
ATOM 5266 C C . LEU B 1 220 ? -9.530 -23.329 -7.554 1.00 13.35 220 LEU B C 1
ATOM 5267 O O . LEU B 1 220 ? -9.768 -22.908 -6.422 1.00 15.57 220 LEU B O 1
ATOM 5272 N N . ASN B 1 221 ? -9.287 -24.608 -7.830 1.00 14.84 221 ASN B N 1
ATOM 5273 C CA . ASN B 1 221 ? -9.163 -25.631 -6.799 1.00 13.60 221 ASN B CA 1
ATOM 5274 C C . ASN B 1 221 ? -10.375 -25.716 -5.862 1.00 16.29 221 ASN B C 1
ATOM 5275 O O . ASN B 1 221 ? -11.510 -25.846 -6.328 1.00 17.75 221 ASN B O 1
ATOM 5280 N N . GLU B 1 222 ? -10.134 -25.626 -4.555 1.00 15.43 222 GLU B N 1
ATOM 5281 C CA . GLU B 1 222 ? -11.202 -25.756 -3.560 1.00 16.66 222 GLU B CA 1
ATOM 5282 C C . GLU B 1 222 ? -12.322 -24.734 -3.732 1.00 13.11 222 GLU B C 1
ATOM 5283 O O . GLU B 1 222 ? -13.461 -24.977 -3.327 1.00 14.68 222 GLU B O 1
ATOM 5289 N N . HIS B 1 223 ? -11.997 -23.589 -4.323 1.00 12.70 223 HIS B N 1
ATOM 5290 C CA . HIS B 1 223 ? -12.987 -22.545 -4.549 1.00 12.97 223 HIS B CA 1
ATOM 5291 C C . HIS B 1 223 ? -14.116 -23.035 -5.444 1.00 13.31 223 HIS B C 1
ATOM 5292 O O . HIS B 1 223 ? -15.226 -22.503 -5.398 1.00 14.56 223 HIS B O 1
ATOM 5299 N N . ALA B 1 224 ? -13.830 -24.055 -6.250 1.00 17.58 224 ALA B N 1
ATOM 5300 C CA . ALA B 1 224 ? -14.837 -24.628 -7.137 1.00 17.38 224 ALA B CA 1
ATOM 5301 C C . ALA B 1 224 ? -15.983 -25.251 -6.344 1.00 17.55 224 ALA B C 1
ATOM 5302 O O . ALA B 1 224 ? -17.070 -25.464 -6.878 1.00 15.63 224 ALA B O 1
ATOM 5304 N N . ALA B 1 225 ? -15.735 -25.541 -5.069 1.00 21.34 225 ALA B N 1
ATOM 5305 C CA . ALA B 1 225 ? -16.775 -26.077 -4.193 1.00 21.39 225 ALA B CA 1
ATOM 5306 C C . ALA B 1 225 ? -17.688 -24.974 -3.659 1.00 23.24 225 ALA B C 1
ATOM 5307 O O . ALA B 1 225 ? -18.723 -25.254 -3.053 1.00 26.29 225 ALA B O 1
ATOM 5309 N N . VAL B 1 226 ? -17.299 -23.723 -3.883 1.00 20.03 226 VAL B N 1
ATOM 5310 C CA . VAL B 1 226 ? -18.089 -22.582 -3.426 1.00 21.86 226 VAL B CA 1
ATOM 5311 C C . VAL B 1 226 ? -19.009 -22.101 -4.542 1.00 25.17 226 VAL B C 1
ATOM 5312 O O . VAL B 1 226 ? -18.545 -21.529 -5.533 1.00 22.70 226 VAL B O 1
ATOM 5316 N N . LEU B 1 227 ? -20.310 -22.329 -4.373 1.00 26.08 227 LEU B N 1
ATOM 5317 C CA . LEU B 1 227 ? -21.285 -22.073 -5.431 1.00 25.88 227 LEU B CA 1
ATOM 5318 C C . LEU B 1 227 ? -21.320 -20.622 -5.909 1.00 27.39 227 LEU B C 1
ATOM 5319 O O . LEU B 1 227 ? -21.305 -20.364 -7.112 1.00 26.36 227 LEU B O 1
ATOM 5324 N N . HIS B 1 228 ? -21.358 -19.680 -4.974 1.00 33.83 228 HIS B N 1
ATOM 5325 C CA . HIS B 1 228 ? -21.294 -18.263 -5.324 1.00 40.77 228 HIS B CA 1
ATOM 5326 C C . HIS B 1 228 ? -19.936 -17.688 -4.935 1.00 33.44 228 HIS B C 1
ATOM 5327 O O . HIS B 1 228 ? -19.823 -16.916 -3.981 1.00 34.51 228 HIS B O 1
ATOM 5334 N N . TYR B 1 229 ? -18.905 -18.076 -5.675 1.00 24.73 229 TYR B N 1
ATOM 5335 C CA . TYR B 1 229 ? -17.567 -17.560 -5.429 1.00 22.16 229 TYR B CA 1
ATOM 5336 C C . TYR B 1 229 ? -17.282 -16.396 -6.371 1.00 23.54 229 TYR B C 1
ATOM 5337 O O . TYR B 1 229 ? -17.013 -16.599 -7.556 1.00 25.66 229 TYR B O 1
ATOM 5346 N N . THR B 1 230 ? -17.349 -15.176 -5.844 1.00 20.71 230 THR B N 1
ATOM 5347 C CA . THR B 1 230 ? -17.143 -13.984 -6.666 1.00 24.65 230 THR B CA 1
ATOM 5348 C C . THR B 1 230 ? -15.891 -13.202 -6.273 1.00 25.50 230 THR B C 1
ATOM 5349 O O . THR B 1 230 ? -15.699 -12.067 -6.703 1.00 25.06 230 THR B O 1
ATOM 5353 N N . LYS B 1 231 ? -15.048 -13.823 -5.455 1.00 25.35 231 LYS B N 1
ATOM 5354 C CA . LYS B 1 231 ? -13.757 -13.258 -5.093 1.00 26.76 231 LYS B CA 1
ATOM 5355 C C . LYS B 1 231 ? -12.722 -13.617 -6.156 1.00 23.87 231 LYS B C 1
ATOM 5356 O O . LYS B 1 231 ? -12.948 -14.513 -6.973 1.00 22.55 231 LYS B O 1
ATOM 5362 N N . LEU B 1 232 ? -11.590 -12.919 -6.145 1.00 19.57 232 LEU B N 1
ATOM 5363 C CA . LEU B 1 232 ? -10.490 -13.227 -7.053 1.00 16.37 232 LEU B CA 1
ATOM 5364 C C . LEU B 1 232 ? -9.150 -13.142 -6.328 1.00 16.84 232 LEU B C 1
ATOM 5365 O O . LEU B 1 232 ? -8.760 -12.071 -5.865 1.00 21.39 232 LEU B O 1
ATOM 5370 N N . ASP B 1 233 ? -8.451 -14.268 -6.223 1.00 15.13 233 ASP B N 1
ATOM 5371 C CA . ASP B 1 233 ? -7.093 -14.267 -5.686 1.00 19.39 233 ASP B CA 1
ATOM 5372 C C . ASP B 1 233 ? -6.158 -13.653 -6.719 1.00 18.45 233 ASP B C 1
ATOM 5373 O O . ASP B 1 233 ? -6.322 -13.872 -7.919 1.00 14.95 233 ASP B O 1
ATOM 5378 N N . HIS B 1 234 ? -5.172 -12.894 -6.253 1.00 18.11 234 HIS B N 1
ATOM 5379 C CA . HIS B 1 234 ? -4.261 -12.197 -7.157 1.00 16.33 234 HIS B CA 1
ATOM 5380 C C . HIS B 1 234 ? -2.959 -12.951 -7.373 1.00 20.18 234 HIS B C 1
ATOM 5381 O O . HIS B 1 234 ? -2.140 -12.570 -8.206 1.00 21.24 234 HIS B O 1
ATOM 5388 N N . GLN B 1 235 ? -2.773 -14.022 -6.615 1.00 18.25 235 GLN B N 1
ATOM 5389 C CA . GLN B 1 235 ? -1.628 -14.891 -6.809 1.00 21.39 235 GLN B CA 1
ATOM 5390 C C . GLN B 1 235 ? -2.138 -16.294 -7.115 1.00 20.39 235 GLN B C 1
ATOM 5391 O O . GLN B 1 235 ? -3.089 -16.760 -6.493 1.00 19.76 235 GLN B O 1
ATOM 5397 N N . ALA B 1 236 ? -1.520 -16.955 -8.086 1.00 19.74 236 ALA B N 1
ATOM 5398 C CA . ALA B 1 236 ? -1.891 -18.321 -8.428 1.00 21.46 236 ALA B CA 1
ATOM 5399 C C . ALA B 1 236 ? -1.581 -19.227 -7.247 1.00 21.84 236 ALA B C 1
ATOM 5400 O O . ALA B 1 236 ? -0.649 -18.957 -6.496 1.00 21.32 236 ALA B O 1
ATOM 5402 N N . PRO B 1 237 ? -2.374 -20.294 -7.064 1.00 23.27 237 PRO B N 1
ATOM 5403 C CA . PRO B 1 237 ? -2.103 -21.226 -5.963 1.00 23.46 237 PRO B CA 1
ATOM 5404 C C . PRO B 1 237 ? -0.793 -21.987 -6.168 1.00 24.42 237 PRO B C 1
ATOM 5405 O O . PRO B 1 237 ? -0.256 -21.991 -7.280 1.00 22.80 237 PRO B O 1
ATOM 5409 N N . GLU B 1 238 ? -0.288 -22.609 -5.103 1.00 25.26 238 GLU B N 1
ATOM 5410 C CA . GLU B 1 238 ? 0.965 -23.361 -5.165 1.00 29.55 238 GLU B CA 1
ATOM 5411 C C . GLU B 1 238 ? 0.883 -24.487 -6.189 1.00 27.49 238 GLU B C 1
ATOM 5412 O O . GLU B 1 238 ? 1.845 -24.751 -6.912 1.00 28.09 238 GLU B O 1
ATOM 5418 N N . GLU B 1 239 ? -0.271 -25.146 -6.246 1.00 23.80 239 GLU B N 1
ATOM 5419 C CA . GLU B 1 239 ? -0.478 -26.263 -7.155 1.00 24.77 239 GLU B CA 1
ATOM 5420 C C . GLU B 1 239 ? -1.811 -26.121 -7.879 1.00 23.97 239 GLU B C 1
ATOM 5421 O O . GLU B 1 239 ? -2.858 -26.008 -7.240 1.00 22.31 239 GLU B O 1
ATOM 5427 N N . MET B 1 240 ? -1.768 -26.121 -9.209 1.00 19.78 240 MET B N 1
ATOM 5428 C CA . MET B 1 240 ? -2.988 -26.063 -10.008 1.00 22.93 240 MET B CA 1
ATOM 5429 C C . MET B 1 240 ? -3.649 -27.436 -10.052 1.00 19.03 240 MET B C 1
ATOM 5430 O O . MET B 1 240 ? -3.004 -28.429 -10.376 1.00 16.27 240 MET B O 1
ATOM 5435 N N . ARG B 1 241 ? -4.934 -27.491 -9.718 1.00 19.22 241 ARG B N 1
ATOM 5436 C CA . ARG B 1 241 ? -5.654 -28.763 -9.685 1.00 16.93 241 ARG B CA 1
ATOM 5437 C C . ARG B 1 241 ? -6.938 -28.718 -10.509 1.00 16.04 241 ARG B C 1
ATOM 5438 O O . ARG B 1 241 ? -7.200 -29.612 -11.317 1.00 17.02 241 ARG B O 1
ATOM 5446 N N . SER B 1 242 ? -7.733 -27.675 -10.308 1.00 15.25 242 SER B N 1
ATOM 5447 C CA . SER B 1 242 ? -8.994 -27.547 -11.027 1.00 14.07 242 SER B CA 1
ATOM 5448 C C . SER B 1 242 ? -9.379 -26.097 -11.281 1.00 13.19 242 SER B C 1
ATOM 5449 O O . SER B 1 242 ? -8.875 -25.182 -10.630 1.00 14.96 242 SER B O 1
ATOM 5452 N N . PHE B 1 243 ? -10.281 -25.902 -12.235 1.00 14.36 243 PHE B N 1
ATOM 5453 C CA . PHE B 1 243 ? -10.794 -24.580 -12.556 1.00 11.90 243 PHE B CA 1
ATOM 5454 C C . PHE B 1 243 ? -12.260 -24.696 -12.939 1.00 12.47 243 PHE B C 1
ATOM 5455 O O . PHE B 1 243 ? -12.603 -25.379 -13.898 1.00 14.42 243 PHE B O 1
ATOM 5463 N N . LEU B 1 244 ? -13.124 -24.032 -12.183 1.00 11.91 244 LEU B N 1
ATOM 5464 C CA . LEU B 1 244 ? -14.529 -23.942 -12.549 1.00 12.92 244 LEU B CA 1
ATOM 5465 C C . LEU B 1 244 ? -14.834 -22.491 -12.905 1.00 10.78 244 LEU B C 1
ATOM 5466 O O . LEU B 1 244 ? -14.605 -21.578 -12.102 1.00 12.69 244 LEU B O 1
ATOM 5471 N N . LEU B 1 245 ? -15.323 -22.288 -14.125 1.00 10.30 245 LEU B N 1
ATOM 5472 C CA . LEU B 1 245 ? -15.695 -20.966 -14.598 1.00 12.40 245 LEU B CA 1
ATOM 5473 C C . LEU B 1 245 ? -17.186 -20.904 -14.888 1.00 12.36 245 LEU B C 1
ATOM 5474 O O . LEU B 1 245 ? -17.689 -21.615 -15.759 1.00 12.08 245 LEU B O 1
ATOM 5479 N N . ASP B 1 246 ? -17.890 -20.057 -14.145 1.00 13.25 246 ASP B N 1
ATOM 5480 C CA . ASP B 1 246 ? -19.284 -19.755 -14.448 1.00 10.96 246 ASP B CA 1
ATOM 5481 C C . ASP B 1 246 ? -19.346 -18.294 -14.858 1.00 13.11 246 ASP B C 1
ATOM 5482 O O . ASP B 1 246 ? -19.264 -17.394 -14.020 1.00 13.29 246 ASP B O 1
ATOM 5487 N N . ALA B 1 247 ? -19.472 -18.064 -16.157 1.00 13.72 247 ALA B N 1
ATOM 5488 C CA . ALA B 1 247 ? -19.471 -16.715 -16.687 1.00 14.40 247 ALA B CA 1
ATOM 5489 C C . ALA B 1 247 ? -20.263 -16.667 -17.981 1.00 13.96 247 ALA B C 1
ATOM 5490 O O . ALA B 1 247 ? -20.499 -17.695 -18.631 1.00 15.02 247 ALA B O 1
ATOM 5492 N N . GLY B 1 248 ? -20.693 -15.469 -18.344 1.00 15.27 248 GLY B N 1
ATOM 5493 C CA . GLY B 1 248 ? -21.559 -15.316 -19.489 1.00 15.73 248 GLY B CA 1
ATOM 5494 C C . GLY B 1 248 ? -21.377 -13.997 -20.196 1.00 13.10 248 GLY B C 1
ATOM 5495 O O . GLY B 1 248 ? -20.295 -13.412 -20.178 1.00 11.88 248 GLY B O 1
ATOM 5496 N N . ALA B 1 249 ? -22.444 -13.528 -20.828 1.00 10.44 249 ALA B N 1
ATOM 5497 C CA . ALA B 1 249 ? -22.349 -12.319 -21.640 1.00 9.18 249 ALA B CA 1
ATOM 5498 C C . ALA B 1 249 ? -23.732 -11.764 -21.913 1.00 11.85 249 ALA B C 1
ATOM 5499 O O . ALA B 1 249 ? -24.728 -12.397 -21.599 1.00 12.32 249 ALA B O 1
ATOM 5501 N N . GLU B 1 250 ? -23.794 -10.579 -22.503 1.00 14.38 250 GLU B N 1
ATOM 5502 C CA . GLU B 1 250 ? -25.081 -9.950 -22.766 1.00 13.55 250 GLU B CA 1
ATOM 5503 C C . GLU B 1 250 ? -25.070 -9.253 -24.119 1.00 13.23 250 GLU B C 1
ATOM 5504 O O . GLU B 1 250 ? -24.084 -8.614 -24.491 1.00 13.05 250 GLU B O 1
ATOM 5510 N N . TYR B 1 251 ? -26.171 -9.391 -24.851 1.00 12.81 251 TYR B N 1
ATOM 5511 C CA . TYR B 1 251 ? -26.322 -8.757 -26.152 1.00 13.57 251 TYR B CA 1
ATOM 5512 C C . TYR B 1 251 ? -27.738 -8.212 -26.276 1.00 14.00 251 TYR B C 1
ATOM 5513 O O . TYR B 1 251 ? -28.704 -8.973 -26.198 1.00 12.56 251 TYR B O 1
ATOM 5522 N N . ASN B 1 252 ? -27.853 -6.899 -26.470 1.00 13.50 252 ASN B N 1
ATOM 5523 C CA . ASN B 1 252 ? -29.153 -6.225 -26.496 1.00 14.32 252 ASN B CA 1
ATOM 5524 C C . ASN B 1 252 ? -29.983 -6.485 -25.236 1.00 15.80 252 ASN B C 1
ATOM 5525 O O . ASN B 1 252 ? -31.214 -6.501 -25.279 1.00 12.44 252 ASN B O 1
ATOM 5530 N N . GLY B 1 253 ? -29.298 -6.682 -24.115 1.00 14.21 253 GLY B N 1
ATOM 5531 C CA . GLY B 1 253 ? -29.960 -6.929 -22.849 1.00 13.09 253 GLY B CA 1
ATOM 5532 C C . GLY B 1 253 ? -30.275 -8.391 -22.593 1.00 11.78 253 GLY B C 1
ATOM 5533 O O . GLY B 1 253 ? -30.804 -8.732 -21.533 1.00 13.03 253 GLY B O 1
ATOM 5534 N N . TYR B 1 254 ? -29.956 -9.255 -23.554 1.00 11.07 254 TYR B N 1
ATOM 5535 C CA . TYR B 1 254 ? -30.227 -10.690 -23.424 1.00 8.98 254 TYR B CA 1
ATOM 5536 C C . TYR B 1 254 ? -28.999 -11.485 -22.999 1.00 11.29 254 TYR B C 1
ATOM 5537 O O . TYR B 1 254 ? -27.916 -11.327 -23.563 1.00 13.24 254 TYR B O 1
ATOM 5546 N N . ALA B 1 255 ? -29.186 -12.355 -22.012 1.00 14.40 255 ALA B N 1
ATOM 5547 C CA . ALA B 1 255 ? -28.063 -13.007 -21.343 1.00 16.86 255 ALA B CA 1
ATOM 5548 C C . ALA B 1 255 ? -27.687 -14.397 -21.856 1.00 17.58 255 ALA B C 1
ATOM 5549 O O . ALA B 1 255 ? -28.524 -15.168 -22.330 1.00 18.80 255 ALA B O 1
ATOM 5551 N N . ALA B 1 256 ? -26.395 -14.682 -21.753 1.00 11.83 256 ALA B N 1
ATOM 5552 C CA . ALA B 1 256 ? -25.848 -16.022 -21.839 1.00 9.48 256 ALA B CA 1
ATOM 5553 C C . ALA B 1 256 ? -25.179 -16.299 -20.496 1.00 12.45 256 ALA B C 1
ATOM 5554 O O . ALA B 1 256 ? -24.594 -15.391 -19.887 1.00 15.74 256 ALA B O 1
ATOM 5556 N N . ASP B 1 257 ? -25.265 -17.552 -20.053 1.00 9.81 257 ASP B N 1
ATOM 5557 C CA . ASP B 1 257 ? -24.762 -17.980 -18.751 1.00 10.86 257 ASP B CA 1
ATOM 5558 C C . ASP B 1 257 ? -24.179 -19.379 -18.893 1.00 11.33 257 ASP B C 1
ATOM 5559 O O . ASP B 1 257 ? -24.926 -20.358 -18.905 1.00 13.06 257 ASP B O 1
ATOM 5564 N N . LEU B 1 258 ? -22.853 -19.476 -19.011 1.00 8.66 258 LEU B N 1
ATOM 5565 C CA . LEU B 1 258 ? -22.211 -20.773 -19.244 1.00 13.33 258 LEU B CA 1
ATOM 5566 C C . LEU B 1 258 ? -21.301 -21.187 -18.094 1.00 14.80 258 LEU B C 1
ATOM 5567 O O . LEU B 1 258 ? -20.691 -20.341 -17.442 1.00 14.91 258 LEU B O 1
ATOM 5572 N N . THR B 1 259 ? -21.213 -22.490 -17.846 1.00 16.94 259 THR B N 1
ATOM 5573 C CA . THR B 1 259 ? -20.223 -23.012 -16.904 1.00 15.57 259 THR B CA 1
ATOM 5574 C C . THR B 1 259 ? -19.388 -24.123 -17.534 1.00 14.77 259 THR B C 1
ATOM 5575 O O . THR B 1 259 ? -19.921 -25.030 -18.176 1.00 16.06 259 THR B O 1
ATOM 5579 N N . ARG B 1 260 ? -18.073 -24.039 -17.358 1.00 14.93 260 ARG B N 1
ATOM 5580 C CA . ARG B 1 260 ? -17.189 -25.128 -17.755 1.00 14.04 260 ARG B CA 1
ATOM 5581 C C . ARG B 1 260 ? -16.205 -25.448 -16.631 1.00 12.93 260 ARG B C 1
ATOM 5582 O O . ARG B 1 260 ? -15.843 -24.573 -15.841 1.00 7.96 260 ARG B O 1
ATOM 5590 N N . THR B 1 261 ? -15.781 -26.708 -16.572 1.00 11.39 261 THR B N 1
ATOM 5591 C CA . THR B 1 261 ? -14.861 -27.177 -15.544 1.00 12.95 261 THR B CA 1
ATOM 5592 C C . THR B 1 261 ? -13.686 -27.913 -16.180 1.00 11.38 261 THR B C 1
ATOM 5593 O O . THR B 1 261 ? -13.882 -28.804 -17.004 1.00 13.57 261 THR B O 1
ATOM 5597 N N . TRP B 1 262 ? -12.469 -27.540 -15.792 1.00 11.42 262 TRP B N 1
ATOM 5598 C CA . TRP B 1 262 ? -11.261 -28.153 -16.332 1.00 14.55 262 TRP B CA 1
ATOM 5599 C C . TRP B 1 262 ? -10.351 -28.686 -15.228 1.00 14.94 262 TRP B C 1
ATOM 5600 O O . TRP B 1 262 ? -10.253 -28.101 -14.148 1.00 10.94 262 TRP B O 1
ATOM 5611 N N . SER B 1 263 ? -9.678 -29.796 -15.515 1.00 17.77 263 SER B N 1
ATOM 5612 C CA . SER B 1 263 ? -8.708 -30.371 -14.591 1.00 16.17 263 SER B CA 1
ATOM 5613 C C . SER B 1 263 ? -7.295 -30.056 -15.067 1.00 16.44 263 SER B C 1
ATOM 5614 O O . SER B 1 263 ? -6.996 -30.162 -16.259 1.00 15.36 263 SER B O 1
ATOM 5617 N N . ALA B 1 264 ? -6.431 -29.661 -14.136 1.00 13.33 264 ALA B N 1
ATOM 5618 C CA . ALA B 1 264 ? -5.047 -29.343 -14.468 1.00 15.82 264 ALA B CA 1
ATOM 5619 C C . ALA B 1 264 ? -4.363 -30.527 -15.137 1.00 18.99 264 ALA B C 1
ATOM 5620 O O . ALA B 1 264 ? -3.658 -30.358 -16.128 1.00 18.59 264 ALA B O 1
ATOM 5622 N N . LYS B 1 265 ? -4.584 -31.719 -14.588 1.00 19.22 265 LYS B N 1
ATOM 5623 C CA . LYS B 1 265 ? -4.085 -32.955 -15.177 1.00 23.18 265 LYS B CA 1
ATOM 5624 C C . LYS B 1 265 ? -5.237 -33.723 -15.813 1.00 22.87 265 LYS B C 1
ATOM 5625 O O . LYS B 1 265 ? -6.378 -33.614 -15.373 1.00 19.78 265 LYS B O 1
ATOM 5631 N N . SER B 1 266 ? -4.934 -34.506 -16.843 1.00 23.54 266 SER B N 1
ATOM 5632 C CA . SER B 1 266 ? -5.969 -35.215 -17.589 1.00 25.68 266 SER B CA 1
ATOM 5633 C C . SER B 1 266 ? -6.036 -36.699 -17.248 1.00 26.99 266 SER B C 1
ATOM 5634 O O . SER B 1 266 ? -6.843 -37.432 -17.819 1.00 28.54 266 SER B O 1
ATOM 5637 N N . ASP B 1 267 ? -5.196 -37.141 -16.318 1.00 27.62 267 ASP B N 1
ATOM 5638 C CA . ASP B 1 267 ? -5.032 -38.571 -16.072 1.00 32.07 267 ASP B CA 1
ATOM 5639 C C . ASP B 1 267 ? -5.407 -39.020 -14.661 1.00 29.76 267 ASP B C 1
ATOM 5640 O O . ASP B 1 267 ? -5.112 -40.151 -14.274 1.00 31.96 267 ASP B O 1
ATOM 5645 N N . ASN B 1 268 ? -6.051 -38.145 -13.895 1.00 22.88 268 ASN B N 1
ATOM 5646 C CA . ASN B 1 268 ? -6.454 -38.498 -12.534 1.00 21.56 268 ASN B CA 1
ATOM 5647 C C . ASN B 1 268 ? -7.952 -38.777 -12.405 1.00 21.07 268 ASN B C 1
ATOM 5648 O O . ASN B 1 268 ? -8.686 -38.717 -13.394 1.00 21.02 268 ASN B O 1
ATOM 5653 N N . ASP B 1 269 ? -8.395 -39.089 -11.189 1.00 20.51 269 ASP B N 1
ATOM 5654 C CA . ASP B 1 269 ? -9.797 -39.427 -10.936 1.00 18.61 269 ASP B CA 1
ATOM 5655 C C . ASP B 1 269 ? -10.713 -38.253 -11.238 1.00 17.86 269 ASP B C 1
ATOM 5656 O O . ASP B 1 269 ? -11.782 -38.418 -11.835 1.00 20.17 269 ASP B O 1
ATOM 5661 N N . TYR B 1 270 ? -10.284 -37.069 -10.816 1.00 14.10 270 TYR B N 1
ATOM 5662 C CA . TYR B 1 270 ? -11.073 -35.861 -10.980 1.00 14.56 270 TYR B CA 1
ATOM 5663 C C . TYR B 1 270 ? -11.359 -35.565 -12.448 1.00 15.10 270 TYR B C 1
ATOM 5664 O O . TYR B 1 270 ? -12.479 -35.206 -12.801 1.00 12.64 270 TYR B O 1
ATOM 5673 N N . ALA B 1 271 ? -10.344 -35.721 -13.295 1.00 16.75 271 ALA B N 1
ATOM 5674 C CA . ALA B 1 271 ? -10.494 -35.486 -14.731 1.00 18.57 271 ALA B CA 1
ATOM 5675 C C . ALA B 1 271 ? -11.532 -36.427 -15.333 1.00 19.50 271 ALA B C 1
ATOM 5676 O O . ALA B 1 271 ? -12.373 -36.019 -16.150 1.00 23.40 271 ALA B O 1
ATOM 5678 N N . GLN B 1 272 ? -11.470 -37.688 -14.917 1.00 17.47 272 GLN B N 1
ATOM 5679 C CA . GLN B 1 272 ? -12.424 -38.690 -15.370 1.00 22.24 272 GLN B CA 1
ATOM 5680 C C . GLN B 1 272 ? -13.835 -38.313 -14.932 1.00 21.14 272 GLN B C 1
ATOM 5681 O O . GLN B 1 272 ? -14.786 -38.425 -15.708 1.00 21.62 272 GLN B O 1
ATOM 5687 N N . LEU B 1 273 ? -13.965 -37.855 -13.690 1.00 16.22 273 LEU B N 1
ATOM 5688 C CA . LEU B 1 273 ? -15.267 -37.436 -13.183 1.00 16.13 273 LEU B CA 1
ATOM 5689 C C . LEU B 1 273 ? -15.812 -36.230 -13.952 1.00 14.83 273 LEU B C 1
ATOM 5690 O O . LEU B 1 273 ? -17.013 -36.137 -14.200 1.00 14.68 273 LEU B O 1
ATOM 5695 N N . VAL B 1 274 ? -14.927 -35.314 -14.334 1.00 18.36 274 VAL B N 1
ATOM 5696 C CA . VAL B 1 274 ? -15.329 -34.150 -15.118 1.00 19.20 274 VAL B CA 1
ATOM 5697 C C . VAL B 1 274 ? -15.869 -34.598 -16.474 1.00 19.48 274 VAL B C 1
ATOM 5698 O O . VAL B 1 274 ? -16.939 -34.144 -16.911 1.00 17.71 274 VAL B O 1
ATOM 5702 N N . LYS B 1 275 ? -15.131 -35.494 -17.131 1.00 19.81 275 LYS B N 1
ATOM 5703 C CA . LYS B 1 275 ? -15.587 -36.065 -18.403 1.00 19.87 275 LYS B CA 1
ATOM 5704 C C . LYS B 1 275 ? -16.953 -36.740 -18.262 1.00 15.25 275 LYS B C 1
ATOM 5705 O O . LYS B 1 275 ? -17.844 -36.553 -19.096 1.00 15.66 275 LYS B O 1
ATOM 5711 N N . ASP B 1 276 ? -17.112 -37.518 -17.196 1.00 18.00 276 ASP B N 1
ATOM 5712 C CA . ASP B 1 276 ? -18.357 -38.238 -16.958 1.00 18.61 276 ASP B CA 1
ATOM 5713 C C . ASP B 1 276 ? -19.532 -37.285 -16.742 1.00 17.95 276 ASP B C 1
ATOM 5714 O O . ASP B 1 276 ? -20.614 -37.504 -17.281 1.00 17.05 276 ASP B O 1
ATOM 5719 N N . VAL B 1 277 ? -19.317 -36.233 -15.954 1.00 15.13 277 VAL B N 1
ATOM 5720 C CA . VAL B 1 277 ? -20.350 -35.223 -15.743 1.00 16.36 277 VAL B CA 1
ATOM 5721 C C . VAL B 1 277 ? -20.733 -34.562 -17.068 1.00 16.41 277 VAL B C 1
ATOM 5722 O O . VAL B 1 277 ? -21.919 -34.366 -17.353 1.00 14.25 277 VAL B O 1
ATOM 5726 N N . ASN B 1 278 ? -19.730 -34.237 -17.880 1.00 13.14 278 ASN B N 1
ATOM 5727 C CA . ASN B 1 278 ? -19.980 -33.695 -19.214 1.00 12.50 278 ASN B CA 1
ATOM 5728 C C . ASN B 1 278 ? -20.884 -34.612 -20.057 1.00 15.41 278 ASN B C 1
ATOM 5729 O O . ASN B 1 278 ? -21.915 -34.176 -20.605 1.00 16.39 278 ASN B O 1
ATOM 5734 N N . ASP B 1 279 ? -20.505 -35.886 -20.135 1.00 14.54 279 ASP B N 1
ATOM 5735 C CA . ASP B 1 279 ? -21.277 -36.866 -20.899 1.00 16.04 279 ASP B CA 1
ATOM 5736 C C . ASP B 1 279 ? -22.708 -37.030 -20.371 1.00 14.28 279 ASP B C 1
ATOM 5737 O O . ASP B 1 279 ? -23.658 -37.122 -21.151 1.00 12.60 279 ASP B O 1
ATOM 5742 N N . GLU B 1 280 ? -22.859 -37.065 -19.049 1.00 14.05 280 GLU B N 1
ATOM 5743 C CA . GLU B 1 280 ? -24.179 -37.223 -18.440 1.00 16.11 280 GLU B CA 1
ATOM 5744 C C . GLU B 1 280 ? -25.064 -36.008 -18.708 1.00 16.38 280 GLU B C 1
ATOM 5745 O O . GLU B 1 280 ? -26.271 -36.142 -18.935 1.00 17.36 280 GLU B O 1
ATOM 5751 N N . GLN B 1 281 ? -24.455 -34.826 -18.685 1.00 16.32 281 GLN B N 1
ATOM 5752 C CA . GLN B 1 281 ? -25.156 -33.595 -19.026 1.00 15.57 281 GLN B CA 1
ATOM 5753 C C . GLN B 1 281 ? -25.683 -33.679 -20.454 1.00 15.18 281 GLN B C 1
ATOM 5754 O O . GLN B 1 281 ? -26.862 -33.402 -20.714 1.00 14.54 281 GLN B O 1
ATOM 5760 N N . LEU B 1 282 ? -24.805 -34.076 -21.374 1.00 16.74 282 LEU B N 1
ATOM 5761 C CA . LEU B 1 282 ? -25.204 -34.230 -22.776 1.00 19.16 282 LEU B CA 1
ATOM 5762 C C . LEU B 1 282 ? -26.324 -35.256 -22.980 1.00 21.69 282 LEU B C 1
ATOM 5763 O O . LEU B 1 282 ? -27.234 -35.044 -23.789 1.00 23.70 282 LEU B O 1
ATOM 5768 N N . ALA B 1 283 ? -26.259 -36.364 -22.247 1.00 22.59 283 ALA B N 1
ATOM 5769 C CA . ALA B 1 283 ? -27.285 -37.402 -22.351 1.00 20.46 283 ALA B CA 1
ATOM 5770 C C . ALA B 1 283 ? -28.636 -36.897 -21.837 1.00 19.15 283 ALA B C 1
ATOM 5771 O O . ALA B 1 283 ? -29.688 -37.107 -22.472 1.00 21.67 283 ALA B O 1
ATOM 5773 N N . LEU B 1 284 ? -28.599 -36.219 -20.692 1.00 18.33 284 LEU B N 1
ATOM 5774 C CA . LEU B 1 284 ? -29.799 -35.605 -20.137 1.00 16.89 284 LEU B CA 1
ATOM 5775 C C . LEU B 1 284 ? -30.423 -34.657 -21.151 1.00 16.18 284 LEU B C 1
ATOM 5776 O O . LEU B 1 284 ? -31.623 -34.730 -21.420 1.00 16.74 284 LEU B O 1
ATOM 5781 N N . ILE B 1 285 ? -29.607 -33.775 -21.723 1.00 15.11 285 ILE B N 1
ATOM 5782 C CA . ILE B 1 285 ? -30.107 -32.849 -22.741 1.00 14.24 285 ILE B CA 1
ATOM 5783 C C . ILE B 1 285 ? -30.713 -33.599 -23.936 1.00 16.63 285 ILE B C 1
ATOM 5784 O O . ILE B 1 285 ? -31.740 -33.188 -24.486 1.00 15.28 285 ILE B O 1
ATOM 5789 N N . ALA B 1 286 ? -30.096 -34.718 -24.307 1.00 16.94 286 ALA B N 1
ATOM 5790 C CA . ALA B 1 286 ? -30.621 -35.550 -25.383 1.00 20.11 286 ALA B CA 1
ATOM 5791 C C . ALA B 1 286 ? -31.990 -36.143 -25.043 1.00 21.12 286 ALA B C 1
ATOM 5792 O O . ALA B 1 286 ? -32.761 -36.472 -25.946 1.00 20.71 286 ALA B O 1
ATOM 5794 N N . THR B 1 287 ? -32.304 -36.279 -23.755 1.00 20.82 287 THR B N 1
ATOM 5795 C CA . THR B 1 287 ? -33.643 -36.770 -23.384 1.00 20.05 287 THR B CA 1
ATOM 5796 C C . THR B 1 287 ? -34.746 -35.703 -23.332 1.00 18.35 287 THR B C 1
ATOM 5797 O O . THR B 1 287 ? -35.924 -36.041 -23.205 1.00 16.15 287 THR B O 1
ATOM 5801 N N . MET B 1 288 ? -34.379 -34.427 -23.420 1.00 20.27 288 MET B N 1
ATOM 5802 C CA . MET B 1 288 ? -35.347 -33.340 -23.207 1.00 19.43 288 MET B CA 1
ATOM 5803 C C . MET B 1 288 ? -36.429 -33.209 -24.294 1.00 18.44 288 MET B C 1
ATOM 5804 O O . MET B 1 288 ? -36.139 -33.271 -25.491 1.00 15.37 288 MET B O 1
ATOM 5809 N N . LYS B 1 289 ? -37.674 -33.019 -23.856 1.00 16.56 289 LYS B N 1
ATOM 5810 C CA . LYS B 1 289 ? -38.833 -32.948 -24.748 1.00 20.59 289 LYS B CA 1
ATOM 5811 C C . LYS B 1 289 ? -39.843 -31.915 -24.266 1.00 20.57 289 LYS B C 1
ATOM 5812 O O . LYS B 1 289 ? -40.086 -31.794 -23.068 1.00 15.47 289 LYS B O 1
ATOM 5818 N N . ALA B 1 290 ? -40.453 -31.196 -25.203 1.00 20.90 290 ALA B N 1
ATOM 5819 C CA . ALA B 1 290 ? -41.569 -30.318 -24.873 1.00 20.16 290 ALA B CA 1
ATOM 5820 C C . ALA B 1 290 ? -42.712 -31.152 -24.305 1.00 18.72 290 ALA B C 1
ATOM 5821 O O . ALA B 1 290 ? -42.902 -32.304 -24.701 1.00 17.63 290 ALA B O 1
ATOM 5823 N N . GLY B 1 291 ? -43.462 -30.575 -23.371 1.00 19.80 291 GLY B N 1
ATOM 5824 C CA . GLY B 1 291 ? -44.581 -31.266 -22.753 1.00 19.62 291 GLY B CA 1
ATOM 5825 C C . GLY B 1 291 ? -44.195 -32.005 -21.483 1.00 21.89 291 GLY B C 1
ATOM 5826 O O . GLY B 1 291 ? -45.050 -32.545 -20.779 1.00 24.88 291 GLY B O 1
ATOM 5827 N N . VAL B 1 292 ? -42.901 -32.029 -21.187 1.00 17.39 292 VAL B N 1
ATOM 5828 C CA . VAL B 1 292 ? -42.399 -32.709 -19.996 1.00 18.60 292 VAL B CA 1
ATOM 5829 C C . VAL B 1 292 ? -42.019 -31.695 -18.919 1.00 18.82 292 VAL B C 1
ATOM 5830 O O . VAL B 1 292 ? -41.494 -30.620 -19.223 1.00 19.94 292 VAL B O 1
ATOM 5834 N N . SER B 1 293 ? -42.304 -32.029 -17.664 1.00 18.64 293 SER B N 1
ATOM 5835 C CA . SER B 1 293 ? -41.929 -31.178 -16.540 1.00 19.17 293 SER B CA 1
ATOM 5836 C C . SER B 1 293 ? -40.412 -31.108 -16.373 1.00 21.49 293 SER B C 1
ATOM 5837 O O . SER B 1 293 ? -39.705 -32.091 -16.584 1.00 26.39 293 SER B O 1
ATOM 5840 N N . TYR B 1 294 ? -39.926 -29.934 -15.988 1.00 21.24 294 TYR B N 1
ATOM 5841 C CA . TYR B 1 294 ? -38.501 -29.688 -15.789 1.00 20.55 294 TYR B CA 1
ATOM 5842 C C . TYR B 1 294 ? -37.974 -30.443 -14.558 1.00 20.14 294 TYR B C 1
ATOM 5843 O O . TYR B 1 294 ? -36.802 -30.877 -14.501 1.00 23.82 294 TYR B O 1
ATOM 5852 N N . VAL B 1 295 ? -38.857 -30.600 -13.574 1.00 19.99 295 VAL B N 1
ATOM 5853 C CA . VAL B 1 295 ? -38.550 -31.338 -12.355 1.00 18.65 295 VAL B CA 1
ATOM 5854 C C . VAL B 1 295 ? -38.097 -32.760 -12.696 1.00 17.62 295 VAL B C 1
ATOM 5855 O O . VAL B 1 295 ? -37.219 -33.327 -12.035 1.00 14.60 295 VAL B O 1
ATOM 5859 N N . ASP B 1 296 ? -38.704 -33.326 -13.738 1.00 17.68 296 ASP B N 1
ATOM 5860 C CA . ASP B 1 296 ? -38.354 -34.662 -14.207 1.00 18.00 296 ASP B CA 1
ATOM 5861 C C . ASP B 1 296 ? -36.874 -34.736 -14.550 1.00 14.87 296 ASP B C 1
ATOM 5862 O O . ASP B 1 296 ? -36.213 -35.727 -14.257 1.00 15.36 296 ASP B O 1
ATOM 5867 N N . TYR B 1 297 ? -36.360 -33.679 -15.171 1.00 12.61 297 TYR B N 1
ATOM 5868 C CA . TYR B 1 297 ? -34.963 -33.650 -15.576 1.00 16.14 297 TYR B CA 1
ATOM 5869 C C . TYR B 1 297 ? -34.046 -33.376 -14.384 1.00 15.64 297 TYR B C 1
ATOM 5870 O O . TYR B 1 297 ? -32.919 -33.883 -14.333 1.00 16.72 297 TYR B O 1
ATOM 5879 N N . HIS B 1 298 ? -34.526 -32.595 -13.417 1.00 15.31 298 HIS B N 1
ATOM 5880 C CA . HIS B 1 298 ? -33.756 -32.453 -12.175 1.00 17.27 298 HIS B CA 1
ATOM 5881 C C . HIS B 1 298 ? -33.544 -33.811 -11.480 1.00 16.77 298 HIS B C 1
ATOM 5882 O O . HIS B 1 298 ? -32.408 -34.206 -11.147 1.00 14.64 298 HIS B O 1
ATOM 5889 N N . ILE B 1 299 ? -34.650 -34.523 -11.277 1.00 17.06 299 ILE B N 1
ATOM 5890 C CA . ILE B 1 299 ? -34.618 -35.852 -10.673 1.00 18.42 299 ILE B CA 1
ATOM 5891 C C . ILE B 1 299 ? -33.777 -36.830 -11.500 1.00 16.79 299 ILE B C 1
ATOM 5892 O O . ILE B 1 299 ? -33.001 -37.631 -10.951 1.00 17.80 299 ILE B O 1
ATOM 5897 N N . GLN B 1 300 ? -33.931 -36.754 -12.819 1.00 15.49 300 GLN B N 1
ATOM 5898 C CA . GLN B 1 300 ? -33.150 -37.589 -13.722 1.00 14.90 300 GLN B CA 1
ATOM 5899 C C . GLN B 1 300 ? -31.666 -37.375 -13.480 1.00 16.27 300 GLN B C 1
ATOM 5900 O O . GLN B 1 300 ? -30.904 -38.345 -13.355 1.00 16.74 300 GLN B O 1
ATOM 5906 N N . PHE B 1 301 ? -31.237 -36.117 -13.398 1.00 15.89 301 PHE B N 1
ATOM 5907 C CA . PHE B 1 301 ? -29.818 -35.932 -13.139 1.00 18.31 301 PHE B CA 1
ATOM 5908 C C . PHE B 1 301 ? -29.404 -36.412 -11.755 1.00 16.17 301 PHE B C 1
ATOM 5909 O O . PHE B 1 301 ? -28.274 -36.849 -11.584 1.00 15.20 301 PHE B O 1
ATOM 5917 N N . HIS B 1 302 ? -30.292 -36.351 -10.767 1.00 15.50 302 HIS B N 1
ATOM 5918 C CA . HIS B 1 302 ? -29.922 -36.990 -9.502 1.00 13.80 302 HIS B CA 1
ATOM 5919 C C . HIS B 1 302 ? -29.691 -38.506 -9.657 1.00 13.36 302 HIS B C 1
ATOM 5920 O O . HIS B 1 302 ? -28.773 -39.074 -9.046 1.00 12.66 302 HIS B O 1
ATOM 5927 N N . GLN B 1 303 ? -30.496 -39.152 -10.496 1.00 15.34 303 GLN B N 1
ATOM 5928 C CA . GLN B 1 303 ? -30.261 -40.564 -10.816 1.00 19.11 303 GLN B CA 1
ATOM 5929 C C . GLN B 1 303 ? -28.893 -40.765 -11.471 1.00 19.79 303 GLN B C 1
ATOM 5930 O O . GLN B 1 303 ? -28.144 -41.691 -11.123 1.00 20.44 303 GLN B O 1
ATOM 5936 N N . ARG B 1 304 ? -28.566 -39.894 -12.422 1.00 17.15 304 ARG B N 1
ATOM 5937 C CA . ARG B 1 304 ? -27.270 -39.973 -13.091 1.00 17.20 304 ARG B CA 1
ATOM 5938 C C . ARG B 1 304 ? -26.103 -39.747 -12.120 1.00 15.15 304 ARG B C 1
ATOM 5939 O O . ARG B 1 304 ? -25.061 -40.406 -12.223 1.00 15.11 304 ARG B O 1
ATOM 5947 N N . ILE B 1 305 ? -26.288 -38.828 -11.173 1.00 9.34 305 ILE B N 1
ATOM 5948 C CA . ILE B 1 305 ? -25.308 -38.605 -10.118 1.00 12.54 305 ILE B CA 1
ATOM 5949 C C . ILE B 1 305 ? -25.104 -39.889 -9.337 1.00 13.03 305 ILE B C 1
ATOM 5950 O O . ILE B 1 305 ? -23.972 -40.275 -9.067 1.00 14.93 305 ILE B O 1
ATOM 5955 N N . ALA B 1 306 ? -26.204 -40.542 -8.969 1.00 14.04 306 ALA B N 1
ATOM 5956 C CA . ALA B 1 306 ? -26.119 -41.823 -8.269 1.00 13.76 306 ALA B CA 1
ATOM 5957 C C . ALA B 1 306 ? -25.271 -42.818 -9.067 1.00 14.57 306 ALA B C 1
ATOM 5958 O O . ALA B 1 306 ? -24.397 -43.503 -8.516 1.00 17.90 306 ALA B O 1
ATOM 5960 N N . LYS B 1 307 ? -25.521 -42.873 -10.373 1.00 13.82 307 LYS B N 1
ATOM 5961 C CA . LYS B 1 307 ? -24.733 -43.732 -11.254 1.00 18.19 307 LYS B CA 1
ATOM 5962 C C . LYS B 1 307 ? -23.236 -43.417 -11.195 1.00 17.53 307 LYS B C 1
ATOM 5963 O O . LYS B 1 307 ? -22.408 -44.325 -11.080 1.00 18.04 307 LYS B O 1
ATOM 5969 N N . LEU B 1 308 ? -22.893 -42.133 -11.266 1.00 13.93 308 LEU B N 1
ATOM 5970 C CA . LEU B 1 308 ? -21.487 -41.727 -11.251 1.00 16.97 308 LEU B CA 1
ATOM 5971 C C . LEU B 1 308 ? -20.803 -41.994 -9.908 1.00 16.01 308 LEU B C 1
ATOM 5972 O O . LEU B 1 308 ? -19.670 -42.469 -9.864 1.00 18.27 308 LEU B O 1
ATOM 5977 N N . LEU B 1 309 ? -21.498 -41.678 -8.821 1.00 13.94 309 LEU B N 1
ATOM 5978 C CA . LEU B 1 309 ? -20.968 -41.879 -7.481 1.00 14.73 309 LEU B CA 1
ATOM 5979 C C . LEU B 1 309 ? -20.722 -43.357 -7.233 1.00 18.00 309 LEU B C 1
ATOM 5980 O O . LEU B 1 309 ? -19.747 -43.726 -6.575 1.00 17.40 309 LEU B O 1
ATOM 5985 N N . ARG B 1 310 ? -21.609 -44.200 -7.758 1.00 19.05 310 ARG B N 1
ATOM 5986 C CA . ARG B 1 310 ? -21.422 -45.642 -7.638 1.00 20.03 310 ARG B CA 1
ATOM 5987 C C . ARG B 1 310 ? -20.238 -46.111 -8.485 1.00 18.69 310 ARG B C 1
ATOM 5988 O O . ARG B 1 310 ? -19.374 -46.852 -8.008 1.00 17.89 310 ARG B O 1
ATOM 5996 N N . LYS B 1 311 ? -20.206 -45.671 -9.740 1.00 18.94 311 LYS B N 1
ATOM 5997 C CA . LYS B 1 311 ? -19.117 -46.006 -10.652 1.00 19.49 311 LYS B CA 1
ATOM 5998 C C . LYS B 1 311 ? -17.755 -45.616 -10.084 1.00 21.40 311 LYS B C 1
ATOM 5999 O O . LYS B 1 311 ? -16.794 -46.383 -10.172 1.00 22.89 311 LYS B O 1
ATOM 6005 N N . HIS B 1 312 ? -17.678 -44.426 -9.495 1.00 19.66 312 HIS B N 1
ATOM 6006 C CA . HIS B 1 312 ? -16.414 -43.920 -8.964 1.00 20.37 312 HIS B CA 1
ATOM 6007 C C . HIS B 1 312 ? -16.122 -44.399 -7.539 1.00 20.30 312 HIS B C 1
ATOM 6008 O O . HIS B 1 312 ? -15.135 -43.979 -6.930 1.00 18.40 312 HIS B O 1
ATOM 6015 N N . GLN B 1 313 ? -16.980 -45.275 -7.021 1.00 18.39 313 GLN B N 1
ATOM 6016 C CA . GLN B 1 313 ? -16.799 -45.865 -5.693 1.00 19.07 313 GLN B CA 1
ATOM 6017 C C . GLN B 1 313 ? -16.786 -44.826 -4.574 1.00 18.64 313 GLN B C 1
ATOM 6018 O O . GLN B 1 313 ? -16.178 -45.039 -3.529 1.00 20.35 313 GLN B O 1
ATOM 6024 N N . ILE B 1 314 ? -17.464 -43.705 -4.807 1.00 17.59 314 ILE B N 1
ATOM 6025 C CA . ILE B 1 314 ? -17.629 -42.667 -3.798 1.00 16.40 314 ILE B CA 1
ATOM 6026 C C . ILE B 1 314 ? -18.737 -43.061 -2.820 1.00 15.37 314 ILE B C 1
ATOM 6027 O O . ILE B 1 314 ? -18.627 -42.838 -1.614 1.00 15.37 314 ILE B O 1
ATOM 6032 N N . ILE B 1 315 ? -19.803 -43.654 -3.350 1.00 15.44 315 ILE B N 1
ATOM 6033 C CA . ILE B 1 315 ? -20.856 -44.226 -2.516 1.00 15.56 315 ILE B CA 1
ATOM 6034 C C . ILE B 1 315 ? -20.957 -45.720 -2.791 1.00 18.36 315 ILE B C 1
ATOM 6035 O O . ILE B 1 315 ? -21.116 -46.133 -3.937 1.00 19.91 315 ILE B O 1
ATOM 6040 N N . THR B 1 316 ? -20.870 -46.529 -1.740 1.00 22.35 316 THR B N 1
ATOM 6041 C CA . THR B 1 316 ? -20.816 -47.978 -1.906 1.00 19.94 316 THR B CA 1
ATOM 6042 C C . THR B 1 316 ? -21.984 -48.708 -1.245 1.00 21.10 316 THR B C 1
ATOM 6043 O O . THR B 1 316 ? -22.640 -48.172 -0.348 1.00 21.37 316 THR B O 1
ATOM 6047 N N . ASP B 1 317 ? -22.232 -49.931 -1.711 1.00 20.84 317 ASP B N 1
ATOM 6048 C CA . ASP B 1 317 ? -23.179 -50.854 -1.084 1.00 23.81 317 ASP B CA 1
ATOM 6049 C C . ASP B 1 317 ? -24.614 -50.334 -1.040 1.00 22.87 317 ASP B C 1
ATOM 6050 O O . ASP B 1 317 ? -25.357 -50.612 -0.101 1.00 19.02 317 ASP B O 1
ATOM 6055 N N . MET B 1 318 ? -24.998 -49.583 -2.066 1.00 22.62 318 MET B N 1
ATOM 6056 C CA . MET B 1 318 ? -26.368 -49.099 -2.186 1.00 21.81 318 MET B CA 1
ATOM 6057 C C . MET B 1 318 ? -26.726 -48.925 -3.659 1.00 23.29 318 MET B C 1
ATOM 6058 O O . MET B 1 318 ? -25.932 -48.396 -4.438 1.00 22.98 318 MET B O 1
ATOM 6063 N N . SER B 1 319 ? -27.914 -49.386 -4.040 1.00 22.60 319 SER B N 1
ATOM 6064 C CA . SER B 1 319 ? -28.388 -49.243 -5.413 1.00 23.01 319 SER B CA 1
ATOM 6065 C C . SER B 1 319 ? -28.609 -47.772 -5.755 1.00 21.13 319 SER B C 1
ATOM 6066 O O . SER B 1 319 ? -28.734 -46.934 -4.863 1.00 17.46 319 SER B O 1
ATOM 6069 N N . GLU B 1 320 ? -28.658 -47.464 -7.047 1.00 21.50 320 GLU B N 1
ATOM 6070 C CA . GLU B 1 320 ? -28.898 -46.097 -7.502 1.00 23.20 320 GLU B CA 1
ATOM 6071 C C . GLU B 1 320 ? -30.241 -45.576 -6.996 1.00 22.09 320 GLU B C 1
ATOM 6072 O O . GLU B 1 320 ? -30.342 -44.450 -6.483 1.00 26.81 320 GLU B O 1
ATOM 6078 N N . GLU B 1 321 ? -31.264 -46.415 -7.136 1.00 20.73 321 GLU B N 1
ATOM 6079 C CA . GLU B 1 321 ? -32.611 -46.068 -6.705 1.00 20.99 321 GLU B CA 1
ATOM 6080 C C . GLU B 1 321 ? -32.642 -45.743 -5.217 1.00 19.08 321 GLU B C 1
ATOM 6081 O O . GLU B 1 321 ? -33.210 -44.734 -4.810 1.00 21.25 321 GLU B O 1
ATOM 6087 N N . ALA B 1 322 ? -32.027 -46.597 -4.407 1.00 21.75 322 ALA B N 1
ATOM 6088 C CA . ALA B 1 322 ? -31.986 -46.367 -2.966 1.00 22.10 322 ALA B CA 1
ATOM 6089 C C . ALA B 1 322 ? -31.167 -45.120 -2.627 1.00 22.06 322 ALA B C 1
ATOM 6090 O O . ALA B 1 322 ? -31.522 -44.364 -1.722 1.00 24.34 322 ALA B O 1
ATOM 6092 N N . MET B 1 323 ? -30.080 -44.905 -3.364 1.00 21.14 323 MET B N 1
ATOM 6093 C CA . MET B 1 323 ? -29.256 -43.713 -3.186 1.00 19.93 323 MET B CA 1
ATOM 6094 C C . MET B 1 323 ? -30.075 -42.442 -3.370 1.00 19.43 323 MET B C 1
ATOM 6095 O O . MET B 1 323 ? -29.927 -41.483 -2.611 1.00 19.17 323 MET B O 1
ATOM 6100 N N . VAL B 1 324 ? -30.940 -42.434 -4.380 1.00 17.45 324 VAL B N 1
ATOM 6101 C CA . VAL B 1 324 ? -31.802 -41.276 -4.605 1.00 18.14 324 VAL B CA 1
ATOM 6102 C C . VAL B 1 324 ? -32.918 -41.191 -3.562 1.00 17.21 324 VAL B C 1
ATOM 6103 O O . VAL B 1 324 ? -33.240 -40.105 -3.070 1.00 16.31 324 VAL B O 1
ATOM 6107 N N . GLU B 1 325 ? -3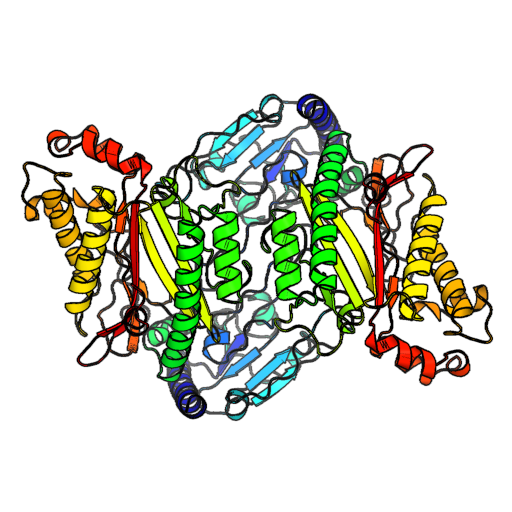3.501 -42.338 -3.226 1.00 16.45 325 GLU B N 1
ATOM 6108 C CA . GLU B 1 325 ? -34.603 -42.389 -2.267 1.00 20.04 325 GLU B CA 1
ATOM 6109 C C . GLU B 1 325 ? -34.190 -41.901 -0.886 1.00 15.84 325 GLU B C 1
ATOM 6110 O O . GLU B 1 325 ? -34.964 -41.241 -0.199 1.00 14.92 325 GLU B O 1
ATOM 6116 N N . ASN B 1 326 ? -32.969 -42.232 -0.485 1.00 16.31 326 ASN B N 1
ATOM 6117 C CA . ASN B 1 326 ? -32.445 -41.819 0.814 1.00 14.23 326 ASN B CA 1
ATOM 6118 C C . ASN B 1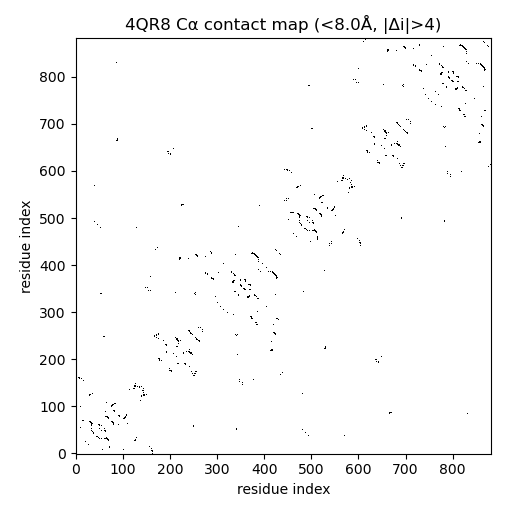 326 ? -31.705 -40.481 0.755 1.00 13.21 326 ASN B C 1
ATOM 6119 O O . ASN B 1 326 ? -31.127 -40.040 1.750 1.00 10.23 326 ASN B O 1
ATOM 6124 N N . ASP B 1 327 ? -31.712 -39.863 -0.425 1.00 16.54 327 ASP B N 1
ATOM 6125 C CA . ASP B 1 327 ? -31.149 -38.526 -0.641 1.00 15.22 327 ASP B CA 1
ATOM 6126 C C . ASP B 1 327 ? -29.622 -38.436 -0.464 1.00 14.66 327 ASP B C 1
ATOM 6127 O O . ASP B 1 327 ? -29.087 -37.371 -0.152 1.00 17.37 327 ASP B O 1
ATOM 6132 N N . LEU B 1 328 ? -28.916 -39.542 -0.673 1.00 14.29 328 LEU B N 1
ATOM 6133 C CA . LEU B 1 328 ? -27.454 -39.523 -0.568 1.00 14.67 328 LEU B CA 1
ATOM 6134 C C . LEU B 1 328 ? -26.810 -38.667 -1.664 1.00 15.65 328 LEU B C 1
ATOM 6135 O O . LEU B 1 328 ? -25.704 -38.158 -1.491 1.00 13.36 328 LEU B O 1
ATOM 6140 N N . THR B 1 329 ? -27.506 -38.500 -2.784 1.00 14.37 329 THR B N 1
ATOM 6141 C CA . THR B 1 329 ? -27.010 -37.649 -3.864 1.00 14.74 329 THR B CA 1
ATOM 6142 C C . THR B 1 329 ? -27.240 -36.172 -3.552 1.00 14.86 329 THR B C 1
ATOM 6143 O O . THR B 1 329 ? -26.664 -35.293 -4.199 1.00 16.24 329 THR B O 1
ATOM 6147 N N . GLY B 1 330 ? -28.086 -35.912 -2.558 1.00 10.30 330 GLY B N 1
ATOM 6148 C CA . GLY B 1 330 ? -28.431 -34.560 -2.144 1.00 11.69 330 GLY B CA 1
ATOM 6149 C C . GLY B 1 330 ? -27.280 -33.589 -1.904 1.00 14.54 330 GLY B C 1
ATOM 6150 O O . GLY B 1 330 ? -27.240 -32.518 -2.508 1.00 14.35 330 GLY B O 1
ATOM 6151 N N . PRO B 1 331 ? -26.342 -33.947 -1.014 1.00 13.16 331 PRO B N 1
ATOM 6152 C CA . PRO B 1 331 ? -25.232 -33.038 -0.699 1.00 15.68 331 PRO B CA 1
ATOM 6153 C C . PRO B 1 331 ? -24.230 -32.870 -1.839 1.00 13.91 331 PRO B C 1
ATOM 6154 O O . PRO B 1 331 ? -23.425 -31.939 -1.802 1.00 15.06 331 PRO B O 1
ATOM 6158 N N . PHE B 1 332 ? -24.268 -33.762 -2.823 1.00 14.41 332 PHE B N 1
ATOM 6159 C CA . PHE B 1 332 ? -23.329 -33.698 -3.937 1.00 15.66 332 PHE B CA 1
ATOM 6160 C C . PHE B 1 332 ? -23.763 -32.698 -5.007 1.00 15.63 332 PHE B C 1
ATOM 6161 O O . PHE B 1 332 ? -22.934 -32.192 -5.764 1.00 13.40 332 PHE B O 1
ATOM 6169 N N . MET B 1 333 ? -25.061 -32.420 -5.073 1.00 13.64 333 MET B N 1
ATOM 6170 C CA . MET B 1 333 ? -25.551 -31.322 -5.903 1.00 14.40 333 MET B CA 1
ATOM 6171 C C . MET B 1 333 ? -26.657 -30.552 -5.191 1.00 13.20 333 MET B C 1
ATOM 6172 O O . MET B 1 333 ? -27.841 -30.761 -5.463 1.00 13.42 333 MET B O 1
ATOM 6177 N N . PRO B 1 334 ? -26.268 -29.653 -4.276 1.00 13.82 334 PRO B N 1
ATOM 6178 C CA . PRO B 1 334 ? -27.216 -28.907 -3.445 1.00 17.39 334 PRO B CA 1
ATOM 6179 C C . PRO B 1 334 ? -27.784 -27.693 -4.170 1.00 21.04 334 PRO B C 1
ATOM 6180 O O . PRO B 1 334 ? -27.966 -26.641 -3.556 1.00 28.38 334 PRO B O 1
ATOM 6184 N N . HIS B 1 335 ? -28.046 -27.835 -5.464 1.00 17.66 335 HIS B N 1
ATOM 6185 C CA . HIS B 1 335 ? -28.702 -26.781 -6.229 1.00 15.62 335 HIS B CA 1
ATOM 6186 C C . HIS B 1 335 ? -29.548 -27.381 -7.348 1.00 15.76 335 HIS B C 1
ATOM 6187 O O . HIS B 1 335 ? -29.512 -28.588 -7.585 1.00 16.98 335 HIS B O 1
ATOM 6194 N N . GLY B 1 336 ? -30.315 -26.535 -8.026 1.00 17.02 336 GLY B N 1
ATOM 6195 C CA . GLY B 1 336 ? -31.191 -26.986 -9.092 1.00 15.40 336 GLY B CA 1
ATOM 6196 C C . GLY B 1 336 ? -30.450 -27.295 -10.379 1.00 14.55 336 GLY B C 1
ATOM 6197 O O . GLY B 1 336 ? -29.318 -26.854 -10.573 1.00 15.43 336 GLY B O 1
ATOM 6198 N N . ILE B 1 337 ? -31.097 -28.048 -11.265 1.00 14.62 337 ILE B N 1
ATOM 6199 C CA . ILE B 1 337 ? -30.494 -28.440 -12.537 1.00 15.26 337 ILE B CA 1
ATOM 6200 C C . ILE B 1 337 ? -30.460 -27.262 -13.519 1.00 14.20 337 ILE B C 1
ATOM 6201 O O . ILE B 1 337 ? -29.744 -27.294 -14.521 1.00 13.98 337 ILE B O 1
ATOM 6206 N N . GLY B 1 338 ? -31.226 -26.216 -13.224 1.00 13.19 338 GLY B N 1
ATOM 6207 C CA . GLY B 1 338 ? -31.208 -25.021 -14.050 1.00 12.83 338 GLY B CA 1
ATOM 6208 C C . GLY B 1 338 ? -32.461 -24.169 -13.952 1.00 14.12 338 GLY B C 1
ATOM 6209 O O . GLY B 1 338 ? -33.281 -24.358 -13.059 1.00 14.68 338 GLY B O 1
ATOM 6210 N N . HIS B 1 339 ? -32.617 -23.235 -14.884 1.00 14.76 339 HIS B N 1
ATOM 6211 C CA . HIS B 1 339 ? -33.641 -22.201 -14.761 1.00 14.73 339 HIS B CA 1
ATOM 6212 C C . HIS B 1 339 ? -33.855 -21.498 -16.092 1.00 12.87 339 HIS B C 1
ATOM 6213 O O . HIS B 1 339 ? -32.994 -21.561 -16.968 1.00 14.86 339 HIS B O 1
ATOM 6220 N N . PRO B 1 340 ? -35.001 -20.811 -16.245 1.00 13.58 340 PRO B N 1
ATOM 6221 C CA . PRO B 1 340 ? -35.219 -19.977 -17.432 1.00 12.24 340 PRO B CA 1
ATOM 6222 C C . PRO B 1 340 ? -34.136 -18.915 -17.588 1.00 14.39 340 PRO B C 1
ATOM 6223 O O . PRO B 1 340 ? -33.611 -18.417 -16.589 1.00 15.66 340 PRO B O 1
ATOM 6227 N N . LEU B 1 341 ? -33.826 -18.577 -18.836 1.00 12.17 341 LEU B N 1
ATOM 6228 C CA . LEU B 1 341 ? -32.805 -17.590 -19.170 1.00 13.37 341 LEU B CA 1
ATOM 6229 C C . LEU B 1 341 ? -33.360 -16.616 -20.210 1.00 13.46 341 LEU B C 1
ATOM 6230 O O . LEU B 1 341 ? -34.110 -17.020 -21.099 1.00 13.84 341 LEU B O 1
ATOM 6235 N N . GLY B 1 342 ? -32.995 -15.341 -20.101 1.00 13.52 342 GLY B N 1
ATOM 6236 C CA . GLY B 1 342 ? -33.444 -14.338 -21.055 1.00 12.94 342 GLY B CA 1
ATOM 6237 C C . GLY B 1 342 ? -32.878 -12.956 -20.777 1.00 11.36 342 GLY B C 1
ATOM 6238 O O . GLY B 1 342 ? -31.662 -12.782 -20.700 1.00 12.45 342 GLY B O 1
ATOM 6239 N N . LEU B 1 343 ? -33.763 -11.971 -20.633 1.00 7.38 343 LEU B N 1
ATOM 6240 C CA . LEU B 1 343 ? -33.364 -10.617 -20.258 1.00 8.89 343 LEU B CA 1
ATOM 6241 C C . LEU B 1 343 ? -32.699 -10.617 -18.891 1.00 13.09 343 LEU B C 1
ATOM 6242 O O . LEU B 1 343 ? -31.837 -9.787 -18.608 1.00 13.30 343 LEU B O 1
ATOM 6247 N N . GLN B 1 344 ? -33.119 -11.546 -18.040 1.00 15.23 344 GLN B N 1
ATOM 6248 C CA . GLN B 1 344 ? -32.504 -11.720 -16.732 1.00 13.27 344 GLN B CA 1
ATOM 6249 C C . GLN B 1 344 ? -31.870 -13.102 -16.679 1.00 13.00 344 GLN B C 1
ATOM 6250 O O . GLN B 1 344 ? -32.340 -14.028 -17.342 1.00 12.36 344 GLN B O 1
ATOM 6256 N N . VAL B 1 345 ? -30.799 -13.235 -15.901 1.00 13.50 345 VAL B N 1
ATOM 6257 C CA . VAL B 1 345 ? -30.079 -14.504 -15.803 1.00 15.14 345 VAL B CA 1
ATOM 6258 C C . VAL B 1 345 ? -30.960 -15.591 -15.191 1.00 15.25 345 VAL B C 1
ATOM 6259 O O . VAL B 1 345 ? -31.201 -16.623 -15.813 1.00 15.64 345 VAL B O 1
ATOM 6263 N N . HIS B 1 346 ? -31.432 -15.358 -13.970 1.00 17.96 346 HIS B N 1
ATOM 6264 C CA . HIS B 1 346 ? -32.511 -16.163 -13.414 1.00 15.21 346 HIS B CA 1
ATOM 6265 C C . HIS B 1 346 ? -33.802 -15.537 -13.915 1.00 16.17 346 HIS B C 1
ATOM 6266 O O . HIS B 1 346 ? -34.402 -14.699 -13.240 1.00 14.96 346 HIS B O 1
ATOM 6273 N N . ASP B 1 347 ? -34.209 -15.930 -15.116 1.00 14.84 347 ASP B N 1
ATOM 6274 C CA . ASP B 1 347 ? -35.323 -15.284 -15.791 1.00 13.12 347 ASP B CA 1
ATOM 6275 C C . ASP B 1 347 ? -36.644 -15.585 -15.088 1.00 11.85 347 ASP B C 1
ATOM 6276 O O . ASP B 1 347 ? -36.728 -16.481 -14.246 1.00 11.62 347 ASP B O 1
ATOM 6281 N N . VAL B 1 348 ? -37.672 -14.830 -15.452 1.00 11.20 348 VAL B N 1
ATOM 6282 C CA . VAL B 1 348 ? -38.934 -14.827 -14.720 1.00 10.72 348 VAL B CA 1
ATOM 6283 C C . VAL B 1 348 ? -39.841 -16.013 -15.038 1.00 12.10 348 VAL B C 1
ATOM 6284 O O . VAL B 1 348 ? -39.606 -16.756 -15.995 1.00 12.24 348 VAL B O 1
ATOM 6288 N N . ALA B 1 349 ? -40.869 -16.177 -14.207 1.00 15.27 349 ALA B N 1
ATOM 6289 C CA . ALA B 1 349 ? -41.910 -17.191 -14.389 1.00 15.95 349 ALA B CA 1
ATOM 6290 C C . ALA B 1 349 ? -41.402 -18.629 -14.296 1.00 13.65 349 ALA B C 1
ATOM 6291 O O . ALA B 1 349 ? -41.985 -19.540 -14.880 1.00 16.27 349 ALA B O 1
ATOM 6293 N N . GLY B 1 350 ? -40.326 -18.833 -13.545 1.00 11.58 350 GLY B N 1
ATOM 6294 C CA . GLY B 1 350 ? -39.765 -20.161 -13.373 1.00 13.92 350 GLY B CA 1
ATOM 6295 C C . GLY B 1 350 ? -40.700 -21.127 -12.665 1.00 12.04 350 GLY B C 1
ATOM 6296 O O . GLY B 1 350 ? -40.626 -22.338 -12.882 1.00 13.67 350 GLY B O 1
ATOM 6297 N N . PHE B 1 351 ? -41.584 -20.593 -11.825 1.00 9.26 351 PHE B N 1
ATOM 6298 C CA . PHE B 1 351 ? -42.515 -21.418 -11.055 1.00 12.15 351 PHE B CA 1
ATOM 6299 C C . PHE B 1 351 ? -43.954 -21.182 -11.484 1.00 13.79 351 PHE B C 1
ATOM 6300 O O . PHE B 1 351 ? -44.870 -21.839 -10.981 1.00 13.23 351 PHE B O 1
ATOM 6308 N N . MET B 1 352 ? -44.151 -20.232 -12.396 1.00 12.04 352 MET B N 1
ATOM 6309 C CA . MET B 1 352 ? -45.489 -19.749 -12.739 1.00 13.20 352 MET B CA 1
ATOM 6310 C C . MET B 1 352 ? -46.148 -20.606 -13.815 1.00 15.06 352 MET B C 1
ATOM 6311 O O . MET B 1 352 ? -45.665 -20.671 -14.943 1.00 17.18 352 MET B O 1
ATOM 6316 N N . GLN B 1 353 ? -47.263 -21.246 -13.468 1.00 12.23 353 GLN B N 1
ATOM 6317 C CA . GLN B 1 353 ? -47.866 -22.263 -14.328 1.00 14.63 353 GLN B CA 1
ATOM 6318 C C . GLN B 1 353 ? -48.866 -21.714 -15.348 1.00 17.27 353 GLN B C 1
ATOM 6319 O O . GLN B 1 353 ? -49.197 -22.392 -16.322 1.00 14.73 353 GLN B O 1
ATOM 6325 N N . ASP B 1 354 ? -49.353 -20.497 -15.123 1.00 18.56 354 ASP B N 1
ATOM 6326 C CA . ASP B 1 354 ? -50.279 -19.860 -16.063 1.00 16.31 354 ASP B CA 1
ATOM 6327 C C . ASP B 1 354 ? -50.149 -18.340 -16.010 1.00 16.48 354 ASP B C 1
ATOM 6328 O O . ASP B 1 354 ? -49.424 -17.814 -15.168 1.00 17.23 354 ASP B O 1
ATOM 6333 N N . ASP B 1 355 ? -50.860 -17.634 -16.889 1.00 13.60 355 ASP B N 1
ATOM 6334 C CA . ASP B 1 355 ? -50.759 -16.175 -16.927 1.00 13.78 355 ASP B CA 1
ATOM 6335 C C . ASP B 1 355 ? -51.550 -15.472 -15.821 1.00 14.41 355 ASP B C 1
ATOM 6336 O O . ASP B 1 355 ? -51.568 -14.240 -15.748 1.00 13.66 355 ASP B O 1
ATOM 6341 N N . SER B 1 356 ? -52.207 -16.260 -14.974 1.00 15.14 356 SER B N 1
ATOM 6342 C CA . SER B 1 356 ? -52.914 -15.730 -13.812 1.00 14.53 356 SER B CA 1
ATOM 6343 C C . SER B 1 356 ? -52.014 -15.731 -12.578 1.00 14.56 356 SER B C 1
ATOM 6344 O O . SER B 1 356 ? -52.416 -15.282 -11.506 1.00 17.36 356 SER B O 1
ATOM 6347 N N . GLY B 1 357 ? -50.799 -16.251 -12.734 1.00 16.30 357 GLY B N 1
ATOM 6348 C CA . GLY B 1 357 ? -49.795 -16.196 -11.685 1.00 13.78 357 GLY B CA 1
ATOM 6349 C C . GLY B 1 357 ? -49.766 -17.388 -10.743 1.00 17.48 357 GLY B C 1
ATOM 6350 O O . GLY B 1 357 ? -49.165 -17.315 -9.668 1.00 16.35 357 GLY B O 1
ATOM 6351 N N . THR B 1 358 ? -50.410 -18.484 -11.137 1.00 15.49 358 THR B N 1
ATOM 6352 C CA . THR B 1 358 ? -50.411 -19.696 -10.321 1.00 16.38 358 THR B CA 1
ATOM 6353 C C . THR B 1 358 ? -48.989 -20.181 -10.055 1.00 15.62 358 THR B C 1
ATOM 6354 O O . THR B 1 358 ? -48.183 -20.325 -10.976 1.00 13.21 358 THR B O 1
ATOM 6358 N N . HIS B 1 359 ? -48.694 -20.437 -8.787 1.00 16.94 359 HIS B N 1
ATOM 6359 C CA . HIS B 1 359 ? -47.342 -20.765 -8.355 1.00 19.19 359 HIS B CA 1
ATOM 6360 C C . HIS B 1 359 ? -47.205 -22.236 -7.978 1.00 19.91 359 HIS B C 1
ATOM 6361 O O . HIS B 1 359 ? -47.992 -22.762 -7.192 1.00 20.09 359 HIS B O 1
ATOM 6368 N N . LEU B 1 360 ? -46.204 -22.896 -8.550 1.00 16.82 360 LEU B N 1
ATOM 6369 C CA . LEU B 1 360 ? -45.896 -24.274 -8.197 1.00 16.62 360 LEU B CA 1
ATOM 6370 C C . LEU B 1 360 ? -44.493 -24.342 -7.614 1.00 18.10 360 LEU B C 1
ATOM 6371 O O . LEU B 1 360 ? -43.499 -24.215 -8.339 1.00 15.93 360 LEU B O 1
ATOM 6376 N N . ALA B 1 361 ? -44.415 -24.535 -6.301 1.00 17.65 361 ALA B N 1
ATOM 6377 C CA . ALA B 1 361 ? -43.131 -24.547 -5.611 1.00 19.03 361 ALA B CA 1
ATOM 6378 C C . ALA B 1 361 ? -42.299 -25.771 -5.978 1.00 18.48 361 ALA B C 1
ATOM 6379 O O . ALA B 1 361 ? -42.831 -26.789 -6.425 1.00 16.34 361 ALA B O 1
ATOM 6381 N N . ALA B 1 362 ? -40.986 -25.658 -5.797 1.00 20.95 362 ALA B N 1
ATOM 6382 C CA . ALA B 1 362 ? -40.092 -26.799 -5.941 1.00 19.84 362 ALA B CA 1
ATOM 6383 C C . ALA B 1 362 ? -40.453 -27.846 -4.892 1.00 19.42 362 ALA B C 1
ATOM 6384 O O . ALA B 1 362 ? -40.929 -27.499 -3.807 1.00 16.71 362 ALA B O 1
ATOM 6386 N N . PRO B 1 363 ? -40.237 -29.132 -5.208 1.00 21.87 363 PRO B N 1
ATOM 6387 C CA . PRO B 1 363 ? -40.480 -30.187 -4.220 1.00 24.95 363 PRO B CA 1
ATOM 6388 C C . PRO B 1 363 ? -39.598 -30.000 -2.989 1.00 23.54 363 PRO B C 1
ATOM 6389 O O . PRO B 1 363 ? -38.509 -29.439 -3.102 1.00 22.48 363 PRO B O 1
ATOM 6393 N N . ALA B 1 364 ? -40.072 -30.455 -1.834 1.00 24.89 364 ALA B N 1
ATOM 6394 C CA . ALA B 1 364 ? -39.363 -30.258 -0.572 1.00 25.07 364 ALA B CA 1
ATOM 6395 C C . ALA B 1 364 ? -37.995 -30.943 -0.560 1.00 22.35 364 ALA B C 1
ATOM 6396 O O . ALA B 1 364 ? -37.056 -30.476 0.090 1.00 20.19 364 ALA B O 1
ATOM 6398 N N . LYS B 1 365 ? -37.892 -32.050 -1.287 1.00 19.56 365 LYS B N 1
ATOM 6399 C CA . LYS B 1 365 ? -36.652 -32.812 -1.367 1.00 17.53 365 LYS B CA 1
ATOM 6400 C C . LYS B 1 365 ? -35.567 -32.018 -2.093 1.00 17.97 365 LYS B C 1
ATOM 6401 O O . LYS B 1 365 ? -34.377 -32.172 -1.819 1.00 17.73 365 LYS B O 1
ATOM 6407 N N . TYR B 1 366 ? -35.987 -31.162 -3.018 1.00 19.86 366 TYR B N 1
ATOM 6408 C CA . TYR B 1 366 ? -35.056 -30.321 -3.765 1.00 19.11 366 TYR B CA 1
ATOM 6409 C C . TYR B 1 366 ? -35.493 -28.859 -3.709 1.00 20.70 366 TYR B C 1
ATOM 6410 O O . TYR B 1 366 ? -35.931 -28.296 -4.712 1.00 20.90 366 TYR B O 1
ATOM 6419 N N . PRO B 1 367 ? -35.351 -28.233 -2.530 1.00 20.00 367 PRO B N 1
ATOM 6420 C CA . PRO B 1 367 ? -35.910 -26.903 -2.256 1.00 22.18 367 PRO B CA 1
ATOM 6421 C C . PRO B 1 367 ? -35.250 -25.767 -3.042 1.00 18.90 367 PRO B C 1
ATOM 6422 O O . PRO B 1 367 ? -35.803 -24.671 -3.099 1.00 20.20 367 PRO B O 1
ATOM 6426 N N . TYR B 1 368 ? -34.091 -26.021 -3.637 1.00 16.15 368 TYR B N 1
ATOM 6427 C CA . TYR B 1 368 ? -33.383 -24.976 -4.370 1.00 18.49 368 TYR B CA 1
ATOM 6428 C C . TYR B 1 368 ? -33.540 -25.075 -5.889 1.00 19.52 368 TYR B C 1
ATOM 6429 O O . TYR B 1 368 ? -32.875 -24.350 -6.636 1.00 20.61 368 TYR B O 1
ATOM 6438 N N . LEU B 1 369 ? -34.426 -25.961 -6.341 1.00 18.93 369 LEU B N 1
ATOM 6439 C CA . LEU B 1 369 ? -34.771 -26.034 -7.759 1.00 14.10 369 LEU B CA 1
ATOM 6440 C C . LEU B 1 369 ? -35.533 -24.770 -8.158 1.00 14.21 369 LEU B C 1
ATOM 6441 O O . LEU B 1 369 ? -36.526 -24.411 -7.525 1.00 15.88 369 LEU B O 1
ATOM 6446 N N . ARG B 1 370 ? -35.062 -24.099 -9.204 1.00 12.32 370 ARG B N 1
ATOM 6447 C CA . ARG B 1 370 ? -35.596 -22.787 -9.576 1.00 16.95 370 ARG B CA 1
ATOM 6448 C C . ARG B 1 370 ? -36.617 -22.823 -10.715 1.00 16.83 370 ARG B C 1
ATOM 6449 O O . ARG B 1 370 ? -37.054 -21.774 -11.188 1.00 17.69 370 ARG B O 1
ATOM 6457 N N . CYS B 1 371 ? -36.988 -24.018 -11.161 1.00 14.89 371 CYS B N 1
ATOM 6458 C CA . CYS B 1 371 ? -37.917 -24.134 -12.276 1.00 17.29 371 CYS B CA 1
ATOM 6459 C C . CYS B 1 371 ? -38.822 -25.357 -12.161 1.00 16.62 371 CYS B C 1
ATOM 6460 O O . CYS B 1 371 ? -38.350 -26.486 -12.005 1.00 14.08 371 CYS B O 1
ATOM 6463 N N . THR B 1 372 ? -40.127 -25.118 -12.243 1.00 13.16 372 THR B N 1
ATOM 6464 C CA . THR B 1 372 ? -41.114 -26.189 -12.168 1.00 15.56 372 THR B CA 1
ATOM 6465 C C . THR B 1 372 ? -42.021 -26.172 -13.395 1.00 17.39 372 THR B C 1
ATOM 6466 O O . THR B 1 372 ? -43.163 -26.629 -13.341 1.00 16.92 372 THR B O 1
ATOM 6470 N N . ARG B 1 373 ? -41.503 -25.648 -14.500 1.00 14.07 373 ARG B N 1
ATOM 6471 C CA . ARG B 1 373 ? -42.302 -25.463 -15.703 1.00 15.65 373 ARG B CA 1
ATOM 6472 C C . ARG B 1 373 ? -42.345 -26.692 -16.602 1.00 20.50 373 ARG B C 1
ATOM 6473 O O . ARG B 1 373 ? -41.366 -27.434 -16.722 1.00 16.41 373 ARG B O 1
ATOM 6481 N N . ILE B 1 374 ? -43.496 -26.896 -17.233 1.00 16.03 374 ILE B N 1
ATOM 6482 C CA . ILE B 1 374 ? -43.601 -27.835 -18.333 1.00 16.37 374 ILE B CA 1
ATOM 6483 C C . ILE B 1 374 ? -42.956 -27.191 -19.550 1.00 16.19 374 ILE B C 1
ATOM 6484 O O . ILE B 1 374 ? -43.265 -26.046 -19.890 1.00 15.27 374 ILE B O 1
ATOM 6489 N N . LEU B 1 375 ? -42.054 -27.921 -20.200 1.00 13.82 375 LEU B N 1
ATOM 6490 C CA . LEU B 1 375 ? -41.340 -27.385 -21.349 1.00 17.49 375 LEU B CA 1
ATOM 6491 C C . LEU B 1 375 ? -42.288 -27.152 -22.518 1.00 17.95 375 LEU B C 1
ATOM 6492 O O . LEU B 1 375 ? -43.145 -27.983 -22.807 1.00 16.98 375 LEU B O 1
ATOM 6497 N N . GLN B 1 376 ? -42.127 -26.011 -23.180 1.00 20.64 376 GLN B N 1
ATOM 6498 C CA . GLN B 1 376 ? -42.907 -25.680 -24.369 1.00 20.62 376 GLN B CA 1
ATOM 6499 C C . GLN B 1 376 ? -41.990 -25.001 -25.376 1.00 18.81 376 GLN B C 1
ATOM 6500 O O . GLN B 1 376 ? -40.985 -24.414 -24.987 1.00 17.41 376 GLN B O 1
ATOM 6506 N N . PRO B 1 377 ? -42.322 -25.091 -26.674 1.00 16.50 377 PRO B N 1
ATOM 6507 C CA . PRO B 1 377 ? -41.520 -24.437 -27.716 1.00 17.17 377 PRO B CA 1
ATOM 6508 C C . PRO B 1 377 ? -41.310 -22.947 -27.443 1.00 18.90 377 PRO B C 1
ATOM 6509 O O . PRO B 1 377 ? -42.249 -22.252 -27.054 1.00 19.79 377 PRO B O 1
ATOM 6513 N N . GLY B 1 378 ? -40.080 -22.474 -27.625 1.00 17.33 378 GLY B N 1
ATOM 6514 C CA . GLY B 1 378 ? -39.769 -21.069 -27.422 1.00 17.24 378 GLY B CA 1
ATOM 6515 C C . GLY B 1 378 ? -39.119 -20.751 -26.085 1.00 15.59 378 GLY B C 1
ATOM 6516 O O . GLY B 1 378 ? -38.621 -19.644 -25.882 1.00 15.67 378 GLY B O 1
ATOM 6517 N N . MET B 1 379 ? -39.131 -21.716 -25.170 1.00 13.40 379 MET B N 1
ATOM 6518 C CA . MET B 1 379 ? -38.469 -21.551 -23.882 1.00 13.55 379 MET B CA 1
ATOM 6519 C C . MET B 1 379 ? -36.963 -21.677 -24.015 1.00 15.23 379 MET B C 1
ATOM 6520 O O . MET B 1 379 ? -36.467 -22.519 -24.764 1.00 16.58 379 MET B O 1
ATOM 6525 N N . VAL B 1 380 ? -36.243 -20.841 -23.275 1.00 12.29 380 VAL B N 1
ATOM 6526 C CA . VAL B 1 380 ? -34.791 -20.942 -23.185 1.00 14.21 380 VAL B CA 1
ATOM 6527 C C . VAL B 1 380 ? -34.403 -21.269 -21.752 1.00 11.35 380 VAL B C 1
ATOM 6528 O O . VAL B 1 380 ? -34.741 -20.532 -20.833 1.00 14.27 380 VAL B O 1
ATOM 6532 N N . LEU B 1 381 ? -33.694 -22.377 -21.565 1.00 13.35 381 LEU B N 1
ATOM 6533 C CA . LEU B 1 381 ? -33.391 -22.873 -20.228 1.00 13.44 381 LEU B CA 1
ATOM 6534 C C . LEU B 1 381 ? -31.912 -23.155 -20.058 1.00 11.64 381 LEU B C 1
ATOM 6535 O O . LEU B 1 381 ? -31.228 -23.474 -21.020 1.00 12.28 381 LEU B O 1
ATOM 6540 N N . THR B 1 382 ? -31.413 -23.038 -18.834 1.00 12.31 382 THR B N 1
ATOM 6541 C CA . THR B 1 382 ? -30.067 -23.513 -18.559 1.00 11.78 382 THR B CA 1
ATOM 6542 C C . THR B 1 382 ? -30.135 -24.967 -18.126 1.00 12.99 382 THR B C 1
ATOM 6543 O O . THR B 1 382 ? -31.117 -25.406 -17.524 1.00 12.80 382 THR B O 1
ATOM 6547 N N . ILE B 1 383 ? -29.098 -25.718 -18.471 1.00 12.25 383 ILE B N 1
ATOM 6548 C CA . ILE B 1 383 ? -28.903 -27.054 -17.931 1.00 13.20 383 ILE B CA 1
ATOM 6549 C C . ILE B 1 383 ? -27.505 -27.056 -17.335 1.00 12.43 383 ILE B C 1
ATOM 6550 O O . ILE B 1 383 ? -26.507 -27.049 -18.064 1.00 13.27 383 ILE B O 1
ATOM 6555 N N . GLU B 1 384 ? -27.443 -27.027 -16.006 1.00 13.77 384 GLU B N 1
ATOM 6556 C CA . GLU B 1 384 ? -26.184 -26.814 -15.298 1.00 14.74 384 GLU B CA 1
ATOM 6557 C C . GLU B 1 384 ? -25.925 -27.817 -14.178 1.00 14.00 384 GLU B C 1
ATOM 6558 O O . GLU B 1 384 ? -25.766 -27.432 -13.021 1.00 14.63 384 GLU B O 1
ATOM 6564 N N . PRO B 1 385 ? -25.864 -29.109 -14.519 1.00 15.12 385 PRO B N 1
ATOM 6565 C CA . PRO B 1 385 ? -25.589 -30.113 -13.495 1.00 12.26 385 PRO B CA 1
ATOM 6566 C C . PRO B 1 385 ? -24.180 -29.996 -12.920 1.00 14.01 385 PRO B C 1
ATOM 6567 O O . PRO B 1 385 ? -23.261 -29.479 -13.574 1.00 12.11 385 PRO B O 1
ATOM 6571 N N . GLY B 1 386 ? -24.024 -30.485 -11.696 1.00 14.23 386 GLY B N 1
ATOM 6572 C CA . GLY B 1 386 ? -22.749 -30.442 -11.017 1.00 14.30 386 GLY B CA 1
ATOM 6573 C C . GLY B 1 386 ? -22.587 -31.496 -9.941 1.00 14.76 386 GLY B C 1
ATOM 6574 O O . GLY B 1 386 ? -23.562 -32.074 -9.459 1.00 16.80 386 GLY B O 1
ATOM 6575 N N . ILE B 1 387 ? -21.335 -31.754 -9.581 1.00 14.36 387 ILE B N 1
ATOM 6576 C CA . ILE B 1 387 ? -21.006 -32.614 -8.452 1.00 14.39 387 ILE B CA 1
ATOM 6577 C C . ILE B 1 387 ? -19.928 -31.912 -7.640 1.00 12.23 387 ILE B C 1
ATOM 6578 O O . ILE B 1 387 ? -18.901 -31.517 -8.182 1.00 13.74 387 ILE B O 1
ATOM 6583 N N . TYR B 1 388 ? -20.158 -31.750 -6.344 1.00 11.50 388 TYR B N 1
ATOM 6584 C CA . TYR B 1 388 ? -19.218 -31.013 -5.509 1.00 10.56 388 TYR B CA 1
ATOM 6585 C C . TYR B 1 388 ? -18.864 -31.797 -4.256 1.00 13.70 388 TYR B C 1
ATOM 6586 O O . TYR B 1 388 ? -19.568 -32.729 -3.874 1.00 12.98 388 TYR B O 1
ATOM 6595 N N . PHE B 1 389 ? -17.777 -31.403 -3.605 1.00 13.74 389 PHE B N 1
ATOM 6596 C CA . PHE B 1 389 ? -17.382 -32.029 -2.353 1.00 16.53 389 PHE B CA 1
ATOM 6597 C C . PHE B 1 389 ? -17.276 -30.967 -1.268 1.00 20.81 389 PHE B C 1
ATOM 6598 O O . PHE B 1 389 ? -16.221 -30.361 -1.061 1.00 17.59 389 PHE B O 1
ATOM 6606 N N . ILE B 1 390 ? -18.402 -30.742 -0.597 1.00 19.78 390 ILE B N 1
ATOM 6607 C CA . ILE B 1 390 ? -18.544 -29.664 0.371 1.00 18.51 390 ILE B CA 1
ATOM 6608 C C . ILE B 1 390 ? -18.666 -30.228 1.780 1.00 18.15 390 ILE B C 1
ATOM 6609 O O . ILE B 1 390 ? -19.673 -30.850 2.121 1.00 11.17 390 ILE B O 1
ATOM 6614 N N . GLU B 1 391 ? -17.637 -30.002 2.593 1.00 16.07 391 GLU B N 1
ATOM 6615 C CA . GLU B 1 391 ? -17.555 -30.594 3.926 1.00 15.60 391 GLU B CA 1
ATOM 6616 C C . GLU B 1 391 ? -18.750 -30.274 4.826 1.00 16.79 391 GLU B C 1
ATOM 6617 O O . GLU B 1 391 ? -19.234 -31.147 5.542 1.00 18.51 391 GLU B O 1
ATOM 6623 N N . SER B 1 392 ? -19.234 -29.036 4.780 1.00 16.74 392 SER B N 1
ATOM 6624 C CA . SER B 1 392 ? -20.338 -28.633 5.647 1.00 19.73 392 SER B CA 1
ATOM 6625 C C . SER B 1 392 ? -21.610 -29.435 5.371 1.00 20.17 392 SER B C 1
ATOM 6626 O O . SER B 1 392 ? -22.423 -29.642 6.271 1.00 18.64 392 SER B O 1
ATOM 6629 N N . LEU B 1 393 ? -21.767 -29.905 4.137 1.00 17.65 393 LEU B N 1
ATOM 6630 C CA . LEU B 1 393 ? -22.934 -30.710 3.776 1.00 15.80 393 LEU B CA 1
ATOM 6631 C C . LEU B 1 393 ? -22.698 -32.209 3.955 1.00 17.25 393 LEU B C 1
ATOM 6632 O O . LEU B 1 393 ? -23.626 -32.955 4.263 1.00 19.53 393 LEU B O 1
ATOM 6637 N N . LEU B 1 394 ? -21.456 -32.647 3.765 1.00 12.66 394 LEU B N 1
ATOM 6638 C CA . LEU B 1 394 ? -21.127 -34.070 3.833 1.00 12.39 394 LEU B CA 1
ATOM 6639 C C . LEU B 1 394 ? -20.946 -34.580 5.265 1.00 14.61 394 LEU B C 1
ATOM 6640 O O . LEU B 1 394 ? -21.381 -35.681 5.598 1.00 17.52 394 LEU B O 1
ATOM 6645 N N . ALA B 1 395 ? -20.301 -33.775 6.103 1.00 16.76 395 ALA B N 1
ATOM 6646 C CA . ALA B 1 395 ? -20.011 -34.159 7.488 1.00 18.98 395 ALA B CA 1
ATOM 6647 C C . ALA B 1 395 ? -21.197 -34.668 8.331 1.00 17.37 395 ALA B C 1
ATOM 6648 O O . ALA B 1 395 ? -21.050 -35.660 9.044 1.00 16.18 395 ALA B O 1
ATOM 6650 N N . PRO B 1 396 ? -22.366 -33.997 8.264 1.00 20.49 396 PRO B N 1
ATOM 6651 C CA . PRO B 1 396 ? -23.488 -34.495 9.074 1.00 21.63 396 PRO B CA 1
ATOM 6652 C C . PRO B 1 396 ? -23.874 -35.947 8.789 1.00 19.94 396 PRO B C 1
ATOM 6653 O O . PRO B 1 396 ? -24.404 -36.612 9.679 1.00 18.06 396 PRO B O 1
ATOM 6657 N N . TRP B 1 397 ? -23.604 -36.433 7.582 1.00 18.19 397 TRP B N 1
ATOM 6658 C CA . TRP B 1 397 ? -23.926 -37.812 7.235 1.00 17.92 397 TRP B CA 1
ATOM 6659 C C . TRP B 1 397 ? -23.124 -38.825 8.052 1.00 19.53 397 TRP B C 1
ATOM 6660 O O . TRP B 1 397 ? -23.518 -39.986 8.157 1.00 19.01 397 TRP B O 1
ATOM 6671 N N . ARG B 1 398 ? -22.010 -38.387 8.632 1.00 19.39 398 ARG B N 1
ATOM 6672 C CA . ARG B 1 398 ? -21.235 -39.242 9.529 1.00 21.15 398 ARG B CA 1
ATOM 6673 C C . ARG B 1 398 ? -21.949 -39.473 10.862 1.00 23.71 398 ARG B C 1
ATOM 6674 O O . ARG B 1 398 ? -21.626 -40.409 11.596 1.00 23.09 398 ARG B O 1
ATOM 6682 N N . GLU B 1 399 ? -22.914 -38.614 11.174 1.00 23.68 399 GLU B N 1
ATOM 6683 C CA . GLU B 1 399 ? -23.670 -38.738 12.418 1.00 23.98 399 GLU B CA 1
ATOM 6684 C C . GLU B 1 399 ? -24.944 -39.558 12.216 1.00 24.96 399 GLU B C 1
ATOM 6685 O O . GLU B 1 399 ? -25.757 -39.688 13.131 1.00 26.49 399 GLU B O 1
ATOM 6691 N N . GLY B 1 400 ? -25.119 -40.107 11.017 1.00 23.36 400 GLY B N 1
ATOM 6692 C CA . GLY B 1 400 ? -26.345 -40.812 10.682 1.00 21.53 400 GLY B CA 1
ATOM 6693 C C . GLY B 1 400 ? -26.165 -42.255 10.246 1.00 19.46 400 GLY B C 1
ATOM 6694 O O . GLY B 1 400 ? -25.047 -42.766 10.169 1.00 16.29 400 GLY B O 1
ATOM 6695 N N . GLN B 1 401 ? -27.283 -42.902 9.931 1.00 20.87 401 GLN B N 1
ATOM 6696 C CA . GLN B 1 401 ? -27.322 -44.332 9.634 1.00 22.33 401 GLN B CA 1
ATOM 6697 C C . GLN B 1 401 ? -26.732 -44.718 8.280 1.00 22.49 401 GLN B C 1
ATOM 6698 O O . GLN B 1 401 ? -26.552 -45.903 7.998 1.00 21.96 401 GLN B O 1
ATOM 6704 N N . PHE B 1 402 ? -26.449 -43.735 7.432 1.00 19.26 402 PHE B N 1
ATOM 6705 C CA . PHE B 1 402 ? -25.942 -44.040 6.097 1.00 19.68 402 PHE B CA 1
ATOM 6706 C C . PHE B 1 402 ? -24.448 -43.761 5.952 1.00 16.09 402 PHE B C 1
ATOM 6707 O O . PHE B 1 402 ? -23.914 -43.814 4.847 1.00 13.97 402 PHE B O 1
ATOM 6715 N N . SER B 1 403 ? -23.777 -43.477 7.065 1.00 15.10 403 SER B N 1
ATOM 6716 C CA . SER B 1 403 ? -22.353 -43.150 7.032 1.00 18.12 403 SER B CA 1
ATOM 6717 C C . SER B 1 403 ? -21.505 -44.250 6.388 1.00 18.83 403 SER B C 1
ATOM 6718 O O . SER B 1 403 ? -20.532 -43.961 5.693 1.00 19.27 403 SER B O 1
ATOM 6721 N N . LYS B 1 404 ? -21.889 -45.505 6.602 1.00 16.38 404 LYS B N 1
ATOM 6722 C CA . LYS B 1 404 ? -21.121 -46.645 6.098 1.00 19.44 404 LYS B CA 1
ATOM 6723 C C . LYS B 1 404 ? -21.052 -46.733 4.567 1.00 18.41 404 LYS B C 1
ATOM 6724 O O . LYS B 1 404 ? -20.216 -47.458 4.023 1.00 17.72 404 LYS B O 1
ATOM 6730 N N . HIS B 1 405 ? -21.927 -46.008 3.873 1.00 13.45 405 HIS B N 1
ATOM 6731 C CA . HIS B 1 405 ? -21.945 -46.051 2.412 1.00 14.50 405 HIS B CA 1
ATOM 6732 C C . HIS B 1 405 ? -21.036 -45.003 1.772 1.00 16.40 405 HIS B C 1
ATOM 6733 O O . HIS B 1 405 ? -20.804 -45.035 0.566 1.00 19.77 405 HIS B O 1
ATOM 6740 N N . PHE B 1 406 ? -20.529 -44.076 2.579 1.00 13.95 406 PHE B N 1
ATOM 6741 C CA . PHE B 1 406 ? -19.665 -43.011 2.073 1.00 15.09 406 PHE B CA 1
ATOM 6742 C C . PHE B 1 406 ? -18.189 -43.401 2.127 1.00 15.48 406 PHE B C 1
ATOM 6743 O O . PHE B 1 406 ? -17.658 -43.689 3.198 1.00 15.08 406 PHE B O 1
ATOM 6751 N N . ASN B 1 407 ? -17.532 -43.406 0.972 1.00 14.11 407 ASN B N 1
ATOM 6752 C CA . ASN B 1 407 ? -16.089 -43.602 0.919 1.00 14.90 407 ASN B CA 1
ATOM 6753 C C . ASN B 1 407 ? -15.394 -42.316 1.356 1.00 18.44 407 ASN B C 1
ATOM 6754 O O . ASN B 1 407 ? -14.984 -41.505 0.522 1.00 18.09 407 ASN B O 1
ATOM 6759 N N . TRP B 1 408 ? -15.264 -42.136 2.666 1.00 16.03 408 TRP B N 1
ATOM 6760 C CA . TRP B 1 408 ? -14.700 -40.908 3.222 1.00 15.94 408 TRP B CA 1
ATOM 6761 C C . TRP B 1 408 ? -13.271 -40.626 2.759 1.00 20.96 408 TRP B C 1
ATOM 6762 O O . TRP B 1 408 ? -12.881 -39.468 2.600 1.00 21.89 408 TRP B O 1
ATOM 6773 N N . GLN B 1 409 ? -12.504 -41.686 2.526 1.00 22.02 409 GLN B N 1
ATOM 6774 C CA . GLN B 1 409 ? -11.124 -41.548 2.073 1.00 23.07 409 GLN B CA 1
ATOM 6775 C C . GLN B 1 409 ? -11.049 -40.935 0.677 1.00 18.18 409 GLN B C 1
ATOM 6776 O O . GLN B 1 409 ? -10.300 -39.977 0.443 1.00 18.72 409 GLN B O 1
ATOM 6782 N N . LYS B 1 410 ? -11.825 -41.483 -0.252 1.00 16.02 410 LYS B N 1
ATOM 6783 C CA . LYS B 1 410 ? -11.835 -40.955 -1.611 1.00 16.90 410 LYS B CA 1
ATOM 6784 C C . LYS B 1 410 ? -12.396 -39.535 -1.648 1.00 16.51 410 LYS B C 1
ATOM 6785 O O . LYS B 1 410 ? -11.901 -38.685 -2.387 1.00 18.73 410 LYS B O 1
ATOM 6791 N N . ILE B 1 411 ? -13.425 -39.283 -0.844 1.00 12.41 411 ILE B N 1
ATOM 6792 C CA . ILE B 1 411 ? -13.998 -37.942 -0.727 1.00 11.02 411 ILE B CA 1
ATOM 6793 C C . ILE B 1 411 ? -12.943 -36.945 -0.244 1.00 14.09 411 ILE B C 1
ATOM 6794 O O . ILE B 1 411 ? -12.841 -35.822 -0.754 1.00 15.70 411 ILE B O 1
ATOM 6799 N N . GLU B 1 412 ? -12.148 -37.379 0.727 1.00 13.64 412 GLU B N 1
ATOM 6800 C CA . GLU B 1 412 ? -11.050 -36.580 1.245 1.00 16.57 412 GLU B CA 1
ATOM 6801 C C . GLU B 1 412 ? -10.052 -36.316 0.123 1.00 17.08 412 GLU B C 1
ATOM 6802 O O . GLU B 1 412 ? -9.487 -35.227 0.027 1.00 17.89 412 GLU B O 1
ATOM 6808 N N . ALA B 1 413 ? -9.852 -37.313 -0.737 1.00 15.31 413 ALA B N 1
ATOM 6809 C CA . ALA B 1 413 ? -8.937 -37.170 -1.865 1.00 16.86 413 ALA B CA 1
ATOM 6810 C C . ALA B 1 413 ? -9.470 -36.215 -2.940 1.00 15.47 413 ALA B C 1
ATOM 6811 O O . ALA B 1 413 ? -8.695 -35.590 -3.666 1.00 16.22 413 ALA B O 1
ATOM 6813 N N . LEU B 1 414 ? -10.790 -36.093 -3.029 1.00 14.86 414 LEU B N 1
ATOM 6814 C CA . LEU B 1 414 ? -11.412 -35.284 -4.076 1.00 14.72 414 LEU B CA 1
ATOM 6815 C C . LEU B 1 414 ? -11.685 -33.838 -3.653 1.00 16.71 414 LEU B C 1
ATOM 6816 O O . LEU B 1 414 ? -11.772 -32.950 -4.503 1.00 19.70 414 LEU B O 1
ATOM 6821 N N . LYS B 1 415 ? -11.812 -33.606 -2.348 1.00 13.68 415 LYS B N 1
ATOM 6822 C CA . LYS B 1 415 ? -12.020 -32.250 -1.820 1.00 14.40 415 LYS B CA 1
ATOM 6823 C C . LYS B 1 415 ? -11.049 -31.150 -2.304 1.00 16.55 415 LYS B C 1
ATOM 6824 O O . LYS B 1 415 ? -11.485 -30.021 -2.538 1.00 16.25 415 LYS B O 1
ATOM 6830 N N . PRO B 1 416 ? -9.741 -31.460 -2.446 1.00 14.01 416 PRO B N 1
ATOM 6831 C CA . PRO B 1 416 ? -8.833 -30.408 -2.933 1.00 15.24 416 PRO B CA 1
ATOM 6832 C C . PRO B 1 416 ? -9.172 -29.890 -4.334 1.00 13.81 416 PRO B C 1
ATOM 6833 O O . PRO B 1 416 ? -8.708 -28.817 -4.712 1.00 14.33 416 PRO B O 1
ATOM 6837 N N . PHE B 1 417 ? -9.972 -30.640 -5.082 1.00 14.64 417 PHE B N 1
ATOM 6838 C CA . PHE B 1 417 ? -10.361 -30.242 -6.430 1.00 16.38 417 PHE B CA 1
ATOM 6839 C C . PHE B 1 417 ? -11.688 -29.483 -6.438 1.00 15.94 417 PHE B C 1
ATOM 6840 O O . PHE B 1 417 ? -12.092 -28.933 -7.463 1.00 18.02 417 PHE B O 1
ATOM 6848 N N . GLY B 1 418 ? -12.359 -29.460 -5.291 1.00 13.91 418 GLY B N 1
ATOM 6849 C CA . GLY B 1 418 ? -13.535 -28.628 -5.101 1.00 15.39 418 GLY B CA 1
ATOM 6850 C C . GLY B 1 418 ? -14.836 -29.183 -5.654 1.00 16.52 418 GLY B C 1
ATOM 6851 O O . GLY B 1 418 ? -15.668 -29.707 -4.909 1.00 15.48 418 GLY B O 1
ATOM 6852 N N . GLY B 1 419 ? -15.022 -29.050 -6.962 1.00 16.07 419 GLY B N 1
ATOM 6853 C CA . GLY B 1 419 ? -16.259 -29.467 -7.594 1.00 13.10 419 GLY B CA 1
ATOM 6854 C C . GLY B 1 419 ? -16.258 -29.310 -9.101 1.00 15.14 419 GLY B C 1
ATOM 6855 O O . GLY B 1 419 ? -15.254 -28.924 -9.707 1.00 14.49 419 GLY B O 1
ATOM 6856 N N . ILE B 1 420 ? -17.401 -29.617 -9.706 1.00 12.24 420 ILE B N 1
ATOM 6857 C CA . ILE B 1 420 ? -17.545 -29.652 -11.152 1.00 11.84 420 ILE B CA 1
ATOM 6858 C C . ILE B 1 420 ? -18.936 -29.161 -11.499 1.00 12.95 420 ILE B C 1
ATOM 6859 O O . ILE B 1 420 ? -19.907 -29.553 -10.856 1.00 11.85 420 ILE B O 1
ATOM 6864 N N . ARG B 1 421 ? -19.036 -28.302 -12.508 1.00 9.90 421 ARG B N 1
ATOM 6865 C CA . ARG B 1 421 ? -20.337 -27.944 -13.062 1.00 14.82 421 ARG B CA 1
ATOM 6866 C C . ARG B 1 421 ? -20.224 -27.749 -14.563 1.00 17.42 421 ARG B C 1
ATOM 6867 O O . ARG B 1 421 ? -19.291 -27.107 -15.047 1.00 19.02 421 ARG B O 1
ATOM 6875 N N . ILE B 1 422 ? -21.168 -28.319 -15.303 1.00 16.53 422 ILE B N 1
ATOM 6876 C CA . ILE B 1 422 ? -21.180 -28.138 -16.750 1.00 19.06 422 ILE B CA 1
ATOM 6877 C C . ILE B 1 422 ? -22.514 -27.542 -17.169 1.00 16.60 422 ILE B C 1
ATOM 6878 O O . ILE B 1 422 ? -23.557 -28.172 -17.009 1.00 16.78 422 ILE B O 1
ATOM 6883 N N . GLU B 1 423 ? -22.478 -26.329 -17.709 1.00 14.54 423 GLU B N 1
ATOM 6884 C CA . GLU B 1 423 ? -23.706 -25.618 -18.034 1.00 16.38 423 GLU B CA 1
ATOM 6885 C C . GLU B 1 423 ? -23.818 -25.237 -19.503 1.00 16.96 423 GLU B C 1
ATOM 6886 O O . GLU B 1 423 ? -22.924 -24.589 -20.060 1.00 12.18 423 GLU B O 1
ATOM 6892 N N . ASP B 1 424 ? -24.926 -25.644 -20.120 1.00 16.59 424 ASP B N 1
ATOM 6893 C CA . ASP B 1 424 ? -25.273 -25.179 -21.460 1.00 15.91 424 ASP B CA 1
ATOM 6894 C C . ASP B 1 424 ? -26.585 -24.397 -21.401 1.00 15.78 424 ASP B C 1
ATOM 6895 O O . ASP B 1 424 ? -27.319 -24.475 -20.414 1.00 14.04 424 ASP B O 1
ATOM 6900 N N . ASN B 1 425 ? -26.861 -23.631 -22.452 1.00 16.21 425 ASN B N 1
ATOM 6901 C CA . ASN B 1 425 ? -28.129 -22.926 -22.592 1.00 13.52 425 ASN B CA 1
ATOM 6902 C C . ASN B 1 425 ? -28.871 -23.447 -23.815 1.00 16.64 425 ASN B C 1
ATOM 6903 O O . ASN B 1 425 ? -28.344 -23.407 -24.928 1.00 14.03 425 ASN B O 1
ATOM 6908 N N . VAL B 1 426 ? -30.097 -23.926 -23.612 1.00 17.61 426 VAL B N 1
ATOM 6909 C CA . VAL B 1 426 ? -30.833 -24.613 -24.668 1.00 15.41 426 VAL B CA 1
ATOM 6910 C C . VAL B 1 426 ? -32.179 -23.965 -24.983 1.00 16.07 426 VAL B C 1
ATOM 6911 O O . VAL B 1 426 ? -32.795 -23.334 -24.128 1.00 19.75 426 VAL B O 1
ATOM 6915 N N . VAL B 1 427 ? -32.623 -24.121 -26.226 1.00 18.63 427 VAL B N 1
ATOM 6916 C CA . VAL B 1 427 ? -33.901 -23.582 -26.675 1.00 16.43 427 VAL B CA 1
ATOM 6917 C C . VAL B 1 427 ? -34.847 -24.730 -26.990 1.00 16.76 427 VAL B C 1
ATOM 6918 O O . VAL B 1 427 ? -34.541 -25.591 -27.819 1.00 17.68 427 VAL B O 1
ATOM 6922 N N . ILE B 1 428 ? -35.995 -24.748 -26.323 1.00 14.23 428 ILE B N 1
ATOM 6923 C CA . ILE B 1 428 ? -36.974 -25.797 -26.549 1.00 14.13 428 ILE B CA 1
ATOM 6924 C C . ILE B 1 428 ? -37.720 -25.541 -27.858 1.00 16.16 428 ILE B C 1
ATOM 6925 O O . ILE B 1 428 ? -38.212 -24.435 -28.099 1.00 20.03 428 ILE B O 1
ATOM 6930 N N . HIS B 1 429 ? -37.789 -26.562 -28.704 1.00 12.59 429 HIS B N 1
ATOM 6931 C CA . HIS B 1 429 ? -38.579 -26.493 -29.928 1.00 16.14 429 HIS B CA 1
ATOM 6932 C C . HIS B 1 429 ? -39.592 -27.633 -29.961 1.00 16.48 429 HIS B C 1
ATOM 6933 O O . HIS B 1 429 ? -39.628 -28.470 -29.054 1.00 13.68 429 HIS B O 1
ATOM 6940 N N . GLU B 1 430 ? -40.405 -27.660 -31.012 1.00 18.59 430 GLU B N 1
ATOM 6941 C CA . GLU B 1 430 ? -41.527 -28.592 -31.119 1.00 21.58 430 GLU B CA 1
ATOM 6942 C C . GLU B 1 430 ? -41.121 -30.062 -31.045 1.00 20.72 430 GLU B C 1
ATOM 6943 O O . GLU B 1 430 ? -41.732 -30.841 -30.318 1.00 21.69 430 GLU B O 1
ATOM 6949 N N . ASN B 1 431 ? -40.095 -30.437 -31.803 1.00 22.40 431 ASN B N 1
ATOM 6950 C CA . ASN B 1 431 ? -39.665 -31.832 -31.871 1.00 23.92 431 ASN B CA 1
ATOM 6951 C C . ASN B 1 431 ? -38.167 -32.020 -31.645 1.00 22.59 431 ASN B C 1
ATOM 6952 O O . ASN B 1 431 ? -37.625 -33.092 -31.913 1.00 25.47 431 ASN B O 1
ATOM 6957 N N . ASN B 1 432 ? -37.503 -30.977 -31.157 1.00 14.32 432 ASN B N 1
ATOM 6958 C CA . ASN B 1 432 ? -36.079 -31.056 -30.850 1.00 16.93 432 ASN B CA 1
ATOM 6959 C C . ASN B 1 432 ? -35.670 -29.994 -29.838 1.00 18.68 432 ASN B C 1
ATOM 6960 O O . ASN B 1 432 ? -36.441 -29.082 -29.534 1.00 17.36 432 ASN B O 1
ATOM 6965 N N . VAL B 1 433 ? -34.458 -30.123 -29.309 1.00 18.02 433 VAL B N 1
ATOM 6966 C CA . VAL B 1 433 ? -33.913 -29.115 -28.413 1.00 17.49 433 VAL B CA 1
ATOM 6967 C C . VAL B 1 433 ? -32.612 -28.563 -28.985 1.00 15.11 433 VAL B C 1
ATOM 6968 O O . VAL B 1 433 ? -31.675 -29.315 -29.264 1.00 13.20 433 VAL B O 1
ATOM 6972 N N . GLU B 1 434 ? -32.572 -27.249 -29.178 1.00 15.79 434 GLU B N 1
ATOM 6973 C CA . GLU B 1 434 ? -31.403 -26.591 -29.751 1.00 17.61 434 GLU B CA 1
ATOM 6974 C C . GLU B 1 434 ? -30.383 -26.245 -28.670 1.00 18.08 434 GLU B C 1
ATOM 6975 O O . GLU B 1 434 ? -30.640 -25.408 -27.815 1.00 15.98 434 GLU B O 1
ATOM 6981 N N . ASN B 1 435 ? -29.223 -26.888 -28.703 1.00 17.84 435 ASN B N 1
ATOM 6982 C CA . ASN B 1 435 ? -28.172 -26.558 -27.749 1.00 17.38 435 ASN B CA 1
ATOM 6983 C C . ASN B 1 435 ? -27.260 -25.476 -28.326 1.00 17.75 435 ASN B C 1
ATOM 6984 O O . ASN B 1 435 ? -26.289 -25.776 -29.025 1.00 16.80 435 ASN B O 1
ATOM 6989 N N . MET B 1 436 ? -27.592 -24.220 -28.032 1.00 16.17 436 MET B N 1
ATOM 6990 C CA . MET B 1 436 ? -26.866 -23.070 -28.563 1.00 17.69 436 MET B CA 1
ATOM 6991 C C . MET B 1 436 ? -25.376 -23.136 -28.250 1.00 17.73 436 MET B C 1
ATOM 6992 O O . MET B 1 436 ? -24.541 -22.804 -29.090 1.00 17.96 436 MET B O 1
ATOM 6997 N N . THR B 1 437 ? -25.054 -23.570 -27.035 1.00 15.87 437 THR B N 1
ATOM 6998 C CA . THR B 1 437 ? -23.670 -23.653 -26.584 1.00 12.87 437 THR B CA 1
ATOM 6999 C C . THR B 1 437 ? -22.871 -24.680 -27.384 1.00 14.87 437 THR B C 1
ATOM 7000 O O . THR B 1 437 ? -21.791 -24.379 -27.890 1.00 15.33 437 THR B O 1
ATOM 7004 N N . ARG B 1 438 ? -23.404 -25.892 -27.504 1.00 15.27 438 ARG B N 1
ATOM 7005 C CA . ARG B 1 438 ? -22.715 -26.943 -28.247 1.00 17.66 438 ARG B CA 1
ATOM 7006 C C . ARG B 1 438 ? -22.753 -26.703 -29.759 1.00 19.34 438 ARG B C 1
ATOM 7007 O O . ARG B 1 438 ? -21.884 -27.183 -30.486 1.00 20.38 438 ARG B O 1
ATOM 7015 N N . ASP B 1 439 ? -23.756 -25.968 -30.236 1.00 18.96 439 ASP B N 1
ATOM 7016 C CA . ASP B 1 439 ? -23.796 -25.586 -31.647 1.00 18.37 439 ASP B CA 1
ATOM 7017 C C . ASP B 1 439 ? -22.572 -24.741 -31.989 1.00 18.97 439 ASP B C 1
ATOM 7018 O O . ASP B 1 439 ? -22.063 -24.784 -33.109 1.00 17.18 439 ASP B O 1
ATOM 7023 N N . LEU B 1 440 ? -22.094 -23.984 -31.007 1.00 19.36 440 LEU B N 1
ATOM 7024 C CA . LEU B 1 440 ? -20.883 -23.191 -31.178 1.00 20.23 440 LEU B CA 1
ATOM 7025 C C . LEU B 1 440 ? -19.622 -24.000 -30.864 1.00 21.51 440 LEU B C 1
ATOM 7026 O O . LEU B 1 440 ? -18.511 -23.471 -30.903 1.00 24.16 440 LEU B O 1
ATOM 7031 N N . LYS B 1 441 ? -19.814 -25.279 -30.548 1.00 20.86 441 LYS B N 1
ATOM 7032 C CA . LYS B 1 441 ? -18.715 -26.225 -30.328 1.00 23.86 441 LYS B CA 1
ATOM 7033 C C . LYS B 1 441 ? -17.831 -25.912 -29.116 1.00 22.32 441 LYS B C 1
ATOM 7034 O O . LYS B 1 441 ? -16.628 -26.170 -29.132 1.00 20.06 441 LYS B O 1
ATOM 7040 N N . LEU B 1 442 ? -18.428 -25.361 -28.064 1.00 20.15 442 LEU B N 1
ATOM 7041 C CA . LEU B 1 442 ? -17.711 -25.191 -26.807 1.00 18.46 442 LEU B CA 1
ATOM 7042 C C . LEU B 1 442 ? -17.607 -26.549 -26.119 1.00 17.70 442 LEU B C 1
ATOM 7043 O O . LEU B 1 442 ? -18.585 -27.048 -25.556 1.00 18.11 442 LEU B O 1
ATOM 7048 N N . ALA B 1 443 ? -16.423 -27.149 -26.178 1.00 17.35 443 ALA B N 1
ATOM 7049 C CA . ALA B 1 443 ? -16.216 -28.502 -25.670 1.00 15.01 443 ALA B CA 1
ATOM 7050 C C . ALA B 1 443 ? -16.339 -28.571 -24.148 1.00 13.39 443 ALA B C 1
ATOM 7051 O O . ALA B 1 443 ? -16.179 -27.562 -23.464 1.00 17.50 443 ALA B O 1
#

InterPro domains:
  IPR000994 Peptidase M24 [PF00557] (168-430)
  IPR001131 Peptidase M24B, X-Pro dipeptidase/aminopeptidase P, conserved site [PS00491] (335-347)
  IPR022846 Xaa-Pro dipeptidase [MF_01279] (1-443)
  IPR022846 Xaa-Pro dipeptidase [NF010133] (1-442)
  IPR029149 Creatinase/Aminopeptidase P/Spt16, N-terminal [G3DSA:3.40.350.10] (1-159)
  IPR036005 Creatinase/aminopeptidase-like [G3DSA:3.90.230.10] (161-443)
  IPR036005 Creatinase/aminopeptidase-like [SSF55920] (163-438)
  IPR048819 Xaa-Pro dipeptidase, N-terminal domain [PF21216] (6-157)
  IPR052433 Xaa-Pro dipeptidase-like [PTHR43226] (7-438)

Foldseek 3Di:
DLLVLLVVLLLVVLQLLQVLCVVVVFQKEKEFQADWDADPPDPHTDQRAGDLVVLSNFLDGRFGLKIWIGRSPDQIEIAGEAADDPPDDGDDQDDDSSCVRHPYHYDHDSVVVLVVDDPDQARYAYHYDCQVVCVVSVHDNCSDNPVLSVLLVLQVLQFAGPSQVVQQLVQLVLFLQLVVQLVVCVLVQFWLVVSVVSSCVSNVHDCSPFLDAKAWAWFLRLLVPPHRDTDRHGDPDGAKIWIWGTGGGSLFIDTWIFMDGNDCPDLVNVLQVLLVVQLVVLQQPDAFQAWPLVSQLVVLLSLLVSCDVSQQFDDDHSVVCSVVVVSCLFWLATQWAFGGSHRRGGPQQAAHSSRDGDADDPSRRRHSHGYGGDARGKMKGKDKTFQDCVSCVVVCVDPRVVRGPVVVSVVCSRRGMYIGMWIWGHHNPHIRTSNCVVPND/DLLVLLLVLLLVVLQLQQVLCVVVVFQKEKEFQADWDADVPDPHTAQRAGDLVVLSNALDGRFGLKIWIGRSPDQIEIAGEAADDPDDDHDDDDPDSNCVSHPYDYDHDSVCVLVVDDPDQARYAYHYDCLVVCVVSVHDSCRYNPPLSVLLVLQCLQFAGPSQVVQQLVQLVLQLQLVVQLVVCLLVQAWLVVSVVSSCVSNVHDCSPFLDQKAWAWFQRLQPPPHRDTDRHGDPDGFKIKIWGTGGGSLFIDTWIFMDTNDCPDPVNVLQVLQVVQLVVLQQPDAFQAWPVVSQLVVLLSLLVSCDVSQQFDDDDSVVCVVVCVSCLFWLAAQKAFGTSHRNGGPQQAAHSSRDGDADDPSRRRHRHGYRGDARGKMKGKDKTFLDCVSPVVCCVDDRVVRGPVVVSVVCSRRGMGIGMFMWGHHNGHIRGSNCVSPSD

B-factor: mean 22.02, std 10.85, range [2.87, 102.24]